Protein AF-0000000084083891 (afdb_homodimer)

Nearest PDB structures (foldseek):
  4mu9-assembly2_B  TM=6.896E-01  e=2.518E-02  Bacteroides thetaiotaomicron VPI-5482
  6xr1-assembly1_A  TM=4.605E-01  e=2.864E-01  synthetic construct
  7zgj-assembly1_B  TM=2.910E-01  e=2.913E-02  Homo sapiens
  7rdr-assembly1_A  TM=2.840E-01  e=1.761E-01  unidentified
  6jiu-assembly1_J  TM=2.461E-01  e=4.153E+00  Sus scrofa

Solvent-accessible surface area (backbone atoms only — not comparable to full-atom values): 67644 Å² total; per-residue (Å²): 129,84,56,70,60,63,71,56,43,56,89,77,42,42,85,34,78,92,65,37,35,44,31,33,72,38,94,89,39,78,39,40,39,43,56,61,34,47,53,34,27,50,51,24,50,72,66,58,42,74,69,26,36,54,50,21,52,46,28,51,56,42,53,58,66,41,40,35,78,45,86,84,43,84,55,34,23,26,22,29,56,31,74,82,48,94,57,71,46,60,80,59,35,27,42,54,46,34,52,51,50,40,60,45,46,65,76,44,45,86,78,51,57,68,73,56,46,68,52,48,54,58,49,49,52,35,24,51,50,28,54,61,69,47,52,62,36,62,66,43,37,57,57,42,40,28,40,25,29,29,24,33,45,36,13,60,66,65,72,34,68,66,43,25,50,50,15,51,51,51,41,50,53,33,51,50,54,23,58,70,11,55,29,50,54,58,36,65,16,76,61,45,47,54,52,33,42,50,21,27,47,48,31,37,75,59,43,87,46,67,68,58,18,38,51,27,47,54,53,36,45,52,53,50,49,51,52,27,60,33,23,29,56,67,52,23,35,65,41,30,27,24,26,63,52,41,34,48,57,58,61,60,70,48,80,52,44,52,56,54,54,48,48,33,29,74,72,65,71,38,67,68,71,49,62,65,50,14,47,26,71,60,38,52,39,34,33,8,28,30,64,91,79,60,30,29,37,35,27,19,29,38,87,40,32,29,31,12,27,16,36,35,50,67,65,70,38,53,27,66,75,58,32,29,34,37,34,34,35,27,34,39,32,29,21,72,85,69,40,65,43,31,35,35,56,39,25,35,52,60,75,56,47,73,46,73,44,61,81,42,85,83,41,55,32,60,40,44,60,69,28,44,38,47,48,39,32,46,67,55,66,56,33,37,39,42,36,38,37,68,71,62,57,15,42,77,36,72,39,36,28,34,29,44,30,41,33,32,53,49,38,90,38,51,74,51,41,25,44,89,54,35,71,62,91,65,75,66,36,78,34,61,48,69,52,34,36,24,37,31,37,51,51,33,32,38,34,42,32,49,48,83,46,31,78,75,38,67,80,49,56,20,37,36,37,74,58,95,59,17,31,33,43,35,46,49,42,42,78,55,77,68,39,43,36,43,49,45,10,79,61,28,48,45,25,37,39,56,71,66,42,49,34,38,38,37,58,38,57,46,85,72,68,68,62,64,49,48,47,41,56,56,59,62,70,30,50,74,44,81,48,61,56,74,79,47,42,66,90,76,52,84,36,46,32,39,41,33,42,36,48,91,81,46,34,38,32,37,30,31,30,36,68,77,73,38,78,76,46,53,35,33,66,88,38,62,75,78,72,45,32,28,43,40,80,45,36,37,33,44,45,76,27,60,48,78,49,71,76,25,38,39,37,41,56,80,33,43,30,38,41,37,36,40,62,94,71,41,31,38,38,35,39,36,48,69,50,96,57,65,42,57,36,35,42,37,43,88,67,31,34,39,39,36,34,65,19,37,27,33,32,40,39,40,43,76,44,39,30,39,36,35,53,40,41,91,80,44,45,78,46,63,42,70,44,45,79,76,47,77,72,129,84,54,69,62,65,71,54,43,55,89,78,42,42,84,33,76,93,65,35,36,43,30,33,72,37,93,90,38,79,38,38,38,45,56,60,36,49,54,34,28,51,52,24,50,72,67,59,40,71,67,25,36,55,50,21,53,45,28,52,56,42,53,58,66,41,40,36,78,45,86,84,43,88,53,34,22,26,20,29,56,32,73,82,46,93,57,73,47,60,82,60,35,28,42,56,46,37,52,52,49,39,60,45,46,64,75,44,47,85,79,52,57,68,72,55,47,68,52,48,53,58,50,49,52,34,25,51,50,28,53,59,68,47,52,60,39,60,66,44,37,57,57,40,39,28,39,25,31,29,25,33,44,37,12,60,65,67,71,33,68,67,42,26,49,50,15,50,52,51,42,52,52,31,50,49,54,21,56,69,11,54,30,50,53,60,36,63,15,76,61,45,45,54,52,32,44,49,21,27,47,48,30,39,74,59,45,88,47,67,67,58,18,37,51,27,47,54,53,35,48,52,54,51,50,52,51,27,61,33,23,29,57,66,52,22,35,66,42,30,26,24,25,64,51,44,36,48,58,58,62,59,69,48,79,51,44,51,56,55,53,49,49,33,29,74,72,64,71,38,68,69,72,49,63,65,50,14,46,25,71,59,38,49,39,34,34,7,29,32,62,92,78,61,30,31,37,35,28,19,29,38,88,40,34,28,29,12,26,16,35,36,50,60,68,71,36,46,32,72,75,54,37,24,27,40,34,35,36,28,35,38,32,29,21,72,84,67,39,64,42,31,36,35,55,37,26,35,52,60,75,55,48,73,47,73,43,61,84,43,84,83,41,56,33,59,39,45,59,66,29,45,37,47,46,40,30,46,67,55,65,58,34,38,39,42,34,36,38,66,71,63,57,13,42,73,36,71,39,36,28,34,27,44,31,41,33,32,56,50,39,90,37,50,75,50,42,26,45,90,53,35,71,62,90,64,76,67,36,80,34,62,49,69,52,33,37,24,39,32,36,52,51,34,30,39,35,40,30,49,48,82,48,30,75,71,39,67,81,48,54,21,35,36,38,76,56,96,60,16,31,33,43,37,45,48,41,41,79,56,76,70,40,43,37,43,50,44,13,76,60,31,49,44,25,36,39,58,70,66,42,49,35,39,37,39,58,40,58,48,85,73,67,67,61,65,49,46,45,40,57,56,59,63,70,29,49,75,45,80,50,64,56,74,79,48,43,65,91,77,53,84,36,45,32,40,41,34,40,37,48,93,80,45,34,38,32,39,32,30,29,37,69,77,75,37,77,77,45,54,35,36,66,86,38,63,75,78,71,44,30,28,42,40,79,47,34,38,33,45,46,75,26,60,48,77,49,73,75,23,38,39,38,41,56,81,32,44,31,37,42,36,34,40,62,96,71,43,30,37,39,36,38,35,49,69,49,96,57,65,43,56,36,34,42,38,44,88,69,32,36,40,38,37,34,66,20,38,27,33,32,41,38,39,44,78,43,39,30,38,38,34,56,39,43,91,80,44,46,76,48,61,41,68,46,44,78,76,46,76,71

Sequence (1362 aa):
MTDLCDRLLPDGAEWDSAFCLPCTMIDGHPFHTMWIAADYACALVEAATPECLTRAECVLRALAGFQDADPASPSIGNFRWEHEDPGVEDLNAVVFFAIRIVPLLHRHRARLSADLLDVLLPTVRRALGAIESINVGPEYTNIISQSVAALIVGGQLLDDPDIIALGSCRFREWVSLVDESGLAHEFNSPVYTQMTVSALRAIEDLSADSGLRAVAAQVRLRQILSVALHINSATGRMSAPHCRAYFPFLVAETPPDIDVLKDWVARGWAPDWMLELCRADKGIVRETSDRARGVHLTSFHGAGYSVGTASRELDTQNNRYIAAQTTAIAVQFMGKDKAPGTLFCKYVWNDEWLGDYATAPSRPSRQVFFDHGAFLGVQDGPRMIGAYRPRRLDAWNRTASAKTCLVVADARQVGAVWVKGQKLPHLPAEIDPTAAVTLDLGNVHVVLKPLSSKELQPELPNRLVERDGMLVFEIPDYLGPARTFWNQAKPGAFFQGHIRAGFYAEVFPSSAGIDPSTLATLVDSGLLTDESDPPIRPDQGVRNWTLAYARGEYSLGMKIDLHNWRRLADWTGVGPIGLPMLESSLAKQSCGGRIDLGGATLIFNAQPAWLVALPDSGLWAASVHPGDLAGPIRLQTPGGSVELRQTRGATILWQDGKVWVDHTAPGARISVEGGNLLGATMTDLCDRLLPDGAEWDSAFCLPCTMIDGHPFHTMWIAADYACALVEAATPECLTRAECVLRALAGFQDADPASPSIGNFRWEHEDPGVEDLNAVVFFAIRIVPLLHRHRARLSADLLDVLLPTVRRALGAIESINVGPEYTNIISQSVAALIVGGQLLDDPDIIALGSCRFREWVSLVDESGLAHEFNSPVYTQMTVSALRAIEDLSADSGLRAVAAQVRLRQILSVALHINSATGRMSAPHCRAYFPFLVAETPPDIDVLKDWVARGWAPDWMLELCRADKGIVRETSDRARGVHLTSFHGAGYSVGTASRELDTQNNRYIAAQTTAIAVQFMGKDKAPGTLFCKYVWNDEWLGDYATAPSRPSRQVFFDHGAFLGVQDGPRMIGAYRPRRLDAWNRTASAKTCLVVADARQVGAVWVKGQKLPHLPAEIDPTAAVTLDLGNVHVVLKPLSSKELQPELPNRLVERDGMLVFEIPDYLGPARTFWNQAKPGAFFQGHIRAGFYAEVFPSSAGIDPSTLATLVDSGLLTDESDPPIRPDQGVRNWTLAYARGEYSLGMKIDLHNWRRLADWTGVGPIGLPMLESSLAKQSCGGRIDLGGATLIFNAQPAWLVALPDSGLWAASVHPGDLAGPIRLQTPGGSVELRQTRGATILWQDGKVWVDHTAPGARISVEGGNLLGAT

Radius of gyration: 36.21 Å; Cα contacts (8 Å, |Δi|>4): 3374; chains: 2; bounding box: 82×117×94 Å

Structure (mmCIF, N/CA/C/O backbone):
data_AF-0000000084083891-model_v1
#
loop_
_entity.id
_entity.type
_entity.pdbx_description
1 polymer 'Heparinase II/III-like protein'
#
loop_
_atom_site.group_PDB
_atom_site.id
_atom_site.type_symbol
_atom_site.label_atom_id
_atom_site.label_alt_id
_atom_site.label_comp_id
_atom_site.label_asym_id
_atom_site.label_entity_id
_atom_site.label_seq_id
_atom_site.pdbx_PDB_ins_code
_atom_site.Cartn_x
_atom_site.Cartn_y
_atom_site.Cartn_z
_atom_site.occupancy
_atom_site.B_iso_or_equiv
_atom_site.auth_seq_id
_atom_site.auth_comp_id
_atom_site.auth_asym_id
_atom_site.auth_atom_id
_atom_site.pdbx_PDB_model_num
ATOM 1 N N . MET A 1 1 ? -2.531 -58.531 6.324 1 35.66 1 MET A N 1
ATOM 2 C CA . MET A 1 1 ? -2.902 -58.062 4.988 1 35.66 1 MET A CA 1
ATOM 3 C C . MET A 1 1 ? -3.439 -56.656 5.035 1 35.66 1 MET A C 1
ATOM 5 O O . MET A 1 1 ? -4.488 -56.406 5.633 1 35.66 1 MET A O 1
ATOM 9 N N . THR A 1 2 ? -2.619 -55.719 5.074 1 55.59 2 THR A N 1
ATOM 10 C CA . THR A 1 2 ? -2.963 -54.312 5.266 1 55.59 2 THR A CA 1
ATOM 11 C C . THR A 1 2 ? -4.055 -53.875 4.289 1 55.59 2 THR A C 1
ATOM 13 O O . THR A 1 2 ? -4 -54.219 3.104 1 55.59 2 THR A O 1
ATOM 16 N N . ASP A 1 3 ? -5.375 -53.531 4.785 1 80.5 3 ASP A N 1
ATOM 17 C CA . ASP A 1 3 ? -6.629 -53.125 4.168 1 80.5 3 ASP A CA 1
ATOM 18 C C . ASP A 1 3 ? -6.383 -52.094 3.043 1 80.5 3 ASP A C 1
ATOM 20 O O . ASP A 1 3 ? -5.543 -51.219 3.174 1 80.5 3 ASP A O 1
ATOM 24 N N . LEU A 1 4 ? -6.477 -52.625 1.722 1 92.06 4 LEU A N 1
ATOM 25 C CA . LEU A 1 4 ? -6.355 -51.812 0.524 1 92.06 4 LEU A CA 1
ATOM 26 C C . LEU A 1 4 ? -6.734 -50.344 0.822 1 92.06 4 LEU A C 1
ATOM 28 O O . LEU A 1 4 ? -6.082 -49.438 0.339 1 92.06 4 LEU A O 1
ATOM 32 N N . CYS A 1 5 ? -7.594 -50.156 1.612 1 94.25 5 CYS A N 1
ATOM 33 C CA . CYS A 1 5 ? -8.031 -48.812 1.959 1 94.25 5 CYS A CA 1
ATOM 34 C C . CYS A 1 5 ? -6.914 -48.031 2.639 1 94.25 5 CYS A C 1
ATOM 36 O O . CYS A 1 5 ? -6.719 -46.875 2.361 1 94.25 5 CYS A O 1
ATOM 38 N N . ASP A 1 6 ? -6.18 -48.719 3.459 1 94.44 6 ASP A N 1
ATOM 39 C CA . ASP A 1 6 ? -5.102 -48.062 4.188 1 94.44 6 ASP A CA 1
ATOM 40 C C . ASP A 1 6 ? -3.91 -47.781 3.273 1 94.44 6 ASP A C 1
ATOM 42 O O . ASP A 1 6 ? -3.205 -46.781 3.445 1 94.44 6 ASP A O 1
ATOM 46 N N . ARG A 1 7 ? -3.686 -48.562 2.316 1 94.44 7 ARG A N 1
ATOM 47 C CA . ARG A 1 7 ? -2.572 -48.406 1.389 1 94.44 7 ARG A CA 1
ATOM 48 C C . ARG A 1 7 ? -2.812 -47.219 0.463 1 94.44 7 ARG A C 1
ATOM 50 O O . ARG A 1 7 ? -1.866 -46.656 -0.103 1 94.44 7 ARG A O 1
ATOM 57 N N . LEU A 1 8 ? -4.051 -46.812 0.341 1 96.19 8 LEU A N 1
ATOM 58 C CA . LEU A 1 8 ? -4.406 -45.719 -0.557 1 96.19 8 LEU A CA 1
ATOM 59 C C . LEU A 1 8 ? -4.285 -44.375 0.15 1 96.19 8 LEU A C 1
ATOM 61 O O . LEU A 1 8 ? -4.426 -43.312 -0.478 1 96.19 8 LEU A O 1
ATOM 65 N N . LEU A 1 9 ? -3.979 -44.469 1.449 1 95.56 9 LEU A N 1
ATOM 66 C CA . LEU A 1 9 ? -3.785 -43.219 2.162 1 95.56 9 LEU A CA 1
ATOM 67 C C . LEU A 1 9 ? -2.564 -42.469 1.631 1 95.56 9 LEU A C 1
ATOM 69 O O . 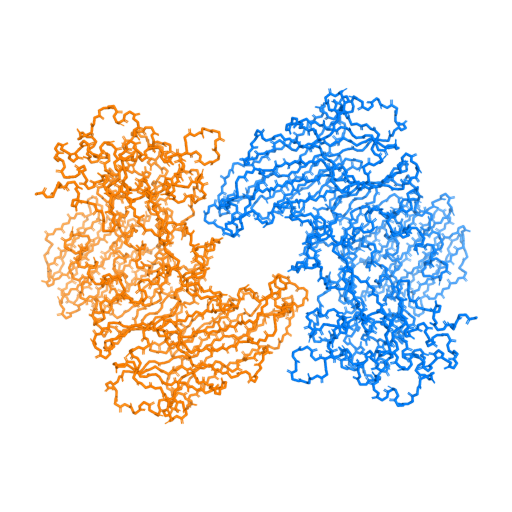LEU A 1 9 ? -1.543 -43.094 1.318 1 95.56 9 LEU A O 1
ATOM 73 N N . PRO A 1 10 ? -2.715 -41.125 1.432 1 89.94 10 PRO A N 1
ATOM 74 C CA . PRO A 1 10 ? -1.523 -40.344 1.049 1 89.94 10 PRO A CA 1
ATOM 75 C C . PRO A 1 10 ? -0.376 -40.531 2.043 1 89.94 10 PRO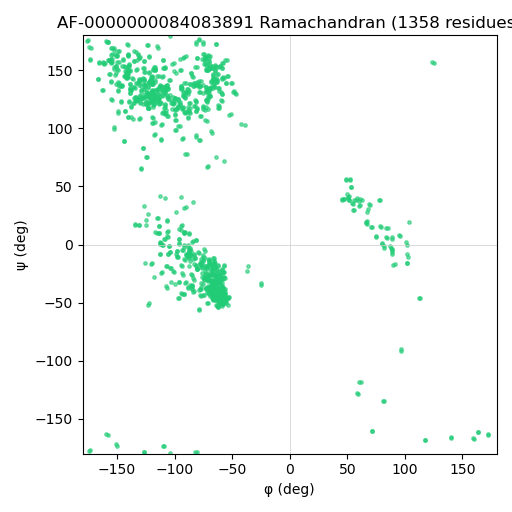 A C 1
ATOM 77 O O . PRO A 1 10 ? -0.608 -40.812 3.217 1 89.94 10 PRO A O 1
ATOM 80 N N . ASP A 1 11 ? 0.801 -40.25 1.578 1 83.75 11 ASP A N 1
ATOM 81 C CA . ASP A 1 11 ? 1.993 -40.375 2.41 1 83.75 11 ASP A CA 1
ATOM 82 C C . ASP A 1 11 ? 1.904 -39.5 3.65 1 83.75 11 ASP A C 1
ATOM 84 O O . ASP A 1 11 ? 1.587 -38.312 3.553 1 83.75 11 ASP A O 1
ATOM 88 N N . GLY A 1 12 ? 2.15 -40.094 4.727 1 85.5 12 GLY A N 1
ATOM 89 C CA . GLY A 1 12 ? 2.211 -39.344 5.977 1 85.5 12 GLY A CA 1
ATOM 90 C C . GLY A 1 12 ? 0.864 -39.219 6.66 1 85.5 12 GLY A C 1
ATOM 91 O O . GLY A 1 12 ? 0.772 -38.688 7.766 1 85.5 12 GLY A O 1
ATOM 92 N N . ALA A 1 13 ? -0.195 -39.719 5.977 1 94.19 13 ALA A N 1
ATOM 93 C CA . ALA A 1 13 ? -1.525 -39.625 6.57 1 94.19 13 ALA A CA 1
ATOM 94 C C . ALA A 1 13 ? -1.938 -40.938 7.238 1 94.19 13 ALA A C 1
ATOM 96 O O . ALA A 1 13 ? -1.518 -42 6.82 1 94.19 13 ALA A O 1
ATOM 97 N N . GLU A 1 14 ? -2.707 -40.812 8.289 1 95.31 14 GLU A N 1
ATOM 98 C CA . GLU A 1 14 ? -3.303 -41.969 8.984 1 95.31 14 GLU A CA 1
ATOM 99 C C . GLU A 1 14 ? -4.824 -41.844 9.008 1 95.31 14 GLU A C 1
ATOM 101 O O . GLU A 1 14 ? -5.379 -40.75 9.047 1 95.31 14 GLU A O 1
ATOM 106 N N . TRP A 1 15 ? -5.422 -43.031 8.984 1 96.94 15 TRP A N 1
ATOM 107 C CA . TRP A 1 15 ? -6.879 -43.062 9.008 1 96.94 15 TRP A CA 1
ATOM 108 C C . TRP A 1 15 ? -7.406 -42.688 10.398 1 96.94 15 TRP A C 1
ATOM 110 O O . TRP A 1 15 ? -6.977 -43.281 11.398 1 96.94 15 TRP A O 1
ATOM 120 N N . ASP A 1 16 ? -8.203 -41.75 10.453 1 97.31 16 ASP A N 1
ATOM 121 C CA . ASP A 1 16 ? -8.898 -41.406 11.688 1 97.31 16 ASP A CA 1
ATOM 122 C C . ASP A 1 16 ? -10.391 -41.719 11.594 1 97.31 16 ASP A C 1
ATOM 124 O O . ASP A 1 16 ? -11.164 -40.906 11.07 1 97.31 16 ASP A O 1
ATOM 128 N N . SER A 1 17 ? -10.805 -42.75 12.18 1 96.25 17 SER A N 1
ATOM 129 C CA . SER A 1 17 ? -12.164 -43.25 12.039 1 96.25 17 SER A CA 1
ATOM 130 C C . SER A 1 17 ? -13.164 -42.375 12.781 1 96.25 17 SER A C 1
ATOM 132 O O . SER A 1 17 ? -14.344 -42.312 12.43 1 96.25 17 SER A O 1
ATOM 134 N N . ALA A 1 18 ? -12.727 -41.688 13.758 1 96.94 18 ALA A N 1
ATOM 135 C CA . ALA A 1 18 ? -13.617 -40.844 14.523 1 96.94 18 ALA A CA 1
ATOM 136 C C . ALA A 1 18 ? -14.18 -39.719 13.664 1 96.94 18 ALA A C 1
ATOM 138 O O . ALA A 1 18 ? -15.312 -39.281 13.859 1 96.94 18 ALA A O 1
ATOM 139 N N . PHE A 1 19 ? -13.383 -39.312 12.641 1 97.5 19 PHE A N 1
ATOM 140 C CA . PHE A 1 19 ? -13.797 -38.188 11.805 1 97.5 19 PHE A CA 1
ATOM 141 C C . PHE A 1 19 ? -14.102 -38.656 10.383 1 97.5 19 PHE A C 1
ATOM 143 O O . PHE A 1 19 ? -14.578 -37.875 9.562 1 97.5 19 PHE A O 1
ATOM 150 N N . CYS A 1 20 ? -13.789 -39.938 10.109 1 97.62 20 CYS A N 1
ATOM 151 C CA . CYS A 1 20 ? -13.891 -40.469 8.758 1 97.62 20 CYS A CA 1
ATOM 152 C C . CYS A 1 20 ? -13 -39.719 7.797 1 97.62 20 CYS A C 1
ATOM 154 O O . CYS A 1 20 ? -13.43 -39.344 6.703 1 97.62 20 CYS A O 1
ATOM 156 N N . LEU A 1 21 ? -11.766 -39.312 8.266 1 98.19 21 LEU A N 1
ATOM 157 C CA . LEU A 1 21 ? -10.844 -38.5 7.477 1 98.19 21 LEU A CA 1
ATOM 158 C C . LEU A 1 21 ? -9.406 -38.969 7.691 1 98.19 21 LEU A C 1
ATOM 160 O O . LEU A 1 21 ? -9.07 -39.5 8.75 1 98.19 21 LEU A O 1
ATOM 164 N N . PRO A 1 22 ? -8.555 -38.781 6.566 1 97.56 22 PRO A N 1
ATOM 165 C CA . PRO A 1 22 ? -7.117 -38.906 6.844 1 97.56 22 PRO A CA 1
ATOM 166 C C . PRO A 1 22 ? -6.613 -37.781 7.766 1 97.56 22 PRO A C 1
ATOM 168 O O . PRO A 1 22 ? -7.098 -36.656 7.695 1 97.56 22 PRO A O 1
ATOM 171 N N . CYS A 1 23 ? -5.711 -38.125 8.609 1 96.88 23 CYS A N 1
ATOM 172 C CA . CYS A 1 23 ? -5.105 -37.188 9.547 1 96.88 23 CYS A CA 1
ATOM 173 C C . CYS A 1 23 ? -3.598 -37.125 9.344 1 96.88 23 CYS A C 1
ATOM 175 O O . CYS A 1 23 ? -2.934 -38.125 9.156 1 96.88 23 CYS A O 1
ATOM 177 N N . THR A 1 24 ? -3.086 -35.938 9.203 1 94.56 24 THR A N 1
ATOM 178 C CA . THR A 1 24 ? -1.646 -35.719 9.125 1 94.56 24 THR A CA 1
ATOM 179 C C . THR A 1 24 ? -1.158 -34.906 10.328 1 94.56 24 THR A C 1
ATOM 181 O O . THR A 1 24 ? -1.881 -34.062 10.852 1 94.56 24 THR A O 1
ATOM 184 N N . MET A 1 25 ? 0.038 -35.219 10.766 1 92.88 25 MET A N 1
ATOM 185 C CA . MET A 1 25 ? 0.663 -34.469 11.852 1 92.88 25 MET A CA 1
ATOM 186 C C . MET A 1 25 ? 1.539 -33.344 11.297 1 92.88 25 MET A C 1
ATOM 188 O O . MET A 1 25 ? 2.492 -33.594 10.555 1 92.88 25 MET A O 1
ATOM 192 N N . ILE A 1 26 ? 1.222 -32.125 11.586 1 88.94 26 ILE A N 1
ATOM 193 C CA . ILE A 1 26 ? 1.997 -30.969 11.148 1 88.94 26 ILE A CA 1
ATOM 194 C C . ILE A 1 26 ? 2.506 -30.188 12.367 1 88.94 26 ILE A C 1
ATOM 196 O O . ILE A 1 26 ? 1.714 -29.672 13.164 1 88.94 26 ILE A O 1
ATOM 200 N N . ASP A 1 27 ? 3.789 -30.016 12.477 1 86.5 27 ASP A N 1
ATOM 201 C CA . ASP A 1 27 ? 4.434 -29.344 13.594 1 86.5 27 ASP A CA 1
ATOM 202 C C . ASP A 1 27 ? 3.859 -29.812 14.93 1 86.5 27 ASP A C 1
ATOM 204 O O . ASP A 1 27 ? 3.527 -28.984 15.789 1 86.5 27 ASP A O 1
ATOM 208 N N . GLY A 1 28 ? 3.576 -31.078 15.055 1 88.06 28 GLY A N 1
ATOM 209 C CA . GLY A 1 28 ? 3.166 -31.719 16.297 1 88.06 28 GLY A CA 1
ATOM 210 C C . GLY A 1 28 ? 1.667 -31.688 16.516 1 88.06 28 GLY A C 1
ATOM 211 O O . GLY A 1 28 ? 1.177 -32.156 17.547 1 88.06 28 GLY A O 1
ATOM 212 N N . HIS A 1 29 ? 0.895 -31.188 15.547 1 92.81 29 HIS A N 1
ATOM 213 C CA . HIS A 1 29 ? -0.552 -31.078 15.703 1 92.81 29 HIS A CA 1
ATOM 214 C C . HIS A 1 29 ? -1.278 -31.844 14.602 1 92.81 29 HIS A C 1
ATOM 216 O O . HIS A 1 29 ? -0.837 -31.859 13.453 1 92.81 29 HIS A O 1
ATOM 222 N N . PRO A 1 30 ? -2.309 -32.531 14.898 1 94.94 30 PRO A N 1
ATOM 223 C CA . PRO A 1 30 ? -3.082 -33.25 13.898 1 94.94 30 PRO A CA 1
ATOM 224 C C . PRO A 1 30 ? -3.992 -32.344 13.07 1 94.94 30 PRO A C 1
ATOM 226 O O . PRO A 1 30 ? -4.629 -31.453 13.617 1 94.94 30 PRO A O 1
ATOM 229 N N . PHE A 1 31 ? -4.074 -32.625 11.82 1 95.75 31 PHE A N 1
ATOM 230 C CA . PHE A 1 31 ? -4.965 -31.875 10.945 1 95.75 31 PHE A CA 1
ATOM 231 C C . PHE A 1 31 ? -5.684 -32.812 9.977 1 95.75 31 PHE A C 1
ATOM 233 O O . PHE A 1 31 ? -5.094 -33.75 9.461 1 95.75 31 PHE A O 1
ATOM 240 N N . HIS A 1 32 ? -6.977 -32.656 9.828 1 97.06 32 HIS A N 1
ATOM 241 C CA . HIS A 1 32 ? -7.801 -33.312 8.805 1 97.06 32 HIS A CA 1
ATOM 242 C C . HIS A 1 32 ? -8.062 -32.344 7.641 1 97.06 32 HIS A C 1
ATOM 244 O O . HIS A 1 32 ? -8.992 -31.547 7.688 1 97.06 32 HIS A O 1
ATOM 250 N N . THR A 1 33 ? -7.285 -32.5 6.629 1 95.75 33 THR A N 1
ATOM 251 C CA . THR A 1 33 ? -7.23 -31.5 5.551 1 95.75 33 THR A CA 1
ATOM 252 C C . THR A 1 33 ? -8.18 -31.891 4.422 1 95.75 33 THR A C 1
ATOM 254 O O . THR A 1 33 ? -8.188 -33.031 3.979 1 95.75 33 THR A O 1
ATOM 257 N N . MET A 1 34 ? -8.883 -30.953 3.979 1 96.38 34 MET A N 1
ATOM 258 C CA . MET A 1 34 ? -9.945 -31.141 2.998 1 96.38 34 MET A CA 1
ATOM 259 C C . MET A 1 34 ? -9.398 -31.766 1.715 1 96.38 34 MET A C 1
ATOM 261 O O . MET A 1 34 ? -9.898 -32.781 1.243 1 96.38 34 MET A O 1
ATOM 265 N N . TRP A 1 35 ? -8.383 -31.266 1.071 1 95.12 35 TRP A N 1
ATOM 266 C CA . TRP A 1 35 ? -7.953 -31.734 -0.238 1 95.12 35 TRP A CA 1
ATOM 267 C C . TRP A 1 35 ? -7.289 -33.125 -0.127 1 95.12 35 TRP A C 1
ATOM 269 O O . TRP A 1 35 ? -7.363 -33.906 -1.055 1 95.12 35 TRP A O 1
ATOM 279 N N . ILE A 1 36 ? -6.688 -33.375 0.98 1 95.56 36 ILE A N 1
ATOM 280 C CA . ILE A 1 36 ? -6.117 -34.688 1.208 1 95.56 36 ILE A CA 1
ATOM 281 C C . ILE A 1 36 ? -7.234 -35.719 1.282 1 95.56 36 ILE A C 1
ATOM 283 O O . ILE A 1 36 ? -7.129 -36.812 0.69 1 95.56 36 ILE A O 1
ATOM 287 N N . ALA A 1 37 ? -8.234 -35.406 2.033 1 97.44 37 ALA A N 1
ATOM 288 C CA . ALA A 1 37 ? -9.398 -36.281 2.137 1 97.44 37 ALA A CA 1
ATOM 289 C C . ALA A 1 37 ? -10.047 -36.469 0.772 1 97.44 37 ALA A C 1
ATOM 291 O O . ALA A 1 37 ? -10.484 -37.594 0.445 1 97.44 37 ALA A O 1
ATOM 292 N N . ALA A 1 38 ? -10.164 -35.406 0.037 1 97.88 38 ALA A N 1
ATOM 293 C CA . ALA A 1 38 ? -10.758 -35.5 -1.295 1 97.88 38 ALA A CA 1
ATOM 294 C C . ALA A 1 38 ? -9.945 -36.438 -2.197 1 97.88 38 ALA A C 1
ATOM 296 O O . ALA A 1 38 ? -10.5 -37.281 -2.91 1 97.88 38 ALA A O 1
ATOM 297 N N . ASP A 1 39 ? -8.656 -36.281 -2.203 1 97.06 39 ASP A N 1
ATOM 298 C CA . ASP A 1 39 ? -7.785 -37.156 -2.98 1 97.06 39 ASP A CA 1
ATOM 299 C C . ASP A 1 39 ? -7.953 -38.625 -2.555 1 97.06 39 ASP A C 1
ATOM 301 O O . ASP A 1 39 ? -7.977 -39.5 -3.396 1 97.06 39 ASP A O 1
ATOM 305 N N . TYR A 1 40 ? -8.047 -38.781 -1.271 1 97.94 40 TYR A N 1
ATOM 306 C CA . TYR A 1 40 ? -8.234 -40.125 -0.731 1 97.94 40 TYR A CA 1
ATOM 307 C C . TYR A 1 40 ? -9.562 -40.719 -1.193 1 97.94 40 TYR A C 1
ATOM 309 O O . TYR A 1 40 ? -9.617 -41.875 -1.627 1 97.94 40 TYR A O 1
ATOM 317 N N . ALA A 1 41 ? -10.555 -39.969 -1.086 1 98.19 41 ALA A N 1
ATOM 318 C CA . ALA A 1 41 ? -11.867 -40.406 -1.539 1 98.19 41 ALA A CA 1
ATOM 319 C C . ALA A 1 41 ? -11.828 -40.812 -3.008 1 98.19 41 ALA A C 1
ATOM 321 O O . ALA A 1 41 ? -12.406 -41.844 -3.389 1 98.19 41 ALA A O 1
ATOM 322 N N . CYS A 1 42 ? -11.211 -40.031 -3.844 1 97.62 42 CYS A N 1
ATOM 323 C CA . CYS A 1 42 ? -11.078 -40.344 -5.262 1 97.62 42 CYS A CA 1
ATOM 324 C C . CYS A 1 42 ? -10.391 -41.688 -5.453 1 97.62 42 CYS A C 1
ATOM 326 O O . CYS A 1 42 ? -10.859 -42.531 -6.227 1 97.62 42 CYS A O 1
ATOM 328 N N . ALA A 1 43 ? -9.32 -41.875 -4.715 1 97.62 43 ALA A N 1
ATOM 329 C CA . ALA A 1 43 ? -8.578 -43.125 -4.824 1 97.62 43 ALA A CA 1
ATOM 330 C C . ALA A 1 43 ? -9.438 -44.312 -4.406 1 97.62 43 ALA A C 1
ATOM 332 O O . ALA A 1 43 ? -9.398 -45.375 -5.039 1 97.62 43 ALA A O 1
ATOM 333 N N . LEU A 1 44 ? -10.195 -44.188 -3.352 1 98.06 44 LEU A N 1
ATOM 334 C CA . LEU A 1 44 ? -11.062 -45.25 -2.844 1 98.06 44 LEU A CA 1
ATOM 335 C C . LEU A 1 44 ? -12.133 -45.625 -3.865 1 98.06 44 LEU A C 1
ATOM 337 O O . LEU A 1 44 ? -12.383 -46.812 -4.117 1 98.06 44 LEU A O 1
ATOM 341 N N . VAL A 1 45 ? -12.789 -44.625 -4.422 1 98.19 45 VAL A N 1
ATOM 342 C CA . VAL A 1 45 ? -13.859 -44.875 -5.387 1 98.19 45 VAL A CA 1
ATOM 343 C C . VAL A 1 45 ? -13.289 -45.531 -6.629 1 98.19 45 VAL A C 1
ATOM 345 O O . VAL A 1 45 ? -13.922 -46.438 -7.211 1 98.19 45 VAL A O 1
ATOM 348 N N . GLU A 1 46 ? -12.117 -45.125 -7.086 1 96.5 46 GLU A N 1
ATOM 349 C CA . GLU A 1 46 ? -11.477 -45.719 -8.258 1 96.5 46 GLU A CA 1
ATOM 350 C C . GLU A 1 46 ? -11.109 -47.188 -8.008 1 96.5 46 GLU A C 1
ATOM 352 O O . GLU A 1 46 ? -11.188 -48 -8.922 1 96.5 46 GLU A O 1
ATOM 357 N N . ALA A 1 47 ? -10.719 -47.469 -6.758 1 96.69 47 ALA A N 1
ATOM 358 C CA . ALA A 1 47 ? -10.414 -48.844 -6.418 1 96.69 47 ALA A CA 1
ATOM 359 C C . ALA A 1 47 ? -11.656 -49.719 -6.496 1 96.69 47 ALA A C 1
ATOM 361 O O . ALA A 1 47 ? -11.57 -50.906 -6.801 1 96.69 47 ALA A O 1
ATOM 362 N N . ALA A 1 48 ? -12.781 -49.281 -6.07 1 95.25 48 ALA A N 1
ATOM 363 C CA . ALA A 1 48 ? -14.133 -49.781 -6.309 1 95.25 48 ALA A CA 1
ATOM 364 C C . ALA A 1 48 ? -14.359 -51.094 -5.555 1 95.25 48 ALA A C 1
ATOM 366 O O . ALA A 1 48 ? -15.281 -51.844 -5.879 1 95.25 48 ALA A O 1
ATOM 367 N N . THR A 1 49 ? -13.539 -51.5 -4.57 1 96.19 49 THR A N 1
ATOM 368 C CA . THR A 1 49 ? -13.883 -52.625 -3.729 1 96.19 49 THR A CA 1
ATOM 369 C C . THR A 1 49 ? -15.008 -52.25 -2.762 1 96.19 49 THR A C 1
ATOM 371 O O . THR A 1 49 ? -15.188 -51.094 -2.436 1 96.19 49 THR A O 1
ATOM 374 N N . PRO A 1 50 ? -15.727 -53.219 -2.348 1 95.62 50 PRO A N 1
ATOM 375 C CA . PRO A 1 50 ? -16.812 -52.906 -1.423 1 95.62 50 PRO A CA 1
ATOM 376 C C . PRO A 1 50 ? -16.344 -52.188 -0.17 1 95.62 50 PRO A C 1
ATOM 378 O O . PRO A 1 50 ? -17 -51.25 0.29 1 95.62 50 PRO A O 1
ATOM 381 N N . GLU A 1 51 ? -15.273 -52.562 0.393 1 95.75 51 GLU A N 1
ATOM 382 C CA . GLU A 1 51 ? -14.727 -51.938 1.585 1 95.75 51 GLU A CA 1
ATOM 383 C C . GLU A 1 51 ? -14.305 -50.5 1.296 1 95.75 51 GLU A C 1
ATOM 385 O O . GLU A 1 51 ? -14.562 -49.594 2.096 1 95.75 51 GLU A O 1
ATOM 390 N N . CYS A 1 52 ? -13.648 -50.375 0.128 1 97.19 52 CYS A N 1
ATOM 391 C CA . CYS A 1 52 ? -13.195 -49.031 -0.26 1 97.19 52 CYS A CA 1
ATOM 392 C C . CYS A 1 52 ? -14.383 -48.125 -0.539 1 97.19 52 CYS A C 1
ATOM 394 O O . CYS A 1 52 ? -14.352 -46.938 -0.192 1 97.19 52 CYS A O 1
ATOM 396 N N . LEU A 1 53 ? -15.359 -48.656 -1.164 1 97.75 53 LEU A N 1
ATOM 397 C CA . LEU A 1 53 ? -16.531 -47.844 -1.451 1 97.75 53 LEU A CA 1
ATOM 398 C C . LEU A 1 53 ? -17.234 -47.438 -0.162 1 97.75 53 LEU A C 1
ATOM 400 O O . LEU A 1 53 ? -17.719 -46.281 -0.048 1 97.75 53 LEU A O 1
ATOM 404 N N . THR A 1 54 ? -17.328 -48.312 0.795 1 96.94 54 THR A N 1
ATOM 405 C CA . THR A 1 54 ? -17.922 -48 2.09 1 96.94 54 THR A CA 1
ATOM 406 C C . THR A 1 54 ? -17.141 -46.875 2.768 1 96.94 54 THR A C 1
ATOM 408 O O . THR A 1 54 ? -17.734 -45.906 3.273 1 96.94 54 THR A O 1
ATOM 411 N N . ARG A 1 55 ? -15.883 -46.969 2.773 1 97.44 55 ARG A N 1
ATOM 412 C CA . ARG A 1 55 ? -15.047 -45.938 3.363 1 97.44 55 ARG A CA 1
ATOM 413 C C . ARG A 1 55 ? -15.141 -44.625 2.57 1 97.44 55 ARG A C 1
ATOM 415 O O . ARG A 1 55 ? -15.164 -43.531 3.152 1 97.44 55 ARG A O 1
ATOM 422 N N . ALA A 1 56 ? -15.109 -44.75 1.23 1 98.12 56 ALA A N 1
ATOM 423 C CA . ALA A 1 56 ? -15.25 -43.562 0.382 1 98.12 56 ALA A CA 1
ATOM 424 C C . ALA A 1 56 ? -16.516 -42.781 0.739 1 98.12 56 ALA A C 1
ATOM 426 O O . ALA A 1 56 ? -16.484 -41.562 0.803 1 98.12 56 ALA A O 1
ATOM 427 N N . GLU A 1 57 ? -17.578 -43.469 0.898 1 98.06 57 GLU A N 1
ATOM 428 C CA . GLU A 1 57 ? -18.844 -42.812 1.226 1 98.06 57 GLU A CA 1
ATOM 429 C C . GLU A 1 57 ? -18.734 -42.062 2.566 1 98.06 57 GLU A C 1
ATOM 431 O O . GLU A 1 57 ? -19.266 -40.969 2.719 1 98.06 57 GLU A O 1
ATOM 436 N N . CYS A 1 58 ? -18.062 -42.719 3.531 1 97.94 58 CYS A N 1
ATOM 437 C CA . CYS A 1 58 ? -17.859 -42.094 4.824 1 97.94 58 CYS A CA 1
ATOM 438 C C . CYS A 1 58 ? -17.031 -40.812 4.676 1 97.94 58 CYS A C 1
ATOM 440 O O . CYS A 1 58 ? -17.375 -39.781 5.238 1 97.94 58 CYS A O 1
ATOM 442 N N . VAL A 1 59 ? -15.953 -40.844 3.902 1 98.56 59 VAL A N 1
ATOM 443 C CA . VAL A 1 59 ? -15.062 -39.719 3.688 1 98.56 59 VAL A CA 1
ATOM 444 C C . VAL A 1 59 ? -15.812 -38.594 2.963 1 98.56 59 VAL A C 1
ATOM 446 O O . VAL A 1 59 ? -15.727 -37.438 3.352 1 98.56 59 VAL A O 1
ATOM 449 N N . LEU A 1 60 ? -16.531 -38.938 1.913 1 98.69 60 LEU A N 1
ATOM 450 C CA . LEU A 1 60 ? -17.234 -37.938 1.092 1 98.69 60 LEU A CA 1
ATOM 451 C C . LEU A 1 60 ? -18.312 -37.219 1.9 1 98.69 60 LEU A C 1
ATOM 453 O O . LEU A 1 60 ? -18.531 -36.031 1.733 1 98.69 60 LEU A O 1
ATOM 457 N N . ARG A 1 61 ? -19.031 -37.938 2.76 1 98.12 61 ARG A N 1
ATOM 458 C CA . ARG A 1 61 ? -20 -37.312 3.646 1 98.12 61 ARG A CA 1
ATOM 459 C C . ARG A 1 61 ? -19.328 -36.344 4.594 1 98.12 61 ARG A C 1
ATOM 461 O O . ARG A 1 61 ? -19.859 -35.25 4.855 1 98.12 61 ARG A O 1
ATOM 468 N N . ALA A 1 62 ? -18.203 -36.812 5.129 1 98.25 62 ALA A N 1
ATOM 469 C CA . ALA A 1 62 ? -17.453 -35.906 6.008 1 98.25 62 ALA A CA 1
ATOM 470 C C . ALA A 1 62 ? -17 -34.656 5.266 1 98.25 62 ALA A C 1
ATOM 472 O O . ALA A 1 62 ? -17 -33.562 5.824 1 98.25 62 ALA A O 1
ATOM 473 N N . LEU A 1 63 ? -16.531 -34.781 3.996 1 98.12 63 LEU A N 1
ATOM 474 C CA . LEU A 1 63 ? -16.078 -33.656 3.174 1 98.12 63 LEU A CA 1
ATOM 475 C C . LEU A 1 63 ? -17.188 -32.656 2.977 1 98.12 63 LEU A C 1
ATOM 477 O O . LEU A 1 63 ? -16.922 -31.438 2.986 1 98.12 63 LEU A O 1
ATOM 481 N N . ALA A 1 64 ? -18.375 -33.125 2.799 1 97.94 64 ALA A N 1
ATOM 482 C CA . ALA A 1 64 ? -19.5 -32.219 2.645 1 97.94 64 ALA A CA 1
ATOM 483 C C . ALA A 1 64 ? -19.656 -31.328 3.877 1 97.94 64 ALA A C 1
ATOM 485 O O . ALA A 1 64 ? -20.109 -30.188 3.773 1 97.94 64 ALA A O 1
ATOM 486 N N . GLY A 1 65 ? -19.234 -31.828 4.988 1 96.88 65 GLY A N 1
ATOM 487 C CA . GLY A 1 65 ? -19.344 -31.094 6.242 1 96.88 65 GLY A CA 1
ATOM 488 C C . GLY A 1 65 ? -18.344 -29.953 6.344 1 96.88 65 GLY A C 1
ATOM 489 O O . GLY A 1 65 ? -18.484 -29.078 7.207 1 96.88 65 GLY A O 1
ATOM 490 N N . PHE A 1 66 ? -17.344 -29.875 5.449 1 97.69 66 PHE A N 1
ATOM 491 C CA . PHE A 1 66 ? -16.359 -28.797 5.438 1 97.69 66 PHE A CA 1
ATOM 492 C C . PHE A 1 66 ? -16.969 -27.531 4.844 1 97.69 66 PHE A C 1
ATOM 494 O O . PHE A 1 66 ? -16.391 -26.453 4.973 1 97.69 66 PHE A O 1
ATOM 501 N N . GLN A 1 67 ? -18.078 -27.625 4.148 1 98.25 67 GLN A N 1
ATOM 502 C CA . GLN A 1 67 ? -18.625 -26.5 3.385 1 98.25 67 GLN A CA 1
ATOM 503 C C . GLN A 1 67 ? -19.422 -25.562 4.285 1 98.25 67 GLN A C 1
ATOM 505 O O . GLN A 1 67 ? -20.156 -26 5.172 1 98.25 67 GLN A O 1
ATOM 510 N N . ASP A 1 68 ? -19.234 -24.312 4.098 1 96.62 68 ASP A N 1
ATOM 511 C CA . ASP A 1 68 ? -20.156 -23.312 4.625 1 96.62 68 ASP A CA 1
ATOM 512 C C . ASP A 1 68 ? -21.469 -23.328 3.854 1 96.62 68 ASP A C 1
ATOM 514 O O . ASP A 1 68 ? -21.562 -22.797 2.744 1 96.62 68 ASP A O 1
ATOM 518 N N . ALA A 1 69 ? -22.5 -23.844 4.461 1 96.12 69 ALA A N 1
ATOM 519 C CA . ALA A 1 69 ? -23.781 -24.016 3.766 1 96.12 69 ALA A CA 1
ATOM 520 C C . ALA A 1 69 ? -24.797 -22.984 4.238 1 96.12 69 ALA A C 1
ATOM 522 O O . ALA A 1 69 ? -25.984 -23.078 3.889 1 96.12 69 ALA A O 1
ATOM 523 N N . ASP A 1 70 ? -24.312 -22.094 5.027 1 91.75 70 ASP A N 1
ATOM 524 C CA . ASP A 1 70 ? -25.219 -21.062 5.52 1 91.75 70 ASP A CA 1
ATOM 525 C C . ASP A 1 70 ? -25.516 -20.031 4.426 1 91.75 70 ASP A C 1
ATOM 527 O O . ASP A 1 70 ? -24.625 -19.297 4 1 91.75 70 ASP A O 1
ATOM 531 N N . PRO A 1 71 ? -26.75 -19.922 4.07 1 89.69 71 PRO A N 1
ATOM 532 C CA . PRO A 1 71 ? -27.094 -19 2.988 1 89.69 71 PRO A CA 1
ATOM 533 C C . PRO A 1 71 ? -26.844 -17.531 3.354 1 89.69 71 PRO A C 1
ATOM 535 O O . PRO A 1 71 ? -26.734 -16.688 2.467 1 89.69 71 PRO A O 1
ATOM 538 N N . ALA A 1 72 ? -26.734 -17.281 4.59 1 82.81 72 ALA A N 1
ATOM 539 C CA . ALA A 1 72 ? -26.531 -15.898 5.027 1 82.81 72 ALA A CA 1
ATOM 540 C C . ALA A 1 72 ? -25.047 -15.562 5.113 1 82.81 72 ALA A C 1
ATOM 542 O O . ALA A 1 72 ? -24.672 -14.398 5.254 1 82.81 72 ALA A O 1
ATOM 543 N N . SER A 1 73 ? -24.281 -16.547 4.969 1 84.5 73 SER A N 1
ATOM 544 C CA . SER A 1 73 ? -22.844 -16.344 5.113 1 84.5 73 SER A CA 1
ATOM 545 C C . SER A 1 73 ? -22.234 -15.766 3.846 1 84.5 73 SER A C 1
ATOM 547 O O . SER A 1 73 ? -22.594 -16.156 2.734 1 84.5 73 SER A O 1
ATOM 549 N N . PRO A 1 74 ? -21.297 -14.828 4.02 1 80.56 74 PRO A N 1
ATOM 550 C CA . PRO A 1 74 ? -20.594 -14.312 2.844 1 80.56 74 PRO A CA 1
ATOM 551 C C . PRO A 1 74 ? -19.734 -15.367 2.16 1 80.56 74 PRO A C 1
ATOM 553 O O . PRO A 1 74 ? -19.297 -15.172 1.022 1 80.56 74 PRO A O 1
ATOM 556 N N . SER A 1 75 ? -19.469 -16.453 2.852 1 90.25 75 SER A N 1
ATOM 557 C CA . SER A 1 75 ? -18.625 -17.5 2.281 1 90.25 75 SER A CA 1
ATOM 558 C C . SER A 1 75 ? -19.438 -18.719 1.889 1 90.25 75 SER A C 1
ATOM 560 O O . SER A 1 75 ? -18.891 -19.828 1.76 1 90.25 75 SER A O 1
ATOM 562 N N . ILE A 1 76 ? -20.719 -18.562 1.697 1 93.81 76 ILE A N 1
ATOM 563 C CA . ILE A 1 76 ? -21.594 -19.672 1.345 1 93.81 76 ILE A CA 1
ATOM 564 C C . ILE A 1 76 ? -20.984 -20.469 0.189 1 93.81 76 ILE A C 1
ATOM 566 O O . ILE A 1 76 ? -20.516 -19.875 -0.79 1 93.81 76 ILE A O 1
ATOM 570 N N . GLY A 1 77 ? -20.969 -21.719 0.381 1 97.94 77 GLY A N 1
ATOM 571 C CA . GLY A 1 77 ? -20.516 -22.641 -0.658 1 97.94 77 GLY A CA 1
ATOM 572 C C . GLY A 1 77 ? -19.031 -22.922 -0.593 1 97.94 77 GLY A C 1
ATOM 573 O O . GLY A 1 77 ? -18.547 -23.875 -1.212 1 97.94 77 GLY A O 1
ATOM 574 N N . ASN A 1 78 ? -18.312 -22.078 0.098 1 97.31 78 ASN A N 1
ATOM 575 C CA . ASN A 1 78 ? -16.875 -22.297 0.234 1 97.31 78 ASN A CA 1
ATOM 576 C C . ASN A 1 78 ? -16.547 -23.312 1.323 1 97.31 78 ASN A C 1
ATOM 578 O O . ASN A 1 78 ? -17.469 -23.844 1.962 1 97.31 78 ASN A O 1
ATOM 582 N N . PHE A 1 79 ? -15.281 -23.656 1.433 1 97.31 79 PHE A N 1
ATOM 583 C CA . PHE A 1 79 ? -14.875 -24.75 2.309 1 97.31 79 PHE A CA 1
ATOM 584 C C . PHE A 1 79 ? -13.781 -24.297 3.27 1 97.31 79 PHE A C 1
ATOM 586 O O . PHE A 1 79 ? -12.992 -23.406 2.943 1 97.31 79 PHE A O 1
ATOM 593 N N . ARG A 1 80 ? -13.797 -24.891 4.414 1 93.69 80 ARG A N 1
ATOM 594 C CA . ARG A 1 80 ? -12.617 -24.828 5.273 1 93.69 80 ARG A CA 1
ATOM 595 C C . ARG A 1 80 ? -11.492 -25.703 4.73 1 93.69 80 ARG A C 1
ATOM 597 O O . ARG A 1 80 ? -11.758 -26.734 4.117 1 93.69 80 ARG A O 1
ATOM 604 N N . TRP A 1 81 ? -10.281 -25.375 4.961 1 94.38 81 TRP A N 1
ATOM 605 C CA . TRP A 1 81 ? -9.148 -26.188 4.535 1 94.38 81 TRP A CA 1
ATOM 606 C C . TRP A 1 81 ? -9.008 -27.438 5.422 1 94.38 81 TRP A C 1
ATOM 608 O O . TRP A 1 81 ? -8.695 -28.516 4.934 1 94.38 81 TRP A O 1
ATOM 618 N N . GLU A 1 82 ? -9.172 -27.141 6.711 1 95.31 82 GLU A N 1
ATOM 619 C CA . GLU A 1 82 ? -9.055 -28.219 7.691 1 95.31 82 GLU A CA 1
ATOM 620 C C . GLU A 1 82 ? -10.281 -28.266 8.594 1 95.31 82 GLU A C 1
ATOM 622 O O . GLU A 1 82 ? -10.922 -27.25 8.852 1 95.31 82 GLU A O 1
ATOM 627 N N . HIS A 1 83 ? -10.5 -29.469 9.047 1 95.25 83 HIS A N 1
ATOM 628 C CA . HIS A 1 83 ? -11.578 -29.641 10.016 1 95.25 83 HIS A CA 1
ATOM 629 C C . HIS A 1 83 ? -11.383 -28.75 11.234 1 95.25 83 HIS A C 1
ATOM 631 O O . HIS A 1 83 ? -12.359 -28.266 11.82 1 95.25 83 HIS A O 1
ATOM 637 N N . GLU A 1 84 ? -10.203 -28.438 11.555 1 93 84 GLU A N 1
ATOM 638 C CA . GLU A 1 84 ? -9.82 -27.703 12.758 1 93 84 GLU A CA 1
ATOM 639 C C . GLU A 1 84 ? -9.984 -26.203 12.562 1 93 84 GLU A C 1
ATOM 641 O O . GLU A 1 84 ? -9.93 -25.438 13.531 1 93 84 GLU A O 1
ATOM 646 N N . ASP A 1 85 ? -10.203 -25.75 11.281 1 90.88 85 ASP A N 1
ATOM 647 C CA . ASP A 1 85 ? -10.398 -24.328 11.031 1 90.88 85 ASP A CA 1
ATOM 648 C C . ASP A 1 85 ? -11.727 -23.844 11.609 1 90.88 85 ASP A C 1
ATOM 650 O O . ASP A 1 85 ? -12.758 -24.516 11.445 1 90.88 85 ASP A O 1
ATOM 654 N N . PRO A 1 86 ? -11.656 -22.703 12.273 1 86.25 86 PRO A N 1
ATOM 655 C CA . PRO A 1 86 ? -12.914 -22.203 12.828 1 86.25 86 PRO A CA 1
ATOM 656 C C . PRO A 1 86 ? -13.891 -21.734 11.75 1 86.25 86 PRO A C 1
ATOM 658 O O . PRO A 1 86 ? -15.094 -21.641 12 1 86.25 86 PRO A O 1
ATOM 661 N N . GLY A 1 87 ? -13.391 -21.406 10.594 1 88.25 87 GLY A N 1
ATOM 662 C CA . GLY A 1 87 ? -14.227 -20.938 9.492 1 88.25 87 GLY A CA 1
ATOM 663 C C . GLY A 1 87 ? -13.453 -20.766 8.195 1 88.25 87 GLY A C 1
ATOM 664 O O . GLY A 1 87 ? -12.273 -21.094 8.125 1 88.25 87 GLY A O 1
ATOM 665 N N . VAL A 1 88 ? -14.203 -20.266 7.184 1 90.5 88 VAL A N 1
ATOM 666 C CA . VAL A 1 88 ? -13.617 -20.047 5.863 1 90.5 88 VAL A CA 1
ATOM 667 C C . VAL A 1 88 ? -12.859 -18.719 5.836 1 90.5 88 VAL A C 1
ATOM 669 O O . VAL A 1 88 ? -13.43 -17.672 6.141 1 90.5 88 VAL A O 1
ATOM 672 N N . GLU A 1 89 ? -11.617 -18.75 5.5 1 82.94 89 GLU A N 1
ATOM 673 C CA . GLU A 1 89 ? -10.82 -17.547 5.293 1 82.94 89 GLU A CA 1
ATOM 674 C C . GLU A 1 89 ? -10.211 -17.516 3.893 1 82.94 89 GLU A C 1
ATOM 676 O O . GLU A 1 89 ? -10.406 -16.547 3.148 1 82.94 89 GLU A O 1
ATOM 681 N N . ASP A 1 90 ? -9.578 -18.547 3.568 1 87.19 90 ASP A N 1
ATOM 682 C CA . ASP A 1 90 ? -8.984 -18.719 2.248 1 87.19 90 ASP A CA 1
ATOM 683 C C . ASP A 1 90 ? -10.031 -19.156 1.228 1 87.19 90 ASP A C 1
ATOM 685 O O . ASP A 1 90 ? -10.555 -20.266 1.305 1 87.19 90 ASP A O 1
ATOM 689 N N . LEU A 1 91 ? -10.258 -18.344 0.245 1 90.31 91 LEU A N 1
ATOM 690 C CA . LEU A 1 91 ? -11.375 -18.547 -0.677 1 90.31 91 LEU A CA 1
ATOM 691 C C . LEU A 1 91 ? -10.984 -19.531 -1.779 1 90.31 91 LEU A C 1
ATOM 693 O O . LEU A 1 91 ? -11.812 -19.875 -2.627 1 90.31 91 LEU A O 1
ATOM 697 N N . ASN A 1 92 ? -9.805 -20.062 -1.717 1 91.62 92 ASN A N 1
ATOM 698 C CA . ASN A 1 92 ? -9.352 -21.016 -2.725 1 91.62 92 ASN A CA 1
ATOM 699 C C . ASN A 1 92 ? -9.898 -22.422 -2.459 1 91.62 92 ASN A C 1
ATOM 701 O O . ASN A 1 92 ? -9.93 -23.266 -3.359 1 91.62 92 ASN A O 1
ATOM 705 N N . ALA A 1 93 ? -10.273 -22.656 -1.24 1 94.88 93 ALA A N 1
ATOM 706 C CA . ALA A 1 93 ? -10.547 -24.031 -0.813 1 94.88 93 ALA A CA 1
ATOM 707 C C . ALA A 1 93 ? -11.625 -24.672 -1.681 1 94.88 93 ALA A C 1
ATOM 709 O O . ALA A 1 93 ? -11.539 -25.859 -2.018 1 94.88 93 ALA A O 1
ATOM 710 N N . VAL A 1 94 ? -12.555 -23.891 -2.043 1 97.81 94 VAL A N 1
ATOM 711 C CA . VAL A 1 94 ? -13.688 -24.422 -2.799 1 97.81 94 VAL A CA 1
ATOM 712 C C . VAL A 1 94 ? -13.195 -24.969 -4.141 1 97.81 94 VAL A C 1
ATOM 714 O O . VAL A 1 94 ? -13.703 -25.984 -4.629 1 97.81 94 VAL A O 1
ATOM 717 N N . VAL A 1 95 ? -12.211 -24.344 -4.691 1 97.81 95 VAL A N 1
ATOM 718 C CA . VAL A 1 95 ? -11.695 -24.75 -5.992 1 97.81 95 VAL A CA 1
ATOM 719 C C . VAL A 1 95 ? -10.961 -26.078 -5.863 1 97.81 95 VAL A C 1
ATOM 721 O O . VAL A 1 95 ? -11.094 -26.953 -6.723 1 97.81 95 VAL A O 1
ATOM 724 N N . PHE A 1 96 ? -10.297 -26.266 -4.777 1 97.19 96 PHE A N 1
ATOM 725 C CA . PHE A 1 96 ? -9.531 -27.484 -4.551 1 97.19 96 PHE A CA 1
ATOM 726 C C . PHE A 1 96 ? -10.461 -28.656 -4.227 1 97.19 96 PHE A C 1
ATOM 728 O O . PHE A 1 96 ? -10.133 -29.812 -4.484 1 97.19 96 PHE A O 1
ATOM 735 N N . PHE A 1 97 ? -11.602 -28.375 -3.666 1 97.94 97 PHE A N 1
ATOM 736 C CA . PHE A 1 97 ? -12.641 -29.391 -3.51 1 97.94 97 PHE A CA 1
ATOM 737 C C . PHE A 1 97 ? -13.25 -29.75 -4.859 1 97.94 97 PHE A C 1
ATOM 739 O O . PHE A 1 97 ? -13.312 -30.922 -5.223 1 97.94 97 PHE A O 1
ATOM 746 N N . ALA A 1 98 ? -13.641 -28.75 -5.586 1 98.69 98 ALA A N 1
ATOM 747 C CA . ALA A 1 98 ? -14.445 -28.938 -6.797 1 98.69 98 ALA A CA 1
ATOM 748 C C . ALA A 1 98 ? -13.641 -29.672 -7.871 1 98.69 98 ALA A C 1
ATOM 750 O O . ALA A 1 98 ? -14.172 -30.547 -8.547 1 98.69 98 ALA A O 1
ATOM 751 N N . ILE A 1 99 ? -12.367 -29.359 -8.047 1 98.38 99 ILE A N 1
ATOM 752 C CA . ILE A 1 99 ? -11.562 -29.906 -9.133 1 98.38 99 ILE A CA 1
ATOM 753 C C . ILE A 1 99 ? -11.328 -31.391 -8.898 1 98.38 99 ILE A C 1
ATOM 755 O O . ILE A 1 99 ? -10.977 -32.125 -9.836 1 98.38 99 ILE A O 1
ATOM 759 N N . ARG A 1 100 ? -11.555 -31.844 -7.656 1 98.12 100 ARG A N 1
ATOM 760 C CA . ARG A 1 100 ? -11.367 -33.25 -7.328 1 98.12 100 ARG A CA 1
ATOM 761 C C . ARG A 1 100 ? -12.695 -34 -7.395 1 98.12 100 ARG A C 1
ATOM 763 O O . ARG A 1 100 ? -12.797 -35.031 -8.07 1 98.12 100 ARG A O 1
ATOM 770 N N . ILE A 1 101 ? -13.695 -33.438 -6.824 1 98.62 101 ILE A N 1
ATOM 771 C CA . ILE A 1 101 ? -14.938 -34.188 -6.59 1 98.62 101 ILE A CA 1
ATOM 772 C C . ILE A 1 101 ? -15.812 -34.125 -7.844 1 98.62 101 ILE A C 1
ATOM 774 O O . ILE A 1 101 ? -16.5 -35.094 -8.164 1 98.62 101 ILE A O 1
ATOM 778 N N . VAL A 1 102 ? -15.82 -33.031 -8.57 1 98.69 102 VAL A N 1
ATOM 779 C CA . VAL A 1 102 ? -16.672 -32.875 -9.742 1 98.69 102 VAL A CA 1
ATOM 780 C C . VAL A 1 102 ? -16.312 -33.906 -10.797 1 98.69 102 VAL A C 1
ATOM 782 O O . VAL A 1 102 ? -17.156 -34.656 -11.25 1 98.69 102 VAL A O 1
ATOM 785 N N . PRO A 1 103 ? -15.008 -34 -11.227 1 98.31 103 PRO A N 1
ATOM 786 C CA . PRO A 1 103 ? -14.656 -35.062 -12.18 1 98.31 103 PRO A CA 1
ATOM 787 C C . PRO A 1 103 ? -14.953 -36.469 -11.641 1 98.31 103 PRO A C 1
ATOM 789 O O . PRO A 1 103 ? -15.367 -37.344 -12.398 1 98.31 103 PRO A O 1
ATOM 792 N N . LEU A 1 104 ? -14.773 -36.719 -10.32 1 98.25 104 LEU A N 1
ATOM 793 C CA . LEU A 1 104 ? -15.078 -38 -9.711 1 98.25 104 LEU A CA 1
ATOM 794 C C . LEU A 1 104 ? -16.547 -38.375 -9.93 1 98.25 104 LEU A C 1
ATOM 796 O O . LEU A 1 104 ? -16.844 -39.5 -10.367 1 98.25 104 LEU A O 1
ATOM 800 N N . LEU A 1 105 ? -17.422 -37.469 -9.625 1 98.38 105 LEU A N 1
ATOM 801 C CA . LEU A 1 105 ? -18.844 -37.719 -9.758 1 98.38 105 LEU A CA 1
ATOM 802 C C . LEU A 1 105 ? -19.25 -37.844 -11.227 1 98.38 105 LEU A C 1
ATOM 804 O O . LEU A 1 105 ? -20.109 -38.656 -11.562 1 98.38 105 LEU A O 1
ATOM 808 N N . HIS A 1 106 ? -18.641 -37.031 -12.047 1 98 106 HIS A N 1
ATOM 809 C CA . HIS A 1 106 ? -18.938 -37.125 -13.469 1 98 106 HIS A CA 1
ATOM 810 C C . HIS A 1 106 ? -18.609 -38.5 -14.016 1 98 106 HIS A C 1
ATOM 812 O O . HIS A 1 106 ? -19.375 -39.062 -14.805 1 98 106 HIS A O 1
ATOM 818 N N . ARG A 1 107 ? -17.547 -39.125 -13.555 1 97 107 ARG A N 1
ATOM 819 C CA . ARG A 1 107 ? -17.062 -40.406 -14.078 1 97 107 ARG A CA 1
ATOM 820 C C . ARG A 1 107 ? -17.719 -41.562 -13.359 1 97 107 ARG A C 1
ATOM 822 O O . ARG A 1 107 ? -18 -42.594 -13.977 1 97 107 ARG A O 1
ATOM 829 N N . HIS A 1 108 ? -17.984 -41.438 -11.969 1 97.56 108 HIS A N 1
ATOM 830 C CA . HIS A 1 108 ? -18.188 -42.656 -11.188 1 97.56 108 HIS A CA 1
ATOM 831 C C . HIS A 1 108 ? -19.391 -42.531 -10.266 1 97.56 108 HIS A C 1
ATOM 833 O O . HIS A 1 108 ? -19.5 -43.25 -9.273 1 97.56 108 HIS A O 1
ATOM 839 N N . ARG A 1 109 ? -20.25 -41.594 -10.508 1 95.88 109 ARG A N 1
ATOM 840 C CA . ARG A 1 109 ? -21.344 -41.406 -9.578 1 95.88 109 ARG A CA 1
ATOM 841 C C . ARG A 1 109 ? -22.172 -42.688 -9.445 1 95.88 109 ARG A C 1
ATOM 843 O O . ARG A 1 109 ? -22.797 -42.906 -8.414 1 95.88 109 ARG A O 1
ATOM 850 N N . ALA A 1 110 ? -22.156 -43.531 -10.398 1 96.75 110 ALA A N 1
ATOM 851 C CA . ALA A 1 110 ? -22.922 -44.781 -10.383 1 96.75 110 ALA A CA 1
ATOM 852 C C . ALA A 1 110 ? -22.406 -45.719 -9.305 1 96.75 110 ALA A C 1
ATOM 854 O O . ALA A 1 110 ? -23.094 -46.656 -8.906 1 96.75 110 ALA A O 1
ATOM 855 N N . ARG A 1 111 ? -21.172 -45.5 -8.844 1 97.44 111 ARG A N 1
ATOM 856 C CA . ARG A 1 111 ? -20.562 -46.344 -7.832 1 97.44 111 ARG A CA 1
ATOM 857 C C . ARG A 1 111 ? -20.984 -45.938 -6.43 1 97.44 111 ARG A C 1
ATOM 859 O O . ARG A 1 111 ? -20.719 -46.625 -5.453 1 97.44 111 ARG A O 1
ATOM 866 N N . LEU A 1 112 ? -21.672 -44.812 -6.285 1 97.88 112 LEU A N 1
ATOM 867 C CA . LEU A 1 112 ? -22.016 -44.25 -4.992 1 97.88 112 LEU A CA 1
ATOM 868 C C . LEU A 1 112 ? -23.516 -44.406 -4.699 1 97.88 112 LEU A C 1
ATOM 870 O O . LEU A 1 112 ? -24.328 -44.5 -5.621 1 97.88 112 LEU A O 1
ATOM 874 N N . SER A 1 113 ? -23.891 -44.469 -3.426 1 97.69 113 SER A N 1
ATOM 875 C CA . SER A 1 113 ? -25.281 -44.656 -3.027 1 97.69 113 SER A CA 1
ATOM 876 C C . SER A 1 113 ? -26.109 -43.438 -3.352 1 97.69 113 SER A C 1
ATOM 878 O O . SER A 1 113 ? -25.594 -42.312 -3.398 1 97.69 113 SER A O 1
ATOM 880 N N . ALA A 1 114 ? -27.359 -43.625 -3.525 1 97.75 114 ALA A N 1
ATOM 881 C CA . ALA A 1 114 ? -28.281 -42.531 -3.803 1 97.75 114 ALA A CA 1
ATOM 882 C C . ALA A 1 114 ? -28.344 -41.562 -2.637 1 97.75 114 ALA A C 1
ATOM 884 O O . ALA A 1 114 ? -28.453 -40.344 -2.84 1 97.75 114 ALA A O 1
ATOM 885 N N . ASP A 1 115 ? -28.297 -42.094 -1.482 1 97.75 115 ASP A N 1
ATOM 886 C CA . ASP A 1 115 ? -28.344 -41.25 -0.282 1 97.75 115 ASP A CA 1
ATOM 887 C C . ASP A 1 115 ? -27.156 -40.312 -0.236 1 97.75 115 ASP A C 1
ATOM 889 O O . ASP A 1 115 ? -27.297 -39.125 0.13 1 97.75 115 ASP A O 1
ATOM 893 N N . LEU A 1 116 ? -26.047 -40.812 -0.563 1 98.19 116 LEU A N 1
ATOM 894 C CA . LEU A 1 116 ? -24.859 -39.969 -0.59 1 98.19 116 LEU A CA 1
ATOM 895 C C . LEU A 1 116 ? -24.969 -38.906 -1.686 1 98.19 116 LEU A C 1
ATOM 897 O O . LEU A 1 116 ? -24.578 -37.75 -1.481 1 98.19 116 LEU A O 1
ATOM 901 N N . LEU A 1 117 ? -25.438 -39.281 -2.84 1 98.31 117 LEU A N 1
ATOM 902 C CA . LEU A 1 117 ? -25.562 -38.344 -3.953 1 98.31 117 LEU A CA 1
ATOM 903 C C . LEU A 1 117 ? -26.531 -37.219 -3.604 1 98.31 117 LEU A C 1
ATOM 905 O O . LEU A 1 117 ? -26.344 -36.062 -4.051 1 98.31 117 LEU A O 1
ATOM 909 N N . ASP A 1 118 ? -27.547 -37.469 -2.775 1 98 118 ASP A N 1
ATOM 910 C CA . ASP A 1 118 ? -28.484 -36.469 -2.311 1 98 118 ASP A CA 1
ATOM 911 C C . ASP A 1 118 ? -27.781 -35.406 -1.47 1 98 118 ASP A C 1
ATOM 913 O O . ASP A 1 118 ? -28.266 -34.281 -1.339 1 98 118 ASP A O 1
ATOM 917 N N . VAL A 1 119 ? -26.656 -35.781 -0.971 1 97.88 119 VAL A N 1
ATOM 918 C CA . VAL A 1 119 ? -25.875 -34.844 -0.171 1 97.88 119 VAL A CA 1
ATOM 919 C C . VAL A 1 119 ? -24.844 -34.156 -1.057 1 97.88 119 VAL A C 1
ATOM 921 O O . VAL A 1 119 ? -24.672 -32.938 -0.984 1 97.88 119 VAL A O 1
ATOM 924 N N . LEU A 1 120 ? -24.203 -34.875 -1.937 1 98.31 120 LEU A N 1
ATOM 925 C CA . LEU A 1 120 ? -23.031 -34.406 -2.664 1 98.31 120 LEU A CA 1
ATOM 926 C C . LEU A 1 120 ? -23.453 -33.469 -3.787 1 98.31 120 LEU A C 1
ATOM 928 O O . LEU A 1 120 ? -22.766 -32.469 -4.059 1 98.31 120 LEU A O 1
ATOM 932 N N . LEU A 1 121 ? -24.516 -33.719 -4.461 1 98.44 121 LEU A N 1
ATOM 933 C CA . LEU A 1 121 ? -24.891 -32.938 -5.617 1 98.44 121 LEU A CA 1
ATOM 934 C C . LEU A 1 121 ? -25.266 -31.5 -5.195 1 98.44 121 LEU A C 1
ATOM 936 O O . LEU A 1 121 ? -24.797 -30.531 -5.793 1 98.44 121 LEU A O 1
ATOM 940 N N . PRO A 1 122 ? -26.062 -31.359 -4.105 1 98.19 122 PRO A N 1
ATOM 941 C CA . PRO A 1 122 ? -26.266 -29.984 -3.619 1 98.19 122 PRO A CA 1
ATOM 942 C C . PRO A 1 122 ? -24.984 -29.328 -3.145 1 98.19 122 PRO A C 1
ATOM 944 O O . PRO A 1 122 ? -24.812 -28.109 -3.305 1 98.19 122 PRO A O 1
ATOM 947 N N . THR A 1 123 ? -24.109 -30.078 -2.518 1 98.56 123 THR A N 1
ATOM 948 C CA . THR A 1 123 ? -22.812 -29.562 -2.086 1 98.56 123 THR A CA 1
ATOM 949 C C . THR A 1 123 ? -22.016 -29.031 -3.273 1 98.56 123 THR A C 1
ATOM 951 O O . THR A 1 123 ? -21.453 -27.922 -3.213 1 98.56 123 THR A O 1
ATOM 954 N N . VAL A 1 124 ? -22 -29.75 -4.352 1 98.75 124 VAL A N 1
ATOM 955 C CA . VAL A 1 124 ? -21.297 -29.375 -5.57 1 98.75 124 VAL A CA 1
ATOM 956 C C . VAL A 1 124 ? -21.938 -28.125 -6.164 1 98.75 124 VAL A C 1
ATOM 958 O O . VAL A 1 124 ? -21.234 -27.203 -6.602 1 98.75 124 VAL A O 1
ATOM 961 N N . ARG A 1 125 ? -23.25 -28.109 -6.195 1 98.62 125 ARG A N 1
ATOM 962 C CA . ARG A 1 125 ? -23.938 -26.938 -6.734 1 98.62 125 ARG A CA 1
ATOM 963 C C . ARG A 1 125 ? -23.547 -25.672 -5.973 1 98.62 125 ARG A C 1
ATOM 965 O O . ARG A 1 125 ? -23.266 -24.641 -6.578 1 98.62 125 ARG A O 1
ATOM 972 N N . ARG A 1 126 ? -23.531 -25.766 -4.645 1 98.56 126 ARG A N 1
ATOM 973 C CA . ARG A 1 126 ? -23.125 -24.625 -3.838 1 98.56 126 ARG A CA 1
ATOM 974 C C . ARG A 1 126 ? -21.656 -24.25 -4.109 1 98.56 126 ARG A C 1
ATOM 976 O O . ARG A 1 126 ? -21.312 -23.078 -4.125 1 98.56 126 ARG A O 1
ATOM 983 N N . ALA A 1 127 ? -20.828 -25.234 -4.254 1 98.75 127 ALA A N 1
ATOM 984 C CA . ALA A 1 127 ? -19.406 -25 -4.535 1 98.75 127 ALA A CA 1
ATOM 985 C C . ALA A 1 127 ? -19.234 -24.25 -5.844 1 98.75 127 ALA A C 1
ATOM 987 O O . ALA A 1 127 ? -18.453 -23.281 -5.91 1 98.75 127 ALA A O 1
ATOM 988 N N . LEU A 1 128 ? -19.969 -24.672 -6.891 1 98.81 128 LEU A N 1
ATOM 989 C CA . LEU A 1 128 ? -19.875 -24 -8.18 1 98.81 128 LEU A CA 1
ATOM 990 C C . LEU A 1 128 ? -20.406 -22.578 -8.086 1 98.81 128 LEU A C 1
ATOM 992 O O . LEU A 1 128 ? -19.891 -21.672 -8.742 1 98.81 128 LEU A O 1
ATOM 996 N N . GLY A 1 129 ? -21.469 -22.453 -7.289 1 98.12 129 GLY A N 1
ATOM 997 C CA . GLY A 1 129 ? -21.938 -21.109 -7.012 1 98.12 129 GLY A CA 1
ATOM 998 C C . GLY A 1 129 ? -20.906 -20.234 -6.328 1 98.12 129 GLY A C 1
ATOM 999 O O . GLY A 1 129 ? -20.781 -19.047 -6.645 1 98.12 129 GLY A O 1
ATOM 1000 N N . ALA A 1 130 ? -20.188 -20.766 -5.375 1 97.62 130 ALA A N 1
ATOM 1001 C CA . ALA A 1 130 ? -19.125 -20.047 -4.691 1 97.62 130 ALA A CA 1
ATOM 1002 C C . ALA A 1 130 ? -18.016 -19.641 -5.668 1 97.62 130 ALA A C 1
ATOM 1004 O O . ALA A 1 130 ? -17.484 -18.531 -5.594 1 97.62 130 ALA A O 1
ATOM 1005 N N . ILE A 1 131 ? -17.641 -20.516 -6.566 1 97.94 131 ILE A N 1
ATOM 1006 C CA . ILE A 1 131 ? -16.625 -20.234 -7.578 1 97.94 131 ILE A CA 1
ATOM 1007 C C . ILE A 1 131 ? -17.062 -19.078 -8.453 1 97.94 131 ILE A C 1
ATOM 1009 O O . ILE A 1 131 ? -16.266 -18.188 -8.781 1 97.94 131 ILE A O 1
ATOM 1013 N N . GLU A 1 132 ? -18.328 -19.141 -8.844 1 96.81 132 GLU A N 1
ATOM 1014 C CA . GLU A 1 132 ? -18.875 -18.031 -9.609 1 96.81 132 GLU A CA 1
ATOM 1015 C C . GLU A 1 132 ? -18.781 -16.719 -8.828 1 96.81 132 GLU A C 1
ATOM 1017 O O . GLU A 1 132 ? -18.375 -15.695 -9.375 1 96.81 132 GLU A O 1
ATOM 1022 N N . SER A 1 133 ? -19.094 -16.812 -7.574 1 93.19 133 SER A N 1
ATOM 1023 C CA . SER A 1 133 ? -19.141 -15.633 -6.73 1 93.19 133 SER A CA 1
ATOM 1024 C C . SER A 1 133 ? -17.734 -15.062 -6.5 1 93.19 133 SER A C 1
ATOM 1026 O O . SER A 1 133 ? -17.562 -13.836 -6.469 1 93.19 133 SER A O 1
ATOM 1028 N N . ILE A 1 134 ? -16.812 -15.883 -6.305 1 91.44 134 ILE A N 1
ATOM 1029 C CA . ILE A 1 134 ? -15.445 -15.422 -6.035 1 91.44 134 ILE A CA 1
ATOM 1030 C C . ILE A 1 134 ? -14.867 -14.766 -7.289 1 91.44 134 ILE A C 1
ATOM 1032 O O . ILE A 1 134 ? -14.047 -13.852 -7.195 1 91.44 134 ILE A O 1
ATOM 1036 N N . ASN A 1 135 ? -15.188 -15.258 -8.469 1 92.69 135 ASN A N 1
ATOM 1037 C CA . ASN A 1 135 ? -14.883 -14.609 -9.734 1 92.69 135 ASN A CA 1
ATOM 1038 C C . ASN A 1 135 ? -13.422 -14.172 -9.805 1 92.69 135 ASN A C 1
ATOM 1040 O O . ASN A 1 135 ? -13.133 -13.008 -10.07 1 92.69 135 ASN A O 1
ATOM 1044 N N . VAL A 1 136 ? -12.508 -15.102 -9.617 1 92.5 136 VAL A N 1
ATOM 1045 C CA . VAL A 1 136 ? -11.078 -14.805 -9.578 1 92.5 136 VAL A CA 1
ATOM 1046 C C . VAL A 1 136 ? -10.617 -14.289 -10.938 1 92.5 136 VAL A C 1
ATOM 1048 O O . VAL A 1 136 ? -11.18 -14.672 -11.969 1 92.5 136 VAL A O 1
ATOM 1051 N N . GLY A 1 137 ? -9.617 -13.422 -10.977 1 89.56 137 GLY A N 1
ATOM 1052 C CA . GLY A 1 137 ? -9.07 -12.891 -12.211 1 89.56 137 GLY A CA 1
ATOM 1053 C C . GLY A 1 137 ? -8.242 -13.898 -12.984 1 89.56 137 GLY A C 1
ATOM 1054 O O . GLY A 1 137 ? -7.73 -14.859 -12.406 1 89.56 137 GLY A O 1
ATOM 1055 N N . PRO A 1 138 ? -8.07 -13.641 -14.25 1 91.38 138 PRO A N 1
ATOM 1056 C CA . PRO A 1 138 ? -7.363 -14.602 -15.102 1 91.38 138 PRO A CA 1
ATOM 1057 C C . PRO A 1 138 ? -5.867 -14.672 -14.797 1 91.38 138 PRO A C 1
ATOM 1059 O O . PRO A 1 138 ? -5.18 -15.586 -15.266 1 91.38 138 PRO A O 1
ATOM 1062 N N . GLU A 1 139 ? -5.34 -13.758 -14.047 1 89.5 139 GLU A N 1
ATOM 1063 C CA . GLU A 1 139 ? -3.916 -13.75 -13.719 1 89.5 139 GLU A CA 1
ATOM 1064 C C . GLU A 1 139 ? -3.588 -14.781 -12.648 1 89.5 139 GLU A C 1
ATOM 1066 O O . GLU A 1 139 ? -2.42 -15.109 -12.43 1 89.5 139 GLU A O 1
ATOM 1071 N N . TYR A 1 140 ? -4.621 -15.266 -11.992 1 90.81 140 TYR A N 1
ATOM 1072 C CA . TYR A 1 140 ? -4.426 -16.297 -10.969 1 90.81 140 TYR A CA 1
ATOM 1073 C C . TYR A 1 140 ? -4.52 -17.688 -11.57 1 90.81 140 TYR A C 1
ATOM 1075 O O . TYR A 1 140 ? -5.434 -18.453 -11.25 1 90.81 140 TYR A O 1
ATOM 1083 N N . THR A 1 141 ? -3.504 -18.141 -12.227 1 94.06 141 THR A N 1
ATOM 1084 C CA . THR A 1 141 ? -3.473 -19.266 -13.148 1 94.06 141 THR A CA 1
ATOM 1085 C C . THR A 1 141 ? -3.951 -20.547 -12.461 1 94.06 141 THR A C 1
ATOM 1087 O O . THR A 1 141 ? -4.832 -21.234 -12.969 1 94.06 141 THR A O 1
ATOM 1090 N N . ASN A 1 142 ? -3.393 -20.844 -11.312 1 93.31 142 ASN A N 1
ATOM 1091 C CA . ASN A 1 142 ? -3.727 -22.094 -10.633 1 93.31 142 ASN A CA 1
ATOM 1092 C C . ASN A 1 142 ? -5.211 -22.156 -10.281 1 93.31 142 ASN A C 1
ATOM 1094 O O . ASN A 1 142 ? -5.863 -23.172 -10.531 1 93.31 142 ASN A O 1
ATOM 1098 N N . ILE A 1 143 ? -5.766 -21.078 -9.891 1 95.06 143 ILE A N 1
ATOM 1099 C CA . ILE A 1 143 ? -7.145 -21.078 -9.414 1 95.06 143 ILE A CA 1
ATOM 1100 C C . ILE A 1 143 ? -8.102 -20.953 -10.594 1 95.06 143 ILE A C 1
ATOM 1102 O O . ILE A 1 143 ? -9.109 -21.656 -10.664 1 95.06 143 ILE A O 1
ATOM 1106 N N . ILE A 1 144 ? -7.805 -20.172 -11.594 1 96.56 144 ILE A N 1
ATOM 1107 C CA . ILE A 1 144 ? -8.727 -19.969 -12.703 1 96.56 144 ILE A CA 1
ATOM 1108 C C . ILE A 1 144 ? -8.766 -21.234 -13.562 1 96.56 144 ILE A C 1
ATOM 1110 O O . ILE A 1 144 ? -9.828 -21.625 -14.062 1 96.56 144 ILE A O 1
ATOM 1114 N N . SER A 1 145 ? -7.648 -21.922 -13.766 1 98 145 SER A N 1
ATOM 1115 C CA . SER A 1 145 ? -7.652 -23.141 -14.562 1 98 145 SER A CA 1
ATOM 1116 C C . SER A 1 145 ? -8.523 -24.219 -13.922 1 98 145 SER A C 1
ATOM 1118 O O . SER A 1 145 ? -9.336 -24.844 -14.594 1 98 145 SER A O 1
ATOM 1120 N N . GLN A 1 146 ? -8.422 -24.328 -12.656 1 98.31 146 GLN A N 1
ATOM 1121 C CA . GLN A 1 146 ? -9.211 -25.312 -11.93 1 98.31 146 GLN A CA 1
ATOM 1122 C C . GLN A 1 146 ? -10.68 -24.906 -11.859 1 98.31 146 GLN A C 1
ATOM 1124 O O . GLN A 1 146 ? -11.57 -25.75 -11.945 1 98.31 146 GLN A O 1
ATOM 1129 N N . SER A 1 147 ? -10.883 -23.625 -11.703 1 98.44 147 SER A N 1
ATOM 1130 C CA . SER A 1 147 ? -12.25 -23.094 -11.641 1 98.44 147 SER A CA 1
ATOM 1131 C C . SER A 1 147 ? -13.008 -23.391 -12.938 1 98.44 147 SER A C 1
ATOM 1133 O O . SER A 1 147 ? -14.141 -23.875 -12.898 1 98.44 147 SER A O 1
ATOM 1135 N N . VAL A 1 148 ? -12.406 -23.125 -14.055 1 98.62 148 VAL A N 1
ATOM 1136 C CA . VAL A 1 148 ? -13.109 -23.281 -15.32 1 98.62 148 VAL A CA 1
ATOM 1137 C C . VAL A 1 148 ? -13.344 -24.766 -15.602 1 98.62 148 VAL A C 1
ATOM 1139 O O . VAL A 1 148 ? -14.391 -25.141 -16.141 1 98.62 148 VAL A O 1
ATOM 1142 N N . ALA A 1 149 ? -12.367 -25.625 -15.234 1 98.81 149 ALA A N 1
ATOM 1143 C CA . ALA A 1 149 ? -12.586 -27.062 -15.375 1 98.81 149 ALA A CA 1
ATOM 1144 C C . ALA A 1 149 ? -13.781 -27.516 -14.539 1 98.81 149 ALA A C 1
ATOM 1146 O O . ALA A 1 149 ? -14.641 -28.25 -15.023 1 98.81 149 ALA A O 1
ATOM 1147 N N . ALA A 1 150 ? -13.844 -27.016 -13.32 1 98.81 150 ALA A N 1
ATOM 1148 C CA . ALA A 1 150 ? -14.922 -27.391 -12.414 1 98.81 150 ALA A CA 1
ATOM 1149 C C . ALA A 1 150 ? -16.266 -26.875 -12.93 1 98.81 150 ALA A C 1
ATOM 1151 O O . ALA A 1 150 ? -17.281 -27.578 -12.852 1 98.81 150 ALA A O 1
ATOM 1152 N N . LEU A 1 151 ? -16.312 -25.688 -13.438 1 98.88 151 LEU A N 1
ATOM 1153 C CA . LEU A 1 151 ? -17.547 -25.094 -13.93 1 98.88 151 LEU A CA 1
ATOM 1154 C C . LEU A 1 151 ? -18.047 -25.828 -15.172 1 98.88 151 LEU A C 1
ATOM 1156 O O . LEU A 1 151 ? -19.234 -26.172 -15.258 1 98.88 151 LEU A O 1
ATOM 1160 N N . ILE A 1 152 ? -17.172 -26.109 -16.141 1 98.88 152 ILE A N 1
ATOM 1161 C CA . ILE A 1 152 ? -17.562 -26.766 -17.391 1 98.88 152 ILE A CA 1
ATOM 1162 C C . ILE A 1 152 ? -18.062 -28.172 -17.094 1 98.88 152 ILE A C 1
ATOM 1164 O O . ILE A 1 152 ? -19.172 -28.547 -17.453 1 98.88 152 ILE A O 1
ATOM 1168 N N . VAL A 1 153 ? -17.25 -28.984 -16.344 1 98.81 153 VAL A N 1
ATOM 1169 C CA . VAL A 1 153 ? -17.578 -30.375 -16.047 1 98.81 153 VAL A CA 1
ATOM 1170 C C . VAL A 1 153 ? -18.734 -30.422 -15.062 1 98.81 153 VAL A C 1
ATOM 1172 O O . VAL A 1 153 ? -19.641 -31.266 -15.195 1 98.81 153 VAL A O 1
ATOM 1175 N N . GLY A 1 154 ? -18.688 -29.547 -14.062 1 98.88 154 GLY A N 1
ATOM 1176 C CA . GLY A 1 154 ? -19.766 -29.5 -13.078 1 98.88 154 GLY A CA 1
ATOM 1177 C C . GLY A 1 154 ? -21.094 -29.078 -13.664 1 98.88 154 GLY A C 1
ATOM 1178 O O . GLY A 1 154 ? -22.141 -29.594 -13.266 1 98.88 154 GLY A O 1
ATOM 1179 N N . GLY A 1 155 ? -21.031 -28.078 -14.57 1 98.75 155 GLY A N 1
ATOM 1180 C CA . GLY A 1 155 ? -22.25 -27.734 -15.273 1 98.75 155 GLY A CA 1
ATOM 1181 C C . GLY A 1 155 ? -22.859 -28.891 -16.031 1 98.75 155 GLY A C 1
ATOM 1182 O O . GLY A 1 155 ? -24.078 -29.062 -16.047 1 98.75 155 GLY A O 1
ATOM 1183 N N . GLN A 1 156 ? -22.062 -29.703 -16.703 1 98.56 156 GLN A N 1
ATOM 1184 C CA . GLN A 1 156 ? -22.531 -30.891 -17.391 1 98.56 156 GLN A CA 1
ATOM 1185 C C . GLN A 1 156 ? -23.125 -31.906 -16.422 1 98.56 156 GLN A C 1
ATOM 1187 O O . GLN A 1 156 ? -24.188 -32.469 -16.672 1 98.56 156 GLN A O 1
ATOM 1192 N N . LEU A 1 157 ? -22.391 -32.062 -15.297 1 98.44 157 LEU A N 1
ATOM 1193 C CA . LEU A 1 157 ? -22.844 -33 -14.258 1 98.44 157 LEU A CA 1
ATOM 1194 C C . LEU A 1 157 ? -24.234 -32.625 -13.758 1 98.44 157 LEU A C 1
ATOM 1196 O O . LEU A 1 157 ? -25.078 -33.5 -13.57 1 98.44 157 LEU A O 1
ATOM 1200 N N . LEU A 1 158 ? -24.469 -31.375 -13.625 1 98.38 158 LEU A N 1
ATOM 1201 C CA . LEU A 1 158 ? -25.719 -30.875 -13.039 1 98.38 158 LEU A CA 1
ATOM 1202 C C . LEU A 1 158 ? -26.719 -30.531 -14.125 1 98.38 158 LEU A C 1
ATOM 1204 O O . LEU A 1 158 ? -27.812 -30.047 -13.836 1 98.38 158 LEU A O 1
ATOM 1208 N N . ASP A 1 159 ? -26.422 -30.703 -15.352 1 97.94 159 ASP A N 1
ATOM 1209 C CA . ASP A 1 159 ? -27.25 -30.359 -16.484 1 97.94 159 ASP A CA 1
ATOM 1210 C C . ASP A 1 159 ? -27.703 -28.891 -16.422 1 97.94 159 ASP A C 1
ATOM 1212 O O . ASP A 1 159 ? -28.891 -28.594 -16.484 1 97.94 159 ASP A O 1
ATOM 1216 N N . ASP A 1 160 ? -26.75 -28.031 -16.203 1 98.38 160 ASP A N 1
ATOM 1217 C CA . ASP A 1 160 ? -26.984 -26.594 -16.094 1 98.38 160 ASP A CA 1
ATOM 1218 C C . ASP A 1 160 ? -26.234 -25.828 -17.172 1 98.38 160 ASP A C 1
ATOM 1220 O O . ASP A 1 160 ? -25.047 -25.531 -17 1 98.38 160 ASP A O 1
ATOM 1224 N N . PRO A 1 161 ? -26.859 -25.344 -18.188 1 98.06 161 PRO A N 1
ATOM 1225 C CA . PRO A 1 161 ? -26.172 -24.703 -19.312 1 98.06 161 PRO A CA 1
ATOM 1226 C C . PRO A 1 161 ? -25.562 -23.344 -18.938 1 98.06 161 PRO A C 1
ATOM 1228 O O . PRO A 1 161 ? -24.578 -22.922 -19.547 1 98.06 161 PRO A O 1
ATOM 1231 N N . ASP A 1 162 ? -26.156 -22.719 -17.938 1 98.31 162 ASP A N 1
ATOM 1232 C CA . ASP A 1 162 ? -25.609 -21.422 -17.531 1 98.31 162 ASP A CA 1
ATOM 1233 C C . ASP A 1 162 ? -24.234 -21.562 -16.891 1 98.31 162 ASP A C 1
ATOM 1235 O O . ASP A 1 162 ? -23.344 -20.75 -17.125 1 98.31 162 ASP A O 1
ATOM 1239 N N . ILE A 1 163 ? -24.062 -22.562 -16.109 1 98.56 163 ILE A N 1
ATOM 1240 C CA . ILE A 1 163 ? -22.781 -22.812 -15.469 1 98.56 163 ILE A CA 1
ATOM 1241 C C . ILE A 1 163 ? -21.75 -23.203 -16.516 1 98.56 163 ILE A C 1
ATOM 1243 O O . ILE A 1 163 ? -20.594 -22.766 -16.453 1 98.56 163 ILE A O 1
ATOM 1247 N N . ILE A 1 164 ? -22.141 -24.031 -17.484 1 98.62 164 ILE A N 1
ATOM 1248 C CA . ILE A 1 164 ? -21.25 -24.422 -18.578 1 98.62 164 ILE A CA 1
ATOM 1249 C C . ILE A 1 164 ? -20.812 -23.172 -19.344 1 98.62 164 ILE A C 1
ATOM 1251 O O . ILE A 1 164 ? -19.625 -23 -19.625 1 98.62 164 ILE A O 1
ATOM 1255 N N . ALA A 1 165 ? -21.781 -22.297 -19.594 1 98.5 165 ALA A N 1
ATOM 1256 C CA . ALA A 1 165 ? -21.5 -21.062 -20.344 1 98.5 165 ALA A CA 1
ATOM 1257 C C . ALA A 1 165 ? -20.531 -20.172 -19.578 1 98.5 165 ALA A C 1
ATOM 1259 O O . ALA A 1 165 ? -19.625 -19.578 -20.156 1 98.5 165 ALA A O 1
ATOM 1260 N N . LEU A 1 166 ? -20.75 -20.062 -18.266 1 98.19 166 LEU A N 1
ATOM 1261 C CA . LEU A 1 166 ? -19.859 -19.281 -17.422 1 98.19 166 LEU A CA 1
ATOM 1262 C C . LEU A 1 166 ? -18.438 -19.828 -17.5 1 98.19 166 LEU A C 1
ATOM 1264 O O . LEU A 1 166 ? -17.484 -19.078 -17.688 1 98.19 166 LEU A O 1
ATOM 1268 N N . GLY A 1 167 ? -18.312 -21.109 -17.297 1 98.56 167 GLY A N 1
ATOM 1269 C CA . GLY A 1 167 ? -17 -21.734 -17.359 1 98.56 167 GLY A CA 1
ATOM 1270 C C . GLY A 1 167 ? -16.312 -21.547 -18.703 1 98.56 167 GLY A C 1
ATOM 1271 O O . GLY A 1 167 ? -15.125 -21.25 -18.766 1 98.56 167 GLY A O 1
ATOM 1272 N N . SER A 1 168 ? -17.078 -21.719 -19.781 1 98.44 168 SER A N 1
ATOM 1273 C CA . SER A 1 168 ? -16.547 -21.578 -21.125 1 98.44 168 SER A CA 1
ATOM 1274 C C . SER A 1 168 ? -16.062 -20.156 -21.375 1 98.44 168 SER A C 1
ATOM 1276 O O . SER A 1 168 ? -14.984 -19.953 -21.953 1 98.44 168 SER A O 1
ATOM 1278 N N . CYS A 1 169 ? -16.828 -19.234 -20.922 1 97.5 169 CYS A N 1
ATOM 1279 C CA . CYS A 1 169 ? -16.469 -17.844 -21.094 1 97.5 169 CYS A CA 1
ATOM 1280 C C . CYS A 1 169 ? -15.188 -17.516 -20.344 1 97.5 169 CYS A C 1
ATOM 1282 O O . CYS A 1 169 ? -14.273 -16.906 -20.906 1 97.5 169 CYS A O 1
ATOM 1284 N N . ARG A 1 170 ? -15.094 -17.906 -19.141 1 97.44 170 ARG A N 1
ATOM 1285 C CA . ARG A 1 170 ? -13.922 -17.625 -18.328 1 97.44 170 ARG A CA 1
ATOM 1286 C C . ARG A 1 170 ? -12.695 -18.359 -18.859 1 97.44 170 ARG A C 1
ATOM 1288 O O . ARG A 1 170 ? -11.57 -17.859 -18.766 1 97.44 170 ARG A O 1
ATOM 1295 N N . PHE A 1 171 ? -12.938 -19.547 -19.375 1 98 171 PHE A N 1
ATOM 1296 C CA . PHE A 1 171 ? -11.852 -20.297 -19.984 1 98 171 PHE A CA 1
ATOM 1297 C C . PHE A 1 171 ? -11.258 -19.531 -21.156 1 98 171 PHE A C 1
ATOM 1299 O O . PHE A 1 171 ? -10.039 -19.391 -21.266 1 98 171 PHE A O 1
ATOM 1306 N N . ARG A 1 172 ? -12.086 -19 -21.953 1 96.38 172 ARG A N 1
ATOM 1307 C CA . ARG A 1 172 ? -11.625 -18.234 -23.109 1 96.38 172 ARG A CA 1
ATOM 1308 C C . ARG A 1 172 ? -10.875 -16.984 -22.672 1 96.38 172 ARG A C 1
ATOM 1310 O O . ARG A 1 172 ? -9.875 -16.609 -23.281 1 96.38 172 ARG A O 1
ATOM 1317 N N . GLU A 1 173 ? -11.367 -16.375 -21.625 1 95.38 173 GLU A N 1
ATOM 1318 C CA . GLU A 1 173 ? -10.688 -15.203 -21.078 1 95.38 173 GLU A CA 1
ATOM 1319 C C . GLU A 1 173 ? -9.273 -15.547 -20.609 1 95.38 173 GLU A C 1
ATOM 1321 O O . GLU A 1 173 ? -8.32 -14.82 -20.906 1 95.38 173 GLU A O 1
ATOM 1326 N N . TRP A 1 174 ? -9.18 -16.562 -19.859 1 96.75 174 TRP A N 1
ATOM 1327 C CA . TRP A 1 174 ? -7.879 -16.984 -19.344 1 96.75 174 TRP A CA 1
ATOM 1328 C C . TRP A 1 174 ? -6.93 -17.344 -20.484 1 96.75 174 TRP A C 1
ATOM 1330 O O . TRP A 1 174 ? -5.773 -16.922 -20.484 1 96.75 174 TRP A O 1
ATOM 1340 N N . VAL A 1 175 ? -7.398 -18.125 -21.453 1 96.88 175 VAL A N 1
ATOM 1341 C CA . VAL A 1 175 ? -6.586 -18.562 -22.594 1 96.88 175 VAL A CA 1
ATOM 1342 C C . VAL A 1 175 ? -6.109 -17.344 -23.375 1 96.88 175 VAL A C 1
ATOM 1344 O O . VAL A 1 175 ? -4.965 -17.297 -23.844 1 96.88 175 VAL A O 1
ATOM 1347 N N . SER A 1 176 ? -7 -16.422 -23.5 1 95.38 176 SER A N 1
ATOM 1348 C CA . SER A 1 176 ? -6.621 -15.195 -24.203 1 95.38 176 SER A CA 1
ATOM 1349 C C . SER A 1 176 ? -5.43 -14.516 -23.531 1 95.38 176 SER A C 1
ATOM 1351 O O . SER A 1 176 ? -4.527 -14.023 -24.219 1 95.38 176 SER A O 1
ATOM 1353 N N . LEU A 1 177 ? -5.461 -14.469 -22.266 1 94 177 LEU A N 1
ATOM 1354 C CA . LEU A 1 177 ? -4.352 -13.875 -21.547 1 94 177 LEU A CA 1
ATOM 1355 C C . LEU A 1 177 ? -3.066 -14.664 -21.766 1 94 177 LEU A C 1
ATOM 1357 O O . LEU A 1 177 ? -1.999 -14.086 -21.953 1 94 177 LEU A O 1
ATOM 1361 N N . VAL A 1 178 ? -3.141 -15.945 -21.688 1 95.94 178 VAL A N 1
ATOM 1362 C CA . VAL A 1 178 ? -1.987 -16.812 -21.906 1 95.94 178 VAL A CA 1
ATOM 1363 C C . VAL A 1 178 ? -1.441 -16.594 -23.312 1 95.94 178 VAL A C 1
ATOM 1365 O O . VAL A 1 178 ? -0.233 -16.438 -23.5 1 95.94 178 VAL A O 1
ATOM 1368 N N . ASP A 1 179 ? -2.326 -16.516 -24.25 1 94.94 179 ASP A N 1
ATOM 1369 C CA . ASP A 1 179 ? -1.953 -16.422 -25.656 1 94.94 179 ASP A CA 1
ATOM 1370 C C . ASP A 1 179 ? -1.344 -15.055 -25.969 1 94.94 179 ASP A C 1
ATOM 1372 O O . ASP A 1 179 ? -0.566 -14.922 -26.922 1 94.94 179 ASP A O 1
ATOM 1376 N N . GLU A 1 180 ? -1.714 -14.141 -25.203 1 93.62 180 GLU A N 1
ATOM 1377 C CA . GLU A 1 180 ? -1.137 -12.812 -25.391 1 93.62 180 GLU A CA 1
ATOM 1378 C C . GLU A 1 180 ? 0.34 -12.797 -25 1 93.62 180 GLU A C 1
ATOM 1380 O O . GLU A 1 180 ? 1.138 -12.078 -25.609 1 93.62 180 GLU A O 1
ATOM 1385 N N . SER A 1 181 ? 0.763 -13.562 -24.094 1 94.19 181 SER A N 1
ATOM 1386 C CA . SER A 1 181 ? 2.121 -13.523 -23.547 1 94.19 181 SER A CA 1
ATOM 1387 C C . SER A 1 181 ? 2.939 -14.719 -24.031 1 94.19 181 SER A C 1
ATOM 1389 O O . SER A 1 181 ? 4.141 -14.594 -24.281 1 94.19 181 SER A O 1
ATOM 1391 N N . GLY A 1 182 ? 2.252 -15.82 -24.125 1 91.44 182 GLY A N 1
ATOM 1392 C CA . GLY A 1 182 ? 2.916 -17.078 -24.422 1 91.44 182 GLY A CA 1
ATOM 1393 C C . GLY A 1 182 ? 2.869 -18.062 -23.281 1 91.44 182 GLY A C 1
ATOM 1394 O O . GLY A 1 182 ? 2.512 -19.234 -23.469 1 91.44 182 GLY A O 1
ATOM 1395 N N . LEU A 1 183 ? 3.16 -17.578 -22.141 1 94.5 183 LEU A N 1
ATOM 1396 C CA . LEU A 1 183 ? 3.154 -18.406 -20.938 1 94.5 183 LEU A CA 1
ATOM 1397 C C . LEU A 1 183 ? 2.105 -17.906 -19.953 1 94.5 183 LEU A C 1
ATOM 1399 O O . LEU A 1 183 ? 1.739 -16.734 -19.969 1 94.5 183 LEU A O 1
ATOM 1403 N N . ALA A 1 184 ? 1.584 -18.875 -19.156 1 94.44 184 ALA A N 1
ATOM 1404 C CA . ALA A 1 184 ? 0.672 -18.469 -18.094 1 94.44 184 ALA A CA 1
ATOM 1405 C C . ALA A 1 184 ? 1.361 -17.531 -17.109 1 94.44 184 ALA A C 1
ATOM 1407 O O . ALA A 1 184 ? 2.58 -17.594 -16.922 1 94.44 184 ALA A O 1
ATOM 1408 N N . HIS A 1 185 ? 0.57 -16.719 -16.469 1 92.69 185 HIS A N 1
ATOM 1409 C CA . HIS A 1 185 ? 1.056 -15.68 -15.57 1 92.69 185 HIS A CA 1
ATOM 1410 C C . HIS A 1 185 ? 1.895 -16.266 -14.445 1 92.69 185 HIS A C 1
ATOM 1412 O O . HIS A 1 185 ? 2.953 -15.727 -14.102 1 92.69 185 HIS A O 1
ATOM 1418 N N . GLU A 1 186 ? 1.422 -17.312 -13.82 1 91.88 186 GLU A N 1
ATOM 1419 C CA . GLU A 1 186 ? 2.217 -18.031 -12.828 1 91.88 186 GLU A CA 1
ATOM 1420 C C . GLU A 1 186 ? 3.248 -18.938 -13.492 1 91.88 186 GLU A C 1
ATOM 1422 O O . GLU A 1 186 ? 3 -20.125 -13.695 1 91.88 186 GLU A O 1
ATOM 1427 N N . PHE A 1 187 ? 4.367 -18.344 -13.688 1 92.88 187 PHE A N 1
ATOM 1428 C CA . PHE A 1 187 ? 5.359 -18.969 -14.555 1 92.88 187 PHE A CA 1
ATOM 1429 C C . PHE A 1 187 ? 6.188 -19.984 -13.773 1 92.88 187 PHE A C 1
ATOM 1431 O O . PHE A 1 187 ? 6.473 -19.797 -12.594 1 92.88 187 PHE A O 1
ATOM 1438 N N . ASN A 1 188 ? 6.547 -21.047 -14.391 1 94 188 ASN A N 1
ATOM 1439 C CA . ASN A 1 188 ? 7.52 -22.047 -13.961 1 94 188 ASN A CA 1
ATOM 1440 C C . ASN A 1 188 ? 7.289 -22.469 -12.508 1 94 188 ASN A C 1
ATOM 1442 O O . ASN A 1 188 ? 8.234 -22.562 -11.727 1 94 188 ASN A O 1
ATOM 1446 N N . SER A 1 189 ? 6.074 -22.594 -12.172 1 92.19 189 SER A N 1
ATOM 1447 C CA . SER A 1 189 ? 5.77 -23.047 -10.82 1 92.19 189 SER A CA 1
ATOM 1448 C C . SER A 1 189 ? 5.863 -24.562 -10.703 1 92.19 189 SER A C 1
ATOM 1450 O O . SER A 1 189 ? 5.094 -25.281 -11.336 1 92.19 189 SER A O 1
ATOM 1452 N N . PRO A 1 190 ? 6.73 -25.062 -9.875 1 91 190 PRO A N 1
ATOM 1453 C CA . PRO A 1 190 ? 6.883 -26.516 -9.797 1 91 190 PRO A CA 1
ATOM 1454 C C . PRO A 1 190 ? 5.605 -27.219 -9.352 1 91 190 PRO A C 1
ATOM 1456 O O . PRO A 1 190 ? 5.293 -28.312 -9.836 1 91 190 PRO A O 1
ATOM 1459 N N . VAL A 1 191 ? 4.855 -26.578 -8.523 1 89.94 191 VAL A N 1
ATOM 1460 C CA . VAL A 1 191 ? 3.658 -27.203 -7.973 1 89.94 191 VAL A CA 1
ATOM 1461 C C . VAL A 1 191 ? 2.455 -26.875 -8.852 1 89.94 191 VAL A C 1
ATOM 1463 O O . VAL A 1 191 ? 1.72 -27.766 -9.266 1 89.94 191 VAL A O 1
ATOM 1466 N N . TYR A 1 192 ? 2.338 -25.734 -9.273 1 93.12 192 TYR A N 1
ATOM 1467 C CA . TYR A 1 192 ? 1.053 -25.297 -9.805 1 93.12 192 TYR A CA 1
ATOM 1468 C C . TYR A 1 192 ? 0.995 -25.484 -11.312 1 93.12 192 TYR A C 1
ATOM 1470 O O . TYR A 1 192 ? -0.089 -25.484 -11.906 1 93.12 192 TYR A O 1
ATOM 1478 N N . THR A 1 193 ? 2.121 -25.625 -11.922 1 94.94 193 THR A N 1
ATOM 1479 C CA . THR A 1 193 ? 2.064 -26 -13.336 1 94.94 193 THR A CA 1
ATOM 1480 C C . THR A 1 193 ? 1.406 -27.359 -13.5 1 94.94 193 THR A C 1
ATOM 1482 O O . THR A 1 193 ? 0.628 -27.578 -14.43 1 94.94 193 THR A O 1
ATOM 1485 N N . GLN A 1 194 ? 1.727 -28.203 -12.586 1 95.38 194 GLN A N 1
ATOM 1486 C CA . GLN A 1 194 ? 1.13 -29.547 -12.641 1 95.38 194 GLN A CA 1
ATOM 1487 C C . GLN A 1 194 ? -0.383 -29.469 -12.453 1 95.38 194 GLN A C 1
ATOM 1489 O O . GLN A 1 194 ? -1.131 -30.172 -13.133 1 95.38 194 GLN A O 1
ATOM 1494 N N . MET A 1 195 ? -0.743 -28.641 -11.594 1 95.75 195 MET A N 1
ATOM 1495 C CA . MET A 1 195 ? -2.174 -28.484 -11.344 1 95.75 195 MET A CA 1
ATOM 1496 C C . MET A 1 195 ? -2.877 -27.906 -12.57 1 95.75 195 MET A C 1
ATOM 1498 O O . MET A 1 195 ? -3.979 -28.328 -12.914 1 95.75 195 MET A O 1
ATOM 1502 N N . THR A 1 196 ? -2.246 -27 -13.164 1 97.31 196 THR A N 1
ATOM 1503 C CA . THR A 1 196 ? -2.801 -26.375 -14.359 1 97.31 196 THR A CA 1
ATOM 1504 C C . THR A 1 196 ? -2.93 -27.391 -15.484 1 97.31 196 THR A C 1
ATOM 1506 O O . THR A 1 196 ? -3.965 -27.469 -16.156 1 97.31 196 THR A O 1
ATOM 1509 N N . VAL A 1 197 ? -1.924 -28.188 -15.664 1 97.69 197 VAL A N 1
ATOM 1510 C CA . VAL A 1 197 ? -1.932 -29.234 -16.688 1 97.69 197 VAL A CA 1
ATOM 1511 C C . VAL A 1 197 ? -3.051 -30.219 -16.406 1 97.69 197 VAL A C 1
ATOM 1513 O O . VAL A 1 197 ? -3.787 -30.609 -17.312 1 97.69 197 VAL A O 1
ATOM 1516 N N . SER A 1 198 ? -3.203 -30.547 -15.164 1 97.31 198 SER A N 1
ATOM 1517 C CA . SER A 1 198 ? -4.254 -31.469 -14.773 1 97.31 198 SER A CA 1
ATOM 1518 C C . SER A 1 198 ? -5.641 -30.891 -15.047 1 97.31 198 SER A C 1
ATOM 1520 O O . SER A 1 198 ? -6.543 -31.609 -15.484 1 97.31 198 SER A O 1
ATOM 1522 N N . ALA A 1 199 ? -5.805 -29.688 -14.734 1 98.31 199 ALA A N 1
ATOM 1523 C CA . ALA A 1 199 ? -7.082 -29.016 -14.984 1 98.31 199 ALA A CA 1
ATOM 1524 C C . ALA A 1 199 ? -7.406 -29 -16.469 1 98.31 199 ALA A C 1
ATOM 1526 O O . ALA A 1 199 ? -8.539 -29.266 -16.875 1 98.31 199 ALA A O 1
ATOM 1527 N N . LEU A 1 200 ? -6.426 -28.703 -17.281 1 98.38 200 LEU A N 1
ATOM 1528 C CA . LEU A 1 200 ? -6.609 -28.688 -18.719 1 98.38 200 LEU A CA 1
ATOM 1529 C C . LEU A 1 200 ? -6.953 -30.078 -19.234 1 98.38 200 LEU A C 1
ATOM 1531 O O . LEU A 1 200 ? -7.797 -30.234 -20.125 1 98.38 200 LEU A O 1
ATOM 1535 N N . ARG A 1 201 ? -6.332 -31.062 -18.672 1 97.69 201 ARG A N 1
ATOM 1536 C CA . ARG A 1 201 ? -6.633 -32.438 -19.062 1 97.69 201 ARG A CA 1
ATOM 1537 C C . ARG A 1 201 ? -8.07 -32.781 -18.703 1 97.69 201 ARG A C 1
ATOM 1539 O O . ARG A 1 201 ? -8.734 -33.531 -19.453 1 97.69 201 ARG A O 1
ATOM 1546 N N . ALA A 1 202 ? -8.523 -32.312 -17.594 1 98 202 ALA A N 1
ATOM 1547 C CA . ALA A 1 202 ? -9.906 -32.562 -17.188 1 98 202 ALA A CA 1
ATOM 1548 C C . ALA A 1 202 ? -10.891 -32 -18.203 1 98 202 ALA A C 1
ATOM 1550 O O . ALA A 1 202 ? -11.883 -32.625 -18.562 1 98 202 ALA A O 1
ATOM 1551 N N . ILE A 1 203 ? -10.633 -30.844 -18.688 1 98.5 203 ILE A N 1
ATOM 1552 C CA . ILE A 1 203 ? -11.484 -30.25 -19.719 1 98.5 203 ILE A CA 1
ATOM 1553 C C . ILE A 1 203 ? -11.414 -31.078 -21 1 98.5 203 ILE A C 1
ATOM 1555 O O . ILE A 1 203 ? -12.445 -31.391 -21.594 1 98.5 203 ILE A O 1
ATOM 1559 N N . GLU A 1 204 ? -10.219 -31.438 -21.359 1 97.56 204 GLU A N 1
ATOM 1560 C CA . GLU A 1 204 ? -9.992 -32.219 -22.578 1 97.56 204 GLU A CA 1
ATOM 1561 C C . GLU A 1 204 ? -10.75 -33.562 -22.516 1 97.56 204 GLU A C 1
ATOM 1563 O O . GLU A 1 204 ? -11.352 -33.969 -23.516 1 97.56 204 GLU A O 1
ATOM 1568 N N . ASP A 1 205 ? -10.758 -34.188 -21.406 1 97.38 205 ASP A N 1
ATOM 1569 C CA . ASP A 1 205 ? -11.297 -35.531 -21.266 1 97.38 205 ASP A CA 1
ATOM 1570 C C . ASP A 1 205 ? -12.812 -35.5 -21.062 1 97.38 205 ASP A C 1
ATOM 1572 O O . ASP A 1 205 ? -13.516 -36.438 -21.469 1 97.38 205 ASP A O 1
ATOM 1576 N N . LEU A 1 206 ? -13.281 -34.406 -20.469 1 98.31 206 LEU A N 1
ATOM 1577 C CA . LEU A 1 206 ? -14.625 -34.562 -19.922 1 98.31 206 LEU A CA 1
ATOM 1578 C C . LEU A 1 206 ? -15.578 -33.562 -20.547 1 98.31 206 LEU A C 1
ATOM 1580 O O . LEU A 1 206 ? -16.797 -33.688 -20.422 1 98.31 206 LEU A O 1
ATOM 1584 N N . SER A 1 207 ? -15.062 -32.531 -21.172 1 98 207 SER A N 1
ATOM 1585 C CA . SER A 1 207 ? -15.961 -31.578 -21.797 1 98 207 SER A CA 1
ATOM 1586 C C . SER A 1 207 ? -16.75 -32.219 -22.938 1 98 207 SER A C 1
ATOM 1588 O O . SER A 1 207 ? -16.188 -32.969 -23.734 1 98 207 SER A O 1
ATOM 1590 N N . ALA A 1 208 ? -18.016 -31.812 -23.062 1 97.44 208 ALA A N 1
ATOM 1591 C CA . ALA A 1 208 ? -18.844 -32.281 -24.188 1 97.44 208 ALA A CA 1
ATOM 1592 C C . ALA A 1 208 ? -18.578 -31.438 -25.438 1 97.44 208 ALA A C 1
ATOM 1594 O O . ALA A 1 208 ? -18.922 -31.844 -26.547 1 97.44 208 ALA A O 1
ATOM 1595 N N . ASP A 1 209 ? -18 -30.328 -25.266 1 95.75 209 ASP A N 1
ATOM 1596 C CA . ASP A 1 209 ? -17.719 -29.406 -26.359 1 95.75 209 ASP A CA 1
ATOM 1597 C C . ASP A 1 209 ? -16.375 -29.703 -27 1 95.75 209 ASP A C 1
ATOM 1599 O O . ASP A 1 209 ? -15.32 -29.484 -26.391 1 95.75 209 ASP A O 1
ATOM 1603 N N . SER A 1 210 ? -16.375 -30.094 -28.25 1 93.25 210 SER A N 1
ATOM 1604 C CA . SER A 1 210 ? -15.156 -30.5 -28.938 1 93.25 210 SER A CA 1
ATOM 1605 C C . SER A 1 210 ? -14.211 -29.312 -29.141 1 93.25 210 SER A C 1
ATOM 1607 O O . SER A 1 210 ? -12.992 -29.484 -29.141 1 93.25 210 SER A O 1
ATOM 1609 N N . GLY A 1 211 ? -14.758 -28.141 -29.281 1 92.19 211 GLY A N 1
ATOM 1610 C CA . GLY A 1 211 ? -13.93 -26.953 -29.406 1 92.19 211 GLY A CA 1
ATOM 1611 C C . GLY A 1 211 ? -13.141 -26.656 -28.141 1 92.19 211 GLY A C 1
ATOM 1612 O O . GLY A 1 211 ? -11.945 -26.359 -28.219 1 92.19 211 GLY A O 1
ATOM 1613 N N . LEU A 1 212 ? -13.805 -26.766 -27 1 95.62 212 LEU A N 1
ATOM 1614 C CA . LEU A 1 212 ? -13.133 -26.547 -25.734 1 95.62 212 LEU A CA 1
ATOM 1615 C C . LEU A 1 212 ? -12.055 -27.594 -25.5 1 95.62 212 LEU A C 1
ATOM 1617 O O . LEU A 1 212 ? -10.984 -27.281 -24.969 1 95.62 212 LEU A O 1
ATOM 1621 N N . ARG A 1 213 ? -12.344 -28.812 -25.875 1 96.44 213 ARG A N 1
ATOM 1622 C CA . ARG A 1 213 ? -11.383 -29.906 -25.703 1 96.44 213 ARG A CA 1
ATOM 1623 C C . ARG A 1 213 ? -10.109 -29.641 -26.5 1 96.44 213 ARG A C 1
ATOM 1625 O O . ARG A 1 213 ? -9 -29.828 -26 1 96.44 213 ARG A O 1
ATOM 1632 N N . ALA A 1 214 ? -10.297 -29.172 -27.703 1 94.88 214 ALA A N 1
ATOM 1633 C CA . ALA A 1 214 ? -9.148 -28.922 -28.578 1 94.88 214 ALA A CA 1
ATOM 1634 C C . ALA A 1 214 ? -8.281 -27.797 -28.031 1 94.88 214 ALA A C 1
ATOM 1636 O O . ALA A 1 214 ? -7.059 -27.906 -28 1 94.88 214 ALA A O 1
ATOM 1637 N N . VAL A 1 215 ? -8.945 -26.734 -27.609 1 96.19 215 VAL A N 1
ATOM 1638 C CA . VAL A 1 215 ? -8.219 -25.594 -27.062 1 96.19 215 VAL A CA 1
ATOM 1639 C C . VAL A 1 215 ? -7.461 -26.016 -25.812 1 96.19 215 VAL A C 1
ATOM 1641 O O . VAL A 1 215 ? -6.289 -25.672 -25.641 1 96.19 215 VAL A O 1
ATOM 1644 N N . ALA A 1 216 ? -8.125 -26.719 -24.922 1 97.94 216 ALA A N 1
ATOM 1645 C CA . ALA A 1 216 ? -7.488 -27.203 -23.703 1 97.94 216 ALA A CA 1
ATOM 1646 C C . ALA A 1 216 ? -6.254 -28.047 -24.016 1 97.94 216 ALA A C 1
ATOM 1648 O O . ALA A 1 216 ? -5.219 -27.906 -23.359 1 97.94 216 ALA A O 1
ATOM 1649 N N . ALA A 1 217 ? -6.375 -28.875 -24.984 1 97.31 217 ALA A N 1
ATOM 1650 C CA . ALA A 1 217 ? -5.27 -29.75 -25.375 1 97.31 217 ALA A CA 1
ATOM 1651 C C . ALA A 1 217 ? -4.082 -28.922 -25.875 1 97.31 217 ALA A C 1
ATOM 1653 O O . ALA A 1 217 ? -2.934 -29.203 -25.516 1 97.31 217 ALA A O 1
ATOM 1654 N N . GLN A 1 218 ? -4.336 -27.969 -26.719 1 97.12 218 GLN A N 1
ATOM 1655 C CA . GLN A 1 218 ? -3.266 -27.156 -27.281 1 97.12 218 GLN A CA 1
ATOM 1656 C C . GLN A 1 218 ? -2.582 -26.328 -26.188 1 97.12 218 GLN A C 1
ATOM 1658 O O . GLN A 1 218 ? -1.354 -26.203 -26.172 1 97.12 218 GLN A O 1
ATOM 1663 N N . VAL A 1 219 ? -3.398 -25.734 -25.344 1 97.25 219 VAL A N 1
ATOM 1664 C CA . VAL A 1 219 ? -2.834 -24.938 -24.25 1 97.25 219 VAL A CA 1
ATOM 1665 C C . VAL A 1 219 ? -2.023 -25.828 -23.328 1 97.25 219 VAL A C 1
ATOM 1667 O O . VAL A 1 219 ? -0.951 -25.438 -22.859 1 97.25 219 VAL A O 1
ATOM 1670 N N . ARG A 1 220 ? -2.545 -26.984 -23 1 97.44 220 ARG A N 1
ATOM 1671 C CA . ARG A 1 220 ? -1.809 -27.953 -22.188 1 97.44 220 ARG A CA 1
ATOM 1672 C C . ARG A 1 220 ? -0.443 -28.25 -22.797 1 97.44 220 ARG A C 1
ATOM 1674 O O . ARG A 1 220 ? 0.578 -28.188 -22.109 1 97.44 220 ARG A O 1
ATOM 1681 N N . LEU A 1 221 ? -0.441 -28.594 -24.047 1 97.75 221 LEU A N 1
ATOM 1682 C CA . LEU A 1 221 ? 0.809 -28.906 -24.734 1 97.75 221 LEU A CA 1
ATOM 1683 C C . LEU A 1 221 ? 1.793 -27.75 -24.641 1 97.75 221 LEU A C 1
ATOM 1685 O O . LEU A 1 221 ? 2.988 -27.953 -24.422 1 97.75 221 LEU A O 1
ATOM 1689 N N . ARG A 1 222 ? 1.293 -26.578 -24.812 1 97.75 222 ARG A N 1
ATOM 1690 C CA . ARG A 1 222 ? 2.16 -25.406 -24.75 1 97.75 222 ARG A CA 1
ATOM 1691 C C . ARG A 1 222 ? 2.764 -25.234 -23.359 1 97.75 222 ARG A C 1
ATOM 1693 O O . ARG A 1 222 ? 3.93 -24.859 -23.234 1 97.75 222 ARG A O 1
ATOM 1700 N N . GLN A 1 223 ? 1.982 -25.453 -22.344 1 97.06 223 GLN A N 1
ATOM 1701 C CA . GLN A 1 223 ? 2.5 -25.359 -20.984 1 97.06 223 GLN A CA 1
ATOM 1702 C C . GLN A 1 223 ? 3.561 -26.438 -20.719 1 97.06 223 GLN A C 1
ATOM 1704 O O . GLN A 1 223 ? 4.594 -26.156 -20.109 1 97.06 223 GLN A O 1
ATOM 1709 N N . ILE A 1 224 ? 3.281 -27.625 -21.203 1 98 224 ILE A N 1
ATOM 1710 C CA . ILE A 1 224 ? 4.223 -28.719 -21 1 98 224 ILE A CA 1
ATOM 1711 C C . ILE A 1 224 ? 5.508 -28.453 -21.781 1 98 224 ILE A C 1
ATOM 1713 O O . ILE A 1 224 ? 6.605 -28.781 -21.328 1 98 224 ILE A O 1
ATOM 1717 N N . LEU A 1 225 ? 5.367 -27.844 -22.969 1 98.25 225 LEU A N 1
ATOM 1718 C CA . LEU A 1 225 ? 6.531 -27.422 -23.75 1 98.25 225 LEU A CA 1
ATOM 1719 C C . LEU A 1 225 ? 7.461 -26.547 -22.922 1 98.25 225 LEU A C 1
ATOM 1721 O O . LEU A 1 225 ? 8.68 -26.75 -22.938 1 98.25 225 LEU A O 1
ATOM 1725 N N . SER A 1 226 ? 6.902 -25.641 -22.25 1 97.81 226 SER A N 1
ATOM 1726 C CA . SER A 1 226 ? 7.699 -24.781 -21.391 1 97.81 226 SER A CA 1
ATOM 1727 C C . SER A 1 226 ? 8.406 -25.578 -20.297 1 97.81 226 SER A C 1
ATOM 1729 O O . SER A 1 226 ? 9.586 -25.344 -20.016 1 97.81 226 SER A O 1
ATOM 1731 N N . VAL A 1 227 ? 7.68 -26.469 -19.672 1 97.62 227 VAL A N 1
ATOM 1732 C CA . VAL A 1 227 ? 8.273 -27.297 -18.625 1 97.62 227 VAL A CA 1
ATOM 1733 C C . VAL A 1 227 ? 9.484 -28.047 -19.188 1 97.62 227 VAL A C 1
ATOM 1735 O O . VAL A 1 227 ? 10.562 -28.016 -18.594 1 97.62 227 VAL A O 1
ATOM 1738 N N . ALA A 1 228 ? 9.305 -28.625 -20.297 1 98.38 228 ALA A N 1
ATOM 1739 C CA . ALA A 1 228 ? 10.375 -29.391 -20.922 1 98.38 228 ALA A CA 1
ATOM 1740 C C . ALA A 1 228 ? 11.586 -28.5 -21.203 1 98.38 228 ALA A C 1
ATOM 1742 O O . ALA A 1 228 ? 12.727 -28.875 -20.922 1 98.38 228 ALA A O 1
ATOM 1743 N N . LEU A 1 229 ? 11.336 -27.359 -21.734 1 98.12 229 LEU A N 1
ATOM 1744 C CA . LEU A 1 229 ? 12.398 -26.438 -22.125 1 98.12 229 LEU A CA 1
ATOM 1745 C C . LEU A 1 229 ? 13.148 -25.922 -20.906 1 98.12 229 LEU A C 1
ATOM 1747 O O . LEU A 1 229 ? 14.297 -25.484 -21.016 1 98.12 229 LEU A O 1
ATOM 1751 N N . HIS A 1 230 ? 12.539 -26.016 -19.766 1 97.69 230 HIS A N 1
ATOM 1752 C CA . HIS A 1 230 ? 13.172 -25.453 -18.578 1 97.69 230 HIS A CA 1
ATOM 1753 C C . HIS A 1 230 ? 13.75 -26.562 -17.703 1 97.69 230 HIS A C 1
ATOM 1755 O O . HIS A 1 230 ? 14.336 -26.281 -16.656 1 97.69 230 HIS A O 1
ATOM 1761 N N . ILE A 1 231 ? 13.594 -27.734 -18.078 1 97.31 231 ILE A N 1
ATOM 1762 C CA . ILE A 1 231 ? 14.242 -28.828 -17.344 1 97.31 231 ILE A CA 1
ATOM 1763 C C . ILE A 1 231 ? 15.641 -29.062 -17.906 1 97.31 231 ILE A C 1
ATOM 1765 O O . ILE A 1 231 ? 15.828 -29.078 -19.125 1 97.31 231 ILE A O 1
ATOM 1769 N N . ASN A 1 232 ? 16.594 -29.141 -17.062 1 96.69 232 ASN A N 1
ATOM 1770 C CA . ASN A 1 232 ? 17.938 -29.594 -17.406 1 96.69 232 ASN A CA 1
ATOM 1771 C C . ASN A 1 232 ? 18.141 -31.062 -17.078 1 96.69 232 ASN A C 1
ATOM 1773 O O . ASN A 1 232 ? 18.094 -31.469 -15.914 1 96.69 232 ASN A O 1
ATOM 1777 N N . SER A 1 233 ? 18.422 -31.828 -18.016 1 95.38 233 SER A N 1
ATOM 1778 C CA . SER A 1 233 ? 18.422 -33.281 -17.844 1 95.38 233 SER A CA 1
ATOM 1779 C C . SER A 1 233 ? 19.547 -33.719 -16.906 1 95.38 233 SER A C 1
ATOM 1781 O O . SER A 1 233 ? 19.453 -34.781 -16.281 1 95.38 233 SER A O 1
ATOM 1783 N N . ALA A 1 234 ? 20.578 -32.969 -16.781 1 93.25 234 ALA A N 1
ATOM 1784 C CA . ALA A 1 234 ? 21.672 -33.312 -15.891 1 93.25 234 ALA A CA 1
ATOM 1785 C C . ALA A 1 234 ? 21.25 -33.188 -14.43 1 93.25 234 ALA A C 1
ATOM 1787 O O . ALA A 1 234 ? 21.594 -34.062 -13.609 1 93.25 234 ALA A O 1
ATOM 1788 N N . THR A 1 235 ? 20.5 -32.219 -14.148 1 93 235 THR A N 1
ATOM 1789 C CA . THR A 1 235 ? 20.047 -32.031 -12.781 1 93 235 THR A CA 1
ATOM 1790 C C . THR A 1 235 ? 18.703 -32.688 -12.555 1 93 235 THR A C 1
ATOM 1792 O O . THR A 1 235 ? 18.328 -32.969 -11.422 1 93 235 THR A O 1
ATOM 1795 N N . GLY A 1 236 ? 17.953 -32.844 -13.633 1 94.94 236 GLY A N 1
ATOM 1796 C CA . GLY A 1 236 ? 16.594 -33.344 -13.57 1 94.94 236 GLY A CA 1
ATOM 1797 C C . GLY A 1 236 ? 15.609 -32.312 -13.047 1 94.94 236 GLY A C 1
ATOM 1798 O O . GLY A 1 236 ? 14.445 -32.625 -12.797 1 94.94 236 GLY A O 1
ATOM 1799 N N . ARG A 1 237 ? 16.078 -31.141 -12.859 1 94.88 237 ARG A N 1
ATOM 1800 C CA . ARG A 1 237 ? 15.266 -30.125 -12.203 1 94.88 237 ARG A CA 1
ATOM 1801 C C . ARG A 1 237 ? 14.828 -29.047 -13.203 1 94.88 237 ARG A C 1
ATOM 1803 O O . ARG A 1 237 ? 15.523 -28.812 -14.195 1 94.88 237 ARG A O 1
ATOM 1810 N N . MET A 1 238 ? 13.672 -28.453 -12.875 1 95.38 238 MET A N 1
ATOM 1811 C CA . MET A 1 238 ? 13.234 -27.266 -13.602 1 95.38 238 MET A CA 1
ATOM 1812 C C . MET A 1 238 ? 14.094 -26.062 -13.242 1 95.38 238 MET A C 1
ATOM 1814 O O . MET A 1 238 ? 14.258 -25.734 -12.062 1 95.38 238 MET A O 1
ATOM 1818 N N . SER A 1 239 ? 14.648 -25.453 -14.219 1 95.06 239 SER A N 1
ATOM 1819 C CA . SER A 1 239 ? 15.508 -24.281 -14 1 95.06 239 SER A CA 1
ATOM 1820 C C . SER A 1 239 ? 14.695 -23.062 -13.594 1 95.06 239 SER A C 1
ATOM 1822 O O . SER A 1 239 ? 13.531 -22.922 -13.977 1 95.06 239 SER A O 1
ATOM 1824 N N . ALA A 1 240 ? 15.312 -22.203 -12.812 1 94.25 240 ALA A N 1
ATOM 1825 C CA . ALA A 1 240 ? 14.703 -20.922 -12.469 1 94.25 240 ALA A CA 1
ATOM 1826 C C . ALA A 1 240 ? 14.516 -20.047 -13.711 1 94.25 240 ALA A C 1
ATOM 1828 O O . ALA A 1 240 ? 15.062 -20.344 -14.773 1 94.25 240 ALA A O 1
ATOM 1829 N N . PRO A 1 241 ? 13.82 -18.922 -13.477 1 96.06 241 PRO A N 1
ATOM 1830 C CA . PRO A 1 241 ? 13.125 -18.453 -12.273 1 96.06 241 PRO A CA 1
ATOM 1831 C C . PRO A 1 241 ? 11.82 -19.219 -12.016 1 96.06 241 PRO A C 1
ATOM 1833 O O . PRO A 1 241 ? 11.312 -19.891 -12.914 1 96.06 241 PRO A O 1
ATOM 1836 N N . HIS A 1 242 ? 11.328 -19.156 -10.742 1 93.44 242 HIS A N 1
ATOM 1837 C CA . HIS A 1 242 ? 10.094 -19.828 -10.375 1 93.44 242 HIS A CA 1
ATOM 1838 C C . HIS A 1 242 ? 9.148 -18.891 -9.625 1 93.44 242 HIS A C 1
ATOM 1840 O O . HIS A 1 242 ? 9.586 -18.078 -8.812 1 93.44 242 HIS A O 1
ATOM 1846 N N . CYS A 1 243 ? 7.941 -19 -10.016 1 89.31 243 CYS A N 1
ATOM 1847 C CA . CYS A 1 243 ? 6.957 -18.453 -9.086 1 89.31 243 CYS A CA 1
ATOM 1848 C C . CYS A 1 243 ? 6.422 -19.547 -8.164 1 89.31 243 CYS A C 1
ATOM 1850 O O . CYS A 1 243 ? 6.484 -20.719 -8.492 1 89.31 243 CYS A O 1
ATOM 1852 N N . ARG A 1 244 ? 6.059 -19.172 -7.023 1 87.75 244 ARG A N 1
ATOM 1853 C CA . ARG A 1 244 ? 5.426 -20.047 -6.051 1 87.75 244 ARG A CA 1
ATOM 1854 C C . ARG A 1 244 ? 6.23 -21.328 -5.867 1 87.75 244 ARG A C 1
ATOM 1856 O O . ARG A 1 244 ? 5.684 -22.438 -5.934 1 87.75 244 ARG A O 1
ATOM 1863 N N . ALA A 1 245 ? 7.488 -21.266 -5.824 1 88.94 245 ALA A N 1
ATOM 1864 C CA . ALA A 1 245 ? 8.367 -22.391 -5.508 1 88.94 245 ALA A CA 1
ATOM 1865 C C . ALA A 1 245 ? 8.57 -22.516 -4 1 88.94 245 ALA A C 1
ATOM 1867 O O . ALA A 1 245 ? 9.234 -21.688 -3.381 1 88.94 245 ALA A O 1
ATOM 1868 N N . TYR A 1 246 ? 8.078 -23.562 -3.439 1 89 246 TYR A N 1
ATOM 1869 C CA . TYR A 1 246 ? 8.172 -23.781 -2 1 89 246 TYR A CA 1
ATOM 1870 C C . TYR A 1 246 ? 9.539 -24.328 -1.621 1 89 246 TYR A C 1
ATOM 1872 O O . TYR A 1 246 ? 10.227 -24.938 -2.453 1 89 246 TYR A O 1
ATOM 1880 N N . PHE A 1 247 ? 9.891 -24.203 -0.394 1 90.25 247 PHE A N 1
ATOM 1881 C CA . PHE A 1 247 ? 11.25 -24.469 0.084 1 90.25 247 PHE A CA 1
ATOM 1882 C C . PHE A 1 247 ? 11.641 -25.922 -0.166 1 90.25 247 PHE A C 1
ATOM 1884 O O . PHE A 1 247 ? 12.766 -26.203 -0.578 1 90.25 247 PHE A O 1
ATOM 1891 N N . PRO A 1 248 ? 10.781 -26.938 0.013 1 90.5 248 PRO A N 1
ATOM 1892 C CA . PRO A 1 248 ? 11.18 -28.312 -0.26 1 90.5 248 PRO A CA 1
ATOM 1893 C C . PRO A 1 248 ? 11.625 -28.531 -1.704 1 90.5 248 PRO A C 1
ATOM 1895 O O . PRO A 1 248 ? 12.5 -29.359 -1.968 1 90.5 248 PRO A O 1
ATOM 1898 N N . PHE A 1 249 ? 11.078 -27.781 -2.57 1 92.25 249 PHE A N 1
ATOM 1899 C CA . PHE A 1 249 ? 11.531 -27.828 -3.955 1 92.25 249 PHE A CA 1
ATOM 1900 C C . PHE A 1 249 ? 12.93 -27.25 -4.09 1 92.25 249 PHE A C 1
ATOM 1902 O O . PHE A 1 249 ? 13.789 -27.812 -4.766 1 92.25 249 PHE A O 1
ATOM 1909 N N . LEU A 1 250 ? 13.156 -26.172 -3.459 1 89.94 250 LEU A N 1
ATOM 1910 C CA . LEU A 1 250 ? 14.422 -25.453 -3.588 1 89.94 250 LEU A CA 1
ATOM 1911 C C . LEU A 1 250 ? 15.578 -26.297 -3.051 1 89.94 250 LEU A C 1
ATOM 1913 O O . LEU A 1 250 ? 16.703 -26.172 -3.52 1 89.94 250 LEU A O 1
ATOM 1917 N N . VAL A 1 251 ? 15.273 -27.172 -2.139 1 90.31 251 VAL A N 1
ATOM 1918 C CA . VAL A 1 251 ? 16.359 -27.938 -1.528 1 90.31 251 VAL A CA 1
ATOM 1919 C C . VAL A 1 251 ? 16.328 -29.375 -2.049 1 90.31 251 VAL A C 1
ATOM 1921 O O . VAL A 1 251 ? 16.875 -30.281 -1.421 1 90.31 251 VAL A O 1
ATOM 1924 N N . ALA A 1 252 ? 15.562 -29.656 -3.041 1 90 252 ALA A N 1
ATOM 1925 C CA . ALA A 1 252 ? 15.523 -30.922 -3.762 1 90 252 ALA A CA 1
ATOM 1926 C C . ALA A 1 252 ? 14.938 -32.031 -2.889 1 90 252 ALA A C 1
ATOM 1928 O O . ALA A 1 252 ? 15.391 -33.188 -2.932 1 90 252 ALA A O 1
ATOM 1929 N N . GLU A 1 253 ? 14.008 -31.594 -2.082 1 90.62 253 GLU A N 1
ATOM 1930 C CA . GLU A 1 253 ? 13.297 -32.594 -1.283 1 90.62 253 GLU A CA 1
ATOM 1931 C C . GLU A 1 253 ? 12.109 -33.156 -2.051 1 90.62 253 GLU A C 1
ATOM 1933 O O . GLU A 1 253 ? 11.57 -34.219 -1.671 1 90.62 253 GLU A O 1
ATOM 1938 N N . THR A 1 254 ? 11.734 -32.594 -3.109 1 92.06 254 THR A N 1
ATOM 1939 C CA . THR A 1 254 ? 10.688 -33.094 -3.984 1 92.06 254 THR A CA 1
ATOM 1940 C C . THR A 1 254 ? 11.289 -34 -5.078 1 92.06 254 THR A C 1
ATOM 1942 O O . THR A 1 254 ? 12.484 -33.906 -5.367 1 92.06 254 THR A O 1
ATOM 1945 N N . PRO A 1 255 ? 10.453 -34.812 -5.688 1 91.69 255 PRO A N 1
ATOM 1946 C CA . PRO A 1 255 ? 10.961 -35.562 -6.824 1 91.69 255 PRO A CA 1
ATOM 1947 C C . PRO A 1 255 ? 11.5 -34.688 -7.945 1 91.69 255 PRO A C 1
ATOM 1949 O O . PRO A 1 255 ? 11.039 -33.562 -8.117 1 91.69 255 PRO A O 1
ATOM 1952 N N . PRO A 1 256 ? 12.477 -35.281 -8.703 1 94.56 256 PRO A N 1
ATOM 1953 C CA . PRO A 1 256 ? 12.969 -34.5 -9.844 1 94.56 256 PRO A CA 1
ATOM 1954 C C . PRO A 1 256 ? 11.859 -34.125 -10.82 1 94.56 256 PRO A C 1
ATOM 1956 O O . PRO A 1 256 ? 10.977 -34.938 -11.094 1 94.56 256 PRO A O 1
ATOM 1959 N N . ASP A 1 257 ? 11.953 -33.031 -11.344 1 96.12 257 ASP A N 1
ATOM 1960 C CA . ASP A 1 257 ? 10.914 -32.5 -12.234 1 96.12 257 ASP A CA 1
ATOM 1961 C C . ASP A 1 257 ? 10.844 -33.312 -13.531 1 96.12 257 ASP A C 1
ATOM 1963 O O . ASP A 1 257 ? 9.773 -33.438 -14.125 1 96.12 257 ASP A O 1
ATOM 1967 N N . ILE A 1 258 ? 11.914 -33.844 -13.984 1 97.06 258 ILE A N 1
ATOM 1968 C CA . ILE A 1 258 ? 11.93 -34.625 -15.211 1 97.06 258 ILE A CA 1
ATOM 1969 C C . ILE A 1 258 ? 11.039 -35.875 -15.039 1 97.06 258 ILE A C 1
ATOM 1971 O O . ILE A 1 258 ? 10.492 -36.375 -16.016 1 97.06 258 ILE A O 1
ATOM 1975 N N . ASP A 1 259 ? 10.938 -36.344 -13.797 1 97.31 259 ASP A N 1
ATOM 1976 C CA . ASP A 1 259 ? 10.086 -37.5 -13.539 1 97.31 259 ASP A CA 1
ATOM 1977 C C . ASP A 1 259 ? 8.609 -37.125 -13.742 1 97.31 259 ASP A C 1
ATOM 1979 O O . ASP A 1 259 ? 7.809 -37.969 -14.125 1 97.31 259 ASP A O 1
ATOM 1983 N N . VAL A 1 260 ? 8.266 -35.938 -13.438 1 96.81 260 VAL A N 1
ATOM 1984 C CA . VAL A 1 260 ? 6.91 -35.469 -13.688 1 96.81 260 VAL A CA 1
ATOM 1985 C C . VAL A 1 260 ? 6.637 -35.469 -15.195 1 96.81 260 VAL A C 1
ATOM 1987 O O . VAL A 1 260 ? 5.578 -35.906 -15.633 1 96.81 260 VAL A O 1
ATOM 1990 N N . LEU A 1 261 ? 7.559 -34.969 -15.953 1 98 261 LEU A N 1
ATOM 1991 C CA . LEU A 1 261 ? 7.418 -35 -17.406 1 98 261 LEU A CA 1
ATOM 1992 C C . LEU A 1 261 ? 7.328 -36.406 -17.938 1 98 261 LEU A C 1
ATOM 1994 O O . LEU A 1 261 ? 6.508 -36.719 -18.812 1 98 261 LEU A O 1
ATOM 1998 N N . LYS A 1 262 ? 8.133 -37.281 -17.391 1 98.31 262 LYS A N 1
ATOM 1999 C CA . LYS A 1 262 ? 8.078 -38.688 -17.797 1 98.31 262 LYS A CA 1
ATOM 2000 C C . LYS A 1 262 ? 6.707 -39.281 -17.484 1 98.31 262 LYS A C 1
ATOM 2002 O O . LYS A 1 262 ? 6.18 -40.062 -18.281 1 98.31 262 LYS A O 1
ATOM 2007 N N . ASP A 1 263 ? 6.273 -38.938 -16.359 1 97.69 263 ASP A N 1
ATOM 2008 C CA . ASP A 1 263 ? 4.941 -39.406 -15.992 1 97.69 263 ASP A CA 1
ATOM 2009 C C . ASP A 1 263 ? 3.889 -38.906 -16.984 1 97.69 263 ASP A C 1
ATOM 2011 O O . ASP A 1 263 ? 2.998 -39.656 -17.375 1 97.69 263 ASP A O 1
ATOM 2015 N N . TRP A 1 264 ? 3.934 -37.625 -17.375 1 98.12 264 TRP A N 1
ATOM 2016 C CA . TRP A 1 264 ? 3.004 -37.094 -18.344 1 98.12 264 TRP A CA 1
ATOM 2017 C C . TRP A 1 264 ? 3.109 -37.844 -19.672 1 98.12 264 TRP A C 1
ATOM 2019 O O . TRP A 1 264 ? 2.098 -38.094 -20.328 1 98.12 264 TRP A O 1
ATOM 2029 N N . VAL A 1 265 ? 4.316 -38.156 -20.031 1 98.19 265 VAL A N 1
ATOM 2030 C CA . VAL A 1 265 ? 4.531 -38.875 -21.266 1 98.19 265 VAL A CA 1
ATOM 2031 C C . VAL A 1 265 ? 3.928 -40.281 -21.141 1 98.19 265 VAL A C 1
ATOM 2033 O O . VAL A 1 265 ? 3.193 -40.75 -22.016 1 98.19 265 VAL A O 1
ATOM 2036 N N . ALA A 1 266 ? 4.207 -40.906 -20.062 1 98 266 ALA A N 1
ATOM 2037 C CA . ALA A 1 266 ? 3.709 -42.25 -19.828 1 98 266 ALA A CA 1
ATOM 2038 C C . ALA A 1 266 ? 2.184 -42.281 -19.859 1 98 266 ALA A C 1
ATOM 2040 O O . ALA A 1 266 ? 1.587 -43.281 -20.312 1 98 266 ALA A O 1
ATOM 2041 N N . ARG A 1 267 ? 1.551 -41.281 -19.453 1 96.31 267 ARG A N 1
ATOM 2042 C CA . ARG A 1 267 ? 0.095 -41.219 -19.375 1 96.31 267 ARG A CA 1
ATOM 2043 C C . ARG A 1 267 ? -0.502 -40.75 -20.688 1 96.31 267 ARG A C 1
ATOM 2045 O O . ARG A 1 267 ? -1.725 -40.688 -20.844 1 96.31 267 ARG A O 1
ATOM 2052 N N . GLY A 1 268 ? 0.331 -40.312 -21.594 1 96 268 GLY A N 1
ATOM 2053 C CA . GLY A 1 268 ? -0.14 -39.812 -22.875 1 96 268 GLY A CA 1
ATOM 2054 C C . GLY A 1 268 ? -0.544 -38.344 -22.844 1 96 268 GLY A C 1
ATOM 2055 O O . GLY A 1 268 ? -1.272 -37.875 -23.719 1 96 268 GLY A O 1
ATOM 2056 N N . TRP A 1 269 ? -0.143 -37.656 -21.781 1 97.12 269 TRP A N 1
ATOM 2057 C CA . TRP A 1 269 ? -0.472 -36.219 -21.656 1 97.12 269 TRP A CA 1
ATOM 2058 C C . TRP A 1 269 ? 0.489 -35.375 -22.469 1 97.12 269 TRP A C 1
ATOM 2060 O O . TRP A 1 269 ? 0.184 -34.219 -22.797 1 97.12 269 TRP A O 1
ATOM 2070 N N . ALA A 1 270 ? 1.628 -35.906 -22.797 1 97.31 270 ALA A N 1
ATOM 2071 C CA . ALA A 1 270 ? 2.654 -35.25 -23.594 1 97.31 270 ALA A CA 1
ATOM 2072 C C . ALA A 1 270 ? 3.322 -36.25 -24.547 1 97.31 270 ALA A C 1
ATOM 2074 O O . ALA A 1 270 ? 3.443 -37.438 -24.234 1 97.31 270 ALA A O 1
ATOM 2075 N N . PRO A 1 271 ? 3.709 -35.75 -25.688 1 97 271 PRO A N 1
ATOM 2076 C CA . PRO A 1 271 ? 4.449 -36.656 -26.578 1 97 271 PRO A CA 1
ATOM 2077 C C . PRO A 1 271 ? 5.848 -36.969 -26.062 1 97 271 PRO A C 1
ATOM 2079 O O . PRO A 1 271 ? 6.457 -36.156 -25.359 1 97 271 PRO A O 1
ATOM 2082 N N . ASP A 1 272 ? 6.383 -38.062 -26.359 1 96.56 272 ASP A N 1
ATOM 2083 C CA . ASP A 1 272 ? 7.656 -38.531 -25.844 1 96.56 272 ASP A CA 1
ATOM 2084 C C . ASP A 1 272 ? 8.812 -37.656 -26.312 1 96.56 272 ASP A C 1
ATOM 2086 O O . ASP A 1 272 ? 9.82 -37.531 -25.609 1 96.56 272 ASP A O 1
ATOM 2090 N N . TRP A 1 273 ? 8.672 -37.062 -27.547 1 97.06 273 TRP A N 1
ATOM 2091 C CA . TRP A 1 273 ? 9.766 -36.25 -28.078 1 97.06 273 TRP A CA 1
ATOM 2092 C C . TRP A 1 273 ? 10.047 -35.062 -27.203 1 97.06 273 TRP A C 1
ATOM 2094 O O . TRP A 1 273 ? 11.102 -34.438 -27.312 1 97.06 273 TRP A O 1
ATOM 2104 N N . MET A 1 274 ? 9.156 -34.656 -26.344 1 97.75 274 MET A N 1
ATOM 2105 C CA . MET A 1 274 ? 9.367 -33.531 -25.469 1 97.75 274 MET A CA 1
ATOM 2106 C C . MET A 1 274 ? 10.484 -33.781 -24.469 1 97.75 274 MET A C 1
ATOM 2108 O O . MET A 1 274 ? 11.086 -32.844 -23.938 1 97.75 274 MET A O 1
ATOM 2112 N N . LEU A 1 275 ? 10.742 -35.031 -24.141 1 97.75 275 LEU A N 1
ATOM 2113 C CA . LEU A 1 275 ? 11.852 -35.375 -23.266 1 97.75 275 LEU A CA 1
ATOM 2114 C C . LEU A 1 275 ? 13.18 -34.969 -23.875 1 97.75 275 LEU A C 1
ATOM 2116 O O . LEU A 1 275 ? 14.133 -34.656 -23.156 1 97.75 275 LEU A O 1
ATOM 2120 N N . GLU A 1 276 ? 13.266 -34.906 -25.219 1 97.06 276 GLU A N 1
ATOM 2121 C CA . GLU A 1 276 ? 14.492 -34.5 -25.906 1 97.06 276 GLU A CA 1
ATOM 2122 C C . GLU A 1 276 ? 14.797 -33.031 -25.672 1 97.06 276 GLU A C 1
ATOM 2124 O O . GLU A 1 276 ? 15.945 -32.594 -25.797 1 97.06 276 GLU A O 1
ATOM 2129 N N . LEU A 1 277 ? 13.773 -32.312 -25.406 1 98 277 LEU A N 1
ATOM 2130 C CA . LEU A 1 277 ? 13.938 -30.875 -25.188 1 98 277 LEU A CA 1
ATOM 2131 C C . LEU A 1 277 ? 14.648 -30.594 -23.875 1 98 277 LEU A C 1
ATOM 2133 O O . LEU A 1 277 ? 15.117 -29.484 -23.625 1 98 277 LEU A O 1
ATOM 2137 N N . CYS A 1 278 ? 14.758 -31.609 -23 1 97.69 278 CYS A N 1
ATOM 2138 C CA . CYS A 1 278 ? 15.359 -31.438 -21.688 1 97.69 278 CYS A CA 1
ATOM 2139 C C . CYS A 1 278 ? 16.875 -31.5 -21.766 1 97.69 278 CYS A C 1
ATOM 2141 O O . CYS A 1 278 ? 17.562 -31.406 -20.75 1 97.69 278 CYS A O 1
ATOM 2143 N N . ARG A 1 279 ? 17.391 -31.609 -22.859 1 94.94 279 ARG A N 1
ATOM 2144 C CA . ARG A 1 279 ? 18.828 -31.766 -23.016 1 94.94 279 ARG A CA 1
ATOM 2145 C C . ARG A 1 279 ? 19.594 -30.656 -22.297 1 94.94 279 ARG A C 1
ATOM 2147 O O . ARG A 1 279 ? 19.141 -29.516 -22.266 1 94.94 279 ARG A O 1
ATOM 2154 N N . ALA A 1 280 ? 20.75 -30.922 -21.734 1 90.62 280 ALA A N 1
ATOM 2155 C CA . ALA A 1 280 ? 21.469 -30.062 -20.797 1 90.62 280 ALA A CA 1
ATOM 2156 C C . ALA A 1 280 ? 22.156 -28.906 -21.516 1 90.62 280 ALA A C 1
ATOM 2158 O O . ALA A 1 280 ? 22.391 -27.859 -20.922 1 90.62 280 ALA A O 1
ATOM 2159 N N . ASP A 1 281 ? 22.484 -28.969 -22.719 1 88.06 281 ASP A N 1
ATOM 2160 C CA . ASP A 1 281 ? 23.297 -27.938 -23.359 1 88.06 281 ASP A CA 1
ATOM 2161 C C . ASP A 1 281 ? 22.5 -27.172 -24.406 1 88.06 281 ASP A C 1
ATOM 2163 O O . ASP A 1 281 ? 23 -26.859 -25.469 1 88.06 281 ASP A O 1
ATOM 2167 N N . LYS A 1 282 ? 21.234 -26.859 -24.062 1 93.75 282 LYS A N 1
ATOM 2168 C CA . LYS A 1 282 ? 20.359 -26.234 -25.047 1 93.75 282 LYS A CA 1
ATOM 2169 C C . LYS A 1 282 ? 20.5 -24.719 -25.031 1 93.75 282 LYS A C 1
ATOM 2171 O O . LYS A 1 282 ? 19.922 -24.031 -25.875 1 93.75 282 LYS A O 1
ATOM 2176 N N . GLY A 1 283 ? 21.25 -24.188 -24.109 1 95.62 283 GLY A N 1
ATOM 2177 C CA . GLY A 1 283 ? 21.516 -22.766 -24.125 1 95.62 283 GLY A CA 1
ATOM 2178 C C . GLY A 1 283 ? 20.391 -21.953 -23.5 1 95.62 283 GLY A C 1
ATOM 2179 O O . GLY A 1 283 ? 19.938 -22.266 -22.391 1 95.62 283 GLY A O 1
ATOM 2180 N N . ILE A 1 284 ? 20.031 -20.906 -24.172 1 96.81 284 ILE A N 1
ATOM 2181 C CA . ILE A 1 284 ? 19.141 -19.906 -23.578 1 96.81 284 ILE A CA 1
ATOM 2182 C C . ILE A 1 284 ? 17.703 -20.203 -23.969 1 96.81 284 ILE A C 1
ATOM 2184 O O . ILE A 1 284 ? 17.406 -20.547 -25.109 1 96.81 284 ILE A O 1
ATOM 2188 N N . VAL A 1 285 ? 16.797 -20.109 -23.031 1 97.81 285 VAL A N 1
ATOM 2189 C CA . VAL A 1 285 ? 15.344 -20.109 -23.219 1 97.81 285 VAL A CA 1
ATOM 2190 C C . VAL A 1 285 ? 14.742 -18.828 -22.641 1 97.81 285 VAL A C 1
ATOM 2192 O O . VAL A 1 285 ? 14.953 -18.531 -21.453 1 97.81 285 VAL A O 1
ATOM 2195 N N . ARG A 1 286 ? 14.031 -18.031 -23.453 1 97.38 286 ARG A N 1
ATOM 2196 C CA . ARG A 1 286 ? 13.352 -16.828 -23 1 97.38 286 ARG A CA 1
ATOM 2197 C C . ARG A 1 286 ? 11.852 -16.906 -23.25 1 97.38 286 ARG A C 1
ATOM 2199 O O . ARG A 1 286 ? 11.422 -17.375 -24.312 1 97.38 286 ARG A O 1
ATOM 2206 N N . GLU A 1 287 ? 11.094 -16.594 -22.281 1 97.44 287 GLU A N 1
ATOM 2207 C CA . GLU A 1 287 ? 9.641 -16.594 -22.406 1 97.44 287 GLU A CA 1
ATOM 2208 C C . GLU A 1 287 ? 9.023 -15.398 -21.688 1 97.44 287 GLU A C 1
ATOM 2210 O O . GLU A 1 287 ? 9.633 -14.836 -20.766 1 97.44 287 GLU A O 1
ATOM 2215 N N . THR A 1 288 ? 7.848 -14.992 -22.156 1 97.44 288 THR A N 1
ATOM 2216 C CA . THR A 1 288 ? 7.078 -13.93 -21.516 1 97.44 288 THR A CA 1
ATOM 2217 C C . THR A 1 288 ? 5.836 -14.492 -20.828 1 97.44 288 THR A C 1
ATOM 2219 O O . THR A 1 288 ? 5.074 -15.25 -21.438 1 97.44 288 THR A O 1
ATOM 2222 N N . SER A 1 289 ? 5.648 -14.102 -19.562 1 95.75 289 SER A N 1
ATOM 2223 C CA . SER A 1 289 ? 4.496 -14.609 -18.828 1 95.75 289 SER A CA 1
ATOM 2224 C C . SER A 1 289 ? 3.434 -13.523 -18.656 1 95.75 289 SER A C 1
ATOM 2226 O O . SER A 1 289 ? 2.283 -13.82 -18.328 1 95.75 289 SER A O 1
ATOM 2228 N N . ASP A 1 290 ? 3.812 -12.273 -18.812 1 94.31 290 ASP A N 1
ATOM 2229 C CA . ASP A 1 290 ? 2.887 -11.148 -18.719 1 94.31 290 ASP A CA 1
ATOM 2230 C C . ASP A 1 290 ? 3.359 -9.961 -19.562 1 94.31 290 ASP A C 1
ATOM 2232 O O . ASP A 1 290 ? 4.148 -9.141 -19.094 1 94.31 290 ASP A O 1
ATOM 2236 N N . ARG A 1 291 ? 2.797 -9.828 -20.656 1 94.69 291 ARG A N 1
ATOM 2237 C CA . ARG A 1 291 ? 3.225 -8.805 -21.594 1 94.69 291 ARG A CA 1
ATOM 2238 C C . ARG A 1 291 ? 2.855 -7.41 -21.094 1 94.69 291 ARG A C 1
ATOM 2240 O O . ARG A 1 291 ? 3.639 -6.469 -21.234 1 94.69 291 ARG A O 1
ATOM 2247 N N . ALA A 1 292 ? 1.747 -7.262 -20.484 1 90.06 292 ALA A N 1
ATOM 2248 C CA . ALA A 1 292 ? 1.251 -5.965 -20.031 1 90.06 292 ALA A CA 1
ATOM 2249 C C . ALA A 1 292 ? 2.129 -5.406 -18.922 1 90.06 292 ALA A C 1
ATOM 2251 O O . ALA A 1 292 ? 2.34 -4.191 -18.844 1 90.06 292 ALA A O 1
ATOM 2252 N N . ARG A 1 293 ? 2.709 -6.223 -18.125 1 87.81 293 ARG A N 1
ATOM 2253 C CA . ARG A 1 293 ? 3.508 -5.793 -16.984 1 87.81 293 ARG A CA 1
ATOM 2254 C C . ARG A 1 293 ? 5 -5.934 -17.266 1 87.81 293 ARG A C 1
ATOM 2256 O O . ARG A 1 293 ? 5.836 -5.586 -16.438 1 87.81 293 ARG A O 1
ATOM 2263 N N . GLY A 1 294 ? 5.27 -6.523 -18.375 1 91.81 294 GLY A N 1
ATOM 2264 C CA . GLY A 1 294 ? 6.656 -6.641 -18.781 1 91.81 294 GLY A CA 1
ATOM 2265 C C . GLY A 1 294 ? 7.41 -7.734 -18.047 1 91.81 294 GLY A C 1
ATOM 2266 O O . GLY A 1 294 ? 8.586 -7.57 -17.719 1 91.81 294 GLY A O 1
ATOM 2267 N N . VAL A 1 295 ? 6.773 -8.891 -17.766 1 94.06 295 VAL A N 1
ATOM 2268 C CA . VAL A 1 295 ? 7.426 -9.977 -17.047 1 94.06 295 VAL A CA 1
ATOM 2269 C C . VAL A 1 295 ? 7.941 -11.023 -18.031 1 94.06 295 VAL A C 1
ATOM 2271 O O . VAL A 1 295 ? 7.16 -11.625 -18.781 1 94.06 295 VAL A O 1
ATOM 2274 N N . HIS A 1 296 ? 9.156 -11.211 -18.078 1 95.81 296 HIS A N 1
ATOM 2275 C CA . HIS A 1 296 ? 9.773 -12.266 -18.875 1 95.81 296 HIS A CA 1
ATOM 2276 C C . HIS A 1 296 ? 10.781 -13.062 -18.047 1 95.81 296 HIS A C 1
ATOM 2278 O O . HIS A 1 296 ? 11.219 -12.602 -16.984 1 95.81 296 HIS A O 1
ATOM 2284 N N . LEU A 1 297 ? 11.086 -14.258 -18.516 1 96.38 297 LEU A N 1
ATOM 2285 C CA . LEU A 1 297 ? 12.039 -15.172 -17.875 1 96.38 297 LEU A CA 1
ATOM 2286 C C . LEU A 1 297 ? 13.18 -15.508 -18.828 1 96.38 297 LEU A C 1
ATOM 2288 O O . LEU A 1 297 ? 12.969 -15.648 -20.031 1 96.38 297 LEU A O 1
ATOM 2292 N N . THR A 1 298 ? 14.289 -15.641 -18.266 1 97.69 298 THR A N 1
ATOM 2293 C CA . THR A 1 298 ? 15.453 -16.156 -18.969 1 97.69 298 THR A CA 1
ATOM 2294 C C . THR A 1 298 ? 16.062 -17.328 -18.203 1 97.69 298 THR A C 1
ATOM 2296 O O . THR A 1 298 ? 16.344 -17.219 -17 1 97.69 298 THR A O 1
ATOM 2299 N N . SER A 1 299 ? 16.219 -18.406 -18.906 1 97.69 299 SER A N 1
ATOM 2300 C CA . SER A 1 299 ? 17.016 -19.531 -18.391 1 97.69 299 SER A CA 1
ATOM 2301 C C . SER A 1 299 ? 18.172 -19.859 -19.312 1 97.69 299 SER A C 1
ATOM 2303 O O . SER A 1 299 ? 18.047 -19.766 -20.531 1 97.69 299 SER A O 1
ATOM 2305 N N . PHE A 1 300 ? 19.266 -20.188 -18.719 1 98.06 300 PHE A N 1
ATOM 2306 C CA . PHE A 1 300 ? 20.438 -20.672 -19.438 1 98.06 300 PHE A CA 1
ATOM 2307 C C . PHE A 1 300 ? 20.828 -22.062 -18.953 1 98.06 300 PHE A C 1
ATOM 2309 O O . PHE A 1 300 ? 21.047 -22.266 -17.766 1 98.06 300 PHE A O 1
ATOM 2316 N N . HIS A 1 301 ? 20.953 -22.953 -19.906 1 97.5 301 HIS A N 1
ATOM 2317 C CA . HIS A 1 301 ? 21.312 -24.344 -19.594 1 97.5 301 HIS A CA 1
ATOM 2318 C C . HIS A 1 301 ? 22.719 -24.672 -20.094 1 97.5 301 HIS A C 1
ATOM 2320 O O . HIS A 1 301 ? 22.969 -24.641 -21.297 1 97.5 301 HIS A O 1
ATOM 2326 N N . GLY A 1 302 ? 23.594 -24.906 -19.125 1 94 302 GLY A N 1
ATOM 2327 C CA . GLY A 1 302 ? 24.906 -25.469 -19.406 1 94 302 GLY A CA 1
ATOM 2328 C C . GLY A 1 302 ? 25.016 -26.938 -19.047 1 94 302 GLY A C 1
ATOM 2329 O O . GLY A 1 302 ? 24.031 -27.562 -18.625 1 94 302 GLY A O 1
ATOM 2330 N N . ALA A 1 303 ? 26.25 -27.484 -19.312 1 89.19 303 ALA A N 1
ATOM 2331 C CA . ALA A 1 303 ? 26.453 -28.891 -19.016 1 89.19 303 ALA A CA 1
ATOM 2332 C C . ALA A 1 303 ? 26.422 -29.141 -17.5 1 89.19 303 ALA A C 1
ATOM 2334 O O . ALA A 1 303 ? 27.406 -28.891 -16.812 1 89.19 303 ALA A O 1
ATOM 2335 N N . GLY A 1 304 ? 25.297 -29.531 -17.016 1 89.19 304 GLY A N 1
ATOM 2336 C CA . GLY A 1 304 ? 25.172 -29.938 -15.625 1 89.19 304 GLY A CA 1
ATOM 2337 C C . GLY A 1 304 ? 24.688 -28.812 -14.727 1 89.19 304 GLY A C 1
ATOM 2338 O O . GLY A 1 304 ? 24.781 -28.922 -13.5 1 89.19 304 GLY A O 1
ATOM 2339 N N . TYR A 1 305 ? 24.312 -27.734 -15.242 1 95.5 305 TYR A N 1
ATOM 2340 C CA . TYR A 1 305 ? 23.797 -26.625 -14.43 1 95.5 305 TYR A CA 1
ATOM 2341 C C . TYR A 1 305 ? 22.859 -25.75 -15.242 1 95.5 305 TYR A C 1
ATOM 2343 O O . TYR A 1 305 ? 22.828 -25.828 -16.469 1 95.5 305 TYR A O 1
ATOM 2351 N N . SER A 1 306 ? 22.078 -25.031 -14.594 1 96.94 306 SER A N 1
ATOM 2352 C CA . SER A 1 306 ? 21.219 -24 -15.203 1 96.94 306 SER A CA 1
ATOM 2353 C C . SER A 1 306 ? 21.109 -22.781 -14.312 1 96.94 306 SER A C 1
ATOM 2355 O O . SER A 1 306 ? 21.312 -22.859 -13.102 1 96.94 306 SER A O 1
ATOM 2357 N N . VAL A 1 307 ? 20.938 -21.656 -14.906 1 97 307 VAL A N 1
ATOM 2358 C CA . VAL A 1 307 ? 20.703 -20.406 -14.195 1 97 307 VAL A CA 1
ATOM 2359 C C . VAL A 1 307 ? 19.469 -19.703 -14.773 1 97 307 VAL A C 1
ATOM 2361 O O . VAL A 1 307 ? 19.203 -19.797 -15.969 1 97 307 VAL A O 1
ATOM 2364 N N . GLY A 1 308 ? 18.703 -19.094 -13.945 1 97.81 308 GLY A N 1
ATOM 2365 C CA . GLY A 1 308 ? 17.5 -18.406 -14.422 1 97.81 308 GLY A CA 1
ATOM 2366 C C . GLY A 1 308 ? 17.203 -17.125 -13.656 1 97.81 308 GLY A C 1
ATOM 2367 O O . GLY A 1 308 ? 17.469 -17.047 -12.453 1 97.81 308 GLY A O 1
ATOM 2368 N N . THR A 1 309 ? 16.672 -16.109 -14.359 1 97.88 309 THR A N 1
ATOM 2369 C CA . THR A 1 309 ? 16.297 -14.812 -13.789 1 97.88 309 THR A CA 1
ATOM 2370 C C . THR A 1 309 ? 14.969 -14.336 -14.375 1 97.88 309 THR A C 1
ATOM 2372 O O . THR A 1 309 ? 14.766 -14.398 -15.594 1 97.88 309 THR A O 1
ATOM 2375 N N . ALA A 1 310 ? 14.078 -13.953 -13.492 1 96.69 310 ALA A N 1
ATOM 2376 C CA . ALA A 1 310 ? 12.891 -13.234 -13.953 1 96.69 310 ALA A CA 1
ATOM 2377 C C . ALA A 1 310 ? 13.164 -11.742 -14.062 1 96.69 310 ALA A C 1
ATOM 2379 O O . ALA A 1 310 ? 13.945 -11.188 -13.297 1 96.69 310 ALA A O 1
ATOM 2380 N N . SER A 1 311 ? 12.5 -11.117 -15.016 1 96.62 311 SER A N 1
ATOM 2381 C CA . SER A 1 311 ? 12.609 -9.664 -15.109 1 96.62 311 SER A CA 1
ATOM 2382 C C . SER A 1 311 ? 12.039 -8.984 -13.867 1 96.62 311 SER A C 1
ATOM 2384 O O . SER A 1 311 ? 12.477 -7.898 -13.484 1 96.62 311 SER A O 1
ATOM 2386 N N . ARG A 1 312 ? 11.062 -9.617 -13.352 1 94.06 312 ARG A N 1
ATOM 2387 C CA . ARG A 1 312 ? 10.461 -9.18 -12.094 1 94.06 312 ARG A CA 1
ATOM 2388 C C . ARG A 1 312 ? 9.75 -10.328 -11.398 1 94.06 312 ARG A C 1
ATOM 2390 O O . ARG A 1 312 ? 9.352 -11.305 -12.039 1 94.06 312 ARG A O 1
ATOM 2397 N N . GLU A 1 313 ? 9.547 -10.172 -10.07 1 90.44 313 GLU A N 1
ATOM 2398 C CA . GLU A 1 313 ? 8.812 -11.188 -9.32 1 90.44 313 GLU A CA 1
ATOM 2399 C C . GLU A 1 313 ? 7.336 -11.195 -9.695 1 90.44 313 GLU A C 1
ATOM 2401 O O . GLU A 1 313 ? 6.84 -10.242 -10.297 1 90.44 313 GLU A O 1
ATOM 2406 N N . LEU A 1 314 ? 6.734 -12.312 -9.375 1 86.19 314 LEU A N 1
ATOM 2407 C CA . LEU A 1 314 ? 5.277 -12.352 -9.445 1 86.19 314 LEU A CA 1
ATOM 2408 C C . LEU A 1 314 ? 4.656 -11.602 -8.273 1 86.19 314 LEU A C 1
ATOM 2410 O O . LEU A 1 314 ? 4.922 -11.922 -7.113 1 86.19 314 LEU A O 1
ATOM 2414 N N . ASP A 1 315 ? 3.857 -10.43 -8.508 1 72.75 315 ASP A N 1
ATOM 2415 C CA . ASP A 1 315 ? 3.297 -9.641 -7.414 1 72.75 315 ASP A CA 1
ATOM 2416 C C . ASP A 1 315 ? 1.784 -9.5 -7.562 1 72.75 315 ASP A C 1
ATOM 2418 O O . ASP A 1 315 ? 1.189 -8.57 -7.016 1 72.75 315 ASP A O 1
ATOM 2422 N N . THR A 1 316 ? 1.184 -10.273 -8.32 1 67.5 316 THR A N 1
ATOM 2423 C CA . THR A 1 316 ? -0.222 -10.055 -8.641 1 67.5 316 THR A CA 1
ATOM 2424 C C . THR A 1 316 ? -1.114 -10.461 -7.473 1 67.5 316 THR A C 1
ATOM 2426 O O . THR A 1 316 ? -2.318 -10.195 -7.48 1 67.5 316 THR A O 1
ATOM 2429 N N . GLN A 1 317 ? -0.486 -11.109 -6.477 1 65.5 317 GLN A N 1
ATOM 2430 C CA . GLN A 1 317 ? -1.299 -11.414 -5.305 1 65.5 317 GLN A CA 1
ATOM 2431 C C . GLN A 1 317 ? -0.771 -10.695 -4.066 1 65.5 317 GLN A C 1
ATOM 2433 O O . GLN A 1 317 ? 0.422 -10.766 -3.764 1 65.5 317 GLN A O 1
ATOM 2438 N N . ASN A 1 318 ? -1.503 -9.656 -3.695 1 58.91 318 ASN A N 1
ATOM 2439 C CA . ASN A 1 318 ? -1.024 -8.906 -2.539 1 58.91 318 ASN A CA 1
ATOM 2440 C C . ASN A 1 318 ? -1.472 -9.555 -1.229 1 58.91 318 ASN A C 1
ATOM 2442 O O . ASN A 1 318 ? -2.068 -8.891 -0.379 1 58.91 318 ASN A O 1
ATOM 2446 N N . ASN A 1 319 ? -1.465 -10.836 -1.281 1 63.62 319 ASN A N 1
ATOM 2447 C CA . ASN A 1 319 ? -1.742 -11.57 -0.053 1 63.62 319 ASN A CA 1
ATOM 2448 C C . ASN A 1 319 ? -0.482 -12.234 0.501 1 63.62 319 ASN A C 1
ATOM 2450 O O . ASN A 1 319 ? 0.236 -12.914 -0.227 1 63.62 319 ASN A O 1
ATOM 2454 N N . ARG A 1 320 ? -0.134 -11.727 1.694 1 63 320 ARG A N 1
ATOM 2455 C CA . ARG A 1 320 ? 1.072 -12.195 2.371 1 63 320 ARG A CA 1
ATOM 2456 C C . ARG A 1 320 ? 1.271 -13.695 2.164 1 63 320 ARG A C 1
ATOM 2458 O O . ARG A 1 320 ? 2.402 -14.18 2.189 1 63 320 ARG A O 1
ATOM 2465 N N . TYR A 1 321 ? 0.186 -14.383 1.862 1 64.31 321 TYR A N 1
ATOM 2466 C CA . TYR A 1 321 ? 0.268 -15.836 1.753 1 64.31 321 TYR A CA 1
ATOM 2467 C C . TYR A 1 321 ? 0.807 -16.25 0.389 1 64.31 321 TYR A C 1
ATOM 2469 O O . TYR A 1 321 ? 1.409 -17.312 0.25 1 64.31 321 TYR A O 1
ATOM 2477 N N . ILE A 1 322 ? 0.671 -15.219 -0.46 1 66.94 322 ILE A N 1
ATOM 2478 C CA . ILE A 1 322 ? 0.984 -15.617 -1.828 1 66.94 322 ILE A CA 1
ATOM 2479 C C . ILE A 1 322 ? 2.047 -14.688 -2.408 1 66.94 322 ILE A C 1
ATOM 2481 O O . ILE A 1 322 ? 2.871 -15.109 -3.223 1 66.94 322 ILE A O 1
ATOM 2485 N N . ALA A 1 323 ? 2.031 -13.547 -1.499 1 61.53 323 ALA A N 1
ATOM 2486 C CA . ALA A 1 323 ? 2.959 -12.531 -1.99 1 61.53 323 ALA A CA 1
ATOM 2487 C C . ALA A 1 323 ? 4.395 -12.852 -1.577 1 61.53 323 ALA A C 1
ATOM 2489 O O . ALA A 1 323 ? 4.617 -13.57 -0.603 1 61.53 323 ALA A O 1
ATOM 2490 N N . ALA A 1 324 ? 5.301 -12.961 -2.365 1 68.12 324 ALA A N 1
ATOM 2491 C CA . ALA A 1 324 ? 6.734 -12.953 -2.084 1 68.12 324 ALA A CA 1
ATOM 2492 C C . ALA A 1 324 ? 7.316 -14.359 -2.139 1 68.12 324 ALA A C 1
ATOM 2494 O O . ALA A 1 324 ? 8.281 -14.672 -1.433 1 68.12 324 ALA A O 1
ATOM 2495 N N . GLN A 1 325 ? 6.586 -15.234 -2.797 1 77.81 325 GLN A N 1
ATOM 2496 C CA . GLN A 1 325 ? 7.09 -16.594 -2.92 1 77.81 325 GLN A CA 1
ATOM 2497 C C . GLN A 1 325 ? 7.762 -16.812 -4.273 1 77.81 325 GLN A C 1
ATOM 2499 O O . GLN A 1 325 ? 7.855 -17.953 -4.75 1 77.81 325 GLN A O 1
ATOM 2504 N N . THR A 1 326 ? 8.234 -15.805 -4.75 1 86.38 326 THR A N 1
ATOM 2505 C CA . THR A 1 326 ? 8.938 -15.93 -6.023 1 86.38 326 THR A CA 1
ATOM 2506 C C . THR A 1 326 ? 10.43 -16.156 -5.797 1 86.38 326 THR A C 1
ATOM 2508 O O . THR A 1 326 ? 11.039 -15.539 -4.922 1 86.38 326 THR A O 1
ATOM 2511 N N . THR A 1 327 ? 10.953 -17.125 -6.391 1 92.75 327 THR A N 1
ATOM 2512 C CA . THR A 1 327 ? 12.391 -17.219 -6.594 1 92.75 327 THR A CA 1
ATOM 2513 C C . THR A 1 327 ? 12.789 -16.625 -7.941 1 92.75 327 THR A C 1
ATOM 2515 O O . THR A 1 327 ? 12.797 -17.312 -8.961 1 92.75 327 THR A O 1
ATOM 2518 N N . ALA A 1 328 ? 13.086 -15.375 -7.859 1 93.75 328 ALA A N 1
ATOM 2519 C CA . ALA A 1 328 ? 13.219 -14.594 -9.086 1 93.75 328 ALA A CA 1
ATOM 2520 C C . ALA A 1 328 ? 14.547 -14.875 -9.773 1 93.75 328 ALA A C 1
ATOM 2522 O O . ALA A 1 328 ? 14.711 -14.578 -10.961 1 93.75 328 ALA A O 1
ATOM 2523 N N . ILE A 1 329 ? 15.477 -15.398 -9.031 1 95.56 329 ILE A N 1
ATOM 2524 C CA . ILE A 1 329 ? 16.781 -15.773 -9.57 1 95.56 329 ILE A CA 1
ATOM 2525 C C . ILE A 1 329 ? 17.312 -17 -8.828 1 95.56 329 ILE A C 1
ATOM 2527 O O . ILE A 1 329 ? 17.156 -17.109 -7.613 1 95.56 329 ILE A O 1
ATOM 2531 N N . ALA A 1 330 ? 17.875 -17.984 -9.609 1 96.88 330 ALA A N 1
ATOM 2532 C CA . ALA A 1 330 ? 18.5 -19.125 -8.961 1 96.88 330 ALA A CA 1
ATOM 2533 C C . ALA A 1 330 ? 19.453 -19.844 -9.906 1 96.88 330 ALA A C 1
ATOM 2535 O O . ALA A 1 330 ? 19.359 -19.688 -11.133 1 96.88 330 ALA A O 1
ATOM 2536 N N . VAL A 1 331 ? 20.375 -20.516 -9.32 1 97.38 331 VAL A N 1
ATOM 2537 C CA . VAL A 1 331 ? 21.297 -21.438 -9.992 1 97.38 331 VAL A CA 1
ATOM 2538 C C . VAL A 1 331 ? 21.047 -22.859 -9.516 1 97.38 331 VAL A C 1
ATOM 2540 O O . VAL A 1 331 ? 21 -23.125 -8.312 1 97.38 331 VAL A O 1
ATOM 2543 N N . GLN A 1 332 ? 20.812 -23.688 -10.461 1 95.88 332 GLN A N 1
ATOM 2544 C CA . GLN A 1 332 ? 20.75 -25.109 -10.172 1 95.88 332 GLN A CA 1
ATOM 2545 C C . GLN A 1 332 ? 21.984 -25.844 -10.703 1 95.88 332 GLN A C 1
ATOM 2547 O O . GLN A 1 332 ? 22.438 -25.562 -11.812 1 95.88 332 GLN A O 1
ATOM 2552 N N . PHE A 1 333 ? 22.516 -26.719 -9.867 1 95.62 333 PHE A N 1
ATOM 2553 C CA . PHE A 1 333 ? 23.766 -27.344 -10.25 1 95.62 333 PHE A CA 1
ATOM 2554 C C . PHE A 1 333 ? 23.859 -28.766 -9.68 1 95.62 333 PHE A C 1
ATOM 2556 O O . PHE A 1 333 ? 23 -29.172 -8.898 1 95.62 333 PHE A O 1
ATOM 2563 N N . MET A 1 334 ? 24.828 -29.438 -10.242 1 91.94 334 MET A N 1
ATOM 2564 C CA . MET A 1 334 ? 25.188 -30.734 -9.672 1 91.94 334 MET A CA 1
ATOM 2565 C C . MET A 1 334 ? 26.344 -30.594 -8.695 1 91.94 334 MET A C 1
ATOM 2567 O O . MET A 1 334 ? 27.453 -30.219 -9.086 1 91.94 334 MET A O 1
ATOM 2571 N N . GLY A 1 335 ? 26.062 -30.984 -7.508 1 86.38 335 GLY A N 1
ATOM 2572 C CA . GLY A 1 335 ? 27.047 -30.812 -6.461 1 86.38 335 GLY A CA 1
ATOM 2573 C C . GLY A 1 335 ? 28.094 -31.922 -6.453 1 86.38 335 GLY A C 1
ATOM 2574 O O . GLY A 1 335 ? 28.156 -32.719 -7.375 1 86.38 335 GLY A O 1
ATOM 2575 N N . LYS A 1 336 ? 29.016 -31.875 -5.512 1 78.62 336 LYS A N 1
ATOM 2576 C CA . LYS A 1 336 ? 30.156 -32.781 -5.387 1 78.62 336 LYS A CA 1
ATOM 2577 C C . LYS A 1 336 ? 29.703 -34.219 -5.305 1 78.62 336 LYS A C 1
ATOM 2579 O O . LYS A 1 336 ? 30.344 -35.125 -5.859 1 78.62 336 LYS A O 1
ATOM 2584 N N . ASP A 1 337 ? 28.688 -34.531 -4.68 1 78.44 337 ASP A N 1
ATOM 2585 C CA . ASP A 1 337 ? 28.203 -35.906 -4.539 1 78.44 337 ASP A CA 1
ATOM 2586 C C . ASP A 1 337 ? 27.172 -36.219 -5.617 1 78.44 337 ASP A C 1
ATOM 2588 O O . ASP A 1 337 ? 26.344 -37.125 -5.43 1 78.44 337 ASP A O 1
ATOM 2592 N N . LYS A 1 338 ? 27.188 -35.344 -6.633 1 80.69 338 LYS A N 1
ATOM 2593 C CA . LYS A 1 338 ? 26.266 -35.531 -7.754 1 80.69 338 LYS A CA 1
ATOM 2594 C C . LYS A 1 338 ? 24.828 -35.344 -7.32 1 80.69 338 LYS A C 1
ATOM 2596 O O . LYS A 1 338 ? 23.922 -36 -7.844 1 80.69 338 LYS A O 1
ATOM 2601 N N . ALA A 1 339 ? 24.688 -34.719 -6.242 1 86.44 339 ALA A N 1
ATOM 2602 C CA . ALA A 1 339 ? 23.359 -34.344 -5.805 1 86.44 339 ALA A CA 1
ATOM 2603 C C . ALA A 1 339 ? 22.984 -32.938 -6.316 1 86.44 339 ALA A C 1
ATOM 2605 O O . ALA A 1 339 ? 23.844 -32.062 -6.363 1 86.44 339 ALA A O 1
ATOM 2606 N N . PRO A 1 340 ? 21.766 -32.812 -6.738 1 91.19 340 PRO A N 1
ATOM 2607 C CA . PRO A 1 340 ? 21.375 -31.469 -7.199 1 91.19 340 PRO A CA 1
ATOM 2608 C C . PRO A 1 340 ? 21.438 -30.438 -6.086 1 91.19 340 PRO A C 1
ATOM 2610 O O . PRO A 1 340 ? 21.125 -30.734 -4.934 1 91.19 340 PRO A O 1
ATOM 2613 N N . GLY A 1 341 ? 21.875 -29.266 -6.391 1 93.75 341 GLY A N 1
ATOM 2614 C CA . GLY A 1 341 ? 21.938 -28.125 -5.484 1 93.75 341 GLY A CA 1
ATOM 2615 C C . GLY A 1 341 ? 21.359 -26.859 -6.086 1 93.75 341 GLY A C 1
ATOM 2616 O O . GLY A 1 341 ? 21.062 -26.812 -7.285 1 93.75 341 GLY A O 1
ATOM 2617 N N . THR A 1 342 ? 21.078 -25.922 -5.184 1 96.31 342 THR A N 1
ATOM 2618 C CA . THR A 1 342 ? 20.5 -24.672 -5.645 1 96.31 342 THR A CA 1
ATOM 2619 C C . THR A 1 342 ? 21.125 -23.484 -4.91 1 96.31 342 THR A C 1
ATOM 2621 O O . THR A 1 342 ? 21.438 -23.578 -3.723 1 96.31 342 THR A O 1
ATOM 2624 N N . LEU A 1 343 ? 21.406 -22.453 -5.586 1 97.56 343 LEU A N 1
ATOM 2625 C CA . LEU A 1 343 ? 21.719 -21.109 -5.07 1 97.56 343 LEU A CA 1
ATOM 2626 C C . LEU A 1 343 ? 20.641 -20.109 -5.469 1 97.56 343 LEU A C 1
ATOM 2628 O O . LEU A 1 343 ? 20.25 -20.047 -6.637 1 97.56 343 LEU A O 1
ATOM 2632 N N . PHE A 1 344 ? 20.062 -19.406 -4.535 1 96.88 344 PHE A N 1
ATOM 2633 C CA . PHE A 1 344 ? 19 -18.453 -4.836 1 96.88 344 PHE A CA 1
ATOM 2634 C C . PHE A 1 344 ? 19.156 -17.203 -3.969 1 96.88 344 PHE A C 1
ATOM 2636 O O . PHE A 1 344 ? 20 -17.156 -3.084 1 96.88 344 PHE A O 1
ATOM 2643 N N . CYS A 1 345 ? 18.344 -16.188 -4.262 1 95.88 345 CYS A N 1
ATOM 2644 C CA . CYS A 1 345 ? 18.453 -14.969 -3.471 1 95.88 345 CYS A CA 1
ATOM 2645 C C . CYS A 1 345 ? 17.141 -14.672 -2.754 1 95.88 345 CYS A C 1
ATOM 2647 O O . CYS A 1 345 ? 16.078 -15.125 -3.18 1 95.88 345 CYS A O 1
ATOM 2649 N N . LYS A 1 346 ? 17.188 -14.055 -1.651 1 95 346 LYS A N 1
ATOM 2650 C CA . LYS A 1 346 ? 16.094 -13.508 -0.858 1 95 346 LYS A CA 1
ATOM 2651 C C . LYS A 1 346 ? 16.469 -12.164 -0.241 1 95 346 LYS A C 1
ATOM 2653 O O . LYS A 1 346 ? 17.641 -11.938 0.079 1 95 346 LYS A O 1
ATOM 2658 N N . TYR A 1 347 ? 15.531 -11.328 -0.165 1 95.31 347 TYR A N 1
ATOM 2659 C CA . TYR A 1 347 ? 15.711 -10.172 0.703 1 95.31 347 TYR A CA 1
ATOM 2660 C C . TYR A 1 347 ? 15.172 -10.445 2.102 1 95.31 347 TYR A C 1
ATOM 2662 O O . TYR A 1 347 ? 14.016 -10.836 2.262 1 95.31 347 TYR A O 1
ATOM 2670 N N . VAL A 1 348 ? 15.953 -10.219 3.08 1 95.69 348 VAL A N 1
ATOM 2671 C CA . VAL A 1 348 ? 15.609 -10.562 4.453 1 95.69 348 VAL A CA 1
ATOM 2672 C C . VAL A 1 348 ? 15.461 -9.289 5.285 1 95.69 348 VAL A C 1
ATOM 2674 O O . VAL A 1 348 ? 16.328 -8.422 5.258 1 95.69 348 VAL A O 1
ATOM 2677 N N . TRP A 1 349 ? 14.367 -9.172 5.988 1 95.12 349 TRP A N 1
ATOM 2678 C CA . TRP A 1 349 ? 14.039 -8.023 6.828 1 95.12 349 TRP A CA 1
ATOM 2679 C C . TRP A 1 349 ? 13.914 -8.43 8.289 1 95.12 349 TRP A C 1
ATOM 2681 O O . TRP A 1 349 ? 13.211 -9.398 8.609 1 95.12 349 TRP A O 1
ATOM 2691 N N . ASN A 1 350 ? 14.641 -7.805 9.188 1 96.44 350 ASN A N 1
ATOM 2692 C CA . ASN A 1 350 ? 14.648 -8.023 10.625 1 96.44 350 ASN A CA 1
ATOM 2693 C C . ASN A 1 350 ? 14.93 -9.477 10.977 1 96.44 350 ASN A C 1
ATOM 2695 O O . ASN A 1 350 ? 14.289 -10.047 11.859 1 96.44 350 ASN A O 1
ATOM 2699 N N . ASP A 1 351 ? 15.672 -10.133 10.133 1 95.19 351 ASP A N 1
ATOM 2700 C CA . ASP A 1 351 ? 16.188 -11.484 10.328 1 95.19 351 ASP A CA 1
ATOM 2701 C C . ASP A 1 351 ? 15.055 -12.508 10.344 1 95.19 351 ASP A C 1
ATOM 2703 O O . ASP A 1 351 ? 15.188 -13.578 10.945 1 95.19 351 ASP A O 1
ATOM 2707 N N . GLU A 1 352 ? 13.953 -12.109 9.805 1 92.25 352 GLU A N 1
ATOM 2708 C CA . GLU A 1 352 ? 12.922 -13.117 9.586 1 92.25 352 GLU A CA 1
ATOM 2709 C C . GLU A 1 352 ? 13.406 -14.203 8.633 1 92.25 352 GLU A C 1
ATOM 2711 O O . GLU A 1 352 ? 13.742 -13.922 7.48 1 92.25 352 GLU A O 1
ATOM 2716 N N . TRP A 1 353 ? 13.438 -15.336 9.07 1 92.62 353 TRP A N 1
ATOM 2717 C CA . TRP A 1 353 ? 14.086 -16.453 8.383 1 92.62 353 TRP A CA 1
ATOM 2718 C C . TRP A 1 353 ? 13.102 -17.594 8.133 1 92.62 353 TRP A C 1
ATOM 2720 O O . TRP A 1 353 ? 11.914 -17.469 8.453 1 92.62 353 TRP A O 1
ATOM 2730 N N . LEU A 1 354 ? 13.578 -18.516 7.395 1 87.69 354 LEU A N 1
ATOM 2731 C CA . LEU A 1 354 ? 12.789 -19.734 7.18 1 87.69 354 LEU A CA 1
ATOM 2732 C C . LEU A 1 354 ? 12.234 -20.266 8.492 1 87.69 354 LEU A C 1
ATOM 2734 O O . LEU A 1 354 ? 12.961 -20.344 9.492 1 87.69 354 LEU A O 1
ATOM 2738 N N . GLY A 1 355 ? 10.891 -20.531 8.469 1 84.38 355 GLY A N 1
ATOM 2739 C CA . GLY A 1 355 ? 10.25 -21.062 9.664 1 84.38 355 GLY A CA 1
ATOM 2740 C C . GLY A 1 355 ? 9.484 -20 10.438 1 84.38 355 GLY A C 1
ATOM 2741 O O . GLY A 1 355 ? 8.648 -20.328 11.281 1 84.38 355 GLY A O 1
ATOM 2742 N N . ASP A 1 356 ? 9.75 -18.75 10.141 1 81.69 356 ASP A N 1
ATOM 2743 C CA . ASP A 1 356 ? 9.125 -17.672 10.906 1 81.69 356 ASP A CA 1
ATOM 2744 C C . ASP A 1 356 ? 7.777 -17.281 10.305 1 81.69 356 ASP A C 1
ATOM 2746 O O . ASP A 1 356 ? 7.082 -16.406 10.836 1 81.69 356 ASP A O 1
ATOM 2750 N N . TYR A 1 357 ? 7.438 -17.938 9.258 1 76 357 TYR A N 1
ATOM 2751 C CA . TYR A 1 357 ? 6.168 -17.641 8.609 1 76 357 TYR A CA 1
ATOM 2752 C C . TYR A 1 357 ? 5.457 -18.922 8.18 1 76 357 TYR A C 1
ATOM 2754 O O . TYR A 1 357 ? 6.09 -19.844 7.691 1 76 357 TYR A O 1
ATOM 2762 N N . ALA A 1 358 ? 4.137 -18.922 8.531 1 73.56 358 ALA A N 1
ATOM 2763 C CA . ALA A 1 358 ? 3.299 -20.016 8.055 1 73.56 358 ALA A CA 1
ATOM 2764 C C . ALA A 1 358 ? 2.072 -19.484 7.316 1 73.56 358 ALA A C 1
ATOM 2766 O O . ALA A 1 358 ? 1.444 -18.516 7.758 1 73.56 358 ALA A O 1
ATOM 2767 N N . THR A 1 359 ? 1.764 -20.078 6.234 1 71.06 359 THR A N 1
ATOM 2768 C CA . THR A 1 359 ? 0.619 -19.641 5.438 1 71.06 359 THR A CA 1
ATOM 2769 C C . THR A 1 359 ? -0.687 -20.125 6.066 1 71.06 359 THR A C 1
ATOM 2771 O O . THR A 1 359 ? -1.717 -19.453 5.953 1 71.06 359 THR A O 1
ATOM 2774 N N . ALA A 1 360 ? -0.668 -21.297 6.613 1 73.62 360 ALA A N 1
ATOM 2775 C CA . ALA A 1 360 ? -1.821 -21.906 7.281 1 73.62 360 ALA A CA 1
ATOM 2776 C C . ALA A 1 360 ? -1.382 -22.875 8.367 1 73.62 360 ALA A C 1
ATOM 2778 O O . ALA A 1 360 ? -0.246 -23.359 8.359 1 73.62 360 ALA A O 1
ATOM 2779 N N . PRO A 1 361 ? -2.32 -23.188 9.211 1 73.06 361 PRO A N 1
ATOM 2780 C CA . PRO A 1 361 ? -1.943 -24.094 10.297 1 73.06 361 PRO A CA 1
ATOM 2781 C C . PRO A 1 361 ? -1.519 -25.469 9.797 1 73.06 361 PRO A C 1
ATOM 2783 O O . PRO A 1 361 ? -0.679 -26.125 10.422 1 73.06 361 PRO A O 1
ATOM 2786 N N . SER A 1 362 ? -2.072 -25.875 8.68 1 79.44 362 SER A N 1
ATOM 2787 C CA . SER A 1 362 ? -1.797 -27.219 8.195 1 79.44 362 SER A CA 1
ATOM 2788 C C . SER A 1 362 ? -0.606 -27.234 7.242 1 79.44 362 SER A C 1
ATOM 2790 O O . SER A 1 362 ? -0.384 -28.219 6.527 1 79.44 362 SER A O 1
ATOM 2792 N N . ARG A 1 363 ? 0.111 -26.125 7.145 1 81.19 363 ARG A N 1
ATOM 2793 C CA . ARG A 1 363 ? 1.336 -26.062 6.352 1 81.19 363 ARG A CA 1
ATOM 2794 C C . ARG A 1 363 ? 2.559 -25.891 7.246 1 81.19 363 ARG A C 1
ATOM 2796 O O . ARG A 1 363 ? 2.521 -25.109 8.203 1 81.19 363 ARG A O 1
ATOM 2803 N N . PRO A 1 364 ? 3.488 -26.641 6.867 1 81.69 364 PRO A N 1
ATOM 2804 C CA . PRO A 1 364 ? 4.688 -26.547 7.703 1 81.69 364 PRO A CA 1
ATOM 2805 C C . PRO A 1 364 ? 5.32 -25.156 7.66 1 81.69 364 PRO A C 1
ATOM 2807 O O . PRO A 1 364 ? 5.293 -24.484 6.625 1 81.69 364 PRO A O 1
ATOM 2810 N N . SER A 1 365 ? 5.934 -24.688 8.758 1 82.31 365 SER A N 1
ATOM 2811 C CA . SER A 1 365 ? 6.555 -23.375 8.867 1 82.31 365 SER A CA 1
ATOM 2812 C C . SER A 1 365 ? 7.754 -23.25 7.93 1 82.31 365 SER A C 1
ATOM 2814 O O . SER A 1 365 ? 8.164 -22.141 7.582 1 82.31 365 SER A O 1
ATOM 2816 N N . ARG A 1 366 ? 8.273 -24.391 7.488 1 84.75 366 ARG A N 1
ATOM 2817 C CA . ARG A 1 366 ? 9.453 -24.328 6.625 1 84.75 366 ARG A CA 1
ATOM 2818 C C . ARG A 1 366 ? 9.055 -24.406 5.156 1 84.75 366 ARG A C 1
ATOM 2820 O O . ARG A 1 366 ? 9.914 -24.562 4.285 1 84.75 366 ARG A O 1
ATOM 2827 N N . GLN A 1 367 ? 7.863 -24.25 4.926 1 85.81 367 GLN A N 1
ATOM 2828 C CA . GLN A 1 367 ? 7.375 -24.406 3.561 1 85.81 367 GLN A CA 1
ATOM 2829 C C . GLN A 1 367 ? 7.738 -23.203 2.701 1 85.81 367 GLN A C 1
ATOM 2831 O O . GLN A 1 367 ? 8.008 -23.344 1.505 1 85.81 367 GLN A O 1
ATOM 2836 N N . VAL A 1 368 ? 7.742 -22.047 3.344 1 85.62 368 VAL A N 1
ATOM 2837 C CA . VAL A 1 368 ? 7.941 -20.828 2.562 1 85.62 368 VAL A CA 1
ATOM 2838 C C . VAL A 1 368 ? 9.125 -20.047 3.123 1 85.62 368 VAL A C 1
ATOM 2840 O O . VAL A 1 368 ? 9.18 -19.75 4.32 1 85.62 368 VAL A O 1
ATOM 2843 N N . PHE A 1 369 ? 10.031 -19.812 2.279 1 88.81 369 PHE A N 1
ATOM 2844 C CA . PHE A 1 369 ? 11.078 -18.844 2.592 1 88.81 369 PHE A CA 1
ATOM 2845 C C . PHE A 1 369 ? 10.734 -17.469 2.031 1 88.81 369 PHE A C 1
ATOM 2847 O O . PHE A 1 369 ? 10.969 -17.203 0.851 1 88.81 369 PHE A O 1
ATOM 2854 N N . PHE A 1 370 ? 10.289 -16.625 2.855 1 86.19 370 PHE A N 1
ATOM 2855 C CA . PHE A 1 370 ? 9.672 -15.367 2.461 1 86.19 370 PHE A CA 1
ATOM 2856 C C . PHE A 1 370 ? 10.711 -14.398 1.92 1 86.19 370 PHE A C 1
ATOM 2858 O O . PHE A 1 370 ? 11.805 -14.273 2.48 1 86.19 370 PHE A O 1
ATOM 2865 N N . ASP A 1 371 ? 10.375 -13.75 0.739 1 90.75 371 ASP A N 1
ATOM 2866 C CA . ASP A 1 371 ? 11.188 -12.672 0.17 1 90.75 371 ASP A CA 1
ATOM 2867 C C . ASP A 1 371 ? 10.602 -11.305 0.506 1 90.75 371 ASP A C 1
ATOM 2869 O O . ASP A 1 371 ? 9.523 -10.953 0.019 1 90.75 371 ASP A O 1
ATOM 2873 N N . HIS A 1 372 ? 11.32 -10.508 1.244 1 90.94 372 HIS A N 1
ATOM 2874 C CA . HIS A 1 372 ? 10.828 -9.211 1.709 1 90.94 372 HIS A CA 1
ATOM 2875 C C . HIS A 1 372 ? 11.203 -8.102 0.737 1 90.94 372 HIS A C 1
ATOM 2877 O O . HIS A 1 372 ? 11.031 -6.918 1.042 1 90.94 372 HIS A O 1
ATOM 2883 N N . GLY A 1 373 ? 11.688 -8.445 -0.412 1 91.94 373 GLY A N 1
ATOM 2884 C CA . GLY A 1 373 ? 12.055 -7.445 -1.401 1 91.94 373 GLY A CA 1
ATOM 2885 C C . GLY A 1 373 ? 11.242 -7.543 -2.676 1 91.94 373 GLY A C 1
ATOM 2886 O O . GLY A 1 373 ? 10.711 -8.609 -3.004 1 91.94 373 GLY A O 1
ATOM 2887 N N . ALA A 1 374 ? 11.062 -6.414 -3.326 1 92.62 374 ALA A N 1
ATOM 2888 C CA . ALA A 1 374 ? 10.664 -6.402 -4.73 1 92.62 374 ALA A CA 1
ATOM 2889 C C . ALA A 1 374 ? 11.883 -6.566 -5.641 1 92.62 374 ALA A C 1
ATOM 2891 O O . ALA A 1 374 ? 12.945 -6 -5.379 1 92.62 374 ALA A O 1
ATOM 2892 N N . PHE A 1 375 ? 11.711 -7.332 -6.645 1 94.88 375 PHE A N 1
ATOM 2893 C CA . PHE A 1 375 ? 12.875 -7.766 -7.402 1 94.88 375 PHE A CA 1
ATOM 2894 C C . PHE A 1 375 ? 12.766 -7.328 -8.859 1 94.88 375 PHE A C 1
ATOM 2896 O O . PHE A 1 375 ? 11.68 -7.355 -9.438 1 94.88 375 PHE A O 1
ATOM 2903 N N . LEU A 1 376 ? 13.922 -6.914 -9.453 1 96.88 376 LEU A N 1
ATOM 2904 C CA . LEU A 1 376 ? 14.133 -6.77 -10.891 1 96.88 376 LEU A CA 1
ATOM 2905 C C . LEU A 1 376 ? 15.422 -7.457 -11.32 1 96.88 376 LEU A C 1
ATOM 2907 O O . LEU A 1 376 ? 16.422 -7.414 -10.609 1 96.88 376 LEU A O 1
ATOM 2911 N N . GLY A 1 377 ? 15.375 -8.094 -12.43 1 97.5 377 GLY A N 1
ATOM 2912 C CA . GLY A 1 377 ? 16.562 -8.828 -12.852 1 97.5 377 GLY A CA 1
ATOM 2913 C C . GLY A 1 377 ? 16.766 -8.812 -14.352 1 97.5 377 GLY A C 1
ATOM 2914 O O . GLY A 1 377 ? 15.859 -8.469 -15.109 1 97.5 377 GLY A O 1
ATOM 2915 N N . VAL A 1 378 ? 17.984 -9.062 -14.75 1 98 378 VAL A N 1
ATOM 2916 C CA . VAL A 1 378 ? 18.375 -9.227 -16.156 1 98 378 VAL A CA 1
ATOM 2917 C C . VAL A 1 378 ? 19.438 -10.32 -16.266 1 98 378 VAL A C 1
ATOM 2919 O O . VAL A 1 378 ? 20.234 -10.508 -15.344 1 98 378 VAL A O 1
ATOM 2922 N N . GLN A 1 379 ? 19.391 -11.047 -17.328 1 98.06 379 GLN A N 1
ATOM 2923 C CA . GLN A 1 379 ? 20.312 -12.156 -17.531 1 98.06 379 GLN A CA 1
ATOM 2924 C C . GLN A 1 379 ? 20.766 -12.25 -18.984 1 98.06 379 GLN A C 1
ATOM 2926 O O . GLN A 1 379 ? 20 -11.945 -19.891 1 98.06 379 GLN A O 1
ATOM 2931 N N . ASP A 1 380 ? 22.016 -12.648 -19.156 1 96.75 380 ASP A N 1
ATOM 2932 C CA . ASP A 1 380 ? 22.578 -13.062 -20.438 1 96.75 380 ASP A CA 1
ATOM 2933 C C . ASP A 1 380 ? 23.5 -14.266 -20.266 1 96.75 380 ASP A C 1
ATOM 2935 O O . ASP A 1 380 ? 24.641 -14.117 -19.797 1 96.75 380 ASP A O 1
ATOM 2939 N N . GLY A 1 381 ? 23.031 -15.383 -20.75 1 95.94 381 GLY A N 1
ATOM 2940 C CA . GLY A 1 381 ? 23.781 -16.594 -20.484 1 95.94 381 GLY A CA 1
ATOM 2941 C C . GLY A 1 381 ? 23.953 -16.891 -19 1 95.94 381 GLY A C 1
ATOM 2942 O O . GLY A 1 381 ? 22.969 -16.906 -18.25 1 95.94 381 GLY A O 1
ATOM 2943 N N . PRO A 1 382 ? 25.219 -17.125 -18.578 1 96.56 382 PRO A N 1
ATOM 2944 C CA . PRO A 1 382 ? 25.453 -17.453 -17.172 1 96.56 382 PRO A CA 1
ATOM 2945 C C . PRO A 1 382 ? 25.641 -16.203 -16.297 1 96.56 382 PRO A C 1
ATOM 2947 O O . PRO A 1 382 ? 26.078 -16.312 -15.148 1 96.56 382 PRO A O 1
ATOM 2950 N N . ARG A 1 383 ? 25.391 -14.992 -16.859 1 97.75 383 ARG A N 1
ATOM 2951 C CA . ARG A 1 383 ? 25.578 -13.727 -16.156 1 97.75 383 ARG A CA 1
ATOM 2952 C C . ARG A 1 383 ? 24.234 -13.109 -15.766 1 97.75 383 ARG A C 1
ATOM 2954 O O . ARG A 1 383 ? 23.297 -13.102 -16.562 1 97.75 383 ARG A O 1
ATOM 2961 N N . MET A 1 384 ? 24.172 -12.656 -14.539 1 97.75 384 MET A N 1
ATOM 2962 C CA . MET A 1 384 ? 22.906 -12.125 -14.055 1 97.75 384 MET A CA 1
ATOM 2963 C C . MET A 1 384 ? 23.125 -10.906 -13.164 1 97.75 384 MET A C 1
ATOM 2965 O O . MET A 1 384 ? 24.156 -10.805 -12.492 1 97.75 384 MET A O 1
ATOM 2969 N N . ILE A 1 385 ? 22.219 -9.992 -13.219 1 98.12 385 ILE A N 1
ATOM 2970 C CA . ILE A 1 385 ? 22.125 -8.891 -12.273 1 98.12 385 ILE A CA 1
ATOM 2971 C C . ILE A 1 385 ? 20.766 -8.93 -11.57 1 98.12 385 ILE A C 1
ATOM 2973 O O . ILE A 1 385 ? 19.734 -9.078 -12.219 1 98.12 385 ILE A O 1
ATOM 2977 N N . GLY A 1 386 ? 20.766 -8.93 -10.242 1 97.56 386 GLY A N 1
ATOM 2978 C CA . GLY A 1 386 ? 19.562 -8.805 -9.445 1 97.56 386 GLY A CA 1
ATOM 2979 C C . GLY A 1 386 ? 19.516 -7.531 -8.617 1 97.56 386 GLY A C 1
ATOM 2980 O O . GLY A 1 386 ? 20.531 -7.141 -8.023 1 97.56 386 GLY A O 1
ATOM 2981 N N . ALA A 1 387 ? 18.359 -6.859 -8.68 1 97.19 387 ALA A N 1
ATOM 2982 C CA . ALA A 1 387 ? 18.141 -5.652 -7.887 1 97.19 387 ALA A CA 1
ATOM 2983 C C . ALA A 1 387 ? 16.969 -5.832 -6.934 1 97.19 387 ALA A C 1
ATOM 2985 O O . ALA A 1 387 ? 15.969 -6.477 -7.281 1 97.19 387 ALA A O 1
ATOM 2986 N N . TYR A 1 388 ? 17.094 -5.223 -5.738 1 95.56 388 TYR A N 1
ATOM 2987 C CA . TYR A 1 388 ? 16.031 -5.305 -4.746 1 95.56 388 TYR A CA 1
ATOM 2988 C C . TYR A 1 388 ? 15.609 -3.916 -4.273 1 95.56 388 TYR A C 1
ATOM 2990 O O . TYR A 1 388 ? 16.453 -3.035 -4.105 1 95.56 388 TYR A O 1
ATOM 2998 N N . ARG A 1 389 ? 14.367 -3.797 -4.082 1 94 389 ARG A N 1
ATOM 2999 C CA . ARG A 1 389 ? 13.789 -2.764 -3.229 1 94 389 ARG A CA 1
ATOM 3000 C C . ARG A 1 389 ? 13.156 -3.377 -1.986 1 94 389 ARG A C 1
ATOM 3002 O O . ARG A 1 389 ? 12.281 -4.238 -2.092 1 94 389 ARG A O 1
ATOM 3009 N N . PRO A 1 390 ? 13.578 -2.982 -0.792 1 92.5 390 PRO A N 1
ATOM 3010 C CA . PRO A 1 390 ? 12.914 -3.512 0.401 1 92.5 390 PRO A CA 1
ATOM 3011 C C . PRO A 1 390 ? 11.445 -3.092 0.497 1 92.5 390 PRO A C 1
ATOM 3013 O O . PRO A 1 390 ? 11.125 -1.921 0.284 1 92.5 390 PRO A O 1
ATOM 3016 N N . ARG A 1 391 ? 10.555 -3.982 0.92 1 88.31 391 ARG A N 1
ATOM 3017 C CA . ARG A 1 391 ? 9.125 -3.691 1.007 1 88.31 391 ARG A CA 1
ATOM 3018 C C . ARG A 1 391 ? 8.781 -3.023 2.334 1 88.31 391 ARG A C 1
ATOM 3020 O O . ARG A 1 391 ? 7.828 -2.248 2.416 1 88.31 391 ARG A O 1
ATOM 3027 N N . ARG A 1 392 ? 9.586 -3.27 3.34 1 88.75 392 ARG A N 1
ATOM 3028 C CA . ARG A 1 392 ? 9.172 -2.863 4.68 1 88.75 392 ARG A CA 1
ATOM 3029 C C . ARG A 1 392 ? 10.125 -1.813 5.246 1 88.75 392 ARG A C 1
ATOM 3031 O O . ARG A 1 392 ? 10.094 -1.525 6.445 1 88.75 392 ARG A O 1
ATOM 3038 N N . LEU A 1 393 ? 10.992 -1.281 4.457 1 91.31 393 LEU A N 1
ATOM 3039 C CA . LEU A 1 393 ? 11.805 -0.135 4.855 1 91.31 393 LEU A CA 1
ATOM 3040 C C . LEU A 1 393 ? 11.023 1.165 4.688 1 91.31 393 LEU A C 1
ATOM 3042 O O . LEU A 1 393 ? 11.055 1.781 3.621 1 91.31 393 LEU A O 1
ATOM 3046 N N . ASP A 1 394 ? 10.344 1.588 5.797 1 87.75 394 ASP A N 1
ATOM 3047 C CA . ASP A 1 394 ? 9.422 2.717 5.699 1 87.75 394 ASP A CA 1
ATOM 3048 C C . ASP A 1 394 ? 9.203 3.361 7.066 1 87.75 394 ASP A C 1
ATOM 3050 O O . ASP A 1 394 ? 10.023 3.211 7.973 1 87.75 394 ASP A O 1
ATOM 3054 N N . ALA A 1 395 ? 8.156 4.172 7.184 1 83.94 395 ALA A N 1
ATOM 3055 C CA . ALA A 1 395 ? 7.914 4.93 8.406 1 83.94 395 ALA A CA 1
ATOM 3056 C C . ALA A 1 395 ? 7.004 4.156 9.359 1 83.94 395 ALA A C 1
ATOM 3058 O O . ALA A 1 395 ? 6.777 4.582 10.492 1 83.94 395 ALA A O 1
ATOM 3059 N N . TRP A 1 396 ? 6.562 2.975 8.992 1 79.06 396 TRP A N 1
ATOM 3060 C CA . TRP A 1 396 ? 5.594 2.23 9.789 1 79.06 396 TRP A CA 1
ATOM 3061 C C . TRP A 1 396 ? 6.273 1.106 10.562 1 79.06 396 TRP A C 1
ATOM 3063 O O . TRP A 1 396 ? 5.82 0.73 11.648 1 79.06 396 TRP A O 1
ATOM 3073 N N . ASN A 1 397 ? 7.293 0.599 9.945 1 85.38 397 ASN A N 1
ATOM 3074 C CA . ASN A 1 397 ? 7.938 -0.589 10.5 1 85.38 397 ASN A CA 1
ATOM 3075 C C . ASN A 1 397 ? 9.344 -0.278 11.008 1 85.38 397 ASN A C 1
ATOM 3077 O O . ASN A 1 397 ? 10.172 0.265 10.273 1 85.38 397 ASN A O 1
ATOM 3081 N N . ARG A 1 398 ? 9.578 -0.646 12.227 1 89.25 398 ARG A N 1
ATOM 3082 C CA . ARG A 1 398 ? 10.945 -0.522 12.734 1 89.25 398 ARG A CA 1
ATOM 3083 C C . ARG A 1 398 ? 11.852 -1.576 12.117 1 89.25 398 ARG A C 1
ATOM 3085 O O . ARG A 1 398 ? 11.469 -2.738 11.984 1 89.25 398 ARG A O 1
ATOM 3092 N N . THR A 1 399 ? 13.008 -1.156 11.727 1 94.12 399 THR A N 1
ATOM 3093 C CA . THR A 1 399 ? 13.953 -2.027 11.047 1 94.12 399 THR A CA 1
ATOM 3094 C C . THR A 1 399 ? 15.281 -2.076 11.797 1 94.12 399 THR A C 1
ATOM 3096 O O . THR A 1 399 ? 15.883 -1.035 12.078 1 94.12 399 THR A O 1
ATOM 3099 N N . ALA A 1 400 ? 15.664 -3.295 12.18 1 95.81 400 ALA A N 1
ATOM 3100 C CA . ALA A 1 400 ? 16.953 -3.488 12.828 1 95.81 400 ALA A CA 1
ATOM 3101 C C . ALA A 1 400 ? 17.969 -4.094 11.859 1 95.81 400 ALA A C 1
ATOM 3103 O O . ALA A 1 400 ? 19.188 -4.023 12.094 1 95.81 400 ALA A O 1
ATOM 3104 N N . SER A 1 401 ? 17.391 -4.699 10.836 1 96.25 401 SER A N 1
ATOM 3105 C CA . SER A 1 401 ? 18.25 -5.297 9.828 1 96.25 401 SER A CA 1
ATOM 3106 C C . SER A 1 401 ? 17.531 -5.41 8.484 1 96.25 401 SER A C 1
ATOM 3108 O O . SER A 1 401 ? 16.328 -5.695 8.438 1 96.25 401 SER A O 1
ATOM 3110 N N . ALA A 1 402 ? 18.188 -5.156 7.391 1 96.12 402 ALA A N 1
ATOM 3111 C CA . ALA A 1 402 ? 17.734 -5.289 6.008 1 96.12 402 ALA A CA 1
ATOM 3112 C C . ALA A 1 402 ? 18.875 -5.691 5.09 1 96.12 402 ALA A C 1
ATOM 3114 O O . ALA A 1 402 ? 19.922 -5.02 5.047 1 96.12 402 ALA A O 1
ATOM 3115 N N . LYS A 1 403 ? 18.719 -6.789 4.387 1 96.31 403 LYS A N 1
ATOM 3116 C CA . LYS A 1 403 ? 19.875 -7.262 3.631 1 96.31 403 LYS A CA 1
ATOM 3117 C C . LYS A 1 403 ? 19.453 -8.148 2.467 1 96.31 403 LYS A C 1
ATOM 3119 O O . LYS A 1 403 ? 18.453 -8.867 2.562 1 96.31 403 LYS A O 1
ATOM 3124 N N . THR A 1 404 ? 20.188 -8.078 1.401 1 96.44 404 THR A N 1
ATOM 3125 C CA . THR A 1 404 ? 20.156 -9.07 0.334 1 96.44 404 THR A CA 1
ATOM 3126 C C . THR A 1 404 ? 20.938 -10.32 0.725 1 96.44 404 THR A C 1
ATOM 3128 O O . THR A 1 404 ? 22.078 -10.227 1.181 1 96.44 404 THR A O 1
ATOM 3131 N N . CYS A 1 405 ? 20.328 -11.438 0.538 1 97 405 CYS A N 1
ATOM 3132 C CA . CYS A 1 405 ? 21 -12.695 0.864 1 97 405 CYS A CA 1
ATOM 3133 C C . CYS A 1 405 ? 21.078 -13.609 -0.357 1 97 405 CYS A C 1
ATOM 3135 O O . CYS A 1 405 ? 20.062 -13.828 -1.032 1 97 405 CYS A O 1
ATOM 3137 N N . LEU A 1 406 ? 22.219 -14.039 -0.653 1 98 406 LEU A N 1
ATOM 3138 C CA . LEU A 1 406 ? 22.422 -15.148 -1.576 1 98 406 LEU A CA 1
ATOM 3139 C C . LEU A 1 406 ? 22.672 -16.453 -0.816 1 98 406 LEU A C 1
ATOM 3141 O O . LEU A 1 406 ? 23.594 -16.531 -0.008 1 98 406 LEU A O 1
ATOM 3145 N N . VAL A 1 407 ? 21.906 -17.422 -1.11 1 97.69 407 VAL A N 1
ATOM 3146 C CA . VAL A 1 407 ? 21.812 -18.594 -0.242 1 97.69 407 VAL A CA 1
ATOM 3147 C C . VAL A 1 407 ? 22.125 -19.859 -1.042 1 97.69 407 VAL A C 1
ATOM 3149 O O . VAL A 1 407 ? 21.484 -20.141 -2.049 1 97.69 407 VAL A O 1
ATOM 3152 N N . VAL A 1 408 ? 23.109 -20.547 -0.639 1 97.44 408 VAL A N 1
ATOM 3153 C CA . VAL A 1 408 ? 23.266 -21.922 -1.09 1 97.44 408 VAL A CA 1
ATOM 3154 C C . VAL A 1 408 ? 22.484 -22.875 -0.182 1 97.44 408 VAL A C 1
ATOM 3156 O O . VAL A 1 408 ? 22.766 -22.969 1.017 1 97.44 408 VAL A O 1
ATOM 3159 N N . ALA A 1 409 ? 21.625 -23.578 -0.742 1 95.44 409 ALA A N 1
ATOM 3160 C CA . ALA A 1 409 ? 20.609 -24.312 0.008 1 95.44 409 ALA A CA 1
ATOM 3161 C C . ALA A 1 409 ? 21.25 -25.375 0.897 1 95.44 409 ALA A C 1
ATOM 3163 O O . ALA A 1 409 ? 20.719 -25.703 1.959 1 95.44 409 ALA A O 1
ATOM 3164 N N . ASP A 1 410 ? 22.359 -25.938 0.528 1 95 410 ASP A N 1
ATOM 3165 C CA . ASP A 1 410 ? 23.078 -26.953 1.285 1 95 410 ASP A CA 1
ATOM 3166 C C . ASP A 1 410 ? 24.562 -26.594 1.411 1 95 410 ASP A C 1
ATOM 3168 O O . ASP A 1 410 ? 25.328 -26.781 0.469 1 95 410 ASP A O 1
ATOM 3172 N N . ALA A 1 411 ? 24.906 -26.219 2.592 1 95.12 411 ALA A N 1
ATOM 3173 C CA . ALA A 1 411 ? 26.266 -25.734 2.836 1 95.12 411 ALA A CA 1
ATOM 3174 C C . ALA A 1 411 ? 27.281 -26.844 2.572 1 95.12 411 ALA A C 1
ATOM 3176 O O . ALA A 1 411 ? 28.422 -26.562 2.203 1 95.12 411 ALA A O 1
ATOM 3177 N N . ARG A 1 412 ? 27.062 -28.172 2.701 1 93.38 412 ARG A N 1
ATOM 3178 C CA . ARG A 1 412 ? 27.984 -29.297 2.523 1 93.38 412 ARG A CA 1
ATOM 3179 C C . ARG A 1 412 ? 28.438 -29.406 1.074 1 93.38 412 ARG A C 1
ATOM 3181 O O . ARG A 1 412 ? 29.438 -30.078 0.779 1 93.38 412 ARG A O 1
ATOM 3188 N N . GLN A 1 413 ? 27.594 -28.594 0.169 1 92 413 GLN A N 1
ATOM 3189 C CA . GLN A 1 413 ? 27.938 -28.641 -1.25 1 92 413 GLN A CA 1
ATOM 3190 C C . GLN A 1 413 ? 29.016 -27.625 -1.598 1 92 413 GLN A C 1
ATOM 3192 O O . GLN A 1 413 ? 29.531 -27.609 -2.717 1 92 413 GLN A O 1
ATOM 3197 N N . VAL A 1 414 ? 29.312 -26.812 -0.72 1 95.44 414 VAL A N 1
ATOM 3198 C CA . VAL A 1 414 ? 30.328 -25.781 -0.958 1 95.44 414 VAL A CA 1
ATOM 3199 C C . VAL A 1 414 ? 31.703 -26.328 -0.631 1 95.44 414 VAL A C 1
ATOM 3201 O O . VAL A 1 414 ? 32 -26.672 0.521 1 95.44 414 VAL A O 1
ATOM 3204 N N . GLY A 1 415 ? 32.531 -26.391 -1.591 1 93.5 415 GLY A N 1
ATOM 3205 C CA . GLY A 1 415 ? 33.906 -26.891 -1.398 1 93.5 415 GLY A CA 1
ATOM 3206 C C . GLY A 1 415 ? 34.844 -25.875 -0.774 1 93.5 415 GLY A C 1
ATOM 3207 O O . GLY A 1 415 ? 35.5 -26.172 0.211 1 93.5 415 GLY A O 1
ATOM 3208 N N . ALA A 1 416 ? 34.938 -24.75 -1.377 1 95.38 416 ALA A N 1
ATOM 3209 C CA . ALA A 1 416 ? 35.812 -23.672 -0.91 1 95.38 416 ALA A CA 1
ATOM 3210 C C . ALA A 1 416 ? 35.219 -22.312 -1.284 1 95.38 416 ALA A C 1
ATOM 3212 O O . ALA A 1 416 ? 34.344 -22.219 -2.162 1 95.38 416 ALA A O 1
ATOM 3213 N N . VAL A 1 417 ? 35.656 -21.406 -0.529 1 97.75 417 VAL A N 1
ATOM 3214 C CA . VAL A 1 417 ? 35.281 -20.016 -0.79 1 97.75 417 VAL A CA 1
ATOM 3215 C C . VAL A 1 417 ? 36.531 -19.156 -0.894 1 97.75 417 VAL A C 1
ATOM 3217 O O . VAL A 1 417 ? 37.469 -19.312 -0.106 1 97.75 417 VAL A O 1
ATOM 3220 N N . TRP A 1 418 ? 36.594 -18.312 -1.901 1 97.75 418 TRP A N 1
ATOM 3221 C CA . TRP A 1 418 ? 37.719 -17.391 -2.066 1 97.75 418 TRP A CA 1
ATOM 3222 C C . TRP A 1 418 ? 37.25 -15.945 -2.039 1 97.75 418 TRP A C 1
ATOM 3224 O O . TRP A 1 418 ? 36.188 -15.617 -2.578 1 97.75 418 TRP A O 1
ATOM 3234 N N . VAL A 1 419 ? 37.969 -15.133 -1.452 1 95.69 419 VAL A N 1
ATOM 3235 C CA . VAL A 1 419 ? 37.844 -13.68 -1.469 1 95.69 419 VAL A CA 1
ATOM 3236 C C . VAL A 1 419 ? 39.188 -13.039 -1.783 1 95.69 419 VAL A C 1
ATOM 3238 O O . VAL A 1 419 ? 40.188 -13.305 -1.1 1 95.69 419 VAL A O 1
ATOM 3241 N N . LYS A 1 420 ? 39.219 -12.25 -2.727 1 92.38 420 LYS A N 1
ATOM 3242 C CA . LYS A 1 420 ? 40.469 -11.609 -3.164 1 92.38 420 LYS A CA 1
ATOM 3243 C C . LYS A 1 420 ? 41.562 -12.641 -3.391 1 92.38 420 LYS A C 1
ATOM 3245 O O . LYS A 1 420 ? 42.688 -12.469 -2.918 1 92.38 420 LYS A O 1
ATOM 3250 N N . GLY A 1 421 ? 41.125 -13.727 -3.924 1 92.94 421 GLY A N 1
ATOM 3251 C CA . GLY A 1 421 ? 42.062 -14.766 -4.32 1 92.94 421 GLY A CA 1
ATOM 3252 C C . GLY A 1 421 ? 42.531 -15.641 -3.164 1 92.94 421 GLY A C 1
ATOM 3253 O O . GLY A 1 421 ? 43.281 -16.594 -3.355 1 92.94 421 GLY A O 1
ATOM 3254 N N . GLN A 1 422 ? 42.031 -15.383 -2.018 1 95.25 422 GLN A N 1
ATOM 3255 C CA . GLN A 1 422 ? 42.406 -16.156 -0.842 1 95.25 422 GLN A CA 1
ATOM 3256 C C . GLN A 1 422 ? 41.281 -17.031 -0.365 1 95.25 422 GLN A C 1
ATOM 3258 O O . GLN A 1 422 ? 40.125 -16.578 -0.278 1 95.25 422 GLN A O 1
ATOM 3263 N N . LYS A 1 423 ? 41.625 -18.172 -0.074 1 96.19 423 LYS A N 1
ATOM 3264 C CA . LYS A 1 423 ? 40.625 -19.094 0.472 1 96.19 423 LYS A CA 1
ATOM 3265 C C . LYS A 1 423 ? 40.219 -18.688 1.886 1 96.19 423 LYS A C 1
ATOM 3267 O O . LYS A 1 423 ? 41.094 -18.391 2.725 1 96.19 423 LYS A O 1
ATOM 3272 N N . LEU A 1 424 ? 38.969 -18.625 2.088 1 94.81 424 LEU A N 1
ATOM 3273 C CA . LEU A 1 424 ? 38.5 -18.297 3.43 1 94.81 424 LEU A CA 1
ATOM 3274 C C . LEU A 1 424 ? 38.719 -19.469 4.379 1 94.81 424 LEU A C 1
ATOM 3276 O O . LEU A 1 424 ? 38.281 -20.594 4.082 1 94.81 424 LEU A O 1
ATOM 3280 N N . PRO A 1 425 ? 39.281 -19.281 5.527 1 87.94 425 PRO A N 1
ATOM 3281 C CA . PRO A 1 425 ? 39.625 -20.391 6.422 1 87.94 425 PRO A CA 1
ATOM 3282 C C . PRO A 1 425 ? 38.438 -20.828 7.297 1 87.94 425 PRO A C 1
ATOM 3284 O O . PRO A 1 425 ? 38.344 -22 7.684 1 87.94 425 PRO A O 1
ATOM 3287 N N . HIS A 1 426 ? 37.562 -19.859 7.734 1 90.88 426 HIS A N 1
ATOM 3288 C CA . HIS A 1 426 ? 36.469 -20.203 8.633 1 90.88 426 HIS A CA 1
ATOM 3289 C C . HIS A 1 426 ? 35.25 -19.281 8.422 1 90.88 426 HIS A C 1
ATOM 3291 O O . HIS A 1 426 ? 35.406 -18.203 7.836 1 90.88 426 HIS A O 1
ATOM 3297 N N . LEU A 1 427 ? 34.156 -19.734 8.898 1 92.31 427 LEU A N 1
ATOM 3298 C CA . LEU A 1 427 ? 32.906 -18.953 8.961 1 92.31 427 LEU A CA 1
ATOM 3299 C C . LEU A 1 427 ? 32.469 -18.766 10.406 1 92.31 427 LEU A C 1
ATOM 3301 O O . LEU A 1 427 ? 32.781 -19.578 11.273 1 92.31 427 LEU A O 1
ATOM 3305 N N . PRO A 1 428 ? 31.781 -17.781 10.75 1 96.06 428 PRO A N 1
ATOM 3306 C CA . PRO A 1 428 ? 31.406 -16.688 9.859 1 96.06 428 PRO A CA 1
ATOM 3307 C C . PRO A 1 428 ? 32.594 -15.797 9.484 1 96.06 428 PRO A C 1
ATOM 3309 O O . PRO A 1 428 ? 33.625 -15.797 10.18 1 96.06 428 PRO A O 1
ATOM 3312 N N . ALA A 1 429 ? 32.531 -15.109 8.406 1 96.75 429 ALA A N 1
ATOM 3313 C CA . ALA A 1 429 ? 33.562 -14.203 7.938 1 96.75 429 ALA A CA 1
ATOM 3314 C C . ALA A 1 429 ? 32.969 -12.859 7.516 1 96.75 429 ALA A C 1
ATOM 3316 O O . ALA A 1 429 ? 31.891 -12.812 6.898 1 96.75 429 ALA A O 1
ATOM 3317 N N . GLU A 1 430 ? 33.594 -11.789 7.832 1 95.81 430 GLU A N 1
ATOM 3318 C CA . GLU A 1 430 ? 33.281 -10.469 7.297 1 95.81 430 GLU A CA 1
ATOM 3319 C C . GLU A 1 430 ? 34.062 -10.203 6.004 1 95.81 430 GLU A C 1
ATOM 3321 O O . GLU A 1 430 ? 35.219 -10.57 5.887 1 95.81 430 GLU A O 1
ATOM 3326 N N . ILE A 1 431 ? 33.344 -9.734 5.129 1 94.62 431 ILE A N 1
ATOM 3327 C CA . ILE A 1 431 ? 33.906 -9.516 3.799 1 94.62 431 ILE A CA 1
ATOM 3328 C C . ILE A 1 431 ? 33.812 -8.031 3.443 1 94.62 431 ILE A C 1
ATOM 3330 O O . ILE A 1 431 ? 32.781 -7.387 3.699 1 94.62 431 ILE A O 1
ATOM 3334 N N . ASP A 1 432 ? 34.875 -7.52 2.836 1 92.5 432 ASP A N 1
ATOM 3335 C CA . ASP A 1 432 ? 34.875 -6.141 2.354 1 92.5 432 ASP A CA 1
ATOM 3336 C C . ASP A 1 432 ? 33.625 -5.852 1.505 1 92.5 432 ASP A C 1
ATOM 3338 O O . ASP A 1 432 ? 33.219 -6.68 0.681 1 92.5 432 ASP A O 1
ATOM 3342 N N . PRO A 1 433 ? 33.031 -4.695 1.672 1 90.81 433 PRO A N 1
ATOM 3343 C CA . PRO A 1 433 ? 31.766 -4.371 1.032 1 90.81 433 PRO A CA 1
ATOM 3344 C C . PRO A 1 433 ? 31.828 -4.48 -0.49 1 90.81 433 PRO A C 1
ATOM 3346 O O . PRO A 1 433 ? 30.797 -4.699 -1.137 1 90.81 433 PRO A O 1
ATOM 3349 N N . THR A 1 434 ? 33 -4.371 -1.126 1 88.62 434 THR A N 1
ATOM 3350 C CA . THR A 1 434 ? 33.062 -4.348 -2.584 1 88.62 434 THR A CA 1
ATOM 3351 C C . THR A 1 434 ? 33.688 -5.621 -3.125 1 88.62 434 THR A C 1
ATOM 3353 O O . THR A 1 434 ? 33.812 -5.793 -4.34 1 88.62 434 THR A O 1
ATOM 3356 N N . ALA A 1 435 ? 34.062 -6.473 -2.225 1 93 435 ALA A N 1
ATOM 3357 C CA . ALA A 1 435 ? 34.812 -7.66 -2.66 1 93 435 ALA A CA 1
ATOM 3358 C C . ALA A 1 435 ? 33.844 -8.711 -3.225 1 93 435 ALA A C 1
ATOM 3360 O O . ALA A 1 435 ? 32.781 -8.953 -2.666 1 93 435 ALA A O 1
ATOM 3361 N N . ALA A 1 436 ? 34.312 -9.273 -4.332 1 95.94 436 ALA A N 1
ATOM 3362 C CA . ALA A 1 436 ? 33.562 -10.414 -4.879 1 95.94 436 ALA A CA 1
ATOM 3363 C C . ALA A 1 436 ? 33.938 -11.703 -4.148 1 95.94 436 ALA A C 1
ATOM 3365 O O . ALA A 1 436 ? 35.031 -11.805 -3.582 1 95.94 436 ALA A O 1
ATOM 3366 N N . VAL A 1 437 ? 33 -12.602 -4.148 1 97.12 437 VAL A N 1
ATOM 3367 C CA . VAL A 1 437 ? 33.188 -13.898 -3.512 1 97.12 437 VAL A CA 1
ATOM 3368 C C . VAL A 1 437 ? 33.031 -15.008 -4.547 1 97.12 437 VAL A C 1
ATOM 3370 O O . VAL A 1 437 ? 32.125 -14.977 -5.383 1 97.12 437 VAL A O 1
ATOM 3373 N N . THR A 1 438 ? 34 -15.93 -4.531 1 98.38 438 THR A N 1
ATOM 3374 C CA . THR A 1 438 ? 33.906 -17.109 -5.398 1 98.38 438 THR A CA 1
ATOM 3375 C C . THR A 1 438 ? 33.5 -18.344 -4.59 1 98.38 438 THR A C 1
ATOM 3377 O O . THR A 1 438 ? 34.156 -18.656 -3.592 1 98.38 438 THR A O 1
ATOM 3380 N N . LEU A 1 439 ? 32.531 -19.016 -5.008 1 97.88 439 LEU A N 1
ATOM 3381 C CA . LEU A 1 439 ? 32.062 -20.25 -4.387 1 97.88 439 LEU A CA 1
ATOM 3382 C C . LEU A 1 439 ? 32.375 -21.453 -5.281 1 97.88 439 LEU A C 1
ATOM 3384 O O . LEU A 1 439 ? 32.094 -21.438 -6.477 1 97.88 439 LEU A O 1
ATOM 3388 N N . ASP A 1 440 ? 32.969 -22.406 -4.715 1 96.56 440 ASP A N 1
ATOM 3389 C CA . ASP A 1 440 ? 33.094 -23.703 -5.375 1 96.56 440 ASP A CA 1
ATOM 3390 C C . ASP A 1 440 ? 31.906 -24.594 -5.062 1 96.56 440 ASP A C 1
ATOM 3392 O O . ASP A 1 440 ? 31.781 -25.094 -3.941 1 96.56 440 ASP A O 1
ATOM 3396 N N . LEU A 1 441 ? 31.141 -24.891 -6.055 1 95.44 441 LEU A N 1
ATOM 3397 C CA . LEU A 1 441 ? 29.922 -25.672 -5.832 1 95.44 441 LEU A CA 1
ATOM 3398 C C . LEU A 1 441 ? 30.016 -27.031 -6.531 1 95.44 441 LEU A C 1
ATOM 3400 O O . LEU A 1 441 ? 28.984 -27.609 -6.875 1 95.44 441 LEU A O 1
ATOM 3404 N N . GLY A 1 442 ? 31.203 -27.469 -6.781 1 91.62 442 GLY A N 1
ATOM 3405 C CA . GLY A 1 442 ? 31.406 -28.75 -7.422 1 91.62 442 GLY A CA 1
ATOM 3406 C C . GLY A 1 442 ? 31.609 -28.656 -8.922 1 91.62 442 GLY A C 1
ATOM 3407 O O . GLY A 1 442 ? 32.719 -28.375 -9.391 1 91.62 442 GLY A O 1
ATOM 3408 N N . ASN A 1 443 ? 30.547 -28.719 -9.633 1 92.62 443 ASN A N 1
ATOM 3409 C CA . ASN A 1 443 ? 30.703 -28.719 -11.086 1 92.62 443 ASN A CA 1
ATOM 3410 C C . ASN A 1 443 ? 30.719 -27.297 -11.641 1 92.62 443 ASN A C 1
ATOM 3412 O O . ASN A 1 443 ? 31 -27.094 -12.82 1 92.62 443 ASN A O 1
ATOM 3416 N N . VAL A 1 444 ? 30.375 -26.391 -10.758 1 96.5 444 VAL A N 1
ATOM 3417 C CA . VAL A 1 444 ? 30.453 -25 -11.188 1 96.5 444 VAL A CA 1
ATOM 3418 C C . VAL A 1 444 ? 31.109 -24.141 -10.102 1 96.5 444 VAL A C 1
ATOM 3420 O O . VAL A 1 444 ? 31.141 -24.547 -8.938 1 96.5 444 VAL A O 1
ATOM 3423 N N . HIS A 1 445 ? 31.625 -23.031 -10.516 1 97.56 445 HIS A N 1
ATOM 3424 C CA . HIS A 1 445 ? 32.031 -21.938 -9.641 1 97.56 445 HIS A CA 1
ATOM 3425 C C . HIS A 1 445 ? 31.141 -20.719 -9.867 1 97.56 445 HIS A C 1
ATOM 3427 O O . HIS A 1 445 ? 30.781 -20.391 -11 1 97.56 445 HIS A O 1
ATOM 3433 N N . VAL A 1 446 ? 30.734 -20.125 -8.766 1 98.19 446 VAL A N 1
ATOM 3434 C CA . VAL A 1 446 ? 29.891 -18.922 -8.859 1 98.19 446 VAL A CA 1
ATOM 3435 C C . VAL A 1 446 ? 30.625 -17.734 -8.234 1 98.19 446 VAL A C 1
ATOM 3437 O O . VAL A 1 446 ? 31.141 -17.844 -7.121 1 98.19 446 VAL A O 1
ATOM 3440 N N . VAL A 1 447 ? 30.703 -16.688 -8.953 1 98.56 447 VAL A N 1
ATOM 3441 C CA . VAL A 1 447 ? 31.234 -15.445 -8.422 1 98.56 447 VAL A CA 1
ATOM 3442 C C . VAL A 1 447 ? 30.078 -14.5 -8.086 1 98.56 447 VAL A C 1
ATOM 3444 O O . VAL A 1 447 ? 29.219 -14.242 -8.93 1 98.56 447 VAL A O 1
ATOM 3447 N N . LEU A 1 448 ? 30.016 -14.078 -6.875 1 98.06 448 LEU A N 1
ATOM 3448 C CA . LEU A 1 448 ? 29.031 -13.117 -6.395 1 98.06 448 LEU A CA 1
ATOM 3449 C C . LEU A 1 448 ? 29.688 -11.766 -6.121 1 98.06 448 LEU A C 1
ATOM 3451 O O . LEU A 1 448 ? 30.609 -11.664 -5.32 1 98.06 448 LEU A O 1
ATOM 3455 N N . LYS A 1 449 ? 29.25 -10.781 -6.777 1 97.12 449 LYS A N 1
ATOM 3456 C CA . LYS A 1 449 ? 29.781 -9.43 -6.605 1 97.12 449 LYS A CA 1
ATOM 3457 C C . LYS A 1 449 ? 28.688 -8.477 -6.113 1 97.12 449 LYS A C 1
ATOM 3459 O O . LYS A 1 449 ? 27.75 -8.164 -6.844 1 97.12 449 LYS A O 1
ATOM 3464 N N . PRO A 1 450 ? 28.766 -8.016 -4.809 1 94.19 450 PRO A N 1
ATOM 3465 C CA . PRO A 1 450 ? 27.797 -7.039 -4.305 1 94.19 450 PRO A CA 1
ATOM 3466 C C . PRO A 1 450 ? 27.859 -5.707 -5.051 1 94.19 450 PRO A C 1
ATOM 3468 O O . PRO A 1 450 ? 28.875 -5.375 -5.648 1 94.19 450 PRO A O 1
ATOM 3471 N N . LEU A 1 451 ? 26.688 -5.02 -5.055 1 89.12 451 LEU A N 1
ATOM 3472 C CA . LEU A 1 451 ? 26.703 -3.668 -5.602 1 89.12 451 LEU A CA 1
ATOM 3473 C C . LEU A 1 451 ? 27.438 -2.711 -4.672 1 89.12 451 LEU A C 1
ATOM 3475 O O . LEU A 1 451 ? 27.672 -3.027 -3.504 1 89.12 451 LEU A O 1
ATOM 3479 N N . SER A 1 452 ? 27.812 -1.633 -5.117 1 68.06 452 SER A N 1
ATOM 3480 C CA . SER A 1 452 ? 28.578 -0.636 -4.387 1 68.06 452 SER A CA 1
ATOM 3481 C C . SER A 1 452 ? 27.672 0.287 -3.576 1 68.06 452 SER A C 1
ATOM 3483 O O . SER A 1 452 ? 28.156 1.072 -2.756 1 68.06 452 SER A O 1
ATOM 3485 N N . SER A 1 453 ? 26.328 0.206 -3.67 1 64.62 453 SER A N 1
ATOM 3486 C CA . SER A 1 453 ? 25.453 1.312 -3.293 1 64.62 453 SER A CA 1
ATOM 3487 C C . SER A 1 453 ? 24.969 1.173 -1.854 1 64.62 453 SER A C 1
ATOM 3489 O O . SER A 1 453 ? 24.094 1.911 -1.414 1 64.62 453 SER A O 1
ATOM 3491 N N . LYS A 1 454 ? 25.719 0.782 -0.877 1 75.75 454 LYS A N 1
ATOM 3492 C CA . LYS A 1 454 ? 25.266 0.759 0.514 1 75.75 454 LYS A CA 1
ATOM 3493 C C . LYS A 1 454 ? 24.953 2.164 1.013 1 75.75 454 LYS A C 1
ATOM 3495 O O . LYS A 1 454 ? 25.641 2.693 1.884 1 75.75 454 LYS A O 1
ATOM 3500 N N . GLU A 1 455 ? 23.797 2.695 0.567 1 80.38 455 GLU A N 1
ATOM 3501 C CA . GLU A 1 455 ? 23.422 4.098 0.731 1 80.38 455 GLU A CA 1
ATOM 3502 C C . GLU A 1 455 ? 23.109 4.422 2.189 1 80.38 455 GLU A C 1
ATOM 3504 O O . GLU A 1 455 ? 23.422 5.516 2.668 1 80.38 455 GLU A O 1
ATOM 3509 N N . LEU A 1 456 ? 22.625 3.447 2.881 1 86.31 456 LEU A N 1
ATOM 3510 C CA . LEU A 1 456 ? 22.234 3.717 4.258 1 86.31 456 LEU A CA 1
ATOM 3511 C C . LEU A 1 456 ? 23.438 3.645 5.195 1 86.31 456 LEU A C 1
ATOM 3513 O O . LEU A 1 456 ? 23.547 4.438 6.133 1 86.31 456 LEU A O 1
ATOM 3517 N N . GLN A 1 457 ? 24.281 2.658 4.93 1 87.69 457 GLN A N 1
ATOM 3518 C CA . GLN A 1 457 ? 25.5 2.465 5.707 1 87.69 457 GLN A CA 1
ATOM 3519 C C . GLN A 1 457 ? 26.641 1.976 4.824 1 87.69 457 GLN A C 1
ATOM 3521 O O . GLN A 1 457 ? 26.922 0.774 4.758 1 87.69 457 GLN A O 1
ATOM 3526 N N . PRO A 1 458 ? 27.375 2.83 4.262 1 79.75 458 PRO A N 1
ATOM 3527 C CA . PRO A 1 458 ? 28.391 2.461 3.26 1 79.75 458 PRO A CA 1
ATOM 3528 C C . PRO A 1 458 ? 29.5 1.592 3.834 1 79.75 458 PRO A C 1
ATOM 3530 O O . PRO A 1 458 ? 30.109 0.807 3.107 1 79.75 458 PRO A O 1
ATOM 3533 N N . GLU A 1 459 ? 29.781 1.635 5.133 1 83.81 459 GLU A N 1
ATOM 3534 C CA . GLU A 1 459 ? 30.953 0.955 5.672 1 83.81 459 GLU A CA 1
ATOM 3535 C C . GLU A 1 459 ? 30.594 -0.418 6.227 1 83.81 459 GLU A C 1
ATOM 3537 O O . GLU A 1 459 ? 31.469 -1.169 6.664 1 83.81 459 GLU A O 1
ATOM 3542 N N . LEU A 1 460 ? 29.422 -0.785 6.062 1 89.56 460 LEU A N 1
ATOM 3543 C CA . LEU A 1 460 ? 29 -2.066 6.621 1 89.56 460 LEU A CA 1
ATOM 3544 C C . LEU A 1 460 ? 29.609 -3.225 5.84 1 89.56 460 LEU A C 1
ATOM 3546 O O . LEU A 1 460 ? 29.438 -3.311 4.621 1 89.56 460 LEU A O 1
ATOM 3550 N N . PRO A 1 461 ? 30.297 -4.066 6.457 1 93.81 461 PRO A N 1
ATOM 3551 C CA . PRO A 1 461 ? 30.859 -5.219 5.75 1 93.81 461 PRO A CA 1
ATOM 3552 C C . PRO A 1 461 ? 29.797 -6.227 5.328 1 93.81 461 PRO A C 1
ATOM 3554 O O . PRO A 1 461 ? 28.734 -6.301 5.945 1 93.81 461 PRO A O 1
ATOM 3557 N N . ASN A 1 462 ? 30.109 -6.93 4.254 1 95.88 462 ASN A N 1
ATOM 3558 C CA . ASN A 1 462 ? 29.328 -8.125 3.949 1 95.88 462 ASN A CA 1
ATOM 3559 C C . ASN A 1 462 ? 29.688 -9.281 4.875 1 95.88 462 ASN A C 1
ATOM 3561 O O . ASN A 1 462 ? 30.672 -9.203 5.613 1 95.88 462 ASN A O 1
ATOM 3565 N N . ARG A 1 463 ? 28.844 -10.266 4.906 1 95.81 463 ARG A N 1
ATOM 3566 C CA . ARG A 1 463 ? 29.109 -11.406 5.781 1 95.81 463 ARG A CA 1
ATOM 3567 C C . ARG A 1 463 ? 28.828 -12.719 5.066 1 95.81 463 ARG A C 1
ATOM 3569 O O . ARG A 1 463 ? 27.906 -12.805 4.254 1 95.81 463 ARG A O 1
ATOM 3576 N N . LEU A 1 464 ? 29.578 -13.641 5.309 1 97.62 464 LEU A N 1
ATOM 3577 C CA . LEU A 1 464 ? 29.328 -15.031 4.941 1 97.62 464 LEU A CA 1
ATOM 3578 C C . LEU A 1 464 ? 29.125 -15.891 6.18 1 97.62 464 LEU A C 1
ATOM 3580 O O . LEU A 1 464 ? 29.984 -15.945 7.059 1 97.62 464 LEU A O 1
ATOM 3584 N N . VAL A 1 465 ? 27.938 -16.531 6.234 1 97.75 465 VAL A N 1
ATOM 3585 C CA . VAL A 1 465 ? 27.594 -17.25 7.445 1 97.75 465 VAL A CA 1
ATOM 3586 C C . VAL A 1 465 ? 26.906 -18.578 7.07 1 97.75 465 VAL A C 1
ATOM 3588 O O . VAL A 1 465 ? 26.422 -18.734 5.949 1 97.75 465 VAL A O 1
ATOM 3591 N N . GLU A 1 466 ? 27 -19.531 7.926 1 97.06 466 GLU A N 1
ATOM 3592 C CA . GLU A 1 466 ? 26.156 -20.719 7.84 1 97.06 466 GLU A CA 1
ATOM 3593 C C . GLU A 1 466 ? 24.969 -20.641 8.797 1 97.06 466 GLU A C 1
ATOM 3595 O O . GLU A 1 466 ? 25.141 -20.297 9.969 1 97.06 466 GLU A O 1
ATOM 3600 N N . ARG A 1 467 ? 23.812 -20.812 8.273 1 95.25 467 ARG A N 1
ATOM 3601 C CA . ARG A 1 467 ? 22.594 -20.75 9.055 1 95.25 467 ARG A CA 1
ATOM 3602 C C . ARG A 1 467 ? 21.625 -21.859 8.641 1 95.25 467 ARG A C 1
ATOM 3604 O O . ARG A 1 467 ? 21.203 -21.938 7.48 1 95.25 467 ARG A O 1
ATOM 3611 N N . ASP A 1 468 ? 21.266 -22.781 9.531 1 93.19 468 ASP A N 1
ATOM 3612 C CA . ASP A 1 468 ? 20.312 -23.859 9.328 1 93.19 468 ASP A CA 1
ATOM 3613 C C . ASP A 1 468 ? 20.719 -24.734 8.156 1 93.19 468 ASP A C 1
ATOM 3615 O O . ASP A 1 468 ? 19.891 -25.078 7.309 1 93.19 468 ASP A O 1
ATOM 3619 N N . GLY A 1 469 ? 22.016 -24.922 8.07 1 94.19 469 GLY A N 1
ATOM 3620 C CA . GLY A 1 469 ? 22.531 -25.828 7.059 1 94.19 469 GLY A CA 1
ATOM 3621 C C . GLY A 1 469 ? 22.703 -25.172 5.703 1 94.19 469 GLY A C 1
ATOM 3622 O O . GLY A 1 469 ? 23.047 -25.828 4.727 1 94.19 469 GLY A O 1
ATOM 3623 N N . MET A 1 470 ? 22.484 -23.891 5.676 1 96.81 470 MET A N 1
ATOM 3624 C CA . MET A 1 470 ? 22.656 -23.125 4.441 1 96.81 470 MET A CA 1
ATOM 3625 C C . MET A 1 470 ? 23.859 -22.203 4.527 1 96.81 470 MET A C 1
ATOM 3627 O O . MET A 1 470 ? 24.234 -21.766 5.613 1 96.81 470 MET A O 1
ATOM 3631 N N . LEU A 1 471 ? 24.516 -22.031 3.449 1 97.69 471 LEU A N 1
ATOM 3632 C CA . LEU A 1 471 ? 25.516 -20.969 3.371 1 97.69 471 LEU A CA 1
ATOM 3633 C C . LEU A 1 471 ? 24.891 -19.672 2.857 1 97.69 471 LEU A C 1
ATOM 3635 O O . LEU A 1 471 ? 24.25 -19.672 1.809 1 97.69 471 LEU A O 1
ATOM 3639 N N . VAL A 1 472 ? 25.062 -18.641 3.592 1 98.25 472 VAL A N 1
ATOM 3640 C CA . VAL A 1 472 ? 24.406 -17.391 3.26 1 98.25 472 VAL A CA 1
ATOM 3641 C C . VAL A 1 472 ? 25.438 -16.281 3.078 1 98.25 472 VAL A C 1
ATOM 3643 O O . VAL A 1 472 ? 26.219 -16 3.986 1 98.25 472 VAL A O 1
ATOM 3646 N N . PHE A 1 473 ? 25.531 -15.703 1.892 1 97.94 473 PHE A N 1
ATOM 3647 C CA . PHE A 1 473 ? 26.234 -14.453 1.669 1 97.94 473 PHE A CA 1
ATOM 3648 C C . PHE A 1 473 ? 25.312 -13.258 1.879 1 97.94 473 PHE A C 1
ATOM 3650 O O . PHE A 1 473 ? 24.391 -13.031 1.088 1 97.94 473 PHE A O 1
ATOM 3657 N N . GLU A 1 474 ? 25.516 -12.516 2.955 1 97 474 GLU A N 1
ATOM 3658 C CA . GLU A 1 474 ? 24.672 -11.391 3.346 1 97 474 GLU A CA 1
ATOM 3659 C C . GLU A 1 474 ? 25.266 -10.062 2.877 1 97 474 GLU A C 1
ATOM 3661 O O . GLU A 1 474 ? 26.406 -9.734 3.209 1 97 474 GLU A O 1
ATOM 3666 N N . ILE A 1 475 ? 24.484 -9.336 2.166 1 96.38 475 ILE A N 1
ATOM 3667 C CA . ILE A 1 475 ? 24.812 -7.977 1.756 1 96.38 475 ILE A CA 1
ATOM 3668 C C . ILE A 1 475 ? 23.891 -6.988 2.467 1 96.38 475 ILE A C 1
ATOM 3670 O O . ILE A 1 475 ? 22.828 -6.637 1.946 1 96.38 475 ILE A O 1
ATOM 3674 N N . PRO A 1 476 ? 24.297 -6.516 3.619 1 95.5 476 PRO A N 1
ATOM 3675 C CA . PRO A 1 476 ? 23.391 -5.703 4.43 1 95.5 476 PRO A CA 1
ATOM 3676 C C . PRO A 1 476 ? 23.266 -4.266 3.92 1 95.5 476 PRO A C 1
ATOM 3678 O O . PRO A 1 476 ? 24.266 -3.654 3.543 1 95.5 476 PRO A O 1
ATOM 3681 N N . ASP A 1 477 ? 22.078 -3.736 3.873 1 93.94 477 ASP A N 1
ATOM 3682 C CA . ASP A 1 477 ? 21.797 -2.32 3.652 1 93.94 477 ASP A CA 1
ATOM 3683 C C . ASP A 1 477 ? 21.719 -1.563 4.977 1 93.94 477 ASP A C 1
ATOM 3685 O O . ASP A 1 477 ? 22.016 -0.369 5.035 1 93.94 477 ASP A O 1
ATOM 3689 N N . TYR A 1 478 ? 21.25 -2.26 5.961 1 94.12 478 TYR A N 1
ATOM 3690 C CA . TYR A 1 478 ? 21.172 -1.671 7.293 1 94.12 478 TYR A CA 1
ATOM 3691 C C . TYR A 1 478 ? 21.344 -2.732 8.375 1 94.12 478 TYR A C 1
ATOM 3693 O O . TYR A 1 478 ? 20.812 -3.838 8.258 1 94.12 478 TYR A O 1
ATOM 3701 N N . LEU A 1 479 ? 22.156 -2.467 9.328 1 94.06 479 LEU A N 1
ATOM 3702 C CA . LEU A 1 479 ? 22.312 -3.24 10.555 1 94.06 479 LEU A CA 1
ATOM 3703 C C . LEU A 1 479 ? 22.578 -2.324 11.742 1 94.06 479 LEU A C 1
ATOM 3705 O O . LEU A 1 479 ? 23.578 -1.598 11.758 1 94.06 479 LEU A O 1
ATOM 3709 N N . GLY A 1 480 ? 21.656 -2.291 12.664 1 91.44 480 GLY A N 1
ATOM 3710 C CA . GLY A 1 480 ? 21.812 -1.416 13.812 1 91.44 480 GLY A CA 1
ATOM 3711 C C . GLY A 1 480 ? 20.578 -1.356 14.695 1 91.44 480 GLY A C 1
ATOM 3712 O O . GLY A 1 480 ? 19.75 -2.27 14.672 1 91.44 480 GLY A O 1
ATOM 3713 N N . PRO A 1 481 ? 20.5 -0.389 15.531 1 89.75 481 PRO A N 1
ATOM 3714 C CA . PRO A 1 481 ? 19.297 -0.234 16.359 1 89.75 481 PRO A CA 1
ATOM 3715 C C . PRO A 1 481 ? 18.031 -0.074 15.516 1 89.75 481 PRO A C 1
ATOM 3717 O O . PRO A 1 481 ? 18.062 0.564 14.461 1 89.75 481 PRO A O 1
ATOM 3720 N N . ALA A 1 482 ? 16.984 -0.699 16.109 1 92.25 482 ALA A N 1
ATOM 3721 C CA . ALA A 1 482 ? 15.711 -0.639 15.383 1 92.25 482 ALA A CA 1
ATOM 3722 C C . ALA A 1 482 ? 15.25 0.804 15.211 1 92.25 482 ALA A C 1
ATOM 3724 O O . ALA A 1 482 ? 15.234 1.576 16.172 1 92.25 482 ALA A O 1
ATOM 3725 N N . ARG A 1 483 ? 14.867 1.161 14.008 1 89.12 483 ARG A N 1
ATOM 3726 C CA . ARG A 1 483 ? 14.375 2.5 13.695 1 89.12 483 ARG A CA 1
ATOM 3727 C C . ARG A 1 483 ? 13.477 2.484 12.469 1 89.12 483 ARG A C 1
ATOM 3729 O O . ARG A 1 483 ? 13.336 1.454 11.812 1 89.12 483 ARG A O 1
ATOM 3736 N N . THR A 1 484 ? 12.812 3.59 12.234 1 86.75 484 THR A N 1
ATOM 3737 C CA . THR A 1 484 ? 12.023 3.762 11.023 1 86.75 484 THR A CA 1
ATOM 3738 C C . THR A 1 484 ? 12.781 4.598 10 1 86.75 484 THR A C 1
ATOM 3740 O O . THR A 1 484 ? 13.711 5.328 10.352 1 86.75 484 THR A O 1
ATOM 3743 N N . PHE A 1 485 ? 12.453 4.441 8.742 1 88.94 485 PHE A N 1
ATOM 3744 C CA . PHE A 1 485 ? 13.102 5.172 7.66 1 88.94 485 PHE A CA 1
ATOM 3745 C C . PHE A 1 485 ? 12.094 6.047 6.926 1 88.94 485 PHE A C 1
ATOM 3747 O O . PHE A 1 485 ? 11.508 5.629 5.926 1 88.94 485 PHE A O 1
ATOM 3754 N N . TRP A 1 486 ? 11.984 7.277 7.301 1 85.62 486 TRP A N 1
ATOM 3755 C CA . TRP A 1 486 ? 10.969 8.195 6.793 1 85.62 486 TRP A CA 1
ATOM 3756 C C . TRP A 1 486 ? 11.258 8.578 5.344 1 85.62 486 TRP A C 1
ATOM 3758 O O . TRP A 1 486 ? 10.336 8.812 4.562 1 85.62 486 TRP A O 1
ATOM 3768 N N . ASN A 1 487 ? 12.492 8.625 4.953 1 85.94 487 ASN A N 1
ATOM 3769 C CA . ASN A 1 487 ? 12.891 8.977 3.592 1 85.94 487 ASN A CA 1
ATOM 3770 C C . ASN A 1 487 ? 12.594 7.844 2.613 1 85.94 487 ASN A C 1
ATOM 3772 O O . ASN A 1 487 ? 12.703 8.023 1.398 1 85.94 487 ASN A O 1
ATOM 3776 N N . GLN A 1 488 ? 12.133 6.688 3.166 1 88.75 488 GLN A N 1
ATOM 3777 C CA . GLN A 1 488 ? 11.812 5.547 2.311 1 88.75 488 GLN A CA 1
ATOM 3778 C C . GLN A 1 488 ? 10.312 5.266 2.312 1 88.75 488 GLN A C 1
ATOM 3780 O O . GLN A 1 488 ? 9.859 4.293 1.706 1 88.75 488 GLN A O 1
ATOM 3785 N N . ALA A 1 489 ? 9.594 6.062 3.035 1 85.69 489 ALA A N 1
ATOM 3786 C CA . ALA A 1 489 ? 8.148 5.887 3.092 1 85.69 489 ALA A CA 1
ATOM 3787 C C . ALA A 1 489 ? 7.48 6.434 1.836 1 85.69 489 ALA A C 1
ATOM 3789 O O . ALA A 1 489 ? 7.465 7.648 1.611 1 85.69 489 ALA A O 1
ATOM 3790 N N . LYS A 1 490 ? 6.918 5.57 0.941 1 79.75 490 LYS A N 1
ATOM 3791 C CA . LYS A 1 490 ? 6.184 5.965 -0.257 1 79.75 490 LYS A CA 1
ATOM 3792 C C . LYS A 1 490 ? 4.684 5.746 -0.079 1 79.75 490 LYS A C 1
ATOM 3794 O O . LYS A 1 490 ? 4.258 4.699 0.412 1 79.75 490 LYS A O 1
ATOM 3799 N N . PRO A 1 491 ? 3.715 6.664 -0.412 1 74.56 491 PRO A N 1
ATOM 3800 C CA . PRO A 1 491 ? 4 8.055 -0.775 1 74.56 491 PRO A CA 1
ATOM 3801 C C . PRO A 1 491 ? 4.348 8.922 0.434 1 74.56 491 PRO A C 1
ATOM 3803 O O . PRO A 1 491 ? 3.918 8.625 1.552 1 74.56 491 PRO A O 1
ATOM 3806 N N . GLY A 1 492 ? 5.434 9.672 0.366 1 74.5 492 GLY A N 1
ATOM 3807 C CA . GLY A 1 492 ? 5.805 10.547 1.469 1 74.5 492 GLY A CA 1
ATOM 3808 C C . GLY A 1 492 ? 6.461 11.836 1.016 1 74.5 492 GLY A C 1
ATOM 3809 O O . GLY A 1 492 ? 7.082 11.883 -0.048 1 74.5 492 GLY A O 1
ATOM 3810 N N . ALA A 1 493 ? 6.215 12.664 1.934 1 79.94 493 ALA A N 1
ATOM 3811 C CA . ALA A 1 493 ? 6.691 14.008 1.605 1 79.94 493 ALA A CA 1
ATOM 3812 C C . ALA A 1 493 ? 8.219 14.039 1.532 1 79.94 493 ALA A C 1
ATOM 3814 O O . ALA A 1 493 ? 8.789 14.922 0.889 1 79.94 493 ALA A O 1
ATOM 3815 N N . PHE A 1 494 ? 8.883 13.016 2.17 1 87.88 494 PHE A N 1
ATOM 3816 C CA . PHE A 1 494 ? 10.336 13.008 2.209 1 87.88 494 PHE A CA 1
ATOM 3817 C C . PHE A 1 494 ? 10.898 12.086 1.135 1 87.88 494 PHE A C 1
ATOM 3819 O O . PHE A 1 494 ? 12.109 12.078 0.888 1 87.88 494 PHE A O 1
ATOM 3826 N N . PHE A 1 495 ? 10.031 11.344 0.493 1 91.25 495 PHE A N 1
ATOM 3827 C CA . PHE A 1 495 ? 10.461 10.273 -0.398 1 91.25 495 PHE A CA 1
ATOM 3828 C C . PHE A 1 495 ? 11.117 10.844 -1.648 1 91.25 495 PHE A C 1
ATOM 3830 O O . PHE A 1 495 ? 10.539 11.688 -2.336 1 91.25 495 PHE A O 1
ATOM 3837 N N . GLN A 1 496 ? 12.305 10.359 -1.935 1 92.31 496 GLN A N 1
ATOM 3838 C CA . GLN A 1 496 ? 13.023 10.82 -3.115 1 92.31 496 GLN A CA 1
ATOM 3839 C C . GLN A 1 496 ? 13.547 9.648 -3.938 1 92.31 496 GLN A C 1
ATOM 3841 O O . GLN A 1 496 ? 14.5 9.789 -4.707 1 92.31 496 GLN A O 1
ATOM 3846 N N . GLY A 1 497 ? 12.984 8.461 -3.656 1 92.69 497 GLY A N 1
ATOM 3847 C CA . GLY A 1 497 ? 13.375 7.254 -4.363 1 92.69 497 GLY A CA 1
ATOM 3848 C C . GLY A 1 497 ? 13.82 6.137 -3.439 1 92.69 497 GLY A C 1
ATOM 3849 O O . GLY A 1 497 ? 14.328 6.391 -2.346 1 92.69 497 GLY A O 1
ATOM 3850 N N . HIS A 1 498 ? 13.734 4.922 -3.865 1 94.5 498 HIS A N 1
ATOM 3851 C CA . HIS A 1 498 ? 14.148 3.746 -3.109 1 94.5 498 HIS A CA 1
ATOM 3852 C C . HIS A 1 498 ? 15.672 3.629 -3.07 1 94.5 498 HIS A C 1
ATOM 3854 O O . HIS A 1 498 ? 16.359 4.184 -3.926 1 94.5 498 HIS A O 1
ATOM 3860 N N . ILE A 1 499 ? 16.125 2.887 -2.086 1 93.38 499 ILE A N 1
ATOM 3861 C CA . ILE A 1 499 ? 17.547 2.607 -2.02 1 93.38 499 ILE A CA 1
ATOM 3862 C C . ILE A 1 499 ? 17.938 1.617 -3.115 1 93.38 499 ILE A C 1
ATOM 3864 O O . ILE A 1 499 ? 17.078 0.913 -3.654 1 93.38 499 ILE A O 1
ATOM 3868 N N . ARG A 1 500 ? 19.234 1.585 -3.406 1 92.56 500 ARG A N 1
ATOM 3869 C CA . ARG A 1 500 ? 19.797 0.673 -4.398 1 92.56 500 ARG A CA 1
ATOM 3870 C C . ARG A 1 500 ? 20.422 -0.547 -3.73 1 92.56 500 ARG A C 1
ATOM 3872 O O . ARG A 1 500 ? 21.375 -0.421 -2.967 1 92.56 500 ARG A O 1
ATOM 3879 N N . ALA A 1 501 ? 19.812 -1.701 -3.912 1 93.94 501 ALA A N 1
ATOM 3880 C CA . ALA A 1 501 ? 20.312 -2.975 -3.404 1 93.94 501 ALA A CA 1
ATOM 3881 C C . ALA A 1 501 ? 20.344 -4.031 -4.504 1 93.94 501 ALA A C 1
ATOM 3883 O O . ALA A 1 501 ? 19.469 -4.062 -5.367 1 93.94 501 ALA A O 1
ATOM 3884 N N . GLY A 1 502 ? 21.406 -4.84 -4.441 1 94.38 502 GLY A N 1
ATOM 3885 C CA . GLY A 1 502 ? 21.469 -5.891 -5.445 1 94.38 502 GLY A CA 1
ATOM 3886 C C . GLY A 1 502 ? 22.844 -6.52 -5.578 1 94.38 502 GLY A C 1
ATOM 3887 O O . GLY A 1 502 ? 23.641 -6.492 -4.633 1 94.38 502 GLY A O 1
ATOM 3888 N N . PHE A 1 503 ? 23.062 -7.199 -6.723 1 97.06 503 PHE A N 1
ATOM 3889 C CA . PHE A 1 503 ? 24.312 -7.938 -6.934 1 97.06 503 PHE A CA 1
ATOM 3890 C C . PHE A 1 503 ? 24.469 -8.312 -8.398 1 97.06 503 PHE A C 1
ATOM 3892 O O . PHE A 1 503 ? 23.516 -8.242 -9.18 1 97.06 503 PHE A O 1
ATOM 3899 N N . TYR A 1 504 ? 25.641 -8.516 -8.766 1 97.81 504 TYR A N 1
ATOM 3900 C CA . TYR A 1 504 ? 26.016 -9.219 -9.992 1 97.81 504 TYR A CA 1
ATOM 3901 C C . TYR A 1 504 ? 26.516 -10.625 -9.688 1 97.81 504 TYR A C 1
ATOM 3903 O O . TYR A 1 504 ? 27.172 -10.859 -8.672 1 97.81 504 TYR A O 1
ATOM 3911 N N . ALA A 1 505 ? 26.172 -11.602 -10.523 1 98.38 505 ALA A N 1
ATOM 3912 C CA . ALA A 1 505 ? 26.641 -12.977 -10.367 1 98.38 505 ALA A CA 1
ATOM 3913 C C . ALA A 1 505 ? 26.969 -13.602 -11.727 1 98.38 505 ALA A C 1
ATOM 3915 O O . ALA A 1 505 ? 26.344 -13.281 -12.734 1 98.38 505 ALA A O 1
ATOM 3916 N N . GLU A 1 506 ? 27.891 -14.492 -11.68 1 98.19 506 GLU A N 1
ATOM 3917 C CA . GLU A 1 506 ? 28.328 -15.203 -12.883 1 98.19 506 GLU A CA 1
ATOM 3918 C C . GLU A 1 506 ? 28.719 -16.641 -12.562 1 98.19 506 GLU A C 1
ATOM 3920 O O . GLU A 1 506 ? 29.359 -16.891 -11.547 1 98.19 506 GLU A O 1
ATOM 3925 N N . VAL A 1 507 ? 28.312 -17.516 -13.391 1 98.06 507 VAL A N 1
ATOM 3926 C CA . VAL A 1 507 ? 28.562 -18.938 -13.18 1 98.06 507 VAL A CA 1
ATOM 3927 C C . VAL A 1 507 ? 29.609 -19.438 -14.188 1 98.06 507 VAL A C 1
ATOM 3929 O O . VAL A 1 507 ? 29.516 -19.141 -15.383 1 98.06 507 VAL A O 1
ATOM 3932 N N . PHE A 1 508 ? 30.609 -20.172 -13.688 1 97.19 508 PHE A N 1
ATOM 3933 C CA . PHE A 1 508 ? 31.656 -20.781 -14.492 1 97.19 508 PHE A CA 1
ATOM 3934 C C . PHE A 1 508 ? 31.641 -22.297 -14.336 1 97.19 508 PHE A C 1
ATOM 3936 O O . PHE A 1 508 ? 31.75 -22.812 -13.219 1 97.19 508 PHE A O 1
ATOM 3943 N N . PRO A 1 509 ? 31.531 -22.984 -15.469 1 95.31 509 PRO A N 1
ATOM 3944 C CA . PRO A 1 509 ? 31.688 -24.438 -15.32 1 95.31 509 PRO A CA 1
ATOM 3945 C C . PRO A 1 509 ? 33.094 -24.844 -14.883 1 95.31 509 PRO A C 1
ATOM 3947 O O . PRO A 1 509 ? 34.094 -24.266 -15.359 1 95.31 509 PRO A O 1
ATOM 3950 N N . SER A 1 510 ? 33.188 -25.766 -14.008 1 93.88 510 SER A N 1
ATOM 3951 C CA . SER A 1 510 ? 34.5 -26.234 -13.555 1 93.88 510 SER A CA 1
ATOM 3952 C C . SER A 1 510 ? 35.312 -26.812 -14.719 1 93.88 510 SER A C 1
ATOM 3954 O O . SER A 1 510 ? 36.531 -26.766 -14.695 1 93.88 510 SER A O 1
ATOM 3956 N N . SER A 1 511 ? 34.688 -27.25 -15.633 1 91.56 511 SER A N 1
ATOM 3957 C CA . SER A 1 511 ? 35.312 -27.859 -16.797 1 91.56 511 SER A CA 1
ATOM 3958 C C . SER A 1 511 ? 36.094 -26.828 -17.625 1 91.56 511 SER A C 1
ATOM 3960 O O . SER A 1 511 ? 36.906 -27.188 -18.484 1 91.56 511 SER A O 1
ATOM 3962 N N . ALA A 1 512 ? 35.781 -25.594 -17.344 1 91.25 512 ALA A N 1
ATOM 3963 C CA . ALA A 1 512 ? 36.5 -24.547 -18.062 1 91.25 512 ALA A CA 1
ATOM 3964 C C . ALA A 1 512 ? 37.969 -24.516 -17.656 1 91.25 512 ALA A C 1
ATOM 3966 O O . ALA A 1 512 ? 38.812 -23.922 -18.344 1 91.25 512 ALA A O 1
ATOM 3967 N N . GLY A 1 513 ? 38.312 -25.031 -16.562 1 92.44 513 GLY A N 1
ATOM 3968 C CA . GLY A 1 513 ? 39.719 -25.172 -16.141 1 92.44 513 GLY A CA 1
ATOM 3969 C C . GLY A 1 513 ? 40.312 -23.891 -15.594 1 92.44 513 GLY A C 1
ATOM 3970 O O . GLY A 1 513 ? 41.531 -23.75 -15.539 1 92.44 513 GLY A O 1
ATOM 3971 N N . ILE A 1 514 ? 39.531 -22.984 -15.289 1 94.69 514 ILE A N 1
ATOM 3972 C CA . ILE A 1 514 ? 40.031 -21.734 -14.711 1 94.69 514 ILE A CA 1
ATOM 3973 C C . ILE A 1 514 ? 40.219 -21.922 -13.203 1 94.69 514 ILE A C 1
ATOM 3975 O O . ILE A 1 514 ? 39.375 -22.469 -12.516 1 94.69 514 ILE A O 1
ATOM 3979 N N . ASP A 1 515 ? 41.312 -21.438 -12.711 1 96.12 515 ASP A N 1
ATOM 3980 C CA . ASP A 1 515 ? 41.594 -21.453 -11.273 1 96.12 515 ASP A CA 1
ATOM 3981 C C . ASP A 1 515 ? 40.531 -20.625 -10.523 1 96.12 515 ASP A C 1
ATOM 3983 O O . ASP A 1 515 ? 40.438 -19.406 -10.742 1 96.12 515 ASP A O 1
ATOM 3987 N N . PRO A 1 516 ? 39.812 -21.266 -9.688 1 96.06 516 PRO A N 1
ATOM 3988 C CA . PRO A 1 516 ? 38.75 -20.531 -9.008 1 96.06 516 PRO A CA 1
ATOM 3989 C C . PRO A 1 516 ? 39.281 -19.328 -8.219 1 96.06 516 PRO A C 1
ATOM 3991 O O . PRO A 1 516 ? 38.562 -18.344 -8.055 1 96.06 516 PRO A O 1
ATOM 3994 N N . SER A 1 517 ? 40.469 -19.359 -7.723 1 96.38 517 SER A N 1
ATOM 3995 C CA . SER A 1 517 ? 41.031 -18.266 -6.941 1 96.38 517 SER A CA 1
ATOM 3996 C C . SER A 1 517 ? 41.219 -17.016 -7.797 1 96.38 517 SER A C 1
ATOM 3998 O O . SER A 1 517 ? 41.375 -15.914 -7.266 1 96.38 517 SER A O 1
ATOM 4000 N N . THR A 1 518 ? 41.094 -17.172 -9.117 1 97.44 518 THR A N 1
ATOM 4001 C CA . THR A 1 518 ? 41.312 -16.031 -10.008 1 97.44 518 THR A CA 1
ATOM 4002 C C . THR A 1 518 ? 40 -15.508 -10.57 1 97.44 518 THR A C 1
ATOM 4004 O O . THR A 1 518 ? 39.969 -14.477 -11.242 1 97.44 518 THR A O 1
ATOM 4007 N N . LEU A 1 519 ? 38.969 -16.172 -10.344 1 97.62 519 LEU A N 1
ATOM 4008 C CA . LEU A 1 519 ? 37.688 -15.852 -10.977 1 97.62 519 LEU A CA 1
ATOM 4009 C C . LEU A 1 519 ? 37.156 -14.5 -10.5 1 97.62 519 LEU A C 1
ATOM 4011 O O . LEU A 1 519 ? 36.625 -13.727 -11.289 1 97.62 519 LEU A O 1
ATOM 4015 N N . ALA A 1 520 ? 37.312 -14.25 -9.227 1 96.88 520 ALA A N 1
ATOM 4016 C CA . ALA A 1 520 ? 36.875 -12.953 -8.719 1 96.88 520 ALA A CA 1
ATOM 4017 C C . ALA A 1 520 ? 37.656 -11.82 -9.406 1 96.88 520 ALA A C 1
ATOM 4019 O O . ALA A 1 520 ? 37.062 -10.781 -9.742 1 96.88 520 ALA A O 1
ATOM 4020 N N . THR A 1 521 ? 38.875 -12.023 -9.578 1 96 521 THR A N 1
ATOM 4021 C CA . THR A 1 521 ? 39.719 -11.047 -10.273 1 96 521 THR A CA 1
ATOM 4022 C C . THR A 1 521 ? 39.25 -10.875 -11.719 1 96 521 THR A C 1
ATOM 4024 O O . THR A 1 521 ? 39.219 -9.758 -12.242 1 96 521 THR A O 1
ATOM 4027 N N . LEU A 1 522 ? 39 -11.969 -12.297 1 96.38 522 LEU A N 1
ATOM 4028 C CA . LEU A 1 522 ? 38.469 -11.922 -13.664 1 96.38 522 LEU A CA 1
ATOM 4029 C C . LEU A 1 522 ? 37.188 -11.094 -13.734 1 96.38 522 LEU A C 1
ATOM 4031 O O . LEU A 1 522 ? 37.062 -10.219 -14.602 1 96.38 522 LEU A O 1
ATOM 4035 N N . VAL A 1 523 ? 36.281 -11.32 -12.898 1 96.88 523 VAL A N 1
ATOM 4036 C CA . VAL A 1 523 ? 35.031 -10.578 -12.867 1 96.88 523 VAL A CA 1
ATOM 4037 C C . VAL A 1 523 ? 35.312 -9.109 -12.555 1 96.88 523 VAL A C 1
ATOM 4039 O O . VAL A 1 523 ? 34.688 -8.219 -13.156 1 96.88 523 VAL A O 1
ATOM 4042 N N . ASP A 1 524 ? 36.25 -8.852 -11.703 1 95.38 524 ASP A N 1
ATOM 4043 C CA . ASP A 1 524 ? 36.594 -7.488 -11.312 1 95.38 524 ASP A CA 1
ATOM 4044 C C . ASP A 1 524 ? 37.281 -6.734 -12.461 1 95.38 524 ASP A C 1
ATOM 4046 O O . ASP A 1 524 ? 37.344 -5.504 -12.438 1 95.38 524 ASP A O 1
ATOM 4050 N N . SER A 1 525 ? 37.75 -7.48 -13.344 1 95.62 525 SER A N 1
ATOM 4051 C CA . SER A 1 525 ? 38.406 -6.832 -14.484 1 95.62 525 SER A CA 1
ATOM 4052 C C . SER A 1 525 ? 37.344 -6.203 -15.406 1 95.62 525 SER A C 1
ATOM 4054 O O . SER A 1 525 ? 37.688 -5.359 -16.234 1 95.62 525 SER A O 1
ATOM 4056 N N . GLY A 1 526 ? 36.094 -6.629 -15.289 1 96.81 526 GLY A N 1
ATOM 4057 C CA . GLY A 1 526 ? 35 -5.965 -16 1 96.81 526 GLY A CA 1
ATOM 4058 C C . GLY A 1 526 ? 34.531 -4.684 -15.336 1 96.81 526 GLY A C 1
ATOM 4059 O O . GLY A 1 526 ? 35.125 -4.266 -14.328 1 96.81 526 GLY A O 1
ATOM 4060 N N . LEU A 1 527 ? 33.625 -4.023 -15.984 1 96.5 527 LEU A N 1
ATOM 4061 C CA . LEU A 1 527 ? 33.062 -2.779 -15.461 1 96.5 527 LEU A CA 1
ATOM 4062 C C . LEU A 1 527 ? 31.641 -2.988 -14.938 1 96.5 527 LEU A C 1
ATOM 4064 O O . LEU A 1 527 ? 30.734 -3.268 -15.711 1 96.5 527 LEU A O 1
ATOM 4068 N N . LEU A 1 528 ? 31.516 -2.906 -13.633 1 95.88 528 LEU A N 1
ATOM 4069 C CA . LEU A 1 528 ? 30.188 -2.885 -13.016 1 95.88 528 LEU A CA 1
ATOM 4070 C C . LEU A 1 528 ? 29.688 -1.453 -12.852 1 95.88 528 LEU A C 1
ATOM 4072 O O . LEU A 1 528 ? 30.297 -0.66 -12.125 1 95.88 528 LEU A O 1
ATOM 4076 N N . THR A 1 529 ? 28.641 -1.107 -13.562 1 96.19 529 THR A N 1
ATOM 4077 C CA . THR A 1 529 ? 28.031 0.209 -13.477 1 96.19 529 THR A CA 1
ATOM 4078 C C . THR A 1 529 ? 26.875 0.199 -12.469 1 96.19 529 THR A C 1
ATOM 4080 O O . THR A 1 529 ? 25.938 -0.581 -12.602 1 96.19 529 THR A O 1
ATOM 4083 N N . ASP A 1 530 ? 26.953 0.919 -11.438 1 95.69 530 ASP A N 1
ATOM 4084 C CA . ASP A 1 530 ? 25.938 1.214 -10.43 1 95.69 530 ASP A CA 1
ATOM 4085 C C . ASP A 1 530 ? 25.781 2.719 -10.227 1 95.69 530 ASP A C 1
ATOM 4087 O O . ASP A 1 530 ? 26.328 3.279 -9.281 1 95.69 530 ASP A O 1
ATOM 4091 N N . GLU A 1 531 ? 24.953 3.367 -11.133 1 95.62 531 GLU A N 1
ATOM 4092 C CA . GLU A 1 531 ? 24.859 4.824 -11.156 1 95.62 531 GLU A CA 1
ATOM 4093 C C . GLU A 1 531 ? 23.406 5.285 -11.125 1 95.62 531 GLU A C 1
ATOM 4095 O O . GLU A 1 531 ? 22.562 4.738 -11.836 1 95.62 531 GLU A O 1
ATOM 4100 N N . SER A 1 532 ? 23.141 6.191 -10.305 1 95.44 532 SER A N 1
ATOM 4101 C CA . SER A 1 532 ? 21.781 6.746 -10.258 1 95.44 532 SER A CA 1
ATOM 4102 C C . SER A 1 532 ? 21.812 8.266 -10.383 1 95.44 532 SER A C 1
ATOM 4104 O O . SER A 1 532 ? 22.828 8.898 -10.109 1 95.44 532 SER A O 1
ATOM 4106 N N . ASP A 1 533 ? 20.688 8.844 -10.797 1 96.19 533 ASP A N 1
ATOM 4107 C CA . ASP A 1 533 ? 20.469 10.289 -10.719 1 96.19 533 ASP A CA 1
ATOM 4108 C C . ASP A 1 533 ? 20.422 10.75 -9.258 1 96.19 533 ASP A C 1
ATOM 4110 O O . ASP A 1 533 ? 20.156 9.953 -8.359 1 96.19 533 ASP A O 1
ATOM 4114 N N . PRO A 1 534 ? 20.781 12.047 -9.039 1 92.94 534 PRO A N 1
ATOM 4115 C CA . PRO A 1 534 ? 20.594 12.57 -7.68 1 92.94 534 PRO A CA 1
ATOM 4116 C C . PRO A 1 534 ? 19.156 12.484 -7.203 1 92.94 534 PRO A C 1
ATOM 4118 O O . PRO A 1 534 ? 18.234 12.391 -8.016 1 92.94 534 PRO A O 1
ATOM 4121 N N . PRO A 1 535 ? 19 12.469 -5.883 1 92.25 535 PRO A N 1
ATOM 4122 C CA . PRO A 1 535 ? 17.641 12.398 -5.352 1 92.25 535 PRO A CA 1
ATOM 4123 C C . PRO A 1 535 ? 16.781 13.602 -5.742 1 92.25 535 PRO A C 1
ATOM 4125 O O . PRO A 1 535 ? 17.266 14.734 -5.695 1 92.25 535 PRO A O 1
ATOM 4128 N N . ILE A 1 536 ? 15.578 13.352 -6.152 1 92.94 536 ILE A N 1
ATOM 4129 C CA . ILE A 1 536 ? 14.562 14.352 -6.43 1 92.94 536 ILE A CA 1
ATOM 4130 C C . ILE A 1 536 ? 13.195 13.859 -5.945 1 92.94 536 ILE A C 1
ATOM 4132 O O . ILE A 1 536 ? 13.008 12.664 -5.727 1 92.94 536 ILE A O 1
ATOM 4136 N N . ARG A 1 537 ? 12.289 14.719 -5.82 1 91.19 537 ARG A N 1
ATOM 4137 C CA . ARG A 1 537 ? 10.922 14.312 -5.492 1 91.19 537 ARG A CA 1
ATOM 4138 C C . ARG A 1 537 ? 10.242 13.672 -6.695 1 91.19 537 ARG A C 1
ATOM 4140 O O . ARG A 1 537 ? 10.578 13.977 -7.84 1 91.19 537 ARG A O 1
ATOM 4147 N N . PRO A 1 538 ? 9.211 12.82 -6.426 1 89.75 538 PRO A N 1
ATOM 4148 C CA . PRO A 1 538 ? 8.539 12.125 -7.527 1 89.75 538 PRO A CA 1
ATOM 4149 C C . PRO A 1 538 ? 7.895 13.086 -8.523 1 89.75 538 PRO A C 1
ATOM 4151 O O . PRO A 1 538 ? 7.789 12.773 -9.711 1 89.75 538 PRO A O 1
ATOM 4154 N N . ASP A 1 539 ? 7.48 14.219 -8.109 1 86.19 539 ASP A N 1
ATOM 4155 C CA . ASP A 1 539 ? 6.801 15.156 -8.984 1 86.19 539 ASP A CA 1
ATOM 4156 C C . ASP A 1 539 ? 7.801 15.914 -9.859 1 86.19 539 ASP A C 1
ATOM 4158 O O . ASP A 1 539 ? 7.406 16.609 -10.797 1 86.19 539 ASP A O 1
ATOM 4162 N N . GLN A 1 540 ? 9.047 15.766 -9.648 1 90 540 GLN A N 1
ATOM 4163 C CA . GLN A 1 540 ? 10.078 16.516 -10.359 1 90 540 GLN A CA 1
ATOM 4164 C C . GLN A 1 540 ? 10.648 15.703 -11.516 1 90 540 GLN A C 1
ATOM 4166 O O . GLN A 1 540 ? 11.5 16.188 -12.266 1 90 540 GLN A O 1
ATOM 4171 N N . GLY A 1 541 ? 10.242 14.438 -11.664 1 91.88 541 GLY A N 1
ATOM 4172 C CA . GLY A 1 541 ? 10.711 13.625 -12.781 1 91.88 541 GLY A CA 1
ATOM 4173 C C . GLY A 1 541 ? 11 12.188 -12.391 1 91.88 541 GLY A C 1
ATOM 4174 O O . GLY A 1 541 ? 10.477 11.695 -11.391 1 91.88 541 GLY A O 1
ATOM 4175 N N . VAL A 1 542 ? 11.711 11.539 -13.336 1 95.56 542 VAL A N 1
ATOM 4176 C CA . VAL A 1 542 ? 12.109 10.156 -13.117 1 95.56 542 VAL A CA 1
ATOM 4177 C C . VAL A 1 542 ? 13.516 10.109 -12.523 1 95.56 542 VAL A C 1
ATOM 4179 O O . VAL A 1 542 ? 14.398 10.867 -12.93 1 95.56 542 VAL A O 1
ATOM 4182 N N . ARG A 1 543 ? 13.695 9.344 -11.547 1 96.94 543 ARG A N 1
ATOM 4183 C CA . ARG A 1 543 ? 15.031 9.109 -11.008 1 96.94 543 ARG A CA 1
ATOM 4184 C C . ARG A 1 543 ? 15.617 7.809 -11.539 1 96.94 543 ARG A C 1
ATOM 4186 O O . ARG A 1 543 ? 15.297 6.727 -11.039 1 96.94 543 ARG A O 1
ATOM 4193 N N . ASN A 1 544 ? 16.578 7.875 -12.414 1 97.81 544 ASN A N 1
ATOM 4194 C CA . ASN A 1 544 ? 17.125 6.719 -13.117 1 97.81 544 ASN A CA 1
ATOM 4195 C C . ASN A 1 544 ? 18.234 6.047 -12.312 1 97.81 544 ASN A C 1
ATOM 4197 O O . ASN A 1 544 ? 19.047 6.723 -11.68 1 97.81 544 ASN A O 1
ATOM 4201 N N . TRP A 1 545 ? 18.219 4.789 -12.305 1 97.56 545 TRP A N 1
ATOM 4202 C CA . TRP A 1 545 ? 19.297 3.936 -11.82 1 97.56 545 TRP A CA 1
ATOM 4203 C C . TRP A 1 545 ? 19.766 2.973 -12.898 1 97.56 545 TRP A C 1
ATOM 4205 O O . TRP A 1 545 ? 18.984 2.156 -13.398 1 97.56 545 TRP A O 1
ATOM 4215 N N . THR A 1 546 ? 21 3.076 -13.312 1 97.88 546 THR A N 1
ATOM 4216 C CA . THR A 1 546 ? 21.578 2.189 -14.312 1 97.88 546 THR A CA 1
ATOM 4217 C C . THR A 1 546 ? 22.438 1.121 -13.648 1 97.88 546 THR A C 1
ATOM 4219 O O . THR A 1 546 ? 23.391 1.439 -12.93 1 97.88 546 THR A O 1
ATOM 4222 N N . LEU A 1 547 ? 22.125 -0.114 -13.867 1 97.25 547 LEU A N 1
ATOM 4223 C CA . LEU A 1 547 ? 22.891 -1.284 -13.445 1 97.25 547 LEU A CA 1
ATOM 4224 C C . LEU A 1 547 ? 23.359 -2.086 -14.656 1 97.25 547 LEU A C 1
ATOM 4226 O O . LEU A 1 547 ? 22.547 -2.557 -15.453 1 97.25 547 LEU A O 1
ATOM 4230 N N . ALA A 1 548 ? 24.656 -2.223 -14.742 1 97.69 548 ALA A N 1
ATOM 4231 C CA . ALA A 1 548 ? 25.172 -2.926 -15.914 1 97.69 548 ALA A CA 1
ATOM 4232 C C . ALA A 1 548 ? 26.531 -3.559 -15.625 1 97.69 548 ALA A C 1
ATOM 4234 O O . ALA A 1 548 ? 27.219 -3.17 -14.672 1 97.69 548 ALA A O 1
ATOM 4235 N N . TYR A 1 549 ? 26.875 -4.547 -16.359 1 98.06 549 TYR A N 1
ATOM 4236 C CA . TYR A 1 549 ? 28.188 -5.184 -16.328 1 98.06 549 TYR A CA 1
ATOM 4237 C C . TYR A 1 549 ? 28.688 -5.43 -17.75 1 98.06 549 TYR A C 1
ATOM 4239 O O . TYR A 1 549 ? 27.922 -5.824 -18.625 1 98.06 549 TYR A O 1
ATOM 4247 N N . ALA A 1 550 ? 29.969 -5.098 -17.938 1 98.06 550 ALA A N 1
ATOM 4248 C CA . ALA A 1 550 ? 30.594 -5.336 -19.234 1 98.06 550 ALA A CA 1
ATOM 4249 C C . ALA A 1 550 ? 32 -5.871 -19.062 1 98.06 550 ALA A C 1
ATOM 4251 O O . ALA A 1 550 ? 32.75 -5.418 -18.188 1 98.06 550 ALA A O 1
ATOM 4252 N N . ARG A 1 551 ? 32.344 -6.855 -19.766 1 97.31 551 ARG A N 1
ATOM 4253 C CA . ARG A 1 551 ? 33.688 -7.441 -19.828 1 97.31 551 ARG A CA 1
ATOM 4254 C C . ARG A 1 551 ? 33.938 -8.031 -21.203 1 97.31 551 ARG A C 1
ATOM 4256 O O . ARG A 1 551 ? 33.344 -9.023 -21.594 1 97.31 551 ARG A O 1
ATOM 4263 N N . GLY A 1 552 ? 34.906 -7.438 -21.938 1 94.69 552 GLY A N 1
ATOM 4264 C CA . GLY A 1 552 ? 35.125 -7.887 -23.312 1 94.69 552 GLY A CA 1
ATOM 4265 C C . GLY A 1 552 ? 33.906 -7.711 -24.203 1 94.69 552 GLY A C 1
ATOM 4266 O O . GLY A 1 552 ? 33.375 -6.602 -24.328 1 94.69 552 GLY A O 1
ATOM 4267 N N . GLU A 1 553 ? 33.469 -8.875 -24.672 1 91.62 553 GLU A N 1
ATOM 4268 C CA . GLU A 1 553 ? 32.344 -8.836 -25.594 1 91.62 553 GLU A CA 1
ATOM 4269 C C . GLU A 1 553 ? 31.031 -9.008 -24.844 1 91.62 553 GLU A C 1
ATOM 4271 O O . GLU A 1 553 ? 29.953 -8.898 -25.453 1 91.62 553 GLU A O 1
ATOM 4276 N N . TYR A 1 554 ? 31.094 -9.242 -23.609 1 94.06 554 TYR A N 1
ATOM 4277 C CA . TYR A 1 554 ? 29.891 -9.477 -22.828 1 94.06 554 TYR A CA 1
ATOM 4278 C C . TYR A 1 554 ? 29.375 -8.18 -22.219 1 94.06 554 TYR A C 1
ATOM 4280 O O . TYR A 1 554 ? 30.156 -7.352 -21.75 1 94.06 554 TYR A O 1
ATOM 4288 N N . SER A 1 555 ? 28.109 -8 -22.406 1 96.69 555 SER A N 1
ATOM 4289 C CA . SER A 1 555 ? 27.469 -6.855 -21.766 1 96.69 555 SER A CA 1
ATOM 4290 C C . SER A 1 555 ? 26.016 -7.156 -21.438 1 96.69 555 SER A C 1
ATOM 4292 O O . SER A 1 555 ? 25.328 -7.828 -22.203 1 96.69 555 SER A O 1
ATOM 4294 N N . LEU A 1 556 ? 25.562 -6.734 -20.312 1 98.06 556 LEU A N 1
ATOM 4295 C CA . LEU A 1 556 ? 24.156 -6.766 -19.938 1 98.06 556 LEU A CA 1
ATOM 4296 C C . LEU A 1 556 ? 23.844 -5.664 -18.938 1 98.06 556 LEU A C 1
ATOM 4298 O O . LEU A 1 556 ? 24.734 -5.188 -18.219 1 98.06 556 LEU A O 1
ATOM 4302 N N . GLY A 1 557 ? 22.594 -5.242 -18.969 1 98.31 557 GLY A N 1
ATOM 4303 C CA . GLY A 1 557 ? 22.219 -4.215 -18.016 1 98.31 557 GLY A CA 1
ATOM 4304 C C . GLY A 1 557 ? 20.75 -3.852 -18.062 1 98.31 557 GLY A C 1
ATOM 4305 O O . GLY A 1 557 ? 19.984 -4.414 -18.875 1 98.31 557 GLY A O 1
ATOM 4306 N N . MET A 1 558 ? 20.328 -2.992 -17.156 1 98.31 558 MET A N 1
ATOM 4307 C CA . MET A 1 558 ? 18.969 -2.461 -17.094 1 98.31 558 MET A CA 1
ATOM 4308 C C . MET A 1 558 ? 18.953 -1.061 -16.484 1 98.31 558 MET A C 1
ATOM 4310 O O . MET A 1 558 ? 19.906 -0.663 -15.812 1 98.31 558 MET A O 1
ATOM 4314 N N . LYS A 1 559 ? 17.984 -0.333 -16.844 1 98.25 559 LYS A N 1
ATOM 4315 C CA . LYS A 1 559 ? 17.672 0.972 -16.281 1 98.25 559 LYS A CA 1
ATOM 4316 C C . LYS A 1 559 ? 16.375 0.92 -15.469 1 98.25 559 LYS A C 1
ATOM 4318 O O . LYS A 1 559 ? 15.375 0.362 -15.93 1 98.25 559 LYS A O 1
ATOM 4323 N N . ILE A 1 560 ? 16.406 1.47 -14.281 1 98 560 ILE A N 1
ATOM 4324 C CA . ILE A 1 560 ? 15.297 1.336 -13.344 1 98 560 ILE A CA 1
ATOM 4325 C C . ILE A 1 560 ? 14.836 2.719 -12.891 1 98 560 ILE A C 1
ATOM 4327 O O . ILE A 1 560 ? 15.664 3.604 -12.641 1 98 560 ILE A O 1
ATOM 4331 N N . ASP A 1 561 ? 13.555 2.951 -12.805 1 97.81 561 ASP A N 1
ATOM 4332 C CA . ASP A 1 561 ? 12.961 4.105 -12.133 1 97.81 561 ASP A CA 1
ATOM 4333 C C . ASP A 1 561 ? 12.875 3.885 -10.625 1 97.81 561 ASP A C 1
ATOM 4335 O O . ASP A 1 561 ? 12.055 3.098 -10.156 1 97.81 561 ASP A O 1
ATOM 4339 N N . LEU A 1 562 ? 13.586 4.664 -9.867 1 96.75 562 LEU A N 1
ATOM 4340 C CA . LEU A 1 562 ? 13.695 4.434 -8.43 1 96.75 562 LEU A CA 1
ATOM 4341 C C . LEU A 1 562 ? 12.438 4.926 -7.711 1 96.75 562 LEU A C 1
ATOM 4343 O O . LEU A 1 562 ? 12.211 4.582 -6.547 1 96.75 562 LEU A O 1
ATOM 4347 N N . HIS A 1 563 ? 11.617 5.766 -8.359 1 95.81 563 HIS A N 1
ATOM 4348 C CA . HIS A 1 563 ? 10.383 6.227 -7.73 1 95.81 563 HIS A CA 1
ATOM 4349 C C . HIS A 1 563 ? 9.305 5.148 -7.781 1 95.81 563 HIS A C 1
ATOM 4351 O O . HIS A 1 563 ? 8.672 4.848 -6.766 1 95.81 563 HIS A O 1
ATOM 4357 N N . ASN A 1 564 ? 9.172 4.504 -8.945 1 94.38 564 ASN A N 1
ATOM 4358 C CA . ASN A 1 564 ? 8.062 3.58 -9.141 1 94.38 564 ASN A CA 1
ATOM 4359 C C . ASN A 1 564 ? 8.547 2.135 -9.234 1 94.38 564 ASN A C 1
ATOM 4361 O O . ASN A 1 564 ? 7.746 1.22 -9.438 1 94.38 564 ASN A O 1
ATOM 4365 N N . TRP A 1 565 ? 9.797 1.845 -9.109 1 95.06 565 TRP A N 1
ATOM 4366 C CA . TRP A 1 565 ? 10.422 0.528 -9.188 1 95.06 565 TRP A CA 1
ATOM 4367 C C . TRP A 1 565 ? 10.016 -0.198 -10.461 1 95.06 565 TRP A C 1
ATOM 4369 O O . TRP A 1 565 ? 9.516 -1.325 -10.414 1 95.06 565 TRP A O 1
ATOM 4379 N N . ARG A 1 566 ? 10.273 0.458 -11.539 1 94.62 566 ARG A N 1
ATOM 4380 C CA . ARG A 1 566 ? 9.938 -0.064 -12.859 1 94.62 566 ARG A CA 1
ATOM 4381 C C . ARG A 1 566 ? 11.172 -0.135 -13.75 1 94.62 566 ARG A C 1
ATOM 4383 O O . ARG A 1 566 ? 12.008 0.774 -13.742 1 94.62 566 ARG A O 1
ATOM 4390 N N . ARG A 1 567 ? 11.258 -1.203 -14.383 1 96.19 567 ARG A N 1
ATOM 4391 C CA . ARG A 1 567 ? 12.312 -1.293 -15.398 1 96.19 567 ARG A CA 1
ATOM 4392 C C . ARG A 1 567 ? 11.992 -0.412 -16.594 1 96.19 567 ARG A C 1
ATOM 4394 O O . ARG A 1 567 ? 10.922 -0.538 -17.203 1 96.19 567 ARG A O 1
ATOM 4401 N N . LEU A 1 568 ? 12.875 0.406 -16.969 1 96.69 568 LEU A N 1
ATOM 4402 C CA . LEU A 1 568 ? 12.703 1.315 -18.094 1 96.69 568 LEU A CA 1
ATOM 4403 C C . LEU A 1 568 ? 13.305 0.729 -19.359 1 96.69 568 LEU A C 1
ATOM 4405 O O . LEU A 1 568 ? 12.844 1.015 -20.469 1 96.69 568 LEU A O 1
ATOM 4409 N N . ALA A 1 569 ? 14.367 -0.027 -19.156 1 97.25 569 ALA A N 1
ATOM 4410 C CA . ALA A 1 569 ? 15.062 -0.663 -20.281 1 97.25 569 ALA A CA 1
ATOM 4411 C C . ALA A 1 569 ? 15.945 -1.807 -19.781 1 97.25 569 ALA A C 1
ATOM 4413 O O . ALA A 1 569 ? 16.297 -1.869 -18.609 1 97.25 569 ALA A O 1
ATOM 4414 N N . ASP A 1 570 ? 16.219 -2.697 -20.656 1 97.62 570 ASP A N 1
ATOM 4415 C CA . ASP A 1 570 ? 17.234 -3.725 -20.438 1 97.62 570 ASP A CA 1
ATOM 4416 C C . ASP A 1 570 ? 18.031 -3.984 -21.719 1 97.62 570 ASP A C 1
ATOM 4418 O O . ASP A 1 570 ? 17.656 -3.516 -22.797 1 97.62 570 ASP A O 1
ATOM 4422 N N . TRP A 1 571 ? 19.219 -4.629 -21.578 1 97.38 571 TRP A N 1
ATOM 4423 C CA . TRP A 1 571 ? 20.016 -4.973 -22.766 1 97.38 571 TRP A CA 1
ATOM 4424 C C . TRP A 1 571 ? 20.953 -6.129 -22.453 1 97.38 571 TRP A C 1
ATOM 4426 O O . TRP A 1 571 ? 21.25 -6.414 -21.297 1 97.38 571 TRP A O 1
ATOM 4436 N N . THR A 1 572 ? 21.344 -6.758 -23.469 1 96.19 572 THR A N 1
ATOM 4437 C CA . THR A 1 572 ? 22.453 -7.707 -23.516 1 96.19 572 THR A CA 1
ATOM 4438 C C . THR A 1 572 ? 23.438 -7.32 -24.609 1 96.19 572 THR A C 1
ATOM 4440 O O . THR A 1 572 ? 23.312 -6.262 -25.234 1 96.19 572 THR A O 1
ATOM 4443 N N . GLY A 1 573 ? 24.469 -8.156 -24.75 1 91.81 573 GLY A N 1
ATOM 4444 C CA . GLY A 1 573 ? 25.438 -7.898 -25.797 1 91.81 573 GLY A CA 1
ATOM 4445 C C . GLY A 1 573 ? 24.828 -7.828 -27.172 1 91.81 573 GLY A C 1
ATOM 4446 O O . GLY A 1 573 ? 25.406 -7.234 -28.094 1 91.81 573 GLY A O 1
ATOM 4447 N N . VAL A 1 574 ? 23.656 -8.359 -27.297 1 91.31 574 VAL A N 1
ATOM 4448 C CA . VAL A 1 574 ? 23.062 -8.422 -28.625 1 91.31 574 VAL A CA 1
ATOM 4449 C C . VAL A 1 574 ? 21.828 -7.516 -28.703 1 91.31 574 VAL A C 1
ATOM 4451 O O . VAL A 1 574 ? 21.047 -7.598 -29.641 1 91.31 574 VAL A O 1
ATOM 4454 N N . GLY A 1 575 ? 21.625 -6.711 -27.703 1 93.44 575 GLY A N 1
ATOM 4455 C CA . GLY A 1 575 ? 20.5 -5.785 -27.703 1 93.44 575 GLY A CA 1
ATOM 4456 C C . GLY A 1 575 ? 19.516 -6.039 -26.594 1 93.44 575 GLY A C 1
ATOM 4457 O O . GLY A 1 575 ? 19.797 -6.793 -25.656 1 93.44 575 GLY A O 1
ATOM 4458 N N . PRO A 1 576 ? 18.312 -5.348 -26.719 1 95.69 576 PRO A N 1
ATOM 4459 C CA . PRO A 1 576 ? 17.281 -5.551 -25.703 1 95.69 576 PRO A CA 1
ATOM 4460 C C . PRO A 1 576 ? 16.703 -6.965 -25.719 1 95.69 576 PRO A C 1
ATOM 4462 O O . PRO A 1 576 ? 16.609 -7.586 -26.781 1 95.69 576 PRO A O 1
ATOM 4465 N N . ILE A 1 577 ? 16.359 -7.426 -24.578 1 94.44 577 ILE A N 1
ATOM 4466 C CA . ILE A 1 577 ? 15.805 -8.773 -24.469 1 94.44 577 ILE A CA 1
ATOM 4467 C C . ILE A 1 577 ? 14.398 -8.789 -25.062 1 94.44 577 ILE A C 1
ATOM 4469 O O . ILE A 1 577 ? 13.992 -9.781 -25.688 1 94.44 577 ILE A O 1
ATOM 4473 N N . GLY A 1 578 ? 13.625 -7.664 -24.797 1 92.69 578 GLY A N 1
ATOM 4474 C CA . GLY A 1 578 ? 12.258 -7.617 -25.266 1 92.69 578 GLY A CA 1
ATOM 4475 C C . GLY A 1 578 ? 11.328 -8.547 -24.516 1 92.69 578 GLY A C 1
ATOM 4476 O O . GLY A 1 578 ? 11.555 -8.828 -23.328 1 92.69 578 GLY A O 1
ATOM 4477 N N . LEU A 1 579 ? 10.203 -8.836 -25.156 1 95.75 579 LEU A N 1
ATOM 4478 C CA . LEU A 1 579 ? 9.195 -9.711 -24.562 1 95.75 579 LEU A CA 1
ATOM 4479 C C . LEU A 1 579 ? 8.797 -10.82 -25.531 1 95.75 579 LEU A C 1
ATOM 4481 O O . LEU A 1 579 ? 7.637 -10.922 -25.922 1 95.75 579 LEU A O 1
ATOM 4485 N N . PRO A 1 580 ? 9.766 -11.656 -25.812 1 95.94 580 PRO A N 1
ATOM 4486 C CA . PRO A 1 580 ? 9.398 -12.758 -26.703 1 95.94 580 PRO A CA 1
ATOM 4487 C C . PRO A 1 580 ? 8.398 -13.727 -26.062 1 95.94 580 PRO A C 1
ATOM 4489 O O . PRO A 1 580 ? 8.508 -14.039 -24.875 1 95.94 580 PRO A O 1
ATOM 4492 N N . MET A 1 581 ? 7.449 -14.211 -26.922 1 97.5 581 MET A N 1
ATOM 4493 C CA . MET A 1 581 ? 6.559 -15.242 -26.391 1 97.5 581 MET A CA 1
ATOM 4494 C C . MET A 1 581 ? 7.34 -16.484 -25.984 1 97.5 581 MET A C 1
ATOM 4496 O O . MET A 1 581 ? 7.211 -16.953 -24.859 1 97.5 581 MET A O 1
ATOM 4500 N N . LEU A 1 582 ? 8.109 -16.984 -26.828 1 98.31 582 LEU A N 1
ATOM 4501 C CA . LEU A 1 582 ? 9.078 -18.062 -26.625 1 98.31 582 LEU A CA 1
ATOM 4502 C C . LEU A 1 582 ? 10.211 -17.969 -27.625 1 98.31 582 LEU A C 1
ATOM 4504 O O . LEU A 1 582 ? 9.977 -17.906 -28.844 1 98.31 582 LEU A O 1
ATOM 4508 N N . GLU A 1 583 ? 11.406 -17.906 -27.125 1 97.56 583 GLU A N 1
ATOM 4509 C CA . GLU A 1 583 ? 12.602 -17.891 -27.984 1 97.56 583 GLU A CA 1
ATOM 4510 C C . GLU A 1 583 ? 13.672 -18.844 -27.438 1 97.56 583 GLU A C 1
ATOM 4512 O O . GLU A 1 583 ? 14.117 -18.703 -26.297 1 97.56 583 GLU A O 1
ATOM 4517 N N . SER A 1 584 ? 14.062 -19.766 -28.188 1 97.5 584 SER A N 1
ATOM 4518 C CA . SER A 1 584 ? 15.156 -20.688 -27.891 1 97.5 584 SER A CA 1
ATOM 4519 C C . SER A 1 584 ? 15.719 -21.297 -29.172 1 97.5 584 SER A C 1
ATOM 4521 O O . SER A 1 584 ? 15.195 -21.062 -30.266 1 97.5 584 SER A O 1
ATOM 4523 N N . SER A 1 585 ? 16.766 -22.047 -29.031 1 96.5 585 SER A N 1
ATOM 4524 C CA . SER A 1 585 ? 17.344 -22.719 -30.188 1 96.5 585 SER A CA 1
ATOM 4525 C C . SER A 1 585 ? 16.5 -23.922 -30.625 1 96.5 585 SER A C 1
ATOM 4527 O O . SER A 1 585 ? 16.625 -24.406 -31.75 1 96.5 585 SER A O 1
ATOM 4529 N N . LEU A 1 586 ? 15.57 -24.344 -29.75 1 98.12 586 LEU A N 1
ATOM 4530 C CA . LEU A 1 586 ? 14.82 -25.562 -30 1 98.12 586 LEU A CA 1
ATOM 4531 C C . LEU A 1 586 ? 13.359 -25.25 -30.297 1 98.12 586 LEU A C 1
ATOM 4533 O O . LEU A 1 586 ? 12.656 -26.062 -30.906 1 98.12 586 LEU A O 1
ATOM 4537 N N . ALA A 1 587 ? 12.914 -24.172 -29.859 1 98.62 587 ALA A N 1
ATOM 4538 C CA . ALA A 1 587 ? 11.5 -23.828 -29.969 1 98.62 587 ALA A CA 1
ATOM 4539 C C . ALA A 1 587 ? 11.305 -22.312 -30.031 1 98.62 587 ALA A C 1
ATOM 4541 O O . ALA A 1 587 ? 12.031 -21.562 -29.375 1 98.62 587 ALA A O 1
ATOM 4542 N N . LYS A 1 588 ? 10.352 -21.875 -30.75 1 98.44 588 LYS A N 1
ATOM 4543 C CA . LYS A 1 588 ? 9.969 -20.469 -30.891 1 98.44 588 LYS A CA 1
ATOM 4544 C C . LYS A 1 588 ? 8.453 -20.312 -30.953 1 98.44 588 LYS A C 1
ATOM 4546 O O . LYS A 1 588 ? 7.754 -21.203 -31.453 1 98.44 588 LYS A O 1
ATOM 4551 N N . GLN A 1 589 ? 7.926 -19.312 -30.391 1 98.44 589 GLN A N 1
ATOM 4552 C CA . GLN A 1 589 ? 6.516 -18.953 -30.5 1 98.44 589 GLN A CA 1
ATOM 4553 C C . GLN A 1 589 ? 6.363 -17.5 -30.938 1 98.44 589 GLN A C 1
ATOM 4555 O O . GLN A 1 589 ? 7.141 -16.625 -30.531 1 98.44 589 GLN A O 1
ATOM 4560 N N . SER A 1 590 ? 5.383 -17.219 -31.75 1 96.38 590 SER A N 1
ATOM 4561 C CA . SER A 1 590 ? 5.082 -15.883 -32.25 1 96.38 590 SER A CA 1
ATOM 4562 C C . SER A 1 590 ? 3.617 -15.758 -32.656 1 96.38 590 SER A C 1
ATOM 4564 O O . SER A 1 590 ? 2.914 -16.766 -32.781 1 96.38 590 SER A O 1
ATOM 4566 N N . CYS A 1 591 ? 3.195 -14.539 -32.781 1 94.75 591 CYS A N 1
ATOM 4567 C CA . CYS A 1 591 ? 1.882 -14.25 -33.344 1 94.75 591 CYS A CA 1
ATOM 4568 C C . CYS A 1 591 ? 2.012 -13.516 -34.688 1 94.75 591 CYS A C 1
ATOM 4570 O O . CYS A 1 591 ? 1.03 -12.977 -35.188 1 94.75 591 CYS A O 1
ATOM 4572 N N . GLY A 1 592 ? 3.197 -13.562 -35.25 1 93.12 592 GLY A N 1
ATOM 4573 C CA . GLY A 1 592 ? 3.502 -12.719 -36.406 1 93.12 592 GLY A CA 1
ATOM 4574 C C . GLY A 1 592 ? 3.176 -13.367 -37.719 1 93.12 592 GLY A C 1
ATOM 4575 O O . GLY A 1 592 ? 3.318 -12.75 -38.781 1 93.12 592 GLY A O 1
ATOM 4576 N N . GLY A 1 593 ? 2.824 -14.594 -37.781 1 95.06 593 GLY A N 1
ATOM 4577 C CA . GLY A 1 593 ? 2.395 -15.25 -39 1 95.06 593 GLY A CA 1
ATOM 4578 C C . GLY A 1 593 ? 3.465 -16.125 -39.625 1 95.06 593 GLY A C 1
ATOM 4579 O O . GLY A 1 593 ? 3.207 -16.844 -40.594 1 95.06 593 GLY A O 1
ATOM 4580 N N . ARG A 1 594 ? 4.664 -15.977 -39 1 97.5 594 ARG A N 1
ATOM 4581 C CA . ARG A 1 594 ? 5.766 -16.781 -39.531 1 97.5 594 ARG A CA 1
ATOM 4582 C C . ARG A 1 594 ? 6.773 -17.109 -38.438 1 97.5 594 ARG A C 1
ATOM 4584 O O . ARG A 1 594 ? 7.09 -16.266 -37.594 1 97.5 594 ARG A O 1
ATOM 4591 N N . ILE A 1 595 ? 7.234 -18.344 -38.438 1 98.38 595 ILE A N 1
ATOM 4592 C CA . ILE A 1 595 ? 8.32 -18.766 -37.562 1 98.38 595 ILE A CA 1
ATOM 4593 C C . ILE A 1 595 ? 9.336 -19.594 -38.344 1 98.38 595 ILE A C 1
ATOM 4595 O O . ILE A 1 595 ? 8.961 -20.547 -39.062 1 98.38 595 ILE A O 1
ATOM 4599 N N . ASP A 1 596 ? 10.562 -19.188 -38.312 1 98.56 596 ASP A N 1
ATOM 4600 C CA . ASP A 1 596 ? 11.672 -19.953 -38.875 1 98.56 596 ASP A CA 1
ATOM 4601 C C . ASP A 1 596 ? 12.531 -20.578 -37.781 1 98.56 596 ASP A C 1
ATOM 4603 O O . ASP A 1 596 ? 13.023 -19.875 -36.906 1 98.56 596 ASP A O 1
ATOM 4607 N N . LEU A 1 597 ? 12.758 -21.875 -37.906 1 98.38 597 LEU A N 1
ATOM 4608 C CA . LEU A 1 597 ? 13.547 -22.547 -36.875 1 98.38 597 LEU A CA 1
ATOM 4609 C C . LEU A 1 597 ? 14.062 -23.891 -37.375 1 98.38 597 LEU A C 1
ATOM 4611 O O . LEU A 1 597 ? 13.289 -24.703 -37.906 1 98.38 597 LEU A O 1
ATOM 4615 N N . GLY A 1 598 ? 15.32 -24.203 -37.188 1 97.5 598 GLY A N 1
ATOM 4616 C CA . GLY A 1 598 ? 15.914 -25.5 -37.469 1 97.5 598 GLY A CA 1
ATOM 4617 C C . GLY A 1 598 ? 15.672 -25.969 -38.875 1 97.5 598 GLY A C 1
ATOM 4618 O O . GLY A 1 598 ? 15.328 -27.125 -39.125 1 97.5 598 GLY A O 1
ATOM 4619 N N . GLY A 1 599 ? 15.664 -25.109 -39.781 1 97.19 599 GLY A N 1
ATOM 4620 C CA . GLY A 1 599 ? 15.5 -25.453 -41.188 1 97.19 599 GLY A CA 1
ATOM 4621 C C . GLY A 1 599 ? 14.047 -25.516 -41.625 1 97.19 599 GLY A C 1
ATOM 4622 O O . GLY A 1 599 ? 13.75 -25.797 -42.781 1 97.19 599 GLY A O 1
ATOM 4623 N N . ALA A 1 600 ? 13.188 -25.312 -40.688 1 98.56 600 ALA A N 1
ATOM 4624 C CA . ALA A 1 600 ? 11.758 -25.375 -41 1 98.56 600 ALA A CA 1
ATOM 4625 C C . ALA A 1 600 ? 11.125 -23.984 -40.938 1 98.56 600 ALA A C 1
ATOM 4627 O O . ALA A 1 600 ? 11.688 -23.062 -40.344 1 98.56 600 ALA A O 1
ATOM 4628 N N . THR A 1 601 ? 10.008 -23.859 -41.594 1 98.69 601 THR A N 1
ATOM 4629 C CA . THR A 1 601 ? 9.219 -22.641 -41.594 1 98.69 601 THR A CA 1
ATOM 4630 C C . THR A 1 601 ? 7.746 -22.938 -41.344 1 98.69 601 THR A C 1
ATOM 4632 O O . THR A 1 601 ? 7.16 -23.781 -42.031 1 98.69 601 THR A O 1
ATOM 4635 N N . LEU A 1 602 ? 7.18 -22.312 -40.375 1 98.62 602 LEU A N 1
ATOM 4636 C CA . LEU A 1 602 ? 5.742 -22.359 -40.156 1 98.62 602 LEU A CA 1
ATOM 4637 C C . LEU A 1 602 ? 5.066 -21.062 -40.562 1 98.62 602 LEU A C 1
ATOM 4639 O O . LEU A 1 602 ? 5.461 -19.984 -40.156 1 98.62 602 LEU A O 1
ATOM 4643 N N . ILE A 1 603 ? 4.086 -21.141 -41.406 1 98 603 ILE A N 1
ATOM 4644 C CA . ILE A 1 603 ? 3.305 -20 -41.875 1 98 603 ILE A CA 1
ATOM 4645 C C . ILE A 1 603 ? 1.861 -20.141 -41.406 1 98 603 ILE A C 1
ATOM 4647 O O . ILE A 1 603 ? 1.251 -21.203 -41.531 1 98 603 ILE A O 1
ATOM 4651 N N . PHE A 1 604 ? 1.271 -19.172 -40.875 1 95.69 604 PHE A N 1
ATOM 4652 C CA . PHE A 1 604 ? -0.06 -19.156 -40.281 1 95.69 604 PHE A CA 1
ATOM 4653 C C . PHE A 1 604 ? -0.619 -17.734 -40.25 1 95.69 604 PHE A C 1
ATOM 4655 O O . PHE A 1 604 ? 0.062 -16.781 -40.625 1 95.69 604 PHE A O 1
ATOM 4662 N N . ASN A 1 605 ? -1.894 -17.531 -39.844 1 91.88 605 ASN A N 1
ATOM 4663 C CA . ASN A 1 605 ? -2.469 -16.203 -39.656 1 91.88 605 ASN A CA 1
ATOM 4664 C C . ASN A 1 605 ? -1.948 -15.555 -38.375 1 91.88 605 ASN A C 1
ATOM 4666 O O . ASN A 1 605 ? -1.237 -16.188 -37.594 1 91.88 605 ASN A O 1
ATOM 4670 N N . ALA A 1 606 ? -2.311 -14.266 -38.156 1 88.06 606 ALA A N 1
ATOM 4671 C CA . ALA A 1 606 ? -1.821 -13.508 -37 1 88.06 606 ALA A CA 1
ATOM 4672 C C . ALA A 1 606 ? -2.465 -13.992 -35.719 1 88.06 606 ALA A C 1
ATOM 4674 O O . ALA A 1 606 ? -3.289 -13.289 -35.125 1 88.06 606 ALA A O 1
ATOM 4675 N N . GLN A 1 607 ? -2.188 -15.172 -35.312 1 94.12 607 GLN A N 1
ATOM 4676 C CA . GLN A 1 607 ? -2.592 -15.852 -34.094 1 94.12 607 GLN A CA 1
ATOM 4677 C C . GLN A 1 607 ? -1.407 -16.547 -33.438 1 94.12 607 GLN A C 1
ATOM 4679 O O . GLN A 1 607 ? -0.349 -16.703 -34.031 1 94.12 607 GLN A O 1
ATOM 4684 N N . PRO A 1 608 ? -1.53 -16.953 -32.219 1 95.94 608 PRO A N 1
ATOM 4685 C CA . PRO A 1 608 ? -0.382 -17.562 -31.547 1 95.94 608 PRO A CA 1
ATOM 4686 C C . PRO A 1 608 ? -0.022 -18.938 -32.125 1 95.94 608 PRO A C 1
ATOM 4688 O O . PRO A 1 608 ? -0.903 -19.766 -32.312 1 95.94 608 PRO A O 1
ATOM 4691 N N . ALA A 1 609 ? 1.246 -19.141 -32.344 1 97.81 609 ALA A N 1
ATOM 4692 C CA . ALA A 1 609 ? 1.743 -20.422 -32.844 1 97.81 609 ALA A CA 1
ATOM 4693 C C . ALA A 1 609 ? 3.156 -20.703 -32.344 1 97.81 609 ALA A C 1
ATOM 4695 O O . ALA A 1 609 ? 3.902 -19.766 -32.031 1 97.81 609 ALA A O 1
ATOM 4696 N N . TRP A 1 610 ? 3.451 -21.953 -32.219 1 98.56 610 TRP A N 1
ATOM 4697 C CA . TRP A 1 610 ? 4.82 -22.297 -31.828 1 98.56 610 TRP A CA 1
ATOM 4698 C C . TRP A 1 610 ? 5.367 -23.406 -32.719 1 98.56 610 TRP A C 1
ATOM 4700 O O . TRP A 1 610 ? 4.598 -24.156 -33.344 1 98.56 610 TRP A O 1
ATOM 4710 N N . LEU A 1 611 ? 6.641 -23.391 -32.906 1 98.81 611 LEU A N 1
ATOM 4711 C CA . LEU A 1 611 ? 7.387 -24.359 -33.688 1 98.81 611 LEU A CA 1
ATOM 4712 C C . LEU A 1 611 ? 8.555 -24.938 -32.906 1 98.81 611 LEU A C 1
ATOM 4714 O O . LEU A 1 611 ? 9.305 -24.188 -32.25 1 98.81 611 LEU A O 1
ATOM 4718 N N . VAL A 1 612 ? 8.617 -26.266 -32.812 1 98.81 612 VAL A N 1
ATOM 4719 C CA . VAL A 1 612 ? 9.742 -27 -32.219 1 98.81 612 VAL A CA 1
ATOM 4720 C C . VAL A 1 612 ? 10.547 -27.672 -33.344 1 98.81 612 VAL A C 1
ATOM 4722 O O . VAL A 1 612 ? 9.977 -28.203 -34.281 1 98.81 612 VAL A O 1
ATOM 4725 N N . ALA A 1 613 ? 11.852 -27.609 -33.25 1 98.38 613 ALA A N 1
ATOM 4726 C CA . ALA A 1 613 ? 12.727 -28.25 -34.25 1 98.38 613 ALA A CA 1
ATOM 4727 C C . ALA A 1 613 ? 13.789 -29.109 -33.562 1 98.38 613 ALA A C 1
ATOM 4729 O O . ALA A 1 613 ? 14.562 -28.609 -32.75 1 98.38 613 ALA A O 1
ATOM 4730 N N . LEU A 1 614 ? 13.82 -30.328 -33.875 1 97.56 614 LEU A N 1
ATOM 4731 C CA . LEU A 1 614 ? 14.844 -31.297 -33.5 1 97.56 614 LEU A CA 1
ATOM 4732 C C . LEU A 1 614 ? 15.422 -31.984 -34.75 1 97.56 614 LEU A C 1
ATOM 4734 O O . LEU A 1 614 ? 15.203 -33.188 -34.969 1 97.56 614 LEU A O 1
ATOM 4738 N N . PRO A 1 615 ? 16.234 -31.281 -35.438 1 95.69 615 PRO A N 1
ATOM 4739 C CA . PRO A 1 615 ? 16.688 -31.781 -36.719 1 95.69 615 PRO A CA 1
ATOM 4740 C C . PRO A 1 615 ? 17.453 -33.094 -36.594 1 95.69 615 PRO A C 1
ATOM 4742 O O . PRO A 1 615 ? 17.359 -33.938 -37.5 1 95.69 615 PRO A O 1
ATOM 4745 N N . ASP A 1 616 ? 18.25 -33.25 -35.531 1 93 616 ASP A N 1
ATOM 4746 C CA . ASP A 1 616 ? 19.031 -34.469 -35.344 1 93 616 ASP A CA 1
ATOM 4747 C C . ASP A 1 616 ? 18.125 -35.719 -35.281 1 93 616 ASP A C 1
ATOM 4749 O O . ASP A 1 616 ? 18.547 -36.812 -35.625 1 93 616 ASP A O 1
ATOM 4753 N N . SER A 1 617 ? 16.891 -35.531 -34.969 1 94.5 617 SER A N 1
ATOM 4754 C CA . SER A 1 617 ? 15.938 -36.625 -34.844 1 94.5 617 SER A CA 1
ATOM 4755 C C . SER A 1 617 ? 14.93 -36.594 -36 1 94.5 617 SER A C 1
ATOM 4757 O O . SER A 1 617 ? 13.93 -37.312 -35.969 1 94.5 617 SER A O 1
ATOM 4759 N N . GLY A 1 618 ? 15.133 -35.688 -36.938 1 95.62 618 GLY A N 1
ATOM 4760 C CA . GLY A 1 618 ? 14.203 -35.531 -38.062 1 95.62 618 GLY A CA 1
ATOM 4761 C C . GLY A 1 618 ? 12.805 -35.156 -37.625 1 95.62 618 GLY A C 1
ATOM 4762 O O . GLY A 1 618 ? 11.82 -35.594 -38.188 1 95.62 618 GLY A O 1
ATOM 4763 N N . LEU A 1 619 ? 12.734 -34.406 -36.594 1 98.06 619 LEU A N 1
ATOM 4764 C CA . LEU A 1 619 ? 11.438 -34.125 -35.969 1 98.06 619 LEU A CA 1
ATOM 4765 C C . LEU A 1 619 ? 11.148 -32.625 -35.938 1 98.06 619 LEU A C 1
ATOM 4767 O O . LEU A 1 619 ? 12 -31.859 -35.5 1 98.06 619 LEU A O 1
ATOM 4771 N N . TRP A 1 620 ? 10.008 -32.188 -36.406 1 98.62 620 TRP A N 1
ATOM 4772 C CA . TRP A 1 620 ? 9.438 -30.859 -36.281 1 98.62 620 TRP A CA 1
ATOM 4773 C C . TRP A 1 620 ? 7.996 -30.938 -35.781 1 98.62 620 TRP A C 1
ATOM 4775 O O . TRP A 1 620 ? 7.199 -31.719 -36.312 1 98.62 620 TRP A O 1
ATOM 4785 N N . ALA A 1 621 ? 7.676 -30.25 -34.781 1 98.69 621 ALA A N 1
ATOM 4786 C CA . ALA A 1 621 ? 6.312 -30.156 -34.25 1 98.69 621 ALA A CA 1
ATOM 4787 C C . ALA A 1 621 ? 5.84 -28.703 -34.219 1 98.69 621 ALA A C 1
ATOM 4789 O O . ALA A 1 621 ? 6.609 -27.797 -33.875 1 98.69 621 ALA A O 1
ATOM 4790 N N . ALA A 1 622 ? 4.609 -28.453 -34.562 1 98.56 622 ALA A N 1
ATOM 4791 C CA . ALA A 1 622 ? 4.047 -27.094 -34.562 1 98.56 622 ALA A CA 1
ATOM 4792 C C . ALA A 1 622 ? 2.607 -27.109 -34.062 1 98.56 622 ALA A C 1
ATOM 4794 O O . ALA A 1 622 ? 1.887 -28.094 -34.219 1 98.56 622 ALA A O 1
ATOM 4795 N N . SER A 1 623 ? 2.229 -26.094 -33.438 1 98.19 623 SER A N 1
ATOM 4796 C CA . SER A 1 623 ? 0.838 -25.891 -33.031 1 98.19 623 SER A CA 1
ATOM 4797 C C . SER A 1 623 ? 0.386 -24.469 -33.344 1 98.19 623 SER A C 1
ATOM 4799 O O . SER A 1 623 ? 1.08 -23.5 -32.969 1 98.19 623 SER A O 1
ATOM 4801 N N . VAL A 1 624 ? -0.695 -24.312 -34.031 1 97.25 624 VAL A N 1
ATOM 4802 C CA . VAL A 1 624 ? -1.363 -23.031 -34.281 1 97.25 624 VAL A CA 1
ATOM 4803 C C . VAL A 1 624 ? -2.672 -22.984 -33.5 1 97.25 624 VAL A C 1
ATOM 4805 O O . VAL A 1 624 ? -3.6 -23.75 -33.781 1 97.25 624 VAL A O 1
ATOM 4808 N N . HIS A 1 625 ? -2.74 -22.078 -32.5 1 95.81 625 HIS A N 1
ATOM 4809 C CA . HIS A 1 625 ? -3.943 -21.938 -31.703 1 95.81 625 HIS A CA 1
ATOM 4810 C C . HIS A 1 625 ? -5.086 -21.328 -32.5 1 95.81 625 HIS A C 1
ATOM 4812 O O . HIS A 1 625 ? -4.852 -20.547 -33.438 1 95.81 625 HIS A O 1
ATOM 4818 N N . PRO A 1 626 ? -6.273 -21.688 -32.125 1 91.56 626 PRO A N 1
ATOM 4819 C CA . PRO A 1 626 ? -7.395 -21.219 -32.969 1 91.56 626 PRO A CA 1
ATOM 4820 C C . PRO A 1 626 ? -7.59 -19.703 -32.875 1 91.56 626 PRO A C 1
ATOM 4822 O O . PRO A 1 626 ? -7.523 -19.125 -31.797 1 91.56 626 PRO A O 1
ATOM 4825 N N . GLY A 1 627 ? -7.789 -19.047 -34 1 84.69 627 GLY A N 1
ATOM 4826 C CA . GLY A 1 627 ? -8.141 -17.641 -34.094 1 84.69 627 GLY A CA 1
ATOM 4827 C C . GLY A 1 627 ? -9.562 -17.406 -34.562 1 84.69 627 GLY A C 1
ATOM 4828 O O . GLY A 1 627 ? -10.375 -18.344 -34.594 1 84.69 627 GLY A O 1
ATOM 4829 N N . ASP A 1 628 ? -9.852 -16.203 -34.781 1 79.69 628 ASP A N 1
ATOM 4830 C CA . ASP A 1 628 ? -11.195 -15.82 -35.219 1 79.69 628 ASP A CA 1
ATOM 4831 C C . ASP A 1 628 ? -11.477 -16.234 -36.656 1 79.69 628 ASP A C 1
ATOM 4833 O O . ASP A 1 628 ? -12.617 -16.531 -37 1 79.69 628 ASP A O 1
ATOM 4837 N N . LEU A 1 629 ? -10.359 -16.297 -37.469 1 79.88 629 LEU A N 1
ATOM 4838 C CA . LEU A 1 629 ? -10.555 -16.578 -38.875 1 79.88 629 LEU A CA 1
ATOM 4839 C C . LEU A 1 629 ? -9.852 -17.859 -39.281 1 79.88 629 LEU A C 1
ATOM 4841 O O . LEU A 1 629 ? -8.75 -18.156 -38.781 1 79.88 629 LEU A O 1
ATOM 4845 N N . ALA A 1 630 ? -10.602 -18.594 -40.094 1 83.75 630 ALA A N 1
ATOM 4846 C CA . ALA A 1 630 ? -9.945 -19.75 -40.719 1 83.75 630 ALA A CA 1
ATOM 4847 C C . ALA A 1 630 ? -8.938 -19.297 -41.781 1 83.75 630 ALA A C 1
ATOM 4849 O O . ALA A 1 630 ? -9.172 -18.328 -42.5 1 83.75 630 ALA A O 1
ATOM 4850 N N . GLY A 1 631 ? -7.738 -19.828 -41.812 1 83.31 631 GLY A N 1
ATOM 4851 C CA . GLY A 1 631 ? -6.715 -19.531 -42.781 1 83.31 631 GLY A CA 1
ATOM 4852 C C . GLY A 1 631 ? -5.742 -20.672 -43 1 83.31 631 GLY A C 1
ATOM 4853 O O . GLY A 1 631 ? -5.828 -21.703 -42.344 1 83.31 631 GLY A O 1
ATOM 4854 N N . PRO A 1 632 ? -4.988 -20.516 -44.031 1 92.62 632 PRO A N 1
ATOM 4855 C CA . PRO A 1 632 ? -4.023 -21.578 -44.312 1 92.62 632 PRO A CA 1
ATOM 4856 C C . PRO A 1 632 ? -2.922 -21.672 -43.281 1 92.62 632 PRO A C 1
ATOM 4858 O O . PRO A 1 632 ? -2.463 -20.656 -42.75 1 92.62 632 PRO A O 1
ATOM 4861 N N . ILE A 1 633 ? -2.568 -22.906 -42.938 1 97.06 633 ILE A N 1
ATOM 4862 C CA . ILE A 1 633 ? -1.428 -23.25 -42.094 1 97.06 633 ILE A CA 1
ATOM 4863 C C . ILE A 1 633 ? -0.451 -24.125 -42.875 1 97.06 633 ILE A C 1
ATOM 4865 O O . ILE A 1 633 ? -0.848 -25.125 -43.469 1 97.06 633 ILE A O 1
ATOM 4869 N N . ARG A 1 634 ? 0.809 -23.703 -42.906 1 98.25 634 ARG A N 1
ATOM 4870 C CA . ARG A 1 634 ? 1.794 -24.469 -43.656 1 98.25 634 ARG A CA 1
ATOM 4871 C C . ARG A 1 634 ? 3.059 -24.688 -42.844 1 98.25 634 ARG A C 1
ATOM 4873 O O . ARG A 1 634 ? 3.66 -23.734 -42.344 1 98.25 634 ARG A O 1
ATOM 4880 N N . LEU A 1 635 ? 3.422 -25.938 -42.688 1 98.62 635 LEU A N 1
ATOM 4881 C CA . LEU A 1 635 ? 4.707 -26.312 -42.094 1 98.62 635 LEU A CA 1
ATOM 4882 C C . LEU A 1 635 ? 5.641 -26.875 -43.156 1 98.62 635 LEU A C 1
ATOM 4884 O O . LEU A 1 635 ? 5.355 -27.922 -43.75 1 98.62 635 LEU A O 1
ATOM 4888 N N . GLN A 1 636 ? 6.688 -26.109 -43.406 1 98.5 636 GLN A N 1
ATOM 4889 C CA . GLN A 1 636 ? 7.719 -26.578 -44.344 1 98.5 636 GLN A CA 1
ATOM 4890 C C . GLN A 1 636 ? 8.945 -27.078 -43.594 1 98.5 636 GLN A C 1
ATOM 4892 O O . GLN A 1 636 ? 9.516 -26.359 -42.75 1 98.5 636 GLN A O 1
ATOM 4897 N N . THR A 1 637 ? 9.305 -28.344 -43.812 1 98 637 THR A N 1
ATOM 4898 C CA . THR A 1 637 ? 10.508 -28.938 -43.219 1 98 637 THR A CA 1
ATOM 4899 C C . THR A 1 637 ? 11.516 -29.281 -44.312 1 98 637 THR A C 1
ATOM 4901 O O . THR A 1 637 ? 11.188 -29.234 -45.5 1 98 637 THR A O 1
ATOM 4904 N N . PRO A 1 638 ? 12.75 -29.625 -43.969 1 97 638 PRO A N 1
ATOM 4905 C CA . PRO A 1 638 ? 13.719 -30.062 -44.969 1 97 638 PRO A CA 1
ATOM 4906 C C . PRO A 1 638 ? 13.258 -31.312 -45.719 1 97 638 PRO A C 1
ATOM 4908 O O . PRO A 1 638 ? 13.656 -31.531 -46.875 1 97 638 PRO A O 1
ATOM 4911 N N . GLY A 1 639 ? 12.383 -32.094 -45.125 1 96.12 639 GLY A N 1
ATOM 4912 C CA . GLY A 1 639 ? 11.953 -33.375 -45.719 1 96.12 639 GLY A CA 1
ATOM 4913 C C . GLY A 1 639 ? 10.641 -33.25 -46.469 1 96.12 639 GLY A C 1
ATOM 4914 O O . GLY A 1 639 ? 10.227 -34.188 -47.156 1 96.12 639 GLY A O 1
ATOM 4915 N N . GLY A 1 640 ? 9.961 -32.156 -46.344 1 97.5 640 GLY A N 1
ATOM 4916 C CA . GLY A 1 640 ? 8.656 -32 -46.969 1 97.5 640 GLY A CA 1
ATOM 4917 C C . GLY A 1 640 ? 7.809 -30.922 -46.344 1 97.5 640 GLY A C 1
ATOM 4918 O O . GLY A 1 640 ? 8.336 -30.031 -45.656 1 97.5 640 GLY A O 1
ATOM 4919 N N . SER A 1 641 ? 6.551 -30.969 -46.719 1 97.75 641 SER A N 1
ATOM 4920 C CA . SER A 1 641 ? 5.676 -29.922 -46.219 1 97.75 641 SER A CA 1
ATOM 4921 C C . SER A 1 641 ? 4.273 -30.453 -45.938 1 97.75 641 SER A C 1
ATOM 4923 O O . SER A 1 641 ? 3.875 -31.484 -46.5 1 97.75 641 SER A O 1
ATOM 4925 N N . VAL A 1 642 ? 3.623 -29.812 -45.062 1 98.06 642 VAL A N 1
ATOM 4926 C CA . VAL A 1 642 ? 2.223 -30.062 -44.719 1 98.06 642 VAL A CA 1
ATOM 4927 C C . VAL A 1 642 ? 1.429 -28.766 -44.875 1 98.06 642 VAL A C 1
ATOM 4929 O O . VAL A 1 642 ? 1.848 -27.719 -44.375 1 98.06 642 VAL A O 1
ATOM 4932 N N . GLU A 1 643 ? 0.325 -28.766 -45.531 1 97.56 643 GLU A N 1
ATOM 4933 C CA . GLU A 1 643 ? -0.551 -27.594 -45.688 1 97.56 643 GLU A CA 1
ATOM 4934 C C . GLU A 1 643 ? -1.975 -27.922 -45.25 1 97.56 643 GLU A C 1
ATOM 4936 O O . GLU A 1 643 ? -2.527 -28.953 -45.625 1 97.56 643 GLU A O 1
ATOM 4941 N N . LEU A 1 644 ? -2.49 -27.109 -44.438 1 96.81 644 LEU A N 1
ATOM 4942 C CA . LEU A 1 644 ? -3.867 -27.25 -43.969 1 96.81 644 LEU A CA 1
ATOM 4943 C C . LEU A 1 644 ? -4.707 -26.047 -44.406 1 96.81 644 LEU A C 1
ATOM 4945 O O . LEU A 1 644 ? -4.242 -24.906 -44.375 1 96.81 644 LEU A O 1
ATOM 4949 N N . ARG A 1 645 ? -5.961 -26.328 -44.781 1 94.62 645 ARG A N 1
ATOM 4950 C CA . ARG A 1 645 ? -6.961 -25.312 -45.125 1 94.62 645 ARG A CA 1
ATOM 4951 C C . ARG A 1 645 ? -8.281 -25.609 -44.406 1 94.62 645 ARG A C 1
ATOM 4953 O O . ARG A 1 645 ? -8.484 -26.703 -43.875 1 94.62 645 ARG A O 1
ATOM 4960 N N . GLN A 1 646 ? -9.102 -24.547 -44.281 1 91.31 646 GLN A N 1
ATOM 4961 C CA . GLN A 1 646 ? -10.43 -24.656 -43.688 1 91.31 646 GLN A CA 1
ATOM 4962 C C . GLN A 1 646 ? -10.352 -25.094 -42.219 1 91.31 646 GLN A C 1
ATOM 4964 O O . GLN A 1 646 ? -11.062 -26 -41.812 1 91.31 646 GLN A O 1
ATOM 4969 N N . THR A 1 647 ? -9.391 -24.609 -41.531 1 91.94 647 THR A N 1
ATOM 4970 C CA . THR A 1 647 ? -9.25 -24.828 -40.094 1 91.94 647 THR A CA 1
ATOM 4971 C C . THR A 1 647 ? -8.812 -23.531 -39.406 1 91.94 647 THR A C 1
ATOM 4973 O O . THR A 1 647 ? -8.172 -22.672 -40.031 1 91.94 647 THR A O 1
ATOM 4976 N N . ARG A 1 648 ? -9.227 -23.391 -38.219 1 91.81 648 ARG A N 1
ATOM 4977 C CA . ARG A 1 648 ? -8.859 -22.203 -37.438 1 91.81 648 ARG A CA 1
ATOM 4978 C C . ARG A 1 648 ? -7.574 -22.453 -36.656 1 91.81 648 ARG A C 1
ATOM 4980 O O . ARG A 1 648 ? -6.969 -21.5 -36.125 1 91.81 648 ARG A O 1
ATOM 4987 N N . GLY A 1 649 ? -7.117 -23.688 -36.531 1 93.75 649 GLY A N 1
ATOM 4988 C CA . GLY A 1 649 ? -5.93 -24.109 -35.781 1 93.75 649 GLY A CA 1
ATOM 4989 C C . GLY A 1 649 ? -5.598 -25.578 -36 1 93.75 649 GLY A C 1
ATOM 4990 O O . GLY A 1 649 ? -6.367 -26.312 -36.625 1 93.75 649 GLY A O 1
ATOM 4991 N N . ALA A 1 650 ? -4.43 -25.953 -35.531 1 96.25 650 ALA A N 1
ATOM 4992 C CA . ALA A 1 650 ? -4.008 -27.344 -35.656 1 96.25 650 ALA A CA 1
ATOM 4993 C C . ALA A 1 650 ? -2.705 -27.594 -34.906 1 96.25 650 ALA A C 1
ATOM 4995 O O . ALA A 1 650 ? -1.999 -26.641 -34.531 1 96.25 650 ALA A O 1
ATOM 4996 N N . THR A 1 651 ? -2.492 -28.844 -34.594 1 97.75 651 THR A N 1
ATOM 4997 C CA . THR A 1 651 ? -1.19 -29.328 -34.156 1 97.75 651 THR A CA 1
ATOM 4998 C C . THR A 1 651 ? -0.613 -30.328 -35.156 1 97.75 651 THR A C 1
ATOM 5000 O O . THR A 1 651 ? -1.283 -31.281 -35.531 1 97.75 651 THR A O 1
ATOM 5003 N N . ILE A 1 652 ? 0.599 -30.031 -35.562 1 98.19 652 ILE A N 1
ATOM 5004 C CA . ILE A 1 652 ? 1.235 -30.844 -36.625 1 98.19 652 ILE A CA 1
ATOM 5005 C C . ILE A 1 652 ? 2.504 -31.484 -36.062 1 98.19 652 ILE A C 1
ATOM 5007 O O . ILE A 1 652 ? 3.305 -30.828 -35.406 1 98.19 652 ILE A O 1
ATOM 5011 N N . LEU A 1 653 ? 2.684 -32.75 -36.281 1 98.12 653 LEU A N 1
ATOM 5012 C CA . LEU A 1 653 ? 3.938 -33.469 -36 1 98.12 653 LEU A CA 1
ATOM 5013 C C . LEU A 1 653 ? 4.508 -34.062 -37.281 1 98.12 653 LEU A C 1
ATOM 5015 O O . LEU A 1 653 ? 3.812 -34.781 -38 1 98.12 653 LEU A O 1
ATOM 5019 N N . TRP A 1 654 ? 5.66 -33.656 -37.656 1 98.25 654 TRP A N 1
ATOM 5020 C CA . TRP A 1 654 ? 6.445 -34.25 -38.75 1 98.25 654 TRP A CA 1
ATOM 5021 C C . TRP A 1 654 ? 7.648 -35 -38.188 1 98.25 654 TRP A C 1
ATOM 5023 O O . TRP A 1 654 ? 8.531 -34.406 -37.562 1 98.25 654 TRP A O 1
ATOM 5033 N N . GLN A 1 655 ? 7.746 -36.25 -38.375 1 97.19 655 GLN A N 1
ATOM 5034 C CA . GLN A 1 655 ? 8.883 -37.062 -37.938 1 97.19 655 GLN A CA 1
ATOM 5035 C C . GLN A 1 655 ? 9.32 -38.031 -39 1 97.19 655 GLN A C 1
ATOM 5037 O O . GLN A 1 655 ? 8.648 -39.062 -39.25 1 97.19 655 GLN A O 1
ATOM 5042 N N . ASP A 1 656 ? 10.414 -37.875 -39.656 1 94.88 656 ASP A N 1
ATOM 5043 C CA . ASP A 1 656 ? 11.008 -38.75 -40.656 1 94.88 656 ASP A CA 1
ATOM 5044 C C . ASP A 1 656 ? 9.992 -39.125 -41.75 1 94.88 656 ASP A C 1
ATOM 5046 O O . ASP A 1 656 ? 9.812 -40.312 -42.031 1 94.88 656 ASP A O 1
ATOM 5050 N N . GLY A 1 657 ? 9.281 -38.156 -42.125 1 94.56 657 GLY A N 1
ATOM 5051 C CA . GLY A 1 657 ? 8.336 -38.312 -43.219 1 94.56 657 GLY A CA 1
ATOM 5052 C C . GLY A 1 657 ? 6.969 -38.781 -42.75 1 94.56 657 GLY A C 1
ATOM 5053 O O . GLY A 1 657 ? 6.039 -38.875 -43.562 1 94.56 657 GLY A O 1
ATOM 5054 N N . LYS A 1 658 ? 6.809 -39.094 -41.562 1 97.5 658 LYS A N 1
ATOM 5055 C CA . LYS A 1 658 ? 5.512 -39.406 -40.969 1 97.5 658 LYS A CA 1
ATOM 5056 C C . LYS A 1 658 ? 4.84 -38.188 -40.406 1 97.5 658 LYS A C 1
ATOM 5058 O O . LYS A 1 658 ? 5.469 -37.406 -39.688 1 97.5 658 LYS A O 1
ATOM 5063 N N . VAL A 1 659 ? 3.582 -37.969 -40.75 1 97.69 659 VAL A N 1
ATOM 5064 C CA . VAL A 1 659 ? 2.904 -36.75 -40.406 1 97.69 659 VAL A CA 1
ATOM 5065 C C . VAL A 1 659 ? 1.639 -37.062 -39.594 1 97.69 659 VAL A C 1
ATOM 5067 O O . VAL A 1 659 ? 0.874 -37.938 -39.969 1 97.69 659 VAL A O 1
ATOM 5070 N N . TRP A 1 660 ? 1.419 -36.469 -38.5 1 97.38 660 TRP A N 1
ATOM 5071 C CA . TRP A 1 660 ? 0.179 -36.469 -37.75 1 97.38 660 TRP A CA 1
ATOM 5072 C C . TRP A 1 660 ? -0.389 -35.062 -37.594 1 97.38 660 TRP A C 1
ATOM 5074 O O . TRP A 1 660 ? 0.36 -34.094 -37.406 1 97.38 660 TRP A O 1
ATOM 5084 N N . VAL A 1 661 ? -1.639 -34.875 -37.719 1 96.75 661 VAL A N 1
ATOM 5085 C CA . VAL A 1 661 ? -2.314 -33.594 -37.562 1 96.75 661 VAL A CA 1
ATOM 5086 C C . VAL A 1 661 ? -3.463 -33.75 -36.562 1 96.75 661 VAL A C 1
ATOM 5088 O O . VAL A 1 661 ? -4.336 -34.594 -36.75 1 96.75 661 VAL A O 1
ATOM 5091 N N . ASP A 1 662 ? -3.377 -32.969 -35.5 1 95 662 ASP A N 1
ATOM 5092 C CA . ASP A 1 662 ? -4.41 -33 -34.469 1 95 662 ASP A CA 1
ATOM 5093 C C . ASP A 1 662 ? -5.023 -31.609 -34.281 1 95 662 ASP A C 1
ATOM 5095 O O . ASP A 1 662 ? -4.465 -30.609 -34.719 1 95 662 ASP A O 1
ATOM 5099 N N . HIS A 1 663 ? -6.301 -31.578 -33.625 1 94.69 663 HIS A N 1
ATOM 5100 C CA . HIS A 1 663 ? -6.969 -30.375 -33.156 1 94.69 663 HIS A CA 1
ATOM 5101 C C . HIS A 1 663 ? -7.41 -29.5 -34.344 1 94.69 663 HIS A C 1
ATOM 5103 O O . HIS A 1 663 ? -7.281 -28.281 -34.281 1 94.69 663 HIS A O 1
ATOM 5109 N N . THR A 1 664 ? -7.699 -30.062 -35.406 1 91.25 664 THR A N 1
ATOM 5110 C CA . THR A 1 664 ? -8.219 -29.359 -36.562 1 91.25 664 THR A CA 1
ATOM 5111 C C . THR A 1 664 ? -9.742 -29.359 -36.562 1 91.25 664 THR A C 1
ATOM 5113 O O . THR A 1 664 ? -10.367 -30.094 -35.812 1 91.25 664 THR A O 1
ATOM 5116 N N . ALA A 1 665 ? -10.289 -28.438 -37.312 1 85.88 665 ALA A N 1
ATOM 5117 C CA . ALA A 1 665 ? -11.742 -28.422 -37.469 1 85.88 665 ALA A CA 1
ATOM 5118 C C . ALA A 1 665 ? -12.219 -29.625 -38.281 1 85.88 665 ALA A C 1
ATOM 5120 O O . ALA A 1 665 ? -11.477 -30.156 -39.125 1 85.88 665 ALA A O 1
ATOM 5121 N N . PRO A 1 666 ? -13.523 -29.969 -37.938 1 83.12 666 PRO A N 1
ATOM 5122 C CA . PRO A 1 666 ? -14.102 -30.969 -38.844 1 83.12 666 PRO A CA 1
ATOM 5123 C C . PRO A 1 666 ? -14.133 -30.5 -40.312 1 83.12 666 PRO A C 1
ATOM 5125 O O . PRO A 1 666 ? -14.516 -29.359 -40.594 1 83.12 666 PRO A O 1
ATOM 5128 N N . GLY A 1 667 ? -13.555 -31.219 -41.25 1 84.44 667 GLY A N 1
ATOM 5129 C CA . GLY A 1 667 ? -13.586 -30.875 -42.688 1 84.44 667 GLY A CA 1
ATOM 5130 C C . GLY A 1 667 ? -12.312 -30.219 -43.156 1 84.44 667 GLY A C 1
ATOM 5131 O O . GLY A 1 667 ? -12.203 -29.828 -44.312 1 84.44 667 GLY A O 1
ATOM 5132 N N . ALA A 1 668 ? -11.375 -30.094 -42.281 1 91.62 668 ALA A N 1
ATOM 5133 C CA . ALA A 1 668 ? -10.094 -29.531 -42.688 1 91.62 668 ALA A CA 1
ATOM 5134 C C . ALA A 1 668 ? -9.492 -30.297 -43.844 1 91.62 668 ALA A C 1
ATOM 5136 O O . ALA A 1 668 ? -9.578 -31.531 -43.906 1 91.62 668 ALA A O 1
ATOM 5137 N N . ARG A 1 669 ? -8.914 -29.562 -44.812 1 95.12 669 ARG A N 1
ATOM 5138 C CA . ARG A 1 669 ? -8.203 -30.172 -45.938 1 95.12 669 ARG A CA 1
ATOM 5139 C C . ARG A 1 669 ? -6.699 -30.203 -45.656 1 95.12 669 ARG A C 1
ATOM 5141 O O . ARG A 1 669 ? -6.086 -29.172 -45.375 1 95.12 669 ARG A O 1
ATOM 5148 N N . ILE A 1 670 ? -6.137 -31.422 -45.719 1 96.94 670 ILE A N 1
ATOM 5149 C CA . ILE A 1 670 ? -4.727 -31.609 -45.406 1 96.94 670 ILE A CA 1
ATOM 5150 C C . ILE A 1 670 ? -3.988 -32.156 -46.625 1 96.94 670 ILE A C 1
ATOM 5152 O O . ILE A 1 670 ? -4.41 -33.125 -47.25 1 96.94 670 ILE A O 1
ATOM 5156 N N . SER A 1 671 ? -2.965 -31.453 -47.031 1 97.19 671 SER A N 1
ATOM 5157 C CA . SER A 1 671 ? -2.072 -31.891 -48.094 1 97.19 671 SER A CA 1
ATOM 5158 C C . SER A 1 671 ? -0.649 -32.094 -47.562 1 97.19 671 SER A C 1
ATOM 5160 O O . SER A 1 671 ? -0.112 -31.203 -46.875 1 97.19 671 SER A O 1
ATOM 5162 N N . VAL A 1 672 ? -0.066 -33.281 -47.875 1 97.69 672 VAL A N 1
ATOM 5163 C CA . VAL A 1 672 ? 1.294 -33.562 -47.438 1 97.69 672 VAL A CA 1
ATOM 5164 C C . VAL A 1 672 ? 2.18 -33.812 -48.656 1 97.69 672 VAL A C 1
ATOM 5166 O O . VAL A 1 672 ? 1.814 -34.594 -49.562 1 97.69 672 VAL A O 1
ATOM 5169 N N . GLU A 1 673 ? 3.232 -33.125 -48.719 1 97.69 673 GLU A N 1
ATOM 5170 C CA . GLU A 1 673 ? 4.262 -33.375 -49.75 1 97.69 673 GLU A CA 1
ATOM 5171 C C . GLU A 1 673 ? 5.547 -33.906 -49.094 1 97.69 673 GLU A C 1
ATOM 5173 O O . GLU A 1 673 ? 6.039 -33.344 -48.125 1 97.69 673 GLU A O 1
ATOM 5178 N N . GLY A 1 674 ? 6.148 -34.938 -49.719 1 96.5 674 GLY A N 1
ATOM 5179 C CA . GLY A 1 674 ? 7.414 -35.469 -49.219 1 96.5 674 GLY A CA 1
ATOM 5180 C C . GLY A 1 674 ? 7.258 -36.438 -48.062 1 96.5 674 GLY A C 1
ATOM 5181 O O . GLY A 1 674 ? 8.234 -37.031 -47.625 1 96.5 674 GLY A O 1
ATOM 5182 N N . GLY A 1 675 ? 6.004 -36.656 -47.594 1 95.94 675 GLY A N 1
ATOM 5183 C CA . GLY A 1 675 ? 5.719 -37.562 -46.5 1 95.94 675 GLY A CA 1
ATOM 5184 C C . GLY A 1 675 ? 4.34 -38.188 -46.562 1 95.94 675 GLY A C 1
ATOM 5185 O O . GLY A 1 675 ? 3.674 -38.094 -47.594 1 95.94 675 GLY A O 1
ATOM 5186 N N . ASN A 1 676 ? 3.895 -38.938 -45.469 1 96.25 676 ASN A N 1
ATOM 5187 C CA . ASN A 1 676 ? 2.605 -39.625 -45.406 1 96.25 676 ASN A CA 1
ATOM 5188 C C . ASN A 1 676 ? 1.812 -39.219 -44.156 1 96.25 676 ASN A C 1
ATOM 5190 O O . ASN A 1 676 ? 2.34 -39.219 -43.062 1 96.25 676 ASN A O 1
ATOM 5194 N N . LEU A 1 677 ? 0.602 -38.812 -44.438 1 95.62 677 LEU A N 1
ATOM 5195 C CA . LEU A 1 677 ? -0.313 -38.531 -43.344 1 95.62 677 LEU A CA 1
ATOM 5196 C C . LEU A 1 677 ? -0.762 -39.812 -42.656 1 95.62 677 LEU A C 1
ATOM 5198 O O . LEU A 1 677 ? -1.422 -40.656 -43.25 1 95.62 677 LEU A O 1
ATOM 5202 N N . LEU A 1 678 ? -0.466 -40 -41.469 1 94 678 LEU A N 1
ATOM 5203 C CA . LEU A 1 678 ? -0.771 -41.219 -40.781 1 94 678 LEU A CA 1
ATOM 5204 C C . LEU A 1 678 ? -2.008 -41.062 -39.906 1 94 678 LEU A C 1
ATOM 5206 O O . LEU A 1 678 ? -2.652 -42.062 -39.531 1 94 678 LEU A O 1
ATOM 5210 N N . GLY A 1 679 ? -2.346 -39.844 -39.5 1 88.12 679 GLY A N 1
ATOM 5211 C CA . GLY A 1 679 ? -3.525 -39.625 -38.688 1 88.12 679 GLY A CA 1
ATOM 5212 C C . GLY A 1 679 ? -3.922 -38.156 -38.594 1 88.12 679 GLY A C 1
ATOM 5213 O O . GLY A 1 679 ? -3.062 -37.281 -38.625 1 88.12 679 GLY A O 1
ATOM 5214 N N . ALA A 1 680 ? -5.219 -37.906 -38.594 1 85.19 680 ALA A N 1
ATOM 5215 C CA . ALA A 1 680 ? -5.754 -36.531 -38.469 1 85.19 680 ALA A CA 1
ATOM 5216 C C . ALA A 1 680 ? -6.98 -36.531 -37.562 1 85.19 680 ALA A C 1
ATOM 5218 O O . ALA A 1 680 ? -7.883 -37.344 -37.719 1 85.19 680 ALA A O 1
ATOM 5219 N N . THR A 1 681 ? -6.926 -35.75 -36.531 1 85.44 681 THR A N 1
ATOM 5220 C CA . THR A 1 681 ? -8.055 -35.625 -35.625 1 85.44 681 THR A CA 1
ATOM 5221 C C . THR A 1 681 ? -8.383 -34.156 -35.375 1 85.44 681 THR A C 1
ATOM 5223 O O . THR A 1 681 ? -7.496 -33.312 -35.375 1 85.44 681 THR A O 1
ATOM 5226 N N . MET B 1 1 ? 12.516 34.719 45.625 1 35.5 1 MET B N 1
ATOM 5227 C CA . MET B 1 1 ? 12.398 35.438 44.344 1 35.5 1 MET B CA 1
ATOM 5228 C C . MET B 1 1 ? 12.742 34.531 43.188 1 35.5 1 MET B C 1
ATOM 5230 O O . MET B 1 1 ? 13.875 34.062 43.062 1 35.5 1 MET B O 1
ATOM 5234 N N . THR B 1 2 ? 11.836 33.781 42.75 1 55.41 2 THR B N 1
ATOM 5235 C CA . THR B 1 2 ? 12.039 32.75 41.75 1 55.41 2 THR B CA 1
ATOM 5236 C C . THR B 1 2 ? 12.719 33.312 40.5 1 55.41 2 THR B C 1
ATOM 5238 O O . THR B 1 2 ? 12.352 34.406 40.031 1 55.41 2 THR B O 1
ATOM 5241 N N . ASP B 1 3 ? 14.086 32.906 40.188 1 80.94 3 ASP B N 1
ATOM 5242 C CA . ASP B 1 3 ? 15.023 33.25 39.125 1 80.94 3 ASP B CA 1
ATOM 5243 C C . ASP B 1 3 ? 14.32 33.375 37.781 1 80.94 3 ASP B C 1
ATOM 5245 O O . ASP B 1 3 ? 13.445 32.562 37.469 1 80.94 3 ASP B O 1
ATOM 5249 N N . LEU B 1 4 ? 14.07 34.688 37.312 1 92.12 4 LEU B N 1
ATOM 5250 C CA . LEU B 1 4 ? 13.484 35 36.031 1 92.12 4 LEU B CA 1
ATOM 5251 C C . LEU B 1 4 ? 13.734 33.875 35.031 1 92.12 4 LEU B C 1
ATOM 5253 O O . LEU B 1 4 ? 12.852 33.5 34.25 1 92.12 4 LEU B O 1
ATOM 5257 N N . CYS B 1 5 ? 14.766 33.281 35.156 1 94.19 5 CYS B N 1
ATOM 5258 C CA . CYS B 1 5 ? 15.102 32.188 34.25 1 94.19 5 CYS B CA 1
ATOM 5259 C C . CYS B 1 5 ? 14.148 31 34.438 1 94.19 5 CYS B C 1
ATOM 5261 O O . CYS B 1 5 ? 13.727 30.375 33.469 1 94.19 5 CYS B O 1
ATOM 5263 N N . ASP B 1 6 ? 13.797 30.75 35.656 1 94.44 6 ASP B N 1
ATOM 5264 C CA . ASP B 1 6 ? 12.906 29.641 35.938 1 94.44 6 ASP B CA 1
ATOM 5265 C C . ASP B 1 6 ? 11.469 29.953 35.531 1 94.44 6 ASP B C 1
ATOM 5267 O O . ASP B 1 6 ? 10.727 29.062 35.125 1 94.44 6 ASP B O 1
ATOM 5271 N N . ARG B 1 7 ? 11.086 31.156 35.562 1 94.31 7 ARG B N 1
ATOM 5272 C CA . ARG B 1 7 ? 9.727 31.562 35.219 1 94.31 7 ARG B CA 1
ATOM 5273 C C . ARG B 1 7 ? 9.516 31.469 33.688 1 94.31 7 ARG B C 1
ATOM 5275 O O . ARG B 1 7 ? 8.375 31.391 33.25 1 94.31 7 ARG B O 1
ATOM 5282 N N . LEU B 1 8 ? 10.594 31.469 32.969 1 96.12 8 LEU B N 1
ATOM 5283 C CA . LEU B 1 8 ? 10.508 31.438 31.531 1 96.12 8 LEU B CA 1
ATOM 5284 C C . LEU B 1 8 ? 10.422 30 31.016 1 96.12 8 LEU B C 1
ATOM 5286 O O . LEU B 1 8 ? 10.219 29.781 29.828 1 96.12 8 LEU B O 1
ATOM 5290 N N . LEU B 1 9 ? 10.531 29.062 31.969 1 95.56 9 LEU B N 1
ATOM 5291 C CA . LEU B 1 9 ? 10.391 27.672 31.547 1 95.56 9 LEU B CA 1
ATOM 5292 C C . LEU B 1 9 ? 8.977 27.406 31.047 1 95.56 9 LEU B C 1
ATOM 5294 O O . LEU B 1 9 ? 8.008 27.906 31.609 1 95.56 9 LEU B O 1
ATOM 5298 N N . PRO B 1 10 ? 8.875 26.672 29.906 1 89.94 10 PRO B N 1
ATOM 5299 C CA . PRO B 1 10 ? 7.527 26.281 29.469 1 89.94 10 PRO B CA 1
ATOM 5300 C C . PRO B 1 10 ? 6.77 25.5 30.547 1 89.94 10 PRO B C 1
ATOM 5302 O O . PRO B 1 10 ? 7.387 24.859 31.406 1 89.94 10 PRO B O 1
ATOM 5305 N N . ASP B 1 11 ? 5.477 25.5 30.422 1 83.62 11 ASP B N 1
ATOM 5306 C CA . ASP B 1 11 ? 4.625 24.812 31.391 1 83.62 11 ASP B CA 1
ATOM 5307 C C . ASP B 1 11 ? 4.965 23.328 31.469 1 83.62 11 ASP B C 1
ATOM 5309 O O . ASP B 1 11 ? 5.07 22.656 30.453 1 83.62 11 ASP B O 1
ATOM 5313 N N . GLY B 1 12 ? 5.152 22.906 32.656 1 85.44 12 GLY B N 1
ATOM 5314 C CA . GLY B 1 12 ? 5.371 21.484 32.875 1 85.44 12 GLY B CA 1
ATOM 5315 C C . GLY B 1 12 ? 6.828 21.094 32.781 1 85.44 12 GLY B C 1
ATOM 5316 O O . GLY B 1 12 ? 7.18 19.938 33.062 1 85.44 12 GLY B O 1
ATOM 5317 N N . ALA B 1 13 ? 7.691 22.078 32.438 1 94.06 13 ALA B N 1
ATOM 5318 C CA . ALA B 1 13 ? 9.109 21.75 32.312 1 94.06 13 ALA B CA 1
ATOM 5319 C C . ALA B 1 13 ? 9.883 22.188 33.562 1 94.06 13 ALA B C 1
ATOM 5321 O O . ALA B 1 13 ? 9.508 23.172 34.219 1 94.06 13 ALA B O 1
ATOM 5322 N N . GLU B 1 14 ? 10.914 21.469 33.875 1 95.38 14 GLU B N 1
ATOM 5323 C CA . GLU B 1 14 ? 11.844 21.797 34.969 1 95.38 14 GLU B CA 1
ATOM 5324 C C . GLU B 1 14 ? 13.273 21.922 34.438 1 95.38 14 GLU B C 1
ATOM 5326 O O . GLU B 1 14 ? 13.656 21.234 33.5 1 95.38 14 GLU B O 1
ATOM 5331 N N . TRP B 1 15 ? 13.984 22.797 35.094 1 96.88 15 TRP B N 1
ATOM 5332 C CA . TRP B 1 15 ? 15.367 23 34.719 1 96.88 15 TRP B CA 1
ATOM 5333 C C . TRP B 1 15 ? 16.234 21.828 35.156 1 96.88 15 TRP B C 1
ATOM 5335 O O . TRP B 1 15 ? 16.219 21.422 36.312 1 96.88 15 TRP B O 1
ATOM 5345 N N . ASP B 1 16 ? 16.891 21.281 34.25 1 97.31 16 ASP B N 1
ATOM 5346 C CA . ASP B 1 16 ? 17.875 20.234 34.531 1 97.31 16 ASP B CA 1
ATOM 5347 C C . ASP B 1 16 ? 19.297 20.719 34.25 1 97.31 16 ASP B C 1
ATOM 5349 O O . ASP B 1 16 ? 19.766 20.656 33.125 1 97.31 16 ASP B O 1
ATOM 5353 N N . SER B 1 17 ? 20 21.031 35.25 1 96.25 17 SER B N 1
ATOM 5354 C CA . SER B 1 17 ? 21.312 21.656 35.094 1 96.25 17 SER B CA 1
ATOM 5355 C C . SER B 1 17 ? 22.359 20.672 34.625 1 96.25 17 SER B C 1
ATOM 5357 O O . SER B 1 17 ? 23.359 21.047 34 1 96.25 17 SER B O 1
ATOM 5359 N N . ALA B 1 18 ? 22.156 19.438 34.844 1 96.94 18 ALA B N 1
ATOM 5360 C CA . ALA B 1 18 ? 23.109 18.422 34.438 1 96.94 18 ALA B CA 1
ATOM 5361 C C . ALA B 1 18 ? 23.234 18.391 32.906 1 96.94 18 ALA B C 1
ATOM 5363 O O . ALA B 1 18 ? 24.312 18.109 32.375 1 96.94 18 ALA B O 1
ATOM 5364 N N . PHE B 1 19 ? 22.109 18.75 32.219 1 97.44 19 PHE B N 1
ATOM 5365 C CA . PHE B 1 19 ? 22.094 18.672 30.781 1 97.44 19 PHE B CA 1
ATOM 5366 C C . PHE B 1 19 ? 22.016 20.062 30.156 1 97.44 19 PHE B C 1
ATOM 5368 O O . PHE B 1 19 ? 22.109 20.219 28.938 1 97.44 19 PHE B O 1
ATOM 5375 N N . CYS B 1 20 ? 21.812 21.078 31.016 1 97.62 20 CYS B N 1
ATOM 5376 C CA . CYS B 1 20 ? 21.562 22.438 30.562 1 97.62 20 CYS B CA 1
ATOM 5377 C C . CYS B 1 20 ? 20.328 22.5 29.672 1 97.62 20 CYS B C 1
ATOM 5379 O O . CYS B 1 20 ? 20.359 23.109 28.594 1 97.62 20 CYS B O 1
ATOM 5381 N N . LEU B 1 21 ? 19.266 21.734 30.047 1 98.19 21 LEU B N 1
ATOM 5382 C CA . LEU B 1 21 ? 18.047 21.641 29.25 1 98.19 21 LEU B CA 1
ATOM 5383 C C . LEU B 1 21 ? 16.812 21.578 30.141 1 98.19 21 LEU B C 1
ATOM 5385 O O . LEU B 1 21 ? 16.891 21.125 31.281 1 98.19 21 LEU B O 1
ATOM 5389 N N . PRO B 1 22 ? 15.641 22.172 29.594 1 97.5 22 PRO B N 1
ATOM 5390 C CA . PRO B 1 22 ? 14.383 21.844 30.266 1 97.5 22 PRO B CA 1
ATOM 5391 C C . PRO B 1 22 ? 14.039 20.359 30.172 1 97.5 22 PRO B C 1
ATOM 5393 O O . PRO B 1 22 ? 14.312 19.719 29.156 1 97.5 22 PRO B O 1
ATOM 5396 N N . CYS B 1 23 ? 13.477 19.844 31.219 1 96.81 23 CYS B N 1
ATOM 5397 C CA . CYS B 1 23 ? 13.055 18.453 31.297 1 96.81 23 CYS B CA 1
ATOM 5398 C C . CYS B 1 23 ? 11.562 18.344 31.562 1 96.81 23 CYS B C 1
ATOM 5400 O O . CYS B 1 23 ? 11.016 19.078 32.375 1 96.81 23 CYS B O 1
ATOM 5402 N N . THR B 1 24 ? 10.875 17.578 30.75 1 94.5 24 THR B N 1
ATOM 5403 C CA . THR B 1 24 ? 9.461 17.281 30.969 1 94.5 24 THR B CA 1
ATOM 5404 C C . THR B 1 24 ? 9.258 15.805 31.281 1 94.5 24 THR B C 1
ATOM 5406 O O . THR B 1 24 ? 9.977 14.953 30.766 1 94.5 24 THR B O 1
ATOM 5409 N N . MET B 1 25 ? 8.289 15.531 32.156 1 92.75 25 MET B N 1
ATOM 5410 C CA . MET B 1 25 ? 7.922 14.148 32.469 1 92.75 25 MET B CA 1
ATOM 5411 C C . MET B 1 25 ? 6.777 13.688 31.562 1 92.75 25 MET B C 1
ATOM 5413 O O . MET B 1 25 ? 5.691 14.266 31.594 1 92.75 25 MET B O 1
ATOM 5417 N N . ILE B 1 26 ? 7 12.695 30.766 1 88.81 26 ILE B N 1
ATOM 5418 C CA . ILE B 1 26 ? 5.977 12.133 29.891 1 88.81 26 ILE B CA 1
ATOM 5419 C C . ILE B 1 26 ? 5.758 10.656 30.234 1 88.81 26 ILE B C 1
ATOM 5421 O O . ILE B 1 26 ? 6.668 9.836 30.094 1 88.81 26 ILE B O 1
ATOM 5425 N N . ASP B 1 27 ? 4.559 10.297 30.547 1 86.25 27 ASP B N 1
ATOM 5426 C CA . ASP B 1 27 ? 4.191 8.938 30.938 1 86.25 27 ASP B CA 1
ATOM 5427 C C . ASP B 1 27 ? 5.195 8.359 31.938 1 86.25 27 ASP B C 1
ATOM 5429 O O . ASP B 1 27 ? 5.656 7.23 31.766 1 86.25 27 ASP B O 1
ATOM 5433 N N . GLY B 1 28 ? 5.68 9.156 32.844 1 87.75 28 GLY B N 1
ATOM 5434 C CA . GLY B 1 28 ? 6.527 8.742 33.969 1 87.75 28 GLY B CA 1
ATOM 5435 C C . GLY B 1 28 ? 8.008 8.75 33.594 1 87.75 28 GLY B C 1
ATOM 5436 O O . GLY B 1 28 ? 8.844 8.383 34.438 1 87.75 28 GLY B O 1
ATOM 5437 N N . HIS B 1 29 ? 8.383 9.227 32.406 1 92.56 29 HIS B N 1
ATOM 5438 C CA . HIS B 1 29 ? 9.781 9.234 31.984 1 92.56 29 HIS B CA 1
ATOM 5439 C C . HIS B 1 29 ? 10.242 10.648 31.656 1 92.56 29 HIS B C 1
ATOM 5441 O O . HIS B 1 29 ? 9.477 11.438 31.094 1 92.56 29 HIS B O 1
ATOM 5447 N N . PRO B 1 30 ? 11.398 11.023 32 1 94.81 30 PRO B N 1
ATOM 5448 C CA . PRO B 1 30 ? 11.922 12.359 31.688 1 94.81 30 PRO B CA 1
ATOM 5449 C C . PRO B 1 30 ? 12.414 12.469 30.25 1 94.81 30 PRO B C 1
ATOM 5451 O O . PRO B 1 30 ? 13.055 11.555 29.734 1 94.81 30 PRO B O 1
ATOM 5454 N N . PHE B 1 31 ? 12.148 13.578 29.656 1 95.62 31 PHE B N 1
ATOM 5455 C CA . PHE B 1 31 ? 12.625 13.836 28.312 1 95.62 31 PHE B CA 1
ATOM 5456 C C . PHE B 1 31 ? 13.141 15.266 28.172 1 95.62 31 PHE B C 1
ATOM 5458 O O . PHE B 1 31 ? 12.555 16.203 28.734 1 95.62 31 PHE B O 1
ATOM 5465 N N . HIS B 1 32 ? 14.297 15.461 27.578 1 96.94 32 HIS B N 1
ATOM 5466 C CA . HIS B 1 32 ? 14.844 16.75 27.172 1 96.94 32 HIS B CA 1
ATOM 5467 C C . HIS B 1 32 ? 14.609 17 25.688 1 96.94 32 HIS B C 1
ATOM 5469 O O . HIS B 1 32 ? 15.391 16.547 24.844 1 96.94 32 HIS B O 1
ATOM 5475 N N . THR B 1 33 ? 13.602 17.734 25.406 1 95.69 33 THR B N 1
ATOM 5476 C CA . THR B 1 33 ? 13.094 17.859 24.047 1 95.69 33 THR B CA 1
ATOM 5477 C C . THR B 1 33 ? 13.703 19.078 23.359 1 95.69 33 THR B C 1
ATOM 5479 O O . THR B 1 33 ? 13.734 20.172 23.922 1 95.69 33 THR B O 1
ATOM 5482 N N . MET B 1 34 ? 14.117 18.859 22.172 1 96.25 34 MET B N 1
ATOM 5483 C CA . MET B 1 34 ? 14.852 19.859 21.406 1 96.25 34 MET B CA 1
ATOM 5484 C C . MET B 1 34 ? 14.031 21.125 21.219 1 96.25 34 MET B C 1
ATOM 5486 O O . MET B 1 34 ? 14.508 22.219 21.516 1 96.25 34 MET B O 1
ATOM 5490 N N . TRP B 1 35 ? 12.805 21.125 20.781 1 95.06 35 TRP B N 1
ATOM 5491 C CA . TRP B 1 35 ? 12.07 22.344 20.453 1 95.06 35 TRP B CA 1
ATOM 5492 C C . TRP B 1 35 ? 11.664 23.078 21.719 1 95.06 35 TRP B C 1
ATOM 5494 O O . TRP B 1 35 ? 11.562 24.312 21.719 1 95.06 35 TRP B O 1
ATOM 5504 N N . ILE B 1 36 ? 11.469 22.375 22.766 1 95.5 36 ILE B N 1
ATOM 5505 C CA . ILE B 1 36 ? 11.18 23.016 24.047 1 95.5 36 ILE B CA 1
ATOM 5506 C C . ILE B 1 36 ? 12.398 23.797 24.516 1 95.5 36 ILE B C 1
ATOM 5508 O O . ILE B 1 36 ? 12.266 24.938 24.969 1 95.5 36 ILE B O 1
ATOM 5512 N N . ALA B 1 37 ? 13.516 23.172 24.438 1 97.44 37 ALA B N 1
ATOM 5513 C CA . ALA B 1 37 ? 14.766 23.828 24.781 1 97.44 37 ALA B CA 1
ATOM 5514 C C . ALA B 1 37 ? 15 25.062 23.906 1 97.44 37 ALA B C 1
ATOM 5516 O O . ALA B 1 37 ? 15.469 26.094 24.375 1 97.44 37 ALA B O 1
ATOM 5517 N N . ALA B 1 38 ? 14.742 24.891 22.656 1 97.88 38 ALA B N 1
ATOM 5518 C CA . ALA B 1 38 ? 14.914 26.016 21.719 1 97.88 38 ALA B CA 1
ATOM 5519 C C . ALA B 1 38 ? 13.992 27.172 22.078 1 97.88 38 ALA B C 1
ATOM 5521 O O . ALA B 1 38 ? 14.422 28.328 22.078 1 97.88 38 ALA B O 1
ATOM 5522 N N . ASP B 1 39 ? 12.758 26.906 22.359 1 97.06 39 ASP B N 1
ATOM 5523 C CA . ASP B 1 39 ? 11.82 27.938 22.781 1 97.06 39 ASP B CA 1
ATOM 5524 C C . ASP B 1 39 ? 12.305 28.625 24.047 1 97.06 39 ASP B C 1
ATOM 5526 O O . ASP B 1 39 ? 12.188 29.844 24.188 1 97.06 39 ASP B O 1
ATOM 5530 N N . TYR B 1 40 ? 12.797 27.812 24.938 1 97.94 40 TYR B N 1
ATOM 5531 C CA . TYR B 1 40 ? 13.32 28.344 26.188 1 97.94 40 TYR B CA 1
ATOM 5532 C C . TYR B 1 40 ? 14.516 29.266 25.938 1 97.94 40 TYR B C 1
ATOM 5534 O O . TYR B 1 40 ? 14.594 30.359 26.5 1 97.94 40 TYR B O 1
ATOM 5542 N N . ALA B 1 41 ? 15.383 28.812 25.141 1 98.19 41 ALA B N 1
ATOM 5543 C CA . ALA B 1 41 ? 16.547 29.625 24.797 1 98.19 41 ALA B CA 1
ATOM 5544 C C . ALA B 1 41 ? 16.125 30.969 24.219 1 98.19 41 ALA B C 1
ATOM 5546 O O . ALA B 1 41 ? 16.688 32 24.547 1 98.19 41 ALA B O 1
ATOM 5547 N N . CYS B 1 42 ? 15.18 30.953 23.312 1 97.69 42 CYS B N 1
ATOM 5548 C CA . CYS B 1 42 ? 14.672 32.188 22.719 1 97.69 42 CYS B CA 1
ATOM 5549 C C . CYS B 1 42 ? 14.141 33.125 23.781 1 97.69 42 CYS B C 1
ATOM 5551 O O . CYS B 1 42 ? 14.461 34.312 23.781 1 97.69 42 CYS B O 1
ATOM 5553 N N . ALA B 1 43 ? 13.383 32.562 24.688 1 97.62 43 ALA B N 1
ATOM 5554 C CA . ALA B 1 43 ? 12.82 33.375 25.766 1 97.62 43 ALA B CA 1
ATOM 5555 C C . ALA B 1 43 ? 13.914 34 26.625 1 97.62 43 ALA B C 1
ATOM 5557 O O . ALA B 1 43 ? 13.82 35.156 27.031 1 97.62 43 ALA B O 1
ATOM 5558 N N . LEU B 1 44 ? 14.93 33.25 26.953 1 98.06 44 LEU B N 1
ATOM 5559 C CA . LEU B 1 44 ? 16.047 33.719 27.781 1 98.06 44 LEU B CA 1
ATOM 5560 C C . LEU B 1 44 ? 16.797 34.844 27.094 1 98.06 44 LEU B C 1
ATOM 5562 O O . LEU B 1 44 ? 17.109 35.875 27.719 1 98.06 44 LEU B O 1
ATOM 5566 N N . VAL B 1 45 ? 17.109 34.688 25.828 1 98.19 45 VAL B N 1
ATOM 5567 C CA . VAL B 1 45 ? 17.859 35.688 25.094 1 98.19 45 VAL B CA 1
ATOM 5568 C C . VAL B 1 45 ? 17.031 36.969 25 1 98.19 45 VAL B C 1
ATOM 5570 O O . VAL B 1 45 ? 17.578 38.094 25.094 1 98.19 45 VAL B O 1
ATOM 5573 N N . GLU B 1 46 ? 15.75 36.875 24.781 1 96.56 46 GLU B N 1
ATOM 5574 C CA . GLU B 1 46 ? 14.867 38.031 24.672 1 96.56 46 GLU B CA 1
ATOM 5575 C C . GLU B 1 46 ? 14.789 38.781 26 1 96.56 46 GLU B C 1
ATOM 5577 O O . GLU B 1 46 ? 14.703 40 26.031 1 96.56 46 GLU B O 1
ATOM 5582 N N . ALA B 1 47 ? 14.844 38 27.094 1 96.69 47 ALA B N 1
ATOM 5583 C CA . ALA B 1 47 ? 14.844 38.625 28.406 1 96.69 47 ALA B CA 1
ATOM 5584 C C . ALA B 1 47 ? 16.109 39.438 28.625 1 96.69 47 ALA B C 1
ATOM 5586 O O . ALA B 1 47 ? 16.094 40.469 29.328 1 96.69 47 ALA B O 1
ATOM 5587 N N . ALA B 1 48 ? 17.234 38.969 28.203 1 95.38 48 ALA B N 1
ATOM 5588 C CA . ALA B 1 48 ? 18.516 39.688 28.031 1 95.38 48 ALA B CA 1
ATOM 5589 C C . ALA B 1 48 ? 19.125 40.031 29.391 1 95.38 48 ALA B C 1
ATOM 5591 O O . ALA B 1 48 ? 20.016 40.906 29.453 1 95.38 48 ALA B O 1
ATOM 5592 N N . THR B 1 49 ? 18.703 39.469 30.516 1 96.19 49 THR B N 1
ATOM 5593 C CA . THR B 1 49 ? 19.453 39.656 31.766 1 96.19 49 THR B CA 1
ATOM 5594 C C . THR B 1 49 ? 20.75 38.875 31.75 1 96.19 49 THR B C 1
ATOM 5596 O O . THR B 1 49 ? 20.859 37.875 31.031 1 96.19 49 THR B O 1
ATOM 5599 N N . PRO B 1 50 ? 21.672 39.312 32.5 1 95.62 50 PRO B N 1
ATOM 5600 C CA . PRO B 1 50 ? 22.938 38.594 32.5 1 95.62 50 PRO B CA 1
ATOM 5601 C C . PRO B 1 50 ? 22.766 37.125 32.875 1 95.62 50 PRO B C 1
ATOM 5603 O O . PRO B 1 50 ? 23.406 36.25 32.281 1 95.62 50 PRO B O 1
ATOM 5606 N N . GLU B 1 51 ? 21.969 36.844 33.844 1 95.81 51 GLU B N 1
ATOM 5607 C CA . GLU B 1 51 ? 21.734 35.469 34.25 1 95.81 51 GLU B CA 1
ATOM 5608 C C . GLU B 1 51 ? 21.062 34.656 33.156 1 95.81 51 GLU B C 1
ATOM 5610 O O . GLU B 1 51 ? 21.422 33.5 32.906 1 95.81 51 GLU B O 1
ATOM 5615 N N . CYS B 1 52 ? 20.078 35.312 32.531 1 97.25 52 CYS B N 1
ATOM 5616 C CA . CYS B 1 52 ? 19.344 34.656 31.469 1 97.25 52 CYS B CA 1
ATOM 5617 C C . CYS B 1 52 ? 20.266 34.406 30.266 1 97.25 52 CYS B C 1
ATOM 5619 O O . CYS B 1 52 ? 20.172 33.344 29.625 1 97.25 52 CYS B O 1
ATOM 5621 N N . LEU B 1 53 ? 21.062 35.344 30 1 97.75 53 LEU B N 1
ATOM 5622 C CA . LEU B 1 53 ? 21.984 35.188 28.875 1 97.75 53 LEU B CA 1
ATOM 5623 C C . LEU B 1 53 ? 22.969 34.062 29.156 1 97.75 53 LEU B C 1
ATOM 5625 O O . LEU B 1 53 ? 23.312 33.281 28.25 1 97.75 53 LEU B O 1
ATOM 5629 N N . THR B 1 54 ? 23.469 33.969 30.375 1 96.94 54 THR B N 1
ATOM 5630 C CA . THR B 1 54 ? 24.375 32.906 30.75 1 96.94 54 THR B CA 1
ATOM 5631 C C . THR B 1 54 ? 23.688 31.531 30.578 1 96.94 54 THR B C 1
ATOM 5633 O O . THR B 1 54 ? 24.266 30.609 30.016 1 96.94 54 THR B O 1
ATOM 5636 N N . ARG B 1 55 ? 22.516 31.422 31.031 1 97.44 55 ARG B N 1
ATOM 5637 C CA . ARG B 1 55 ? 21.766 30.188 30.875 1 97.44 55 ARG B CA 1
ATOM 5638 C C . ARG B 1 55 ? 21.438 29.906 29.422 1 97.44 55 ARG B C 1
ATOM 5640 O O . ARG B 1 55 ? 21.484 28.75 28.969 1 97.44 55 ARG B O 1
ATOM 5647 N N . ALA B 1 56 ? 21.031 30.953 28.703 1 98.12 56 ALA B N 1
ATOM 5648 C CA . ALA B 1 56 ? 20.75 30.812 27.281 1 98.12 56 ALA B CA 1
ATOM 5649 C C . ALA B 1 56 ? 21.938 30.203 26.547 1 98.12 56 ALA B C 1
ATOM 5651 O O . ALA B 1 56 ? 21.766 29.328 25.688 1 98.12 56 ALA B O 1
ATOM 5652 N N . GLU B 1 57 ? 23.094 30.688 26.828 1 98.06 57 GLU B N 1
ATOM 5653 C CA . GLU B 1 57 ? 24.281 30.172 26.156 1 98.06 57 GLU B CA 1
ATOM 5654 C C . GLU B 1 57 ? 24.5 28.703 26.484 1 98.06 57 GLU B C 1
ATOM 5656 O O . GLU B 1 57 ? 24.891 27.922 25.609 1 98.06 57 GLU B O 1
ATOM 5661 N N . CYS B 1 58 ? 24.234 28.344 27.734 1 98 58 CYS B N 1
ATOM 5662 C CA . CYS B 1 58 ? 24.344 26.938 28.125 1 98 58 CYS B CA 1
ATOM 5663 C C . CYS B 1 58 ? 23.344 26.078 27.359 1 98 58 CYS B C 1
ATOM 5665 O O . CYS B 1 58 ? 23.703 25.016 26.844 1 98 58 CYS B O 1
ATOM 5667 N N . VAL B 1 59 ? 22.109 26.516 27.219 1 98.56 59 VAL B N 1
ATOM 5668 C CA . VAL B 1 59 ? 21.047 25.797 26.531 1 98.56 59 VAL B CA 1
ATOM 5669 C C . VAL B 1 59 ? 21.391 25.672 25.047 1 98.56 59 VAL B C 1
ATOM 5671 O O . VAL B 1 59 ? 21.266 24.594 24.453 1 98.56 59 VAL B O 1
ATOM 5674 N N . LEU B 1 60 ? 21.797 26.766 24.438 1 98.69 60 LEU B N 1
ATOM 5675 C CA . LEU B 1 60 ? 22.078 26.812 23 1 98.69 60 LEU B CA 1
ATOM 5676 C C . LEU B 1 60 ? 23.25 25.891 22.656 1 98.69 60 LEU B C 1
ATOM 5678 O O . LEU B 1 60 ? 23.25 25.234 21.609 1 98.69 60 LEU B O 1
ATOM 5682 N N . ARG B 1 61 ? 24.266 25.844 23.5 1 98.12 61 ARG B N 1
ATOM 5683 C CA . ARG B 1 61 ? 25.375 24.906 23.297 1 98.12 61 ARG B CA 1
ATOM 5684 C C . ARG B 1 61 ? 24.891 23.469 23.359 1 98.12 61 ARG B C 1
ATOM 5686 O O . ARG B 1 61 ? 25.328 22.625 22.562 1 98.12 61 ARG B O 1
ATOM 5693 N N . ALA B 1 62 ? 24.062 23.234 24.359 1 98.25 62 ALA B N 1
ATOM 5694 C CA . ALA B 1 62 ? 23.484 21.891 24.469 1 98.25 62 ALA B CA 1
ATOM 5695 C C . ALA B 1 62 ? 22.672 21.531 23.234 1 98.25 62 ALA B C 1
ATOM 5697 O O . ALA B 1 62 ? 22.703 20.391 22.766 1 98.25 62 ALA B O 1
ATOM 5698 N N . LEU B 1 63 ? 21.875 22.469 22.688 1 98.12 63 LEU B N 1
ATOM 5699 C CA . LEU B 1 63 ? 21.047 22.25 21.5 1 98.12 63 LEU B CA 1
ATOM 5700 C C . LEU B 1 63 ? 21.891 21.875 20.297 1 98.12 63 LEU B C 1
ATOM 5702 O O . LEU B 1 63 ? 21.5 21.016 19.5 1 98.12 63 LEU B O 1
ATOM 5706 N N . ALA B 1 64 ? 23.031 22.5 20.203 1 97.88 64 ALA B N 1
ATOM 5707 C CA . ALA B 1 64 ? 23.922 22.156 19.094 1 97.88 64 ALA B CA 1
ATOM 5708 C C . ALA B 1 64 ? 24.328 20.688 19.156 1 97.88 64 ALA B C 1
ATOM 5710 O O . ALA B 1 64 ? 24.562 20.062 18.109 1 97.88 64 ALA B O 1
ATOM 5711 N N . GLY B 1 65 ? 24.312 20.156 20.328 1 96.81 65 GLY B N 1
ATOM 5712 C CA . GLY B 1 65 ? 24.703 18.766 20.531 1 96.81 65 GLY B CA 1
ATOM 5713 C C . GLY B 1 65 ? 23.641 17.781 20.062 1 96.81 65 GLY B C 1
ATOM 5714 O O . GLY B 1 65 ? 23.922 16.594 19.891 1 96.81 65 GLY B O 1
ATOM 5715 N N . PHE B 1 66 ? 22.438 18.25 19.75 1 97.69 66 PHE B N 1
ATOM 5716 C CA . PHE B 1 66 ? 21.359 17.406 19.25 1 97.69 66 PHE B CA 1
ATOM 5717 C C . PHE B 1 66 ? 21.578 17.062 17.781 1 97.69 66 PHE B C 1
ATOM 5719 O O . PHE B 1 66 ? 20.922 16.156 17.25 1 97.69 66 PHE B O 1
ATOM 5726 N N . GLN B 1 67 ? 22.406 17.781 17.078 1 98.25 67 GLN B N 1
ATOM 5727 C CA . GLN B 1 67 ? 22.547 17.688 15.633 1 98.25 67 GLN B CA 1
ATOM 5728 C C . GLN B 1 67 ? 23.438 16.5 15.258 1 98.25 67 GLN B C 1
ATOM 5730 O O . GLN B 1 67 ? 24.469 16.25 15.898 1 98.25 67 GLN B O 1
ATOM 5735 N N . ASP B 1 68 ? 23.062 15.781 14.273 1 96.5 68 ASP B N 1
ATOM 5736 C CA . ASP B 1 68 ? 23.969 14.859 13.594 1 96.5 68 ASP B CA 1
ATOM 5737 C C . ASP B 1 68 ? 24.969 15.625 12.734 1 96.5 68 ASP B C 1
ATOM 5739 O O . ASP B 1 68 ? 24.641 16.094 11.641 1 96.5 68 ASP B O 1
ATOM 5743 N N . ALA B 1 69 ? 26.188 15.672 13.18 1 96.12 69 ALA B N 1
ATOM 5744 C CA . ALA B 1 69 ? 27.203 16.484 12.508 1 96.12 69 ALA B CA 1
ATOM 5745 C C . ALA B 1 69 ? 28.188 15.602 11.734 1 96.12 69 ALA B C 1
ATOM 5747 O O . ALA B 1 69 ? 29.203 16.094 11.234 1 96.12 69 ALA B O 1
ATOM 5748 N N . ASP B 1 70 ? 27.859 14.367 11.703 1 91.75 70 ASP B N 1
ATOM 5749 C CA . ASP B 1 70 ? 28.719 13.445 10.977 1 91.75 70 ASP B CA 1
ATOM 5750 C C . ASP B 1 70 ? 28.531 13.594 9.469 1 91.75 70 ASP B C 1
ATOM 5752 O O . ASP B 1 70 ? 27.469 13.266 8.93 1 91.75 70 ASP B O 1
ATOM 5756 N N . PRO B 1 71 ? 29.562 13.961 8.797 1 89.44 71 PRO B N 1
ATOM 5757 C CA . PRO B 1 71 ? 29.453 14.188 7.352 1 89.44 71 PRO B CA 1
ATOM 5758 C C . PRO B 1 71 ? 29.125 12.906 6.586 1 89.44 71 PRO B C 1
ATOM 5760 O O . PRO B 1 71 ? 28.656 12.961 5.449 1 89.44 71 PRO B O 1
ATOM 5763 N N . ALA B 1 72 ? 29.375 11.82 7.176 1 82.12 72 ALA B N 1
ATOM 5764 C CA . ALA B 1 72 ? 29.141 10.547 6.5 1 82.12 72 ALA B CA 1
ATOM 5765 C C . ALA B 1 72 ? 27.719 10.047 6.75 1 82.12 72 ALA B C 1
ATOM 5767 O O . ALA B 1 72 ? 27.25 9.109 6.09 1 82.12 72 ALA B O 1
ATOM 5768 N N . SER B 1 73 ? 27.078 10.695 7.625 1 83.94 73 SER B N 1
ATOM 5769 C CA . SER B 1 73 ? 25.734 10.25 7.992 1 83.94 73 SER B CA 1
ATOM 5770 C C . SER B 1 73 ? 24.703 10.703 6.965 1 83.94 73 SER B C 1
ATOM 5772 O O . SER B 1 73 ? 24.766 11.828 6.473 1 83.94 73 SER B O 1
ATOM 5774 N N . PRO B 1 74 ? 23.766 9.82 6.656 1 79.25 74 PRO B N 1
ATOM 5775 C CA . PRO B 1 74 ? 22.672 10.234 5.77 1 79.25 74 PRO B CA 1
ATOM 5776 C C . PRO B 1 74 ? 21.781 11.312 6.395 1 79.25 74 PRO B C 1
ATOM 5778 O O . PRO B 1 74 ? 21 11.953 5.691 1 79.25 74 PRO B O 1
ATOM 5781 N N . SER B 1 75 ? 21.891 11.492 7.684 1 89.69 75 SER B N 1
ATOM 5782 C CA . SER B 1 75 ? 21.062 12.469 8.359 1 89.69 75 SER B CA 1
ATOM 5783 C C . SER B 1 75 ? 21.859 13.703 8.773 1 89.69 75 SER B C 1
ATOM 5785 O O . SER B 1 75 ? 21.453 14.453 9.656 1 89.69 75 SER B O 1
ATOM 5787 N N . ILE B 1 76 ? 22.984 13.906 8.141 1 93.69 76 ILE B N 1
ATOM 5788 C CA . ILE B 1 76 ? 23.844 15.039 8.477 1 93.69 76 ILE B CA 1
ATOM 5789 C C . ILE B 1 76 ? 23.016 16.312 8.531 1 93.69 76 ILE B C 1
ATOM 5791 O O . ILE B 1 76 ? 22.203 16.578 7.648 1 93.69 76 ILE B O 1
ATOM 5795 N N . GLY B 1 77 ? 23.203 17.016 9.586 1 97.94 77 GLY B N 1
ATOM 5796 C CA . GLY B 1 77 ? 22.578 18.312 9.758 1 97.94 77 GLY B CA 1
ATOM 5797 C C . GLY B 1 77 ? 21.234 18.25 10.453 1 97.94 77 GLY B C 1
ATOM 5798 O O . GLY B 1 77 ? 20.719 19.266 10.922 1 97.94 77 GLY B O 1
ATOM 5799 N N . ASN B 1 78 ? 20.672 17.078 10.484 1 97.25 78 ASN B N 1
ATOM 5800 C CA . ASN B 1 78 ? 19.391 16.906 11.156 1 97.25 78 ASN B CA 1
ATOM 5801 C C . ASN B 1 78 ? 19.547 16.75 12.664 1 97.25 78 ASN B C 1
ATOM 5803 O O . ASN B 1 78 ? 20.672 16.781 13.172 1 97.25 78 ASN B O 1
ATOM 5807 N N . PHE B 1 79 ? 18.438 16.734 13.367 1 97.25 79 PHE B N 1
ATOM 5808 C CA . PHE B 1 79 ? 18.453 16.766 14.828 1 97.25 79 PHE B CA 1
ATOM 5809 C C . PHE B 1 79 ? 17.656 15.602 15.406 1 97.25 79 PHE B C 1
ATOM 5811 O O . PHE B 1 79 ? 16.703 15.133 14.789 1 97.25 79 PHE B O 1
ATOM 5818 N N . ARG B 1 80 ? 18.094 15.164 16.547 1 93.56 80 ARG B N 1
ATOM 5819 C CA . ARG B 1 80 ? 17.234 14.336 17.375 1 93.56 80 ARG B CA 1
ATOM 5820 C C . ARG B 1 80 ? 16.125 15.164 18.016 1 93.56 80 ARG B C 1
ATOM 5822 O O . ARG B 1 80 ? 16.328 16.344 18.328 1 93.56 80 ARG B O 1
ATOM 5829 N N . TRP B 1 81 ? 14.992 14.602 18.297 1 94.31 81 TRP B N 1
ATOM 5830 C CA . TRP B 1 81 ? 13.906 15.297 18.969 1 94.31 81 TRP B CA 1
ATOM 5831 C C . TRP B 1 81 ? 14.203 15.461 20.453 1 94.31 81 TRP B C 1
ATOM 5833 O O . TRP B 1 81 ? 13.906 16.5 21.047 1 94.31 81 TRP B O 1
ATOM 5843 N N . GLU B 1 82 ? 14.711 14.336 20.984 1 95.12 82 GLU B N 1
ATOM 5844 C CA . GLU B 1 82 ? 15.031 14.32 22.406 1 95.12 82 GLU B CA 1
ATOM 5845 C C . GLU B 1 82 ? 16.484 13.883 22.625 1 95.12 82 GLU B C 1
ATOM 5847 O O . GLU B 1 82 ? 17.031 13.109 21.844 1 95.12 82 GLU B O 1
ATOM 5852 N N . HIS B 1 83 ? 16.969 14.391 23.719 1 95.19 83 HIS B N 1
ATOM 5853 C CA . HIS B 1 83 ? 18.297 13.961 24.125 1 95.19 83 HIS B CA 1
ATOM 5854 C C . HIS B 1 83 ? 18.375 12.445 24.281 1 95.19 83 HIS B C 1
ATOM 5856 O O . HIS B 1 83 ? 19.406 11.836 23.984 1 95.19 83 HIS B O 1
ATOM 5862 N N . GLU B 1 84 ? 17.312 11.836 24.594 1 92.94 84 GLU B N 1
ATOM 5863 C CA . GLU B 1 84 ? 17.219 10.414 24.906 1 92.94 84 GLU B CA 1
ATOM 5864 C C . GLU B 1 84 ? 17.125 9.57 23.641 1 92.94 84 GLU B C 1
ATOM 5866 O O . GLU B 1 84 ? 17.266 8.344 23.688 1 92.94 84 GLU B O 1
ATOM 5871 N N . ASP B 1 85 ? 16.891 10.242 22.453 1 90.69 85 ASP B N 1
ATOM 5872 C CA . ASP B 1 85 ? 16.812 9.5 21.203 1 90.69 85 ASP B CA 1
ATOM 5873 C C . ASP B 1 85 ? 18.172 8.938 20.797 1 90.69 85 ASP B C 1
ATOM 5875 O O . ASP B 1 85 ? 19.188 9.641 20.875 1 90.69 85 ASP B O 1
ATOM 5879 N N . PRO B 1 86 ? 18.156 7.672 20.406 1 86 86 PRO B N 1
ATOM 5880 C CA . PRO B 1 86 ? 19.438 7.098 20 1 86 86 PRO B CA 1
ATOM 5881 C C . PRO B 1 86 ? 19.984 7.711 18.703 1 86 86 PRO B C 1
ATOM 5883 O O . PRO B 1 86 ? 21.172 7.629 18.438 1 86 86 PRO B O 1
ATOM 5886 N N . GLY B 1 87 ? 19.125 8.273 17.906 1 88.12 87 GLY B N 1
ATOM 5887 C CA . GLY B 1 87 ? 19.516 8.875 16.641 1 88.12 87 GLY B CA 1
ATOM 5888 C C . GLY B 1 87 ? 18.375 9.586 15.93 1 88.12 87 GLY B C 1
ATOM 5889 O O . GLY B 1 87 ? 17.281 9.688 16.469 1 88.12 87 GLY B O 1
ATOM 5890 N N . VAL B 1 88 ? 18.719 10.117 14.727 1 90.56 88 VAL B N 1
ATOM 5891 C CA . VAL B 1 88 ? 17.734 10.852 13.938 1 90.56 88 VAL B CA 1
ATOM 5892 C C . VAL B 1 88 ? 16.844 9.867 13.164 1 90.56 88 VAL B C 1
ATOM 5894 O O . VAL B 1 88 ? 17.359 9.016 12.43 1 90.56 88 VAL B O 1
ATOM 5897 N N . GLU B 1 89 ? 15.562 9.945 13.367 1 82.94 89 GLU B N 1
ATOM 5898 C CA . GLU B 1 89 ? 14.594 9.18 12.586 1 82.94 89 GLU B CA 1
ATOM 5899 C C . GLU B 1 89 ? 13.586 10.102 11.898 1 82.94 89 GLU B C 1
ATOM 5901 O O . GLU B 1 89 ? 13.391 10.016 10.688 1 82.94 89 GLU B O 1
ATOM 5906 N N . ASP B 1 90 ? 13.055 10.938 12.648 1 87.38 90 ASP B N 1
ATOM 5907 C CA . ASP B 1 90 ? 12.109 11.938 12.164 1 87.38 90 ASP B CA 1
ATOM 5908 C C . ASP B 1 90 ? 12.836 13.117 11.523 1 87.38 90 ASP B C 1
ATOM 5910 O O . ASP B 1 90 ? 13.516 13.883 12.219 1 87.38 90 ASP B O 1
ATOM 5914 N N . LEU B 1 91 ? 12.633 13.328 10.281 1 90.12 91 LEU B N 1
ATOM 5915 C CA . LEU B 1 91 ? 13.414 14.297 9.516 1 90.12 91 LEU B CA 1
ATOM 5916 C C . LEU B 1 91 ? 12.836 15.703 9.664 1 90.12 91 LEU B C 1
ATOM 5918 O O . LEU B 1 91 ? 13.391 16.656 9.117 1 90.12 91 LEU B O 1
ATOM 5922 N N . ASN B 1 92 ? 11.805 15.836 10.461 1 91.44 92 ASN B N 1
ATOM 5923 C CA . ASN B 1 92 ? 11.203 17.141 10.68 1 91.44 92 ASN B CA 1
ATOM 5924 C C . ASN B 1 92 ? 11.992 17.969 11.695 1 91.44 92 ASN B C 1
ATOM 5926 O O . ASN B 1 92 ? 11.859 19.188 11.742 1 91.44 92 ASN B O 1
ATOM 5930 N N . ALA B 1 93 ? 12.758 17.312 12.5 1 94.69 93 ALA B N 1
ATOM 5931 C CA . ALA B 1 93 ? 13.32 17.953 13.68 1 94.69 93 ALA B CA 1
ATOM 5932 C C . ALA B 1 93 ? 14.164 19.172 13.297 1 94.69 93 ALA B C 1
ATOM 5934 O O . ALA B 1 93 ? 14.141 20.188 13.984 1 94.69 93 ALA B O 1
ATOM 5935 N N . VAL B 1 94 ? 14.836 19.031 12.227 1 97.69 94 VAL B N 1
ATOM 5936 C CA . VAL B 1 94 ? 15.75 20.109 11.812 1 97.69 94 VAL B CA 1
ATOM 5937 C C . VAL B 1 94 ? 14.961 21.375 11.531 1 97.69 94 VAL B C 1
ATOM 5939 O O . VAL B 1 94 ? 15.43 22.484 11.82 1 97.69 94 VAL B O 1
ATOM 5942 N N . VAL B 1 95 ? 13.773 21.219 11.039 1 97.56 95 VAL B N 1
ATOM 5943 C CA . VAL B 1 95 ? 12.945 22.375 10.688 1 97.56 95 VAL B CA 1
ATOM 5944 C C . VAL B 1 95 ? 12.477 23.078 11.961 1 97.56 95 VAL B C 1
ATOM 5946 O O . VAL B 1 95 ? 12.461 24.312 12.031 1 97.56 95 VAL B O 1
ATOM 5949 N N . PHE B 1 96 ? 12.188 22.312 12.961 1 97.06 96 PHE B N 1
ATOM 5950 C CA . PHE B 1 96 ? 11.703 22.859 14.219 1 97.06 96 PHE B CA 1
ATOM 5951 C C . PHE B 1 96 ? 12.836 23.531 14.992 1 97.06 96 PHE B C 1
ATOM 5953 O O . PHE B 1 96 ? 12.594 24.438 15.789 1 97.06 96 PHE B O 1
ATOM 5960 N N . PHE B 1 97 ? 14.055 23.109 14.781 1 97.88 97 PHE B N 1
ATOM 5961 C CA . PHE B 1 97 ? 15.219 23.812 15.305 1 97.88 97 PHE B CA 1
ATOM 5962 C C . PHE B 1 97 ? 15.438 25.125 14.555 1 97.88 97 PHE B C 1
ATOM 5964 O O . PHE B 1 97 ? 15.539 26.188 15.172 1 97.88 97 PHE B O 1
ATOM 5971 N N . ALA B 1 98 ? 15.453 25.031 13.273 1 98.69 98 ALA B N 1
ATOM 5972 C CA . ALA B 1 98 ? 15.867 26.141 12.43 1 98.69 98 ALA B CA 1
ATOM 5973 C C . ALA B 1 98 ? 14.883 27.312 12.539 1 98.69 98 ALA B C 1
ATOM 5975 O O . ALA B 1 98 ? 15.297 28.469 12.617 1 98.69 98 ALA B O 1
ATOM 5976 N N . ILE B 1 99 ? 13.586 27.047 12.602 1 98.31 99 ILE B N 1
ATOM 5977 C CA . ILE B 1 99 ? 12.57 28.094 12.57 1 98.31 99 ILE B CA 1
ATOM 5978 C C . ILE B 1 99 ? 12.609 28.891 13.875 1 98.31 99 ILE B C 1
ATOM 5980 O O . ILE B 1 99 ? 12.102 30 13.938 1 98.31 99 ILE B O 1
ATOM 5984 N N . ARG B 1 100 ? 13.266 28.328 14.891 1 98.12 100 ARG B N 1
ATOM 5985 C CA . ARG B 1 100 ? 13.383 29 16.188 1 98.12 100 ARG B CA 1
ATOM 5986 C C . ARG B 1 100 ? 14.711 29.734 16.297 1 98.12 100 ARG B C 1
ATOM 5988 O O . ARG B 1 100 ? 14.742 30.938 16.609 1 98.12 100 ARG B O 1
ATOM 5995 N N . ILE B 1 101 ? 15.758 29.078 15.922 1 98.62 101 ILE B N 1
ATOM 5996 C CA . ILE B 1 101 ? 17.094 29.578 16.234 1 98.62 101 ILE B CA 1
ATOM 5997 C C . ILE B 1 101 ? 17.531 30.578 15.164 1 98.62 101 ILE B C 1
ATOM 5999 O O . ILE B 1 101 ? 18.219 31.547 15.469 1 98.62 101 ILE B O 1
ATOM 6003 N N . VAL B 1 102 ? 17.172 30.375 13.906 1 98.69 102 VAL B N 1
ATOM 6004 C CA . VAL B 1 102 ? 17.609 31.234 12.82 1 98.69 102 VAL B CA 1
ATOM 6005 C C . VAL B 1 102 ? 17.078 32.656 13.039 1 98.69 102 VAL B C 1
ATOM 6007 O O . VAL B 1 102 ? 17.859 33.625 13.055 1 98.69 102 VAL B O 1
ATOM 6010 N N . PRO B 1 103 ? 15.734 32.844 13.242 1 98.31 103 PRO B N 1
ATOM 6011 C CA . PRO B 1 103 ? 15.258 34.219 13.539 1 98.31 103 PRO B CA 1
ATOM 6012 C C . PRO B 1 103 ? 15.891 34.781 14.805 1 98.31 103 PRO B C 1
ATOM 6014 O O . PRO B 1 103 ? 16.172 36 14.852 1 98.31 103 PRO B O 1
ATOM 6017 N N . LEU B 1 104 ? 16.156 33.969 15.844 1 98.25 104 LEU B N 1
ATOM 6018 C CA . LEU B 1 104 ? 16.797 34.438 17.062 1 98.25 104 LEU B CA 1
ATOM 6019 C C . LEU B 1 104 ? 18.156 35.031 16.766 1 98.25 104 LEU B C 1
ATOM 6021 O O . LEU B 1 104 ? 18.469 36.156 17.219 1 98.25 104 LEU B O 1
ATOM 6025 N N . LEU B 1 105 ? 18.953 34.312 16.016 1 98.38 105 LEU B N 1
ATOM 6026 C CA . LEU B 1 105 ? 20.297 34.781 15.688 1 98.38 105 LEU B CA 1
ATOM 6027 C C . LEU B 1 105 ? 20.25 36 14.773 1 98.38 105 LEU B C 1
ATOM 6029 O O . LEU B 1 105 ? 21.078 36.906 14.898 1 98.38 105 LEU B O 1
ATOM 6033 N N . HIS B 1 106 ? 19.312 35.969 13.859 1 98 106 HIS B N 1
ATOM 6034 C CA . HIS B 1 106 ? 19.188 37.125 12.961 1 98 106 HIS B CA 1
ATOM 6035 C C . HIS B 1 106 ? 18.906 38.406 13.734 1 98 106 HIS B C 1
ATOM 6037 O O . HIS B 1 106 ? 19.453 39.438 13.43 1 98 106 HIS B O 1
ATOM 6043 N N . ARG B 1 107 ? 18.125 38.312 14.789 1 97 107 ARG B N 1
ATOM 6044 C CA . ARG B 1 107 ? 17.688 39.5 15.555 1 97 107 ARG B CA 1
ATOM 6045 C C . ARG B 1 107 ? 18.688 39.844 16.641 1 97 107 ARG B C 1
ATOM 6047 O O . ARG B 1 107 ? 18.891 41.031 16.938 1 97 107 ARG B O 1
ATOM 6054 N N . HIS B 1 108 ? 19.328 38.781 17.328 1 97.56 108 HIS B N 1
ATOM 6055 C CA . HIS B 1 108 ? 19.922 39.062 18.641 1 97.56 108 HIS B CA 1
ATOM 6056 C C . HIS B 1 108 ? 21.312 38.469 18.75 1 97.56 108 HIS B C 1
ATOM 6058 O O . HIS B 1 108 ? 21.812 38.219 19.844 1 97.56 108 HIS B O 1
ATOM 6064 N N . ARG B 1 109 ? 21.906 38.125 17.641 1 95.88 109 ARG B N 1
ATOM 6065 C CA . ARG B 1 109 ? 23.219 37.469 17.75 1 95.88 109 ARG B CA 1
ATOM 6066 C C . ARG B 1 109 ? 24.203 38.344 18.516 1 95.88 109 ARG B C 1
ATOM 6068 O O . ARG B 1 109 ? 25.141 37.844 19.141 1 95.88 109 ARG B O 1
ATOM 6075 N N . ALA B 1 110 ? 24.016 39.625 18.578 1 96.75 110 ALA B N 1
ATOM 6076 C CA . ALA B 1 110 ? 24.906 40.531 19.266 1 96.75 110 ALA B CA 1
ATOM 6077 C C . ALA B 1 110 ? 24.859 40.312 20.766 1 96.75 110 ALA B C 1
ATOM 6079 O O . ALA B 1 110 ? 25.766 40.75 21.5 1 96.75 110 ALA B O 1
ATOM 6080 N N . ARG B 1 111 ? 23.797 39.656 21.25 1 97.44 111 ARG B N 1
ATOM 6081 C CA . ARG B 1 111 ? 23.641 39.406 22.672 1 97.44 111 ARG B CA 1
ATOM 6082 C C . ARG B 1 111 ? 24.422 38.156 23.094 1 97.44 111 ARG B C 1
ATOM 6084 O O . ARG B 1 111 ? 24.562 37.875 24.297 1 97.44 111 ARG B O 1
ATOM 6091 N N . LEU B 1 112 ? 24.969 37.406 22.172 1 97.94 112 LEU B N 1
ATOM 6092 C CA . LEU B 1 112 ? 25.609 36.125 22.438 1 97.94 112 LEU B CA 1
ATOM 6093 C C . LEU B 1 112 ? 27.125 36.219 22.297 1 97.94 112 LEU B C 1
ATOM 6095 O O . LEU B 1 112 ? 27.625 37.094 21.562 1 97.94 112 LEU B O 1
ATOM 6099 N N . SER B 1 113 ? 27.859 35.406 23 1 97.75 113 SER B N 1
ATOM 6100 C CA . SER B 1 113 ? 29.328 35.406 22.969 1 97.75 113 SER B CA 1
ATOM 6101 C C . SER B 1 113 ? 29.844 34.938 21.609 1 97.75 113 SER B C 1
ATOM 6103 O O . SER B 1 113 ? 29.188 34.156 20.922 1 97.75 113 SER B O 1
ATOM 6105 N N . ALA B 1 114 ? 31 35.375 21.297 1 97.75 114 ALA B N 1
ATOM 6106 C CA . ALA B 1 114 ? 31.641 34.969 20.047 1 97.75 114 ALA B CA 1
ATOM 6107 C C . ALA B 1 114 ? 31.922 33.469 20.031 1 97.75 114 ALA B C 1
ATOM 6109 O O . ALA B 1 114 ? 31.812 32.844 18.984 1 97.75 114 ALA B O 1
ATOM 6110 N N . ASP B 1 115 ? 32.281 33 21.141 1 97.75 115 ASP B N 1
ATOM 6111 C CA . ASP B 1 115 ? 32.594 31.562 21.25 1 97.75 115 ASP B CA 1
ATOM 6112 C C . ASP B 1 115 ? 31.344 30.719 20.938 1 97.75 115 ASP B C 1
ATOM 6114 O O . ASP B 1 115 ? 31.453 29.703 20.266 1 97.75 115 ASP B O 1
ATOM 6118 N N . LEU B 1 116 ? 30.266 31.141 21.438 1 98.12 116 LEU B N 1
ATOM 6119 C CA . LEU B 1 116 ? 29.031 30.438 21.156 1 98.12 116 LEU B CA 1
ATOM 6120 C C . LEU B 1 116 ? 28.656 30.547 19.672 1 98.12 116 LEU B C 1
ATOM 6122 O O . LEU B 1 116 ? 28.203 29.562 19.062 1 98.12 116 LEU B O 1
ATOM 6126 N N . LEU B 1 117 ? 28.797 31.703 19.094 1 98.31 117 LEU B N 1
ATOM 6127 C CA . LEU B 1 117 ? 28.469 31.906 17.688 1 98.31 117 LEU B CA 1
ATOM 6128 C C . LEU B 1 117 ? 29.328 31.031 16.797 1 98.31 117 LEU B C 1
ATOM 6130 O O . LEU B 1 117 ? 28.875 30.562 15.75 1 98.31 117 LEU B O 1
ATOM 6134 N N . ASP B 1 118 ? 30.578 30.734 17.188 1 98 118 ASP B N 1
ATOM 6135 C CA . ASP B 1 118 ? 31.469 29.844 16.453 1 98 118 ASP B CA 1
ATOM 6136 C C . ASP B 1 118 ? 30.906 28.422 16.406 1 98 118 ASP B C 1
ATOM 6138 O O . ASP B 1 118 ? 31.266 27.641 15.516 1 98 118 ASP B O 1
ATOM 6142 N N . VAL B 1 119 ? 30.062 28.172 17.328 1 97.81 119 VAL B N 1
ATOM 6143 C CA . VAL B 1 119 ? 29.422 26.844 17.375 1 97.81 119 VAL B CA 1
ATOM 6144 C C . VAL B 1 119 ? 28.094 26.891 16.625 1 97.81 119 VAL B C 1
ATOM 6146 O O . VAL B 1 119 ? 27.797 26 15.828 1 97.81 119 VAL B O 1
ATOM 6149 N N . LEU B 1 120 ? 27.328 27.922 16.812 1 98.31 120 LEU B N 1
ATOM 6150 C CA . LEU B 1 120 ? 25.938 27.969 16.359 1 98.31 120 LEU B CA 1
ATOM 6151 C C . LEU B 1 120 ? 25.859 28.219 14.859 1 98.31 120 LEU B C 1
ATOM 6153 O O . LEU B 1 120 ? 25 27.656 14.18 1 98.31 120 LEU B O 1
ATOM 6157 N N . LEU B 1 121 ? 26.703 29.047 14.328 1 98.38 121 LEU B N 1
ATOM 6158 C CA . LEU B 1 121 ? 26.594 29.406 12.922 1 98.38 121 LEU B CA 1
ATOM 6159 C C . LEU B 1 121 ? 26.891 28.203 12.031 1 98.38 121 LEU B C 1
ATOM 6161 O O . LEU B 1 121 ? 26.141 27.922 11.094 1 98.38 121 LEU B O 1
ATOM 6165 N N . PRO B 1 122 ? 27.938 27.406 12.352 1 98.19 122 PRO B N 1
ATOM 6166 C CA . PRO B 1 122 ? 28.109 26.172 11.586 1 98.19 122 PRO B CA 1
ATOM 6167 C C . PRO B 1 122 ? 26.953 25.203 11.781 1 98.19 122 PRO B C 1
ATOM 6169 O O . PRO B 1 122 ? 26.578 24.484 10.844 1 98.19 122 PRO B O 1
ATOM 6172 N N . THR B 1 123 ? 26.406 25.141 12.984 1 98.56 123 THR B N 1
ATOM 6173 C CA . THR B 1 123 ? 25.25 24.297 13.258 1 98.56 123 THR B CA 1
ATOM 6174 C C . THR B 1 123 ? 24.078 24.703 12.375 1 98.56 123 THR B C 1
ATOM 6176 O O . THR B 1 123 ? 23.422 23.844 11.773 1 98.56 123 THR B O 1
ATOM 6179 N N . VAL B 1 124 ? 23.828 25.953 12.25 1 98.75 124 VAL B N 1
ATOM 6180 C CA . VAL B 1 124 ? 22.75 26.484 11.43 1 98.75 124 VAL B CA 1
ATOM 6181 C C . VAL B 1 124 ? 23 26.172 9.961 1 98.75 124 VAL B C 1
ATOM 6183 O O . VAL B 1 124 ? 22.094 25.781 9.227 1 98.75 124 VAL B O 1
ATOM 6186 N N . ARG B 1 125 ? 24.234 26.375 9.531 1 98.62 125 ARG B N 1
ATOM 6187 C CA . ARG B 1 125 ? 24.562 26.078 8.141 1 98.62 125 ARG B CA 1
ATOM 6188 C C . ARG B 1 125 ? 24.266 24.625 7.801 1 98.62 125 ARG B C 1
ATOM 6190 O O . ARG B 1 125 ? 23.672 24.328 6.762 1 98.62 125 ARG B O 1
ATOM 6197 N N . ARG B 1 126 ? 24.656 23.719 8.688 1 98.56 126 ARG B N 1
ATOM 6198 C CA . ARG B 1 126 ? 24.359 22.297 8.469 1 98.56 126 ARG B CA 1
ATOM 6199 C C . ARG B 1 126 ? 22.859 22.047 8.477 1 98.56 126 ARG B C 1
ATOM 6201 O O . ARG B 1 126 ? 22.359 21.219 7.711 1 98.56 126 ARG B O 1
ATOM 6208 N N . ALA B 1 127 ? 22.156 22.703 9.367 1 98.75 127 ALA B N 1
ATOM 6209 C CA . ALA B 1 127 ? 20.703 22.547 9.445 1 98.75 127 ALA B CA 1
ATOM 6210 C C . ALA B 1 127 ? 20.031 22.969 8.141 1 98.75 127 ALA B C 1
ATOM 6212 O O . ALA B 1 127 ? 19.156 22.266 7.629 1 98.75 127 ALA B O 1
ATOM 6213 N N . LEU B 1 128 ? 20.469 24.125 7.598 1 98.75 128 LEU B N 1
ATOM 6214 C CA . LEU B 1 128 ? 19.891 24.594 6.34 1 98.75 128 LEU B CA 1
ATOM 6215 C C . LEU B 1 128 ? 20.234 23.656 5.195 1 98.75 128 LEU B C 1
ATOM 6217 O O . LEU B 1 128 ? 19.438 23.453 4.281 1 98.75 128 LEU B O 1
ATOM 6221 N N . GLY B 1 129 ? 21.453 23.141 5.277 1 98.06 129 GLY B N 1
ATOM 6222 C CA . GLY B 1 129 ? 21.812 22.109 4.32 1 98.06 129 GLY B CA 1
ATOM 6223 C C . GLY B 1 129 ? 20.938 20.875 4.41 1 98.06 129 GLY B C 1
ATOM 6224 O O . GLY B 1 129 ? 20.562 20.297 3.389 1 98.06 129 GLY B O 1
ATOM 6225 N N . ALA B 1 130 ? 20.609 20.438 5.594 1 97.5 130 ALA B N 1
ATOM 6226 C CA . ALA B 1 130 ? 19.719 19.297 5.797 1 97.5 130 ALA B CA 1
ATOM 6227 C C . ALA B 1 130 ? 18.328 19.594 5.242 1 97.5 130 ALA B C 1
ATOM 6229 O O . ALA B 1 130 ? 17.703 18.719 4.637 1 97.5 130 ALA B O 1
ATOM 6230 N N . ILE B 1 131 ? 17.812 20.781 5.445 1 97.88 131 ILE B N 1
ATOM 6231 C CA . ILE B 1 131 ? 16.516 21.188 4.926 1 97.88 131 ILE B CA 1
ATOM 6232 C C . ILE B 1 131 ? 16.516 21.109 3.4 1 97.88 131 ILE B C 1
ATOM 6234 O O . ILE B 1 131 ? 15.547 20.641 2.793 1 97.88 131 ILE B O 1
ATOM 6238 N N . GLU B 1 132 ? 17.594 21.625 2.84 1 96.69 132 GLU B N 1
ATOM 6239 C CA . GLU B 1 132 ? 17.734 21.516 1.391 1 96.69 132 GLU B CA 1
ATOM 6240 C C . GLU B 1 132 ? 17.703 20.047 0.949 1 96.69 132 GLU B C 1
ATOM 6242 O O . GLU B 1 132 ? 17.016 19.703 -0.014 1 96.69 132 GLU B O 1
ATOM 6247 N N . SER B 1 133 ? 18.391 19.25 1.689 1 93.12 133 SER B N 1
ATOM 6248 C CA . SER B 1 133 ? 18.531 17.844 1.328 1 93.12 133 SER B CA 1
ATOM 6249 C C . SER B 1 133 ? 17.203 17.094 1.471 1 93.12 133 SER B C 1
ATOM 6251 O O . SER B 1 133 ? 16.891 16.234 0.662 1 93.12 133 SER B O 1
ATOM 6253 N N . ILE B 1 134 ? 16.5 17.375 2.473 1 91.06 134 ILE B N 1
ATOM 6254 C CA . ILE B 1 134 ? 15.234 16.703 2.717 1 91.06 134 ILE B CA 1
ATOM 6255 C C . ILE B 1 134 ? 14.227 17.094 1.633 1 91.06 134 ILE B C 1
ATOM 6257 O O . ILE B 1 134 ? 13.367 16.281 1.266 1 91.06 134 ILE B O 1
ATOM 6261 N N . ASN B 1 135 ? 14.227 18.312 1.191 1 92.19 135 ASN B N 1
ATOM 6262 C CA . ASN B 1 135 ? 13.469 18.766 0.029 1 92.19 135 ASN B CA 1
ATOM 6263 C C . ASN B 1 135 ? 12.016 18.312 0.098 1 92.19 135 ASN B C 1
ATOM 6265 O O . ASN B 1 135 ? 11.516 17.688 -0.833 1 92.19 135 ASN B O 1
ATOM 6269 N N . VAL B 1 136 ? 11.32 18.641 1.18 1 92.06 136 VAL B N 1
ATOM 6270 C CA . VAL B 1 136 ? 9.945 18.203 1.396 1 92.06 136 VAL B CA 1
ATOM 6271 C C . VAL B 1 136 ? 9.039 18.828 0.331 1 92.06 136 VAL B C 1
ATOM 6273 O O . VAL B 1 136 ? 9.312 19.906 -0.179 1 92.06 136 VAL B O 1
ATOM 6276 N N . GLY B 1 137 ? 7.973 18.156 -0.034 1 88.75 137 GLY B N 1
ATOM 6277 C CA . GLY B 1 137 ? 7.02 18.641 -1.02 1 88.75 137 GLY B CA 1
ATOM 6278 C C . GLY B 1 137 ? 6.137 19.75 -0.498 1 88.75 137 GLY B C 1
ATOM 6279 O O . GLY B 1 137 ? 5.957 19.891 0.713 1 88.75 137 GLY B O 1
ATOM 6280 N N . PRO B 1 138 ? 5.57 20.5 -1.405 1 90.69 138 PRO B N 1
ATOM 6281 C CA . PRO B 1 138 ? 4.781 21.672 -1.004 1 90.69 138 PRO B CA 1
ATOM 6282 C C . PRO B 1 138 ? 3.469 21.281 -0.323 1 90.69 138 PRO B C 1
ATOM 6284 O O . PRO B 1 138 ? 2.807 22.141 0.274 1 90.69 138 PRO B O 1
ATOM 6287 N N . GLU B 1 139 ? 3.061 20.047 -0.394 1 88.88 139 GLU B N 1
ATOM 6288 C CA . GLU B 1 139 ? 1.81 19.609 0.221 1 88.88 139 GLU B CA 1
ATOM 6289 C C . GLU B 1 139 ? 1.958 19.469 1.732 1 88.88 139 GLU B C 1
ATOM 6291 O O . GLU B 1 139 ? 0.962 19.375 2.453 1 88.88 139 GLU B O 1
ATOM 6296 N N . TYR B 1 140 ? 3.195 19.422 2.193 1 90.56 140 TYR B N 1
ATOM 6297 C CA . TYR B 1 140 ? 3.451 19.328 3.625 1 90.56 140 TYR B CA 1
ATOM 6298 C C . TYR B 1 140 ? 3.549 20.703 4.254 1 90.56 140 TYR B C 1
ATOM 6300 O O . TYR B 1 140 ? 4.617 21.109 4.719 1 90.56 140 TYR B O 1
ATOM 6308 N N . THR B 1 141 ? 2.463 21.344 4.492 1 93.56 141 THR B N 1
ATOM 6309 C CA . THR B 1 141 ? 2.307 22.781 4.762 1 93.56 141 THR B CA 1
ATOM 6310 C C . THR B 1 141 ? 3.137 23.188 5.973 1 93.56 141 THR B C 1
ATOM 6312 O O . THR B 1 141 ? 3.912 24.141 5.902 1 93.56 141 THR B O 1
ATOM 6315 N N . ASN B 1 142 ? 2.99 22.484 7.074 1 92.94 142 ASN B N 1
ATOM 6316 C CA . ASN B 1 142 ? 3.682 22.875 8.305 1 92.94 142 ASN B CA 1
ATOM 6317 C C . ASN B 1 142 ? 5.195 22.875 8.117 1 92.94 142 ASN B C 1
ATOM 6319 O O . ASN B 1 142 ? 5.875 23.828 8.5 1 92.94 142 ASN B O 1
ATOM 6323 N N . ILE B 1 143 ? 5.695 21.922 7.398 1 94.81 143 ILE B N 1
ATOM 6324 C CA . ILE B 1 143 ? 7.141 21.766 7.27 1 94.81 143 ILE B CA 1
ATOM 6325 C C . ILE B 1 143 ? 7.668 22.672 6.168 1 94.81 143 ILE B C 1
ATOM 6327 O O . ILE B 1 143 ? 8.695 23.344 6.34 1 94.81 143 ILE B O 1
ATOM 6331 N N . ILE B 1 144 ? 6.973 22.844 5.078 1 96.19 144 ILE B N 1
ATOM 6332 C CA . ILE B 1 144 ? 7.48 23.656 3.977 1 96.19 144 ILE B CA 1
ATOM 6333 C C . ILE B 1 144 ? 7.426 25.125 4.359 1 96.19 144 ILE B C 1
ATOM 6335 O O . ILE B 1 144 ? 8.328 25.906 4.016 1 96.19 144 ILE B O 1
ATOM 6339 N N . SER B 1 145 ? 6.402 25.578 5.062 1 97.75 145 SER B N 1
ATOM 6340 C CA . SER B 1 145 ? 6.328 26.969 5.469 1 97.75 145 SER B CA 1
ATOM 6341 C C . SER B 1 145 ? 7.488 27.344 6.387 1 97.75 145 SER B C 1
ATOM 6343 O O . SER B 1 145 ? 8.133 28.375 6.195 1 97.75 145 SER B O 1
ATOM 6345 N N . GLN B 1 146 ? 7.785 26.484 7.273 1 98.25 146 GLN B N 1
ATOM 6346 C CA . GLN B 1 146 ? 8.883 26.719 8.203 1 98.25 146 GLN B CA 1
ATOM 6347 C C . GLN B 1 146 ? 10.234 26.594 7.5 1 98.25 146 GLN B C 1
ATOM 6349 O O . GLN B 1 146 ? 11.164 27.359 7.789 1 98.25 146 GLN B O 1
ATOM 6354 N N . SER B 1 147 ? 10.312 25.656 6.598 1 98.31 147 SER B N 1
ATOM 6355 C CA . SER B 1 147 ? 11.547 25.469 5.84 1 98.31 147 SER B CA 1
ATOM 6356 C C . SER B 1 147 ? 11.906 26.703 5.039 1 98.31 147 SER B C 1
ATOM 6358 O O . SER B 1 147 ? 13.055 27.156 5.07 1 98.31 147 SER B O 1
ATOM 6360 N N . VAL B 1 148 ? 10.977 27.25 4.332 1 98.62 148 VAL B N 1
ATOM 6361 C CA . VAL B 1 148 ? 11.266 28.375 3.459 1 98.62 148 VAL B CA 1
ATOM 6362 C C . VAL B 1 148 ? 11.609 29.609 4.297 1 98.62 148 VAL B C 1
ATOM 6364 O O . VAL B 1 148 ? 12.477 30.406 3.926 1 98.62 148 VAL B O 1
ATOM 6367 N N . ALA B 1 149 ? 10.922 29.781 5.445 1 98.81 149 ALA B N 1
ATOM 6368 C CA . ALA B 1 149 ? 11.281 30.875 6.348 1 98.81 149 ALA B CA 1
ATOM 6369 C C . ALA B 1 149 ? 12.719 30.734 6.836 1 98.81 149 ALA B C 1
ATOM 6371 O O . ALA B 1 149 ? 13.484 31.703 6.812 1 98.81 149 ALA B O 1
ATOM 6372 N N . ALA B 1 150 ? 13.07 29.531 7.203 1 98.81 150 ALA B N 1
ATOM 6373 C CA . ALA B 1 150 ? 14.422 29.266 7.703 1 98.81 150 ALA B CA 1
ATOM 6374 C C . ALA B 1 150 ? 15.461 29.484 6.613 1 98.81 150 ALA B C 1
ATOM 6376 O O . ALA B 1 150 ? 16.531 30.031 6.875 1 98.81 150 ALA B O 1
ATOM 6377 N N . LEU B 1 151 ? 15.188 29.062 5.418 1 98.88 151 LEU B N 1
ATOM 6378 C CA . LEU B 1 151 ? 16.125 29.203 4.312 1 98.88 151 LEU B CA 1
ATOM 6379 C C . LEU B 1 151 ? 16.328 30.672 3.945 1 98.88 151 LEU B C 1
ATOM 6381 O O . LEU B 1 151 ? 17.453 31.125 3.789 1 98.88 151 LEU B O 1
ATOM 6385 N N . ILE B 1 152 ? 15.25 31.438 3.807 1 98.88 152 ILE B N 1
ATOM 6386 C CA . ILE B 1 152 ? 15.328 32.844 3.41 1 98.88 152 ILE B CA 1
ATOM 6387 C C . ILE B 1 152 ? 16.078 33.625 4.48 1 98.88 152 ILE B C 1
ATOM 6389 O O . ILE B 1 152 ? 17.062 34.312 4.188 1 98.88 152 ILE B O 1
ATOM 6393 N N . VAL B 1 153 ? 15.641 33.5 5.762 1 98.81 153 VAL B N 1
ATOM 6394 C CA . VAL B 1 153 ? 16.234 34.281 6.855 1 98.81 153 VAL B CA 1
ATOM 6395 C C . VAL B 1 153 ? 17.625 33.75 7.16 1 98.81 153 VAL B C 1
ATOM 6397 O O . VAL B 1 153 ? 18.547 34.531 7.41 1 98.81 153 VAL B O 1
ATOM 6400 N N . GLY B 1 154 ? 17.766 32.438 7.141 1 98.88 154 GLY B N 1
ATOM 6401 C CA . GLY B 1 154 ? 19.062 31.828 7.387 1 98.88 154 GLY B CA 1
ATOM 6402 C C . GLY B 1 154 ? 20.094 32.156 6.328 1 98.88 154 GLY B C 1
ATOM 6403 O O . GLY B 1 154 ? 21.266 32.375 6.637 1 98.88 154 GLY B O 1
ATOM 6404 N N . GLY B 1 155 ? 19.625 32.156 5.059 1 98.75 155 GLY B N 1
ATOM 6405 C CA . GLY B 1 155 ? 20.516 32.594 4.004 1 98.75 155 GLY B CA 1
ATOM 6406 C C . GLY B 1 155 ? 21.016 34 4.207 1 98.75 155 GLY B C 1
ATOM 6407 O O . GLY B 1 155 ? 22.188 34.281 3.957 1 98.75 155 GLY B O 1
ATOM 6408 N N . GLN B 1 156 ? 20.172 34.938 4.617 1 98.56 156 GLN B N 1
ATOM 6409 C CA . GLN B 1 156 ? 20.562 36.312 4.926 1 98.56 156 GLN B CA 1
ATOM 6410 C C . GLN B 1 156 ? 21.547 36.344 6.086 1 98.56 156 GLN B C 1
ATOM 6412 O O . GLN B 1 156 ? 22.547 37.062 6.023 1 98.56 156 GLN B O 1
ATOM 6417 N N . LEU B 1 157 ? 21.234 35.531 7.121 1 98.38 157 LEU B N 1
ATOM 6418 C CA . LEU B 1 157 ? 22.078 35.469 8.297 1 98.38 157 LEU B CA 1
ATOM 6419 C C . LEU B 1 157 ? 23.5 35.031 7.918 1 98.38 157 LEU B C 1
ATOM 6421 O O . LEU B 1 157 ? 24.469 35.594 8.422 1 98.38 157 LEU B O 1
ATOM 6425 N N . LEU B 1 158 ? 23.594 34.125 7.004 1 98.38 158 LEU B N 1
ATOM 6426 C CA . LEU B 1 158 ? 24.875 33.562 6.625 1 98.38 158 LEU B CA 1
ATOM 6427 C C . LEU B 1 158 ? 25.453 34.25 5.406 1 98.38 158 LEU B C 1
ATOM 6429 O O . LEU B 1 158 ? 26.516 33.875 4.898 1 98.38 158 LEU B O 1
ATOM 6433 N N . ASP B 1 159 ? 24.812 35.219 4.875 1 97.94 159 ASP B N 1
ATOM 6434 C CA . ASP B 1 159 ? 25.219 35.938 3.668 1 97.94 159 ASP B CA 1
ATOM 6435 C C . ASP B 1 159 ? 25.469 34.969 2.514 1 97.94 159 ASP B C 1
ATOM 6437 O O . ASP B 1 159 ? 26.531 35 1.9 1 97.94 159 ASP B O 1
ATOM 6441 N N . ASP B 1 160 ? 24.516 34.094 2.293 1 98.38 160 ASP B N 1
ATOM 6442 C CA . ASP B 1 160 ? 24.578 33.094 1.241 1 98.38 160 ASP B CA 1
ATOM 6443 C C . ASP B 1 160 ? 23.438 33.25 0.249 1 98.38 160 ASP B C 1
ATOM 6445 O O . ASP B 1 160 ? 22.328 32.75 0.477 1 98.38 160 ASP B O 1
ATOM 6449 N N . PRO B 1 161 ? 23.641 33.75 -0.916 1 98 161 PRO B N 1
ATOM 6450 C CA . PRO B 1 161 ? 22.578 34.062 -1.873 1 98 161 PRO B CA 1
ATOM 6451 C C . PRO B 1 161 ? 21.938 32.781 -2.443 1 98 161 PRO B C 1
ATOM 6453 O O . PRO B 1 161 ? 20.766 32.812 -2.832 1 98 161 PRO B O 1
ATOM 6456 N N . ASP B 1 162 ? 22.703 31.719 -2.469 1 98.31 162 ASP B N 1
ATOM 6457 C CA . ASP B 1 162 ? 22.141 30.469 -3.006 1 98.31 162 ASP B CA 1
ATOM 6458 C C . ASP B 1 162 ? 21.062 29.922 -2.09 1 98.31 162 ASP B C 1
ATOM 6460 O O . ASP B 1 162 ? 20.031 29.422 -2.564 1 98.31 162 ASP B O 1
ATOM 6464 N N . ILE B 1 163 ? 21.266 30 -0.824 1 98.5 163 ILE B N 1
ATOM 6465 C CA . ILE B 1 163 ? 20.281 29.516 0.142 1 98.5 163 ILE B CA 1
ATOM 6466 C C . ILE B 1 163 ? 19.047 30.406 0.089 1 98.5 163 ILE B C 1
ATOM 6468 O O . ILE B 1 163 ? 17.922 29.906 0.153 1 98.5 163 ILE B O 1
ATOM 6472 N N . ILE B 1 164 ? 19.266 31.719 -0.016 1 98.62 164 ILE B N 1
ATOM 6473 C CA . ILE B 1 164 ? 18.141 32.656 -0.138 1 98.62 164 ILE B CA 1
ATOM 6474 C C . ILE B 1 164 ? 17.328 32.312 -1.384 1 98.62 164 ILE B C 1
ATOM 6476 O O . ILE B 1 164 ? 16.094 32.25 -1.328 1 98.62 164 ILE B O 1
ATOM 6480 N N . ALA B 1 165 ? 18.047 32.031 -2.48 1 98.44 165 ALA B N 1
ATOM 6481 C CA . ALA B 1 165 ? 17.375 31.719 -3.744 1 98.44 165 ALA B CA 1
ATOM 6482 C C . ALA B 1 165 ? 16.578 30.438 -3.631 1 98.44 165 ALA B C 1
ATOM 6484 O O . ALA B 1 165 ? 15.461 30.344 -4.152 1 98.44 165 ALA B O 1
ATOM 6485 N N . LEU B 1 166 ? 17.156 29.453 -2.984 1 98.19 166 LEU B N 1
ATOM 6486 C CA . LEU B 1 166 ? 16.469 28.188 -2.764 1 98.19 166 LEU B CA 1
ATOM 6487 C C . LEU B 1 166 ? 15.18 28.406 -1.98 1 98.19 166 LEU B C 1
ATOM 6489 O O . LEU B 1 166 ? 14.117 27.922 -2.373 1 98.19 166 LEU B O 1
ATOM 6493 N N . GLY B 1 167 ? 15.289 29.094 -0.88 1 98.62 167 GLY B N 1
ATOM 6494 C CA . GLY B 1 167 ? 14.117 29.391 -0.072 1 98.62 167 GLY B CA 1
ATOM 6495 C C . GLY B 1 167 ? 13.047 30.156 -0.832 1 98.62 167 GLY B C 1
ATOM 6496 O O . GLY B 1 167 ? 11.859 29.828 -0.731 1 98.62 167 GLY B O 1
ATOM 6497 N N . SER B 1 168 ? 13.477 31.141 -1.595 1 98.44 168 SER B N 1
ATOM 6498 C CA . SER B 1 168 ? 12.547 31.969 -2.369 1 98.44 168 SER B CA 1
ATOM 6499 C C . SER B 1 168 ? 11.812 31.125 -3.412 1 98.44 168 SER B C 1
ATOM 6501 O O . SER B 1 168 ? 10.602 31.266 -3.594 1 98.44 168 SER B O 1
ATOM 6503 N N . CYS B 1 169 ? 12.562 30.297 -4.039 1 97.5 169 CYS B N 1
ATOM 6504 C CA . CYS B 1 169 ? 11.977 29.438 -5.059 1 97.5 169 CYS B CA 1
ATOM 6505 C C . CYS B 1 169 ? 10.945 28.484 -4.453 1 97.5 169 CYS B C 1
ATOM 6507 O O . CYS B 1 169 ? 9.828 28.375 -4.965 1 97.5 169 CYS B O 1
ATOM 6509 N N . ARG B 1 170 ? 11.266 27.859 -3.41 1 97.31 170 ARG B N 1
ATOM 6510 C CA . ARG B 1 170 ? 10.367 26.922 -2.756 1 97.31 170 ARG B CA 1
ATOM 6511 C C . ARG B 1 170 ? 9.148 27.625 -2.178 1 97.31 170 ARG B C 1
ATOM 6513 O O . ARG B 1 170 ? 8.047 27.078 -2.152 1 97.31 170 ARG B O 1
ATOM 6520 N N . PHE B 1 171 ? 9.398 28.844 -1.697 1 97.94 171 PHE B N 1
ATOM 6521 C CA . PHE B 1 171 ? 8.281 29.641 -1.201 1 97.94 171 PHE B CA 1
ATOM 6522 C C . PHE B 1 171 ? 7.266 29.891 -2.307 1 97.94 171 PHE B C 1
ATOM 6524 O O . PHE B 1 171 ? 6.062 29.719 -2.104 1 97.94 171 PHE B O 1
ATOM 6531 N N . ARG B 1 172 ? 7.738 30.234 -3.418 1 96.31 172 ARG B N 1
ATOM 6532 C CA . ARG B 1 172 ? 6.852 30.5 -4.547 1 96.31 172 ARG B CA 1
ATOM 6533 C C . ARG B 1 172 ? 6.109 29.234 -4.973 1 96.31 172 ARG B C 1
ATOM 6535 O O . ARG B 1 172 ? 4.93 29.297 -5.328 1 96.31 172 ARG B O 1
ATOM 6542 N N . GLU B 1 173 ? 6.805 28.141 -4.914 1 95.25 173 GLU B N 1
ATOM 6543 C CA . GLU B 1 173 ? 6.172 26.859 -5.23 1 95.25 173 GLU B CA 1
ATOM 6544 C C . GLU B 1 173 ? 5.027 26.547 -4.266 1 95.25 173 GLU B C 1
ATOM 6546 O O . GLU B 1 173 ? 3.943 26.141 -4.691 1 95.25 173 GLU B O 1
ATOM 6551 N N . TRP B 1 174 ? 5.301 26.672 -3.041 1 96.56 174 TRP B N 1
ATOM 6552 C CA . TRP B 1 174 ? 4.289 26.391 -2.025 1 96.56 174 TRP B CA 1
ATOM 6553 C C . TRP B 1 174 ? 3.098 27.344 -2.174 1 96.56 174 TRP B C 1
ATOM 6555 O O . TRP B 1 174 ? 1.944 26.891 -2.141 1 96.56 174 TRP B O 1
ATOM 6565 N N . VAL B 1 175 ? 3.352 28.641 -2.352 1 96.81 175 VAL B N 1
ATOM 6566 C CA . VAL B 1 175 ? 2.299 29.641 -2.48 1 96.81 175 VAL B CA 1
ATOM 6567 C C . VAL B 1 175 ? 1.445 29.344 -3.711 1 96.81 175 VAL B C 1
ATOM 6569 O O . VAL B 1 175 ? 0.222 29.5 -3.678 1 96.81 175 VAL B O 1
ATOM 6572 N N . SER B 1 176 ? 2.123 28.938 -4.727 1 95.25 176 SER B N 1
ATOM 6573 C CA . SER B 1 176 ? 1.39 28.578 -5.938 1 95.25 176 SER B CA 1
ATOM 6574 C C . SER B 1 176 ? 0.379 27.469 -5.664 1 95.25 176 SER B C 1
ATOM 6576 O O . SER B 1 176 ? -0.745 27.516 -6.172 1 95.25 176 SER B O 1
ATOM 6578 N N . LEU B 1 177 ? 0.784 26.516 -4.934 1 93.69 177 LEU B N 1
ATOM 6579 C CA . LEU B 1 177 ? -0.123 25.438 -4.59 1 93.69 177 LEU B CA 1
ATOM 6580 C C . LEU B 1 177 ? -1.295 25.938 -3.756 1 93.69 177 LEU B C 1
ATOM 6582 O O . LEU B 1 177 ? -2.441 25.547 -3.98 1 93.69 177 LEU B O 1
ATOM 6586 N N . VAL B 1 178 ? -1.028 26.75 -2.791 1 95.69 178 VAL B N 1
ATOM 6587 C CA . VAL B 1 178 ? -2.066 27.328 -1.946 1 95.69 178 VAL B CA 1
ATOM 6588 C C . VAL B 1 178 ? -3.037 28.141 -2.801 1 95.69 178 VAL B C 1
ATOM 6590 O O . VAL B 1 178 ? -4.258 28.016 -2.66 1 95.69 178 VAL B O 1
ATOM 6593 N N . ASP B 1 179 ? -2.496 28.906 -3.699 1 94.81 179 ASP B N 1
ATOM 6594 C CA . ASP B 1 179 ? -3.291 29.812 -4.523 1 94.81 179 ASP B CA 1
ATOM 6595 C C . ASP B 1 179 ? -4.145 29.031 -5.523 1 94.81 179 ASP B C 1
ATOM 6597 O O . ASP B 1 179 ? -5.191 29.516 -5.957 1 94.81 179 ASP B O 1
ATOM 6601 N N . GLU B 1 180 ? -3.686 27.906 -5.84 1 93.31 180 GLU B N 1
ATOM 6602 C CA . GLU B 1 180 ? -4.461 27.062 -6.746 1 93.31 180 GLU B CA 1
ATOM 6603 C C . GLU B 1 180 ? -5.738 26.562 -6.074 1 93.31 180 GLU B C 1
ATOM 6605 O O . GLU B 1 180 ? -6.773 26.422 -6.727 1 93.31 180 GLU B O 1
ATOM 6610 N N . SER B 1 181 ? -5.758 26.359 -4.832 1 93.88 181 SER B N 1
ATOM 6611 C CA . SER B 1 181 ? -6.879 25.75 -4.125 1 93.88 181 SER B CA 1
ATOM 6612 C C . SER B 1 181 ? -7.637 26.781 -3.297 1 93.88 181 SER B C 1
ATOM 6614 O O . SER B 1 181 ? -8.859 26.703 -3.18 1 93.88 181 SER B O 1
ATOM 6616 N N . GLY B 1 182 ? -6.867 27.703 -2.764 1 91.06 182 GLY B N 1
ATOM 6617 C CA . GLY B 1 182 ? -7.418 28.672 -1.831 1 91.06 182 GLY B CA 1
ATOM 6618 C C . GLY B 1 182 ? -6.895 28.5 -0.418 1 91.06 182 GLY B C 1
ATOM 6619 O O . GLY B 1 182 ? -6.445 29.469 0.201 1 91.06 182 GLY B O 1
ATOM 6620 N N . LEU B 1 183 ? -6.895 27.312 0.007 1 94.25 183 LEU B N 1
ATOM 6621 C CA . LEU B 1 183 ? -6.422 26.984 1.35 1 94.25 183 LEU B CA 1
ATOM 6622 C C . LEU B 1 183 ? -5.203 26.078 1.292 1 94.25 183 LEU B C 1
ATOM 6624 O O . LEU B 1 183 ? -5.016 25.344 0.319 1 94.25 183 LEU B O 1
ATOM 6628 N N . ALA B 1 184 ? -4.348 26.219 2.32 1 93.81 184 ALA B N 1
ATOM 6629 C CA . ALA B 1 184 ? -3.221 25.297 2.418 1 93.81 184 ALA B CA 1
ATOM 6630 C C . ALA B 1 184 ? -3.703 23.859 2.557 1 93.81 184 ALA B C 1
ATOM 6632 O O . ALA B 1 184 ? -4.793 23.609 3.078 1 93.81 184 ALA B O 1
ATOM 6633 N N . HIS B 1 185 ? -2.871 22.953 2.125 1 92 185 HIS B N 1
ATOM 6634 C CA . HIS B 1 185 ? -3.205 21.531 2.064 1 92 185 HIS B CA 1
ATOM 6635 C C . HIS B 1 185 ? -3.57 21 3.443 1 92 185 HIS B C 1
ATOM 6637 O O . HIS B 1 185 ? -4.535 20.25 3.584 1 92 185 HIS B O 1
ATOM 6643 N N . GLU B 1 186 ? -2.791 21.328 4.453 1 91.38 186 GLU B N 1
ATOM 6644 C CA . GLU B 1 186 ? -3.135 20.969 5.828 1 91.38 186 GLU B CA 1
ATOM 6645 C C . GLU B 1 186 ? -4.188 21.922 6.391 1 91.38 186 GLU B C 1
ATOM 6647 O O . GLU B 1 186 ? -3.857 22.875 7.09 1 91.38 186 GLU B O 1
ATOM 6652 N N . PHE B 1 187 ? -5.391 21.516 6.164 1 92.38 187 PHE B N 1
ATOM 6653 C CA . PHE B 1 187 ? -6.5 22.438 6.387 1 92.38 187 PHE B CA 1
ATOM 6654 C C . PHE B 1 187 ? -6.93 22.422 7.848 1 92.38 187 PHE B C 1
ATOM 6656 O O . PHE B 1 187 ? -6.883 21.391 8.508 1 92.38 187 PHE B O 1
ATOM 6663 N N . ASN B 1 188 ? -7.32 23.516 8.359 1 93.88 188 ASN B N 1
ATOM 6664 C CA . ASN B 1 188 ? -7.977 23.719 9.648 1 93.88 188 ASN B CA 1
ATOM 6665 C C . ASN B 1 188 ? -7.266 22.969 10.766 1 93.88 188 ASN B C 1
ATOM 6667 O O . ASN B 1 188 ? -7.91 22.297 11.578 1 93.88 188 ASN B O 1
ATOM 6671 N N . SER B 1 189 ? -5.992 22.984 10.695 1 92 189 SER B N 1
ATOM 6672 C CA . SER B 1 189 ? -5.23 22.328 11.758 1 92 189 SER B CA 1
ATOM 6673 C C . SER B 1 189 ? -5.066 23.25 12.961 1 92 189 SER B C 1
ATOM 6675 O O . SER B 1 189 ? -4.418 24.297 12.867 1 92 189 SER B O 1
ATOM 6677 N N . PRO B 1 190 ? -5.559 22.875 14.094 1 90.69 190 PRO B N 1
ATOM 6678 C CA . PRO B 1 190 ? -5.48 23.781 15.242 1 90.69 190 PRO B CA 1
ATOM 6679 C C . PRO B 1 190 ? -4.043 24.109 15.648 1 90.69 190 PRO B C 1
ATOM 6681 O O . PRO B 1 190 ? -3.744 25.234 16.031 1 90.69 190 PRO B O 1
ATOM 6684 N N . VAL B 1 191 ? -3.182 23.172 15.461 1 89.56 191 VAL B N 1
ATOM 6685 C CA . VAL B 1 191 ? -1.799 23.344 15.891 1 89.56 191 VAL B CA 1
ATOM 6686 C C . VAL B 1 191 ? -0.974 23.922 14.75 1 89.56 191 VAL B C 1
ATOM 6688 O O . VAL B 1 191 ? -0.279 24.938 14.922 1 89.56 191 VAL B O 1
ATOM 6691 N N . TYR B 1 192 ? -1.145 23.484 13.617 1 92.81 192 TYR B N 1
ATOM 6692 C CA . TYR B 1 192 ? -0.154 23.75 12.578 1 92.81 192 TYR B CA 1
ATOM 6693 C C . TYR B 1 192 ? -0.529 24.984 11.766 1 92.81 192 TYR B C 1
ATOM 6695 O O . TYR B 1 192 ? 0.317 25.562 11.086 1 92.81 192 TYR B O 1
ATOM 6703 N N . THR B 1 193 ? -1.76 25.375 11.844 1 94.75 193 THR B N 1
ATOM 6704 C CA . THR B 1 193 ? -2.082 26.656 11.242 1 94.75 193 THR B CA 1
ATOM 6705 C C . THR B 1 193 ? -1.323 27.781 11.938 1 94.75 193 THR B C 1
ATOM 6707 O O . THR B 1 193 ? -0.848 28.719 11.281 1 94.75 193 THR B O 1
ATOM 6710 N N . GLN B 1 194 ? -1.22 27.641 13.203 1 95.25 194 GLN B N 1
ATOM 6711 C CA . GLN B 1 194 ? -0.487 28.641 13.961 1 95.25 194 GLN B CA 1
ATOM 6712 C C . GLN B 1 194 ? 0.986 28.672 13.562 1 95.25 194 GLN B C 1
ATOM 6714 O O . GLN B 1 194 ? 1.587 29.734 13.445 1 95.25 194 GLN B O 1
ATOM 6719 N N . MET B 1 195 ? 1.469 27.516 13.367 1 95.56 195 MET B N 1
ATOM 6720 C CA . MET B 1 195 ? 2.869 27.422 12.961 1 95.56 195 MET B CA 1
ATOM 6721 C C . MET B 1 195 ? 3.08 28.031 11.578 1 95.56 195 MET B C 1
ATOM 6723 O O . MET B 1 195 ? 4.074 28.734 11.352 1 95.56 195 MET B O 1
ATOM 6727 N N . THR B 1 196 ? 2.178 27.781 10.75 1 97.12 196 THR B N 1
ATOM 6728 C CA . THR B 1 196 ? 2.252 28.328 9.398 1 97.12 196 THR B CA 1
ATOM 6729 C C . THR B 1 196 ? 2.17 29.844 9.414 1 97.12 196 THR B C 1
ATOM 6731 O O . THR B 1 196 ? 2.951 30.516 8.742 1 97.12 196 THR B O 1
ATOM 6734 N N . VAL B 1 197 ? 1.282 30.375 10.195 1 97.62 197 VAL B N 1
ATOM 6735 C CA . VAL B 1 197 ? 1.121 31.812 10.328 1 97.62 197 VAL B CA 1
ATOM 6736 C C . VAL B 1 197 ? 2.398 32.438 10.891 1 97.62 197 VAL B C 1
ATOM 6738 O O . VAL B 1 197 ? 2.871 33.469 10.406 1 97.62 197 VAL B O 1
ATOM 6741 N N . SER B 1 198 ? 2.963 31.75 11.844 1 97.25 198 SER B N 1
ATOM 6742 C CA . SER B 1 198 ? 4.203 32.219 12.445 1 97.25 198 SER B CA 1
ATOM 6743 C C . SER B 1 198 ? 5.348 32.219 11.438 1 97.25 198 SER B C 1
ATOM 6745 O O . SER B 1 198 ? 6.164 33.156 11.422 1 97.25 198 SER B O 1
ATOM 6747 N N . ALA B 1 199 ? 5.43 31.234 10.688 1 98.25 199 ALA B N 1
ATOM 6748 C CA . ALA B 1 199 ? 6.473 31.141 9.672 1 98.25 199 ALA B CA 1
ATOM 6749 C C . ALA B 1 199 ? 6.324 32.25 8.641 1 98.25 199 ALA B C 1
ATOM 6751 O O . ALA B 1 199 ? 7.312 32.906 8.258 1 98.25 199 ALA B O 1
ATOM 6752 N N . LEU B 1 200 ? 5.113 32.5 8.234 1 98.31 200 LEU B N 1
ATOM 6753 C CA . LEU B 1 200 ? 4.852 33.594 7.281 1 98.31 200 LEU B CA 1
ATOM 6754 C C . LEU B 1 200 ? 5.207 34.938 7.883 1 98.31 200 LEU B C 1
ATOM 6756 O O . LEU B 1 200 ? 5.758 35.812 7.195 1 98.31 200 LEU B O 1
ATOM 6760 N N . ARG B 1 201 ? 4.926 35.094 9.125 1 97.69 201 ARG B N 1
ATOM 6761 C CA . ARG B 1 201 ? 5.281 36.344 9.805 1 97.69 201 ARG B CA 1
ATOM 6762 C C . ARG B 1 201 ? 6.797 36.531 9.852 1 97.69 201 ARG B C 1
ATOM 6764 O O . ARG B 1 201 ? 7.293 37.656 9.734 1 97.69 201 ARG B O 1
ATOM 6771 N N . ALA B 1 202 ? 7.5 35.438 10.039 1 98 202 ALA B N 1
ATOM 6772 C CA . ALA B 1 202 ? 8.961 35.5 10.062 1 98 202 ALA B CA 1
ATOM 6773 C C . ALA B 1 202 ? 9.5 36 8.727 1 98 202 ALA B C 1
ATOM 6775 O O . ALA B 1 202 ? 10.422 36.844 8.688 1 98 202 ALA B O 1
ATOM 6776 N N . ILE B 1 203 ? 8.945 35.562 7.668 1 98.5 203 ILE B N 1
ATOM 6777 C CA . ILE B 1 203 ? 9.359 36.031 6.348 1 98.5 203 ILE B CA 1
ATOM 6778 C C . ILE B 1 203 ? 9.016 37.5 6.188 1 98.5 203 ILE B C 1
ATOM 6780 O O . ILE B 1 203 ? 9.852 38.281 5.742 1 98.5 203 ILE B O 1
ATOM 6784 N N . GLU B 1 204 ? 7.828 37.875 6.594 1 97.56 204 GLU B N 1
ATOM 6785 C CA . GLU B 1 204 ? 7.355 39.25 6.496 1 97.56 204 GLU B CA 1
ATOM 6786 C C . GLU B 1 204 ? 8.266 40.188 7.273 1 97.56 204 GLU B C 1
ATOM 6788 O O . GLU B 1 204 ? 8.586 41.281 6.793 1 97.56 204 GLU B O 1
ATOM 6793 N N . ASP B 1 205 ? 8.695 39.781 8.398 1 97.38 205 ASP B N 1
ATOM 6794 C CA . ASP B 1 205 ? 9.43 40.656 9.305 1 97.38 205 ASP B CA 1
ATOM 6795 C C . ASP B 1 205 ? 10.914 40.719 8.945 1 97.38 205 ASP B C 1
ATOM 6797 O O . ASP B 1 205 ? 11.578 41.719 9.164 1 97.38 205 ASP B O 1
ATOM 6801 N N . LEU B 1 206 ? 11.398 39.625 8.398 1 98.31 206 LEU B N 1
ATOM 6802 C CA . LEU B 1 206 ? 12.852 39.5 8.43 1 98.31 206 LEU B CA 1
ATOM 6803 C C . LEU B 1 206 ? 13.43 39.406 7.023 1 98.31 206 LEU B C 1
ATOM 6805 O O . LEU B 1 206 ? 14.633 39.594 6.828 1 98.31 206 LEU B O 1
ATOM 6809 N N . SER B 1 207 ? 12.609 39.125 6.055 1 98 207 SER B N 1
ATOM 6810 C CA . SER B 1 207 ? 13.141 39.031 4.699 1 98 207 SER B CA 1
ATOM 6811 C C . SER B 1 207 ? 13.625 40.406 4.219 1 98 207 SER B C 1
ATOM 6813 O O . SER B 1 207 ? 12.969 41.438 4.465 1 98 207 SER B O 1
ATOM 6815 N N . ALA B 1 208 ? 14.734 40.438 3.475 1 97.44 208 ALA B N 1
ATOM 6816 C CA . ALA B 1 208 ? 15.234 41.656 2.871 1 97.44 208 ALA B CA 1
ATOM 6817 C C . ALA B 1 208 ? 14.492 41.969 1.577 1 97.44 208 ALA B C 1
ATOM 6819 O O . ALA B 1 208 ? 14.539 43.094 1.088 1 97.44 208 ALA B O 1
ATOM 6820 N N . ASP B 1 209 ? 13.852 41.031 1.04 1 95.69 209 ASP B N 1
ATOM 6821 C CA . ASP B 1 209 ? 13.125 41.156 -0.221 1 95.69 209 ASP B CA 1
ATOM 6822 C C . ASP B 1 209 ? 11.703 41.656 0.017 1 95.69 209 ASP B C 1
ATOM 6824 O O . ASP B 1 209 ? 10.867 40.906 0.538 1 95.69 209 ASP B O 1
ATOM 6828 N N . SER B 1 210 ? 11.391 42.812 -0.458 1 93.31 210 SER B N 1
ATOM 6829 C CA . SER B 1 210 ? 10.086 43.438 -0.22 1 93.31 210 SER B CA 1
ATOM 6830 C C . SER B 1 210 ? 8.977 42.656 -0.923 1 93.31 210 SER B C 1
ATOM 6832 O O . SER B 1 210 ? 7.84 42.594 -0.438 1 93.31 210 SER B O 1
ATOM 6834 N N . GLY B 1 211 ? 9.289 42.062 -2.033 1 92.12 211 GLY B N 1
ATOM 6835 C CA . GLY B 1 211 ? 8.305 41.25 -2.725 1 92.12 211 GLY B CA 1
ATOM 6836 C C . GLY B 1 211 ? 7.898 40 -1.937 1 92.12 211 GLY B C 1
ATOM 6837 O O . GLY B 1 211 ? 6.711 39.688 -1.843 1 92.12 211 GLY B O 1
ATOM 6838 N N . LEU B 1 212 ? 8.891 39.344 -1.354 1 95.56 212 LEU B N 1
ATOM 6839 C CA . LEU B 1 212 ? 8.602 38.156 -0.537 1 95.56 212 LEU B CA 1
ATOM 6840 C C . LEU B 1 212 ? 7.805 38.562 0.704 1 95.56 212 LEU B C 1
ATOM 6842 O O . LEU B 1 212 ? 6.902 37.812 1.117 1 95.56 212 LEU B O 1
ATOM 6846 N N . ARG B 1 213 ? 8.125 39.688 1.278 1 96.38 213 ARG B N 1
ATOM 6847 C CA . ARG B 1 213 ? 7.41 40.156 2.463 1 96.38 213 ARG B CA 1
ATOM 6848 C C . ARG B 1 213 ? 5.934 40.375 2.16 1 96.38 213 ARG B C 1
ATOM 6850 O O . ARG B 1 213 ? 5.066 40 2.943 1 96.38 213 ARG B O 1
ATOM 6857 N N . ALA B 1 214 ? 5.688 40.969 1.028 1 94.88 214 ALA B N 1
ATOM 6858 C CA . ALA B 1 214 ? 4.309 41.281 0.652 1 94.88 214 ALA B CA 1
ATOM 6859 C C . ALA B 1 214 ? 3.504 40.031 0.419 1 94.88 214 ALA B C 1
ATOM 6861 O O . ALA B 1 214 ? 2.363 39.906 0.874 1 94.88 214 ALA B O 1
ATOM 6862 N N . VAL B 1 215 ? 4.113 39.094 -0.291 1 96.12 215 VAL B N 1
ATOM 6863 C CA . VAL B 1 215 ? 3.439 37.844 -0.574 1 96.12 215 VAL B CA 1
ATOM 6864 C C . VAL B 1 215 ? 3.158 37.094 0.731 1 96.12 215 VAL B C 1
ATOM 6866 O O . VAL B 1 215 ? 2.059 36.562 0.935 1 96.12 215 VAL B O 1
ATOM 6869 N N . ALA B 1 216 ? 4.152 37.031 1.598 1 97.94 216 ALA B N 1
ATOM 6870 C CA . ALA B 1 216 ? 3.984 36.375 2.891 1 97.94 216 ALA B CA 1
ATOM 6871 C C . ALA B 1 216 ? 2.838 37 3.678 1 97.94 216 ALA B C 1
ATOM 6873 O O . ALA B 1 216 ? 2.041 36.281 4.297 1 97.94 216 ALA B O 1
ATOM 6874 N N . ALA B 1 217 ? 2.768 38.25 3.656 1 97.31 217 ALA B N 1
ATOM 6875 C CA . ALA B 1 217 ? 1.724 38.969 4.383 1 97.31 217 ALA B CA 1
ATOM 6876 C C . ALA B 1 217 ? 0.341 38.625 3.836 1 97.31 217 ALA B C 1
ATOM 6878 O O . ALA B 1 217 ? -0.599 38.406 4.602 1 97.31 217 ALA B O 1
ATOM 6879 N N . GLN B 1 218 ? 0.198 38.625 2.539 1 97.06 218 GLN B N 1
ATOM 6880 C CA . GLN B 1 218 ? -1.093 38.344 1.922 1 97.06 218 GLN B CA 1
ATOM 6881 C C . GLN B 1 218 ? -1.523 36.906 2.189 1 97.06 218 GLN B C 1
ATOM 6883 O O . GLN B 1 218 ? -2.695 36.656 2.475 1 97.06 218 GLN B O 1
ATOM 6888 N N . VAL B 1 219 ? -0.572 36 2.031 1 97.19 219 VAL B N 1
ATOM 6889 C CA . VAL B 1 219 ? -0.889 34.594 2.279 1 97.19 219 VAL B CA 1
ATOM 6890 C C . VAL B 1 219 ? -1.251 34.406 3.75 1 97.19 219 VAL B C 1
ATOM 6892 O O . VAL B 1 219 ? -2.172 33.656 4.074 1 97.19 219 VAL B O 1
ATOM 6895 N N . ARG B 1 220 ? -0.498 35.031 4.641 1 97.44 220 ARG B N 1
ATOM 6896 C CA . ARG B 1 220 ? -0.819 34.969 6.062 1 97.44 220 ARG B CA 1
ATOM 6897 C C . ARG B 1 220 ? -2.252 35.438 6.316 1 97.44 220 ARG B C 1
ATOM 6899 O O . ARG B 1 220 ? -3.018 34.75 6.996 1 97.44 220 ARG B O 1
ATOM 6906 N N . LEU B 1 221 ? -2.584 36.562 5.793 1 97.69 221 LEU B N 1
ATOM 6907 C CA . LEU B 1 221 ? -3.926 37.125 5.98 1 97.69 221 LEU B CA 1
ATOM 6908 C C . LEU B 1 221 ? -4.98 36.125 5.484 1 97.69 221 LEU B C 1
ATOM 6910 O O . LEU B 1 221 ? -6.016 35.969 6.129 1 97.69 221 LEU B O 1
ATOM 6914 N N . ARG B 1 222 ? -4.723 35.562 4.363 1 97.69 222 ARG B N 1
ATOM 6915 C CA . ARG B 1 222 ? -5.68 34.594 3.801 1 97.69 222 ARG B CA 1
ATOM 6916 C C . ARG B 1 222 ? -5.859 33.406 4.719 1 97.69 222 ARG B C 1
ATOM 6918 O O . ARG B 1 222 ? -6.969 32.875 4.875 1 97.69 222 ARG B O 1
ATOM 6925 N N . GLN B 1 223 ? -4.781 32.906 5.273 1 97.06 223 GLN B N 1
ATOM 6926 C CA . GLN B 1 223 ? -4.879 31.766 6.199 1 97.06 223 GLN B CA 1
ATOM 6927 C C . GLN B 1 223 ? -5.66 32.156 7.449 1 97.06 223 GLN B C 1
ATOM 6929 O O . GLN B 1 223 ? -6.484 31.375 7.938 1 97.06 223 GLN B O 1
ATOM 6934 N N . ILE B 1 224 ? -5.371 33.344 7.953 1 98 224 ILE B N 1
ATOM 6935 C CA . ILE B 1 224 ? -6.055 33.812 9.156 1 98 224 ILE B CA 1
ATOM 6936 C C . ILE B 1 224 ? -7.539 34 8.859 1 98 224 ILE B C 1
ATOM 6938 O O . ILE B 1 224 ? -8.391 33.75 9.711 1 98 224 ILE B O 1
ATOM 6942 N N . LEU B 1 225 ? -7.852 34.5 7.633 1 98.25 225 LEU B N 1
ATOM 6943 C CA . LEU B 1 225 ? -9.242 34.625 7.203 1 98.25 225 LEU B CA 1
ATOM 6944 C C . LEU B 1 225 ? -9.992 33.312 7.355 1 98.25 225 LEU B C 1
ATOM 6946 O O . LEU B 1 225 ? -11.117 33.281 7.855 1 98.25 225 LEU B O 1
ATOM 6950 N N . SER B 1 226 ? -9.383 32.281 6.938 1 97.81 226 SER B N 1
ATOM 6951 C CA . SER B 1 226 ? -9.992 30.969 7.074 1 97.81 226 SER B CA 1
ATOM 6952 C C . SER B 1 226 ? -10.227 30.609 8.539 1 97.81 226 SER B C 1
ATOM 6954 O O . SER B 1 226 ? -11.281 30.094 8.898 1 97.81 226 SER B O 1
ATOM 6956 N N . VAL B 1 227 ? -9.219 30.844 9.352 1 97.62 227 VAL B N 1
ATOM 6957 C CA . VAL B 1 227 ? -9.359 30.562 10.781 1 97.62 227 VAL B CA 1
ATOM 6958 C C . VAL B 1 227 ? -10.57 31.312 11.336 1 97.62 227 VAL B C 1
ATOM 6960 O O . VAL B 1 227 ? -11.414 30.719 12.016 1 97.62 227 VAL B O 1
ATOM 6963 N N . ALA B 1 228 ? -10.648 32.531 11.039 1 98.38 228 ALA B N 1
ATOM 6964 C CA . ALA B 1 228 ? -11.75 33.344 11.531 1 98.38 228 ALA B CA 1
ATOM 6965 C C . ALA B 1 228 ? -13.094 32.812 11.062 1 98.38 228 ALA B C 1
ATOM 6967 O O . ALA B 1 228 ? -14.031 32.688 11.859 1 98.38 228 ALA B O 1
ATOM 6968 N N . LEU B 1 229 ? -13.164 32.469 9.828 1 98.12 229 LEU B N 1
ATOM 6969 C CA . LEU B 1 229 ? -14.414 31.984 9.242 1 98.12 229 LEU B CA 1
ATOM 6970 C C . LEU B 1 229 ? -14.82 30.641 9.836 1 98.12 229 LEU B C 1
ATOM 6972 O O . LEU B 1 229 ? -16 30.281 9.805 1 98.12 229 LEU B O 1
ATOM 6976 N N . HIS B 1 230 ? -13.898 29.969 10.414 1 97.69 230 HIS B N 1
ATOM 6977 C CA . HIS B 1 230 ? -14.211 28.641 10.93 1 97.69 230 HIS B CA 1
ATOM 6978 C C . HIS B 1 230 ? -14.344 28.656 12.445 1 97.69 230 HIS B C 1
ATOM 6980 O O . HIS B 1 230 ? -14.602 27.625 13.062 1 97.69 230 HIS B O 1
ATOM 6986 N N . ILE B 1 231 ? -14.148 29.734 13.031 1 97.38 231 ILE B N 1
ATOM 6987 C CA . ILE B 1 231 ? -14.398 29.844 14.469 1 97.38 231 ILE B CA 1
ATOM 6988 C C . ILE B 1 231 ? -15.859 30.219 14.711 1 97.38 231 ILE B C 1
ATOM 6990 O O . ILE B 1 231 ? -16.406 31.094 14.023 1 97.38 231 ILE B O 1
ATOM 6994 N N . ASN B 1 232 ? -16.5 29.531 15.586 1 96.75 232 ASN B N 1
ATOM 6995 C CA . ASN B 1 232 ? -17.812 29.891 16.109 1 96.75 232 ASN B CA 1
ATOM 6996 C C . ASN B 1 232 ? -17.703 30.625 17.453 1 96.75 232 ASN B C 1
ATOM 6998 O O . ASN B 1 232 ? -17.25 30.031 18.438 1 96.75 232 ASN B O 1
ATOM 7002 N N . SER B 1 233 ? -18.141 31.781 17.516 1 95.44 233 SER B N 1
ATOM 7003 C CA . SER B 1 233 ? -17.906 32.625 18.688 1 95.44 233 SER B CA 1
ATOM 7004 C C . SER B 1 233 ? -18.625 32.062 19.906 1 95.44 233 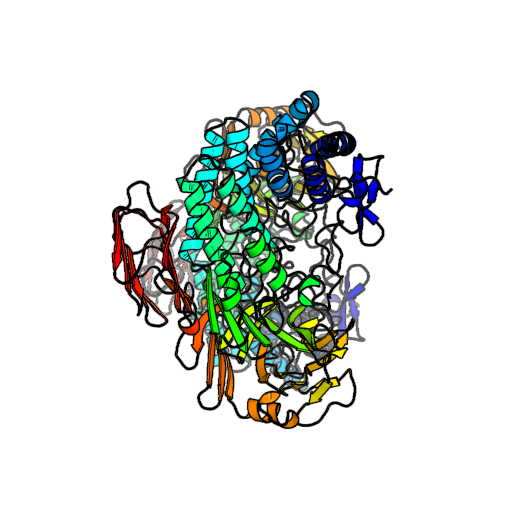SER B C 1
ATOM 7006 O O . SER B 1 233 ? -18.203 32.344 21.047 1 95.44 233 SER B O 1
ATOM 7008 N N . ALA B 1 234 ? -19.656 31.359 19.734 1 93.38 234 ALA B N 1
ATOM 7009 C CA . ALA B 1 234 ? -20.391 30.781 20.859 1 93.38 234 ALA B CA 1
ATOM 7010 C C . ALA B 1 234 ? -19.562 29.688 21.547 1 93.38 234 ALA B C 1
ATOM 7012 O O . ALA B 1 234 ? -19.531 29.609 22.781 1 93.38 234 ALA B O 1
ATOM 7013 N N . THR B 1 235 ? -18.922 28.938 20.781 1 93.12 235 THR B N 1
ATOM 7014 C CA . THR B 1 235 ? -18.109 27.859 21.344 1 93.12 235 THR B CA 1
ATOM 7015 C C . THR B 1 235 ? -16.672 28.328 21.562 1 93.12 235 THR B C 1
ATOM 7017 O O . THR B 1 235 ? -15.938 27.734 22.359 1 93.12 235 THR B O 1
ATOM 7020 N N . GLY B 1 236 ? -16.266 29.297 20.797 1 95.06 236 GLY B N 1
ATOM 7021 C CA . GLY B 1 236 ? -14.898 29.766 20.797 1 95.06 236 GLY B CA 1
ATOM 7022 C C . GLY B 1 236 ? -13.945 28.828 20.078 1 95.06 236 GLY B C 1
ATOM 7023 O O . GLY B 1 236 ? -12.727 29.016 20.109 1 95.06 236 GLY B O 1
ATOM 7024 N N . ARG B 1 237 ? -14.484 27.859 19.469 1 95.06 237 ARG B N 1
ATOM 7025 C CA . ARG B 1 237 ? -13.656 26.812 18.875 1 95.06 237 ARG B CA 1
ATOM 7026 C C . ARG B 1 237 ? -13.688 26.875 17.359 1 95.06 237 ARG B C 1
ATOM 7028 O O . ARG B 1 237 ? -14.672 27.359 16.766 1 95.06 237 ARG B O 1
ATOM 7035 N N . MET B 1 238 ? -12.578 26.406 16.766 1 95.56 238 MET B N 1
ATOM 7036 C CA . MET B 1 238 ? -12.547 26.203 15.32 1 95.56 238 MET B CA 1
ATOM 7037 C C . MET B 1 238 ? -13.414 25.016 14.914 1 95.56 238 MET B C 1
ATOM 7039 O O . MET B 1 238 ? -13.258 23.922 15.438 1 95.56 238 MET B O 1
ATOM 7043 N N . SER B 1 239 ? -14.312 25.266 14.039 1 95.31 239 SER B N 1
ATOM 7044 C CA . SER B 1 239 ? -15.219 24.219 13.57 1 95.31 239 SER B CA 1
ATOM 7045 C C . SER B 1 239 ? -14.492 23.203 12.703 1 95.31 239 SER B C 1
ATOM 7047 O O . SER B 1 239 ? -13.516 23.547 12.023 1 95.31 239 SER B O 1
ATOM 7049 N N . ALA B 1 240 ? -14.953 21.969 12.719 1 94.56 240 ALA B N 1
ATOM 7050 C CA . ALA B 1 240 ? -14.453 20.938 11.82 1 94.56 240 ALA B CA 1
ATOM 7051 C C . ALA B 1 240 ? -14.766 21.281 10.367 1 94.56 240 ALA B C 1
ATOM 7053 O O . ALA B 1 240 ? -15.555 22.188 10.094 1 94.56 240 ALA B O 1
ATOM 7054 N N . PRO B 1 241 ? -14.203 20.453 9.477 1 96 241 PRO B N 1
ATOM 7055 C CA . PRO B 1 241 ? -13.258 19.344 9.672 1 96 241 PRO B CA 1
ATOM 7056 C C . PRO B 1 241 ? -11.852 19.828 10 1 96 241 PRO B C 1
ATOM 7058 O O . PRO B 1 241 ? -11.531 21 9.797 1 96 241 PRO B O 1
ATOM 7061 N N . HIS B 1 242 ? -11.023 18.906 10.602 1 93.44 242 HIS B N 1
ATOM 7062 C CA . HIS B 1 242 ? -9.656 19.25 10.969 1 93.44 242 HIS B CA 1
ATOM 7063 C C . HIS B 1 242 ? -8.672 18.203 10.438 1 93.44 242 HIS B C 1
ATOM 7065 O O . HIS B 1 242 ? -8.961 17.016 10.453 1 93.44 242 HIS B O 1
ATOM 7071 N N . CYS B 1 243 ? -7.629 18.734 9.922 1 89.31 243 CYS B N 1
ATOM 7072 C CA . CYS B 1 243 ? -6.5 17.828 9.789 1 89.31 243 CYS B CA 1
ATOM 7073 C C . CYS B 1 243 ? -5.555 17.953 10.977 1 89.31 243 CYS B C 1
ATOM 7075 O O . CYS B 1 243 ? -5.551 18.969 11.664 1 89.31 243 CYS B O 1
ATOM 7077 N N . ARG B 1 244 ? -4.918 16.938 11.297 1 87.62 244 ARG B N 1
ATOM 7078 C CA . ARG B 1 244 ? -3.902 16.906 12.344 1 87.62 244 ARG B CA 1
ATOM 7079 C C . ARG B 1 244 ? -4.43 17.516 13.641 1 87.62 244 ARG B C 1
ATOM 7081 O O . ARG B 1 244 ? -3.777 18.375 14.242 1 87.62 244 ARG B O 1
ATOM 7088 N N . ALA B 1 245 ? -5.629 17.266 14.008 1 89 245 ALA B N 1
ATOM 7089 C CA . ALA B 1 245 ? -6.203 17.672 15.289 1 89 245 ALA B CA 1
ATOM 7090 C C . ALA B 1 245 ? -5.918 16.625 16.359 1 89 245 ALA B C 1
ATOM 7092 O O . ALA B 1 245 ? -6.457 15.516 16.328 1 89 245 ALA B O 1
ATOM 7093 N N . TYR B 1 246 ? -5.145 16.984 17.328 1 88.94 246 TYR B N 1
ATOM 7094 C CA . TYR B 1 246 ? -4.781 16.062 18.406 1 88.94 246 TYR B CA 1
ATOM 7095 C C . TYR B 1 246 ? -5.895 15.977 19.453 1 88.94 246 TYR B C 1
ATOM 7097 O O . TYR B 1 246 ? -6.707 16.891 19.578 1 88.94 246 TYR B O 1
ATOM 7105 N N . PHE B 1 247 ? -5.883 14.945 20.219 1 90.56 247 PHE B N 1
ATOM 7106 C CA . PHE B 1 247 ? -6.992 14.594 21.094 1 90.56 247 PHE B CA 1
ATOM 7107 C C . PHE B 1 247 ? -7.238 15.695 22.125 1 90.56 247 PHE B C 1
ATOM 7109 O O . PHE B 1 247 ? -8.391 16.031 22.422 1 90.56 247 PHE B O 1
ATOM 7116 N N . PRO B 1 248 ? -6.227 16.359 22.703 1 90.62 248 PRO B N 1
ATOM 7117 C CA . PRO B 1 248 ? -6.496 17.422 23.672 1 90.62 248 PRO B CA 1
ATOM 7118 C C . PRO B 1 248 ? -7.312 18.562 23.062 1 90.62 248 PRO B C 1
ATOM 7120 O O . PRO B 1 248 ? -8.102 19.203 23.766 1 90.62 248 PRO B O 1
ATOM 7123 N N . PHE B 1 249 ? -7.152 18.766 21.828 1 92.38 249 PHE B N 1
ATOM 7124 C CA . PHE B 1 249 ? -7.98 19.766 21.156 1 92.38 249 PHE B CA 1
ATOM 7125 C C . PHE B 1 249 ? -9.422 19.297 21.047 1 92.38 249 PHE B C 1
ATOM 7127 O O . PHE B 1 249 ? -10.352 20.062 21.297 1 92.38 249 PHE B O 1
ATOM 7134 N N . LEU B 1 250 ? -9.594 18.078 20.719 1 90.06 250 LEU B N 1
ATOM 7135 C CA . LEU B 1 250 ? -10.93 17.531 20.5 1 90.06 250 LEU B CA 1
ATOM 7136 C C . LEU B 1 250 ? -11.75 17.562 21.781 1 90.06 250 LEU B C 1
ATOM 7138 O O . LEU B 1 250 ? -12.977 17.688 21.734 1 90.06 250 LEU B O 1
ATOM 7142 N N . VAL B 1 251 ? -11.078 17.5 22.891 1 90.56 251 VAL B N 1
ATOM 7143 C CA . VAL B 1 251 ? -11.812 17.438 24.141 1 90.56 251 VAL B CA 1
ATOM 7144 C C . VAL B 1 251 ? -11.734 18.781 24.875 1 90.56 251 VAL B C 1
ATOM 7146 O O . VAL B 1 251 ? -11.938 18.844 26.078 1 90.56 251 VAL B O 1
ATOM 7149 N N . ALA B 1 252 ? -11.281 19.797 24.25 1 90.31 252 ALA B N 1
ATOM 7150 C CA . ALA B 1 252 ? -11.273 21.172 24.719 1 90.31 252 ALA B CA 1
ATOM 7151 C C . ALA B 1 252 ? -10.312 21.359 25.891 1 90.31 252 ALA B C 1
ATOM 7153 O O . ALA B 1 252 ? -10.602 22.094 26.828 1 90.31 252 ALA B O 1
ATOM 7154 N N . GLU B 1 253 ? -9.25 20.594 25.781 1 90.81 253 GLU B N 1
ATOM 7155 C CA . GLU B 1 253 ? -8.203 20.766 26.781 1 90.81 253 GLU B CA 1
ATOM 7156 C C . GLU B 1 253 ? -7.23 21.875 26.391 1 90.81 253 GLU B C 1
ATOM 7158 O O . GLU B 1 253 ? -6.465 22.375 27.219 1 90.81 253 GLU B O 1
ATOM 7163 N N . THR B 1 254 ? -7.258 22.297 25.188 1 92.12 254 THR B N 1
ATOM 7164 C CA . THR B 1 254 ? -6.461 23.438 24.719 1 92.12 254 THR B CA 1
ATOM 7165 C C . THR B 1 254 ? -7.238 24.734 24.875 1 92.12 254 THR B C 1
ATOM 7167 O O . THR B 1 254 ? -8.461 24.734 25 1 92.12 254 THR B O 1
ATOM 7170 N N . PRO B 1 255 ? -6.52 25.844 24.844 1 91.81 255 PRO B N 1
ATOM 7171 C CA . PRO B 1 255 ? -7.238 27.125 24.875 1 91.81 255 PRO B CA 1
ATOM 7172 C C . PRO B 1 255 ? -8.203 27.281 23.703 1 91.81 255 PRO B C 1
ATOM 7174 O O . PRO B 1 255 ? -7.977 26.719 22.625 1 91.81 255 PRO B O 1
ATOM 7177 N N . PRO B 1 256 ? -9.281 28.094 23.984 1 94.69 256 PRO B N 1
ATOM 7178 C CA . PRO B 1 256 ? -10.195 28.344 22.859 1 94.69 256 PRO B CA 1
ATOM 7179 C C . PRO B 1 256 ? -9.492 28.953 21.641 1 94.69 256 PRO B C 1
ATOM 7181 O O . PRO B 1 256 ? -8.625 29.812 21.812 1 94.69 256 PRO B O 1
ATOM 7184 N N . ASP B 1 257 ? -9.875 28.594 20.547 1 96.19 257 ASP B N 1
ATOM 7185 C CA . ASP B 1 257 ? -9.227 29.031 19.312 1 96.19 257 ASP B CA 1
ATOM 7186 C C . ASP B 1 257 ? -9.438 30.531 19.094 1 96.19 257 ASP B C 1
ATOM 7188 O O . ASP B 1 257 ? -8.586 31.203 18.5 1 96.19 257 ASP B O 1
ATOM 7192 N N . ILE B 1 258 ? -10.516 31.062 19.516 1 97.12 258 ILE B N 1
ATOM 7193 C CA . ILE B 1 258 ? -10.797 32.469 19.344 1 97.12 258 ILE B CA 1
ATOM 7194 C C . ILE B 1 258 ? -9.742 33.312 20.078 1 97.12 258 ILE B C 1
ATOM 7196 O O . ILE B 1 258 ? -9.438 34.438 19.688 1 97.12 258 ILE B O 1
ATOM 7200 N N . ASP B 1 259 ? -9.211 32.719 21.156 1 97.31 259 ASP B N 1
ATOM 7201 C CA . ASP B 1 259 ? -8.164 33.406 21.906 1 97.31 259 ASP B CA 1
ATOM 7202 C C . ASP B 1 259 ? -6.883 33.531 21.078 1 97.31 259 ASP B C 1
ATOM 7204 O O . ASP B 1 259 ? -6.129 34.5 21.234 1 97.31 259 ASP B O 1
ATOM 7208 N N . VAL B 1 260 ? -6.617 32.531 20.281 1 96.81 260 VAL B N 1
ATOM 7209 C CA . VAL B 1 260 ? -5.477 32.594 19.375 1 96.81 260 VAL B CA 1
ATOM 7210 C C . VAL B 1 260 ? -5.66 33.719 18.375 1 96.81 260 VAL B C 1
ATOM 7212 O O . VAL B 1 260 ? -4.73 34.5 18.125 1 96.81 260 VAL B O 1
ATOM 7215 N N . LEU B 1 261 ? -6.836 33.844 17.844 1 98 261 LEU B N 1
ATOM 7216 C CA . LEU B 1 261 ? -7.129 34.906 16.906 1 98 261 LEU B CA 1
ATOM 7217 C C . LEU B 1 261 ? -7.012 36.281 17.594 1 98 261 LEU B C 1
ATOM 7219 O O . LEU B 1 261 ? -6.457 37.219 17.031 1 98 261 LEU B O 1
ATOM 7223 N N . LYS B 1 262 ? -7.5 36.344 18.797 1 98.31 262 LYS B N 1
ATOM 7224 C CA . LYS B 1 262 ? -7.371 37.594 19.562 1 98.31 262 LYS B CA 1
ATOM 7225 C C . LYS B 1 262 ? -5.906 37.969 19.781 1 98.31 262 LYS B C 1
ATOM 7227 O O . LYS B 1 262 ? -5.539 39.125 19.719 1 98.31 262 LYS B O 1
ATOM 7232 N N . ASP B 1 263 ? -5.207 36.969 20.078 1 97.69 263 ASP B N 1
ATOM 7233 C CA . ASP B 1 263 ? -3.773 37.188 20.266 1 97.69 263 ASP B CA 1
ATOM 7234 C C . ASP B 1 263 ? -3.141 37.719 18.969 1 97.69 263 ASP B C 1
ATOM 7236 O O . ASP B 1 263 ? -2.314 38.625 19.016 1 97.69 263 ASP B O 1
ATOM 7240 N N . TRP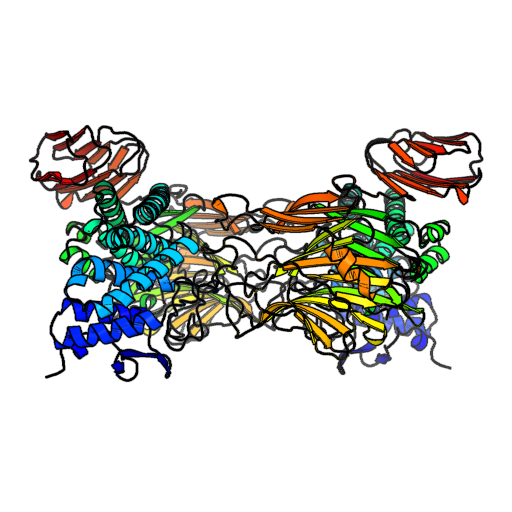 B 1 264 ? -3.48 37.125 17.812 1 98.12 264 TRP B N 1
ATOM 7241 C CA . TRP B 1 264 ? -2.969 37.594 16.531 1 98.12 264 TRP B CA 1
ATOM 7242 C C . TRP B 1 264 ? -3.365 39.062 16.297 1 98.12 264 TRP B C 1
ATOM 7244 O O . TRP B 1 264 ? -2.57 39.844 15.789 1 98.12 264 TRP B O 1
ATOM 7254 N N . VAL B 1 265 ? -4.57 39.375 16.672 1 98.19 265 VAL B N 1
ATOM 7255 C CA . VAL B 1 265 ? -5.043 40.75 16.516 1 98.19 265 VAL B CA 1
ATOM 7256 C C . VAL B 1 265 ? -4.246 41.656 17.438 1 98.19 265 VAL B C 1
ATOM 7258 O O . VAL B 1 265 ? -3.762 42.719 17.016 1 98.19 265 VAL B O 1
ATOM 7261 N N . ALA B 1 266 ? -4.098 41.25 18.625 1 98 266 ALA B N 1
ATOM 7262 C CA . ALA B 1 266 ? -3.373 42.062 19.609 1 98 266 ALA B CA 1
ATOM 7263 C C . ALA B 1 266 ? -1.936 42.312 19.172 1 98 266 ALA B C 1
ATOM 7265 O O . ALA B 1 266 ? -1.376 43.375 19.422 1 98 266 ALA B O 1
ATOM 7266 N N . ARG B 1 267 ? -1.352 41.406 18.5 1 96.31 267 ARG B N 1
ATOM 7267 C CA . ARG B 1 267 ? 0.037 41.5 18.062 1 96.31 267 ARG B CA 1
ATOM 7268 C C . ARG B 1 267 ? 0.142 42.219 16.719 1 96.31 267 ARG B C 1
ATOM 7270 O O . ARG B 1 267 ? 1.244 42.469 16.219 1 96.31 267 ARG B O 1
ATOM 7277 N N . GLY B 1 268 ? -0.986 42.5 16.094 1 96 268 GLY B N 1
ATOM 7278 C CA . GLY B 1 268 ? -0.994 43.156 14.812 1 96 268 GLY B CA 1
ATOM 7279 C C . GLY B 1 268 ? -0.801 42.219 13.641 1 96 268 GLY B C 1
ATOM 7280 O O . GLY B 1 268 ? -0.447 42.656 12.539 1 96 268 GLY B O 1
ATOM 7281 N N . TRP B 1 269 ? -0.953 40.906 13.898 1 97 269 TRP B N 1
ATOM 7282 C CA . TRP B 1 269 ? -0.798 39.906 12.844 1 97 269 TRP B CA 1
ATOM 7283 C C . TRP B 1 269 ? -2.066 39.812 12 1 97 269 TRP B C 1
ATOM 7285 O O . TRP B 1 269 ? -2.027 39.344 10.859 1 97 269 TRP B O 1
ATOM 7295 N N . ALA B 1 270 ? -3.164 40.25 12.539 1 97.31 270 ALA B N 1
ATOM 7296 C CA . ALA B 1 270 ? -4.461 40.25 11.875 1 97.31 270 ALA B CA 1
ATOM 7297 C C . ALA B 1 270 ? -5.242 41.531 12.219 1 97.31 270 ALA B C 1
ATOM 7299 O O . ALA B 1 270 ? -5.102 42.062 13.312 1 97.31 270 ALA B O 1
ATOM 7300 N N . PRO B 1 271 ? -6.012 42 11.273 1 97.06 271 PRO B N 1
ATOM 7301 C CA . PRO B 1 271 ? -6.859 43.125 11.602 1 97.06 271 PRO B CA 1
ATOM 7302 C C . PRO B 1 271 ? -7.98 42.781 12.578 1 97.06 271 PRO B C 1
ATOM 7304 O O . PRO B 1 271 ? -8.461 41.656 12.586 1 97.06 271 PRO B O 1
ATOM 7307 N N . ASP B 1 272 ? -8.43 43.656 13.32 1 96.56 272 ASP B N 1
ATOM 7308 C CA . ASP B 1 272 ? -9.414 43.438 14.383 1 96.56 272 ASP B CA 1
ATOM 7309 C C . ASP B 1 272 ? -10.766 43.031 13.805 1 96.56 272 ASP B C 1
ATOM 7311 O O . ASP B 1 272 ? -11.523 42.312 14.445 1 96.56 272 ASP B O 1
ATOM 7315 N N . TRP B 1 273 ? -11.07 43.562 12.555 1 97 273 TRP B N 1
ATOM 7316 C CA . TRP B 1 273 ? -12.375 43.25 11.969 1 97 273 TRP B CA 1
ATOM 7317 C C . TRP B 1 273 ? -12.539 41.75 11.711 1 97 273 TRP B C 1
ATOM 7319 O O . TRP B 1 273 ? -13.656 41.281 11.5 1 97 273 TRP B O 1
ATOM 7329 N N . MET B 1 274 ? -11.508 41 11.688 1 97.81 274 MET B N 1
ATOM 7330 C CA . MET B 1 274 ? -11.602 39.562 11.453 1 97.81 274 MET B CA 1
ATOM 7331 C C . MET B 1 274 ? -12.32 38.844 12.602 1 97.81 274 MET B C 1
ATOM 7333 O O . MET B 1 274 ? -12.859 37.781 12.43 1 97.81 274 MET B O 1
ATOM 7337 N N . LEU B 1 275 ? -12.281 39.406 13.789 1 97.81 275 LEU B N 1
ATOM 7338 C CA . LEU B 1 275 ? -13.023 38.875 14.914 1 97.81 275 LEU B CA 1
ATOM 7339 C C . LEU B 1 275 ? -14.523 38.844 14.633 1 97.81 275 LEU B C 1
ATOM 7341 O O . LEU B 1 275 ? -15.25 38 15.133 1 97.81 275 LEU B O 1
ATOM 7345 N N . GLU B 1 276 ? -15.008 39.781 13.789 1 97.06 276 GLU B N 1
ATOM 7346 C CA . GLU B 1 276 ? -16.422 39.875 13.445 1 97.06 276 GLU B CA 1
ATOM 7347 C C . GLU B 1 276 ? -16.844 38.656 12.594 1 97.06 276 GLU B C 1
ATOM 7349 O O . GLU B 1 276 ? -18.031 38.312 12.562 1 97.06 276 GLU B O 1
ATOM 7354 N N . LEU B 1 277 ? -15.906 38.125 11.922 1 98 277 LEU B N 1
ATOM 7355 C CA . LEU B 1 277 ? -16.188 36.969 11.062 1 98 277 LEU B CA 1
ATOM 7356 C C . LEU B 1 277 ? -16.5 35.719 11.883 1 98 277 LEU B C 1
ATOM 7358 O O . LEU B 1 277 ? -17.016 34.75 11.359 1 98 277 LEU B O 1
ATOM 7362 N N . CYS B 1 278 ? -16.188 35.75 13.188 1 97.75 278 CYS B N 1
ATOM 7363 C CA . CYS B 1 278 ? -16.391 34.594 14.062 1 97.75 278 CYS B CA 1
ATOM 7364 C C . CYS B 1 278 ? -17.828 34.5 14.516 1 97.75 278 CYS B C 1
ATOM 7366 O O . CYS B 1 278 ? -18.188 33.594 15.266 1 97.75 278 CYS B O 1
ATOM 7368 N N . ARG B 1 279 ? -18.641 35.281 14.086 1 95.19 279 ARG B N 1
ATOM 7369 C CA . ARG B 1 279 ? -20.031 35.312 14.539 1 95.19 279 ARG B CA 1
ATOM 7370 C C . ARG B 1 279 ? -20.672 33.938 14.383 1 95.19 279 ARG B C 1
ATOM 7372 O O . ARG B 1 279 ? -20.391 33.219 13.43 1 95.19 279 ARG B O 1
ATOM 7379 N N . ALA B 1 280 ? -21.562 33.531 15.266 1 90.75 280 ALA B N 1
ATOM 7380 C CA . ALA B 1 280 ? -22.062 32.188 15.422 1 90.75 280 ALA B CA 1
ATOM 7381 C C . ALA B 1 280 ? -23.078 31.844 14.328 1 90.75 280 ALA B C 1
ATOM 7383 O O . ALA B 1 280 ? -23.234 30.672 13.953 1 90.75 280 ALA B O 1
ATOM 7384 N N . ASP B 1 281 ? -23.781 32.719 13.781 1 87.88 281 ASP B N 1
ATOM 7385 C CA . ASP B 1 281 ? -24.875 32.375 12.875 1 87.88 281 ASP B CA 1
ATOM 7386 C C . ASP B 1 281 ? -24.531 32.719 11.438 1 87.88 281 ASP B C 1
ATOM 7388 O O . ASP B 1 281 ? -25.391 33.219 10.695 1 87.88 281 ASP B O 1
ATOM 7392 N N . LYS B 1 282 ? -23.281 32.469 11.008 1 93.88 282 LYS B N 1
ATOM 7393 C CA . LYS B 1 282 ? -22.828 32.906 9.688 1 93.88 282 LYS B CA 1
ATOM 7394 C C . LYS B 1 282 ? -23.172 31.844 8.625 1 93.88 282 LYS B C 1
ATOM 7396 O O . LYS B 1 282 ? -22.969 32.062 7.434 1 93.88 282 LYS B O 1
ATOM 7401 N N . GLY B 1 283 ? -23.688 30.719 9.023 1 95.75 283 GLY B N 1
ATOM 7402 C CA . GLY B 1 283 ? -24.125 29.734 8.047 1 95.75 283 GLY B CA 1
ATOM 7403 C C . GLY B 1 283 ? -22.984 28.891 7.508 1 95.75 283 GLY B C 1
ATOM 7404 O O . GLY B 1 283 ? -22.172 28.375 8.273 1 95.75 283 GLY B O 1
ATOM 7405 N N . ILE B 1 284 ? -23 28.734 6.203 1 96.88 284 ILE B N 1
ATOM 7406 C CA . ILE B 1 284 ? -22.125 27.75 5.574 1 96.88 284 ILE B CA 1
ATOM 7407 C C . ILE B 1 284 ? -20.828 28.438 5.129 1 96.88 284 ILE B C 1
ATOM 7409 O O . ILE B 1 284 ? -20.844 29.547 4.598 1 96.88 284 ILE B O 1
ATOM 7413 N N . VAL B 1 285 ? -19.688 27.812 5.371 1 97.88 285 VAL B N 1
ATOM 7414 C CA . VAL B 1 285 ? -18.391 28.141 4.824 1 97.88 285 VAL B CA 1
ATOM 7415 C C . VAL B 1 285 ? -17.812 26.953 4.074 1 97.88 285 VAL B C 1
ATOM 7417 O O . VAL B 1 285 ? -17.688 25.859 4.633 1 97.88 285 VAL B O 1
ATOM 7420 N N . ARG B 1 286 ? -17.484 27.109 2.771 1 97.44 286 ARG B N 1
ATOM 7421 C CA . ARG B 1 286 ? -16.875 26.062 1.962 1 97.44 286 ARG B CA 1
ATOM 7422 C C . ARG B 1 286 ? -15.516 26.5 1.423 1 97.44 286 ARG B C 1
ATOM 7424 O O . ARG B 1 286 ? -15.367 27.641 0.978 1 97.44 286 ARG B O 1
ATOM 7431 N N . GLU B 1 287 ? -14.562 25.688 1.557 1 97.44 287 GLU B N 1
ATOM 7432 C CA . GLU B 1 287 ? -13.227 25.969 1.05 1 97.44 287 GLU B CA 1
ATOM 7433 C C . GLU B 1 287 ? -12.586 24.719 0.443 1 97.44 287 GLU B C 1
ATOM 7435 O O . GLU B 1 287 ? -12.953 23.609 0.786 1 97.44 287 GLU B O 1
ATOM 7440 N N . THR B 1 288 ? -11.664 24.953 -0.491 1 97.31 288 THR B N 1
ATOM 7441 C CA . THR B 1 288 ? -10.891 23.875 -1.103 1 97.31 288 THR B CA 1
ATOM 7442 C C . THR B 1 288 ? -9.438 23.922 -0.643 1 97.31 288 THR B C 1
ATOM 7444 O O . THR B 1 288 ? -8.797 24.984 -0.693 1 97.31 288 THR B O 1
ATOM 7447 N N . SER B 1 289 ? -8.938 22.766 -0.214 1 95.31 289 SER B N 1
ATOM 7448 C CA . SER B 1 289 ? -7.562 22.719 0.263 1 95.31 289 SER B CA 1
ATOM 7449 C C . SER B 1 289 ? -6.656 22 -0.735 1 95.31 289 SER B C 1
ATOM 7451 O O . SER B 1 289 ? -5.43 22.125 -0.664 1 95.31 289 SER B O 1
ATOM 7453 N N . ASP B 1 290 ? -7.227 21.234 -1.629 1 93.69 290 ASP B N 1
ATOM 7454 C CA . ASP B 1 290 ? -6.473 20.516 -2.66 1 93.69 290 ASP B CA 1
ATOM 7455 C C . ASP B 1 290 ? -7.328 20.281 -3.902 1 93.69 290 ASP B C 1
ATOM 7457 O O . ASP B 1 290 ? -8.055 19.297 -3.986 1 93.69 290 ASP B O 1
ATOM 7461 N N . ARG B 1 291 ? -7.129 21.094 -4.84 1 94.5 291 ARG B N 1
ATOM 7462 C CA . ARG B 1 291 ? -7.949 21.047 -6.047 1 94.5 291 ARG B CA 1
ATOM 7463 C C . ARG B 1 291 ? -7.648 19.797 -6.867 1 94.5 291 ARG B C 1
ATOM 7465 O O . ARG B 1 291 ? -8.555 19.156 -7.414 1 94.5 291 ARG B O 1
ATOM 7472 N N . ALA B 1 292 ? -6.441 19.391 -6.938 1 89.75 292 ALA B N 1
ATOM 7473 C CA . ALA B 1 292 ? -6.02 18.25 -7.758 1 89.75 292 ALA B CA 1
ATOM 7474 C C . ALA B 1 292 ? -6.602 16.953 -7.23 1 89.75 292 ALA B C 1
ATOM 7476 O O . ALA B 1 292 ? -6.949 16.062 -8.008 1 89.75 292 ALA B O 1
ATOM 7477 N N . ARG B 1 293 ? -6.805 16.828 -5.973 1 87.69 293 ARG B N 1
ATOM 7478 C CA . ARG B 1 293 ? -7.289 15.594 -5.359 1 87.69 293 ARG B CA 1
ATOM 7479 C C . ARG B 1 293 ? -8.758 15.711 -4.98 1 87.69 293 ARG B C 1
ATOM 7481 O O . ARG B 1 293 ? -9.352 14.758 -4.469 1 87.69 293 ARG B O 1
ATOM 7488 N N . GLY B 1 294 ? -9.258 16.875 -5.133 1 91.69 294 GLY B N 1
ATOM 7489 C CA . GLY B 1 294 ? -10.68 17.078 -4.891 1 91.69 294 GLY B CA 1
ATOM 7490 C C . GLY B 1 294 ? -11.031 17.172 -3.418 1 91.69 294 GLY B C 1
ATOM 7491 O O . GLY B 1 294 ? -12.07 16.656 -2.988 1 91.69 294 GLY B O 1
ATOM 7492 N N . VAL B 1 295 ? -10.18 17.828 -2.594 1 93.81 295 VAL B N 1
ATOM 7493 C CA . VAL B 1 295 ? -10.438 17.938 -1.161 1 93.81 295 VAL B CA 1
ATOM 7494 C C . VAL B 1 295 ? -11.078 19.281 -0.849 1 93.81 295 VAL B C 1
ATOM 7496 O O . VAL B 1 295 ? -10.469 20.328 -1.089 1 93.81 295 VAL B O 1
ATOM 7499 N N . HIS B 1 296 ? -12.219 19.281 -0.376 1 95.81 296 HIS B N 1
ATOM 7500 C CA . HIS B 1 296 ? -12.891 20.5 0.1 1 95.81 296 HIS B CA 1
ATOM 7501 C C . HIS B 1 296 ? -13.484 20.281 1.489 1 95.81 296 HIS B C 1
ATOM 7503 O O . HIS B 1 296 ? -13.648 19.141 1.93 1 95.81 296 HIS B O 1
ATOM 7509 N N . LEU B 1 297 ? -13.742 21.375 2.16 1 96.44 297 LEU B N 1
ATOM 7510 C CA . LEU B 1 297 ? -14.32 21.406 3.5 1 96.44 297 LEU B CA 1
ATOM 7511 C C . LEU B 1 297 ? -15.648 22.156 3.504 1 96.44 297 LEU B C 1
ATOM 7513 O O . LEU B 1 297 ? -15.805 23.156 2.801 1 96.44 297 LEU B O 1
ATOM 7517 N N . THR B 1 298 ? -16.516 21.688 4.289 1 97.75 298 THR B N 1
ATOM 7518 C CA . THR B 1 298 ? -17.75 22.391 4.59 1 97.75 298 THR B CA 1
ATOM 7519 C C . THR B 1 298 ? -17.953 22.531 6.098 1 97.75 298 THR B C 1
ATOM 7521 O O . THR B 1 298 ? -17.875 21.531 6.828 1 97.75 298 THR B O 1
ATOM 7524 N N . SER B 1 299 ? -18.156 23.734 6.492 1 97.75 299 SER B N 1
ATOM 7525 C CA . SER B 1 299 ? -18.578 24 7.863 1 97.75 299 SER B CA 1
ATOM 7526 C C . SER B 1 299 ? -19.906 24.75 7.887 1 97.75 299 SER B C 1
ATOM 7528 O O . SER B 1 299 ? -20.172 25.594 7.035 1 97.75 299 SER B O 1
ATOM 7530 N N . PHE B 1 300 ? -20.734 24.391 8.82 1 98.06 300 PHE B N 1
ATOM 7531 C CA . PHE B 1 300 ? -21.984 25.078 9.078 1 98.06 300 PHE B CA 1
ATOM 7532 C C . PHE B 1 300 ? -22.031 25.609 10.516 1 98.06 300 PHE B C 1
ATOM 7534 O O . PHE B 1 300 ? -21.828 24.844 11.461 1 98.06 300 PHE B O 1
ATOM 7541 N N . HIS B 1 301 ? -22.297 26.891 10.617 1 97.62 301 HIS B N 1
ATOM 7542 C CA . HIS B 1 301 ? -22.359 27.531 11.93 1 97.62 301 HIS B CA 1
ATOM 7543 C C . HIS B 1 301 ? -23.781 27.922 12.281 1 97.62 301 HIS B C 1
ATOM 7545 O O . HIS B 1 301 ? -24.391 28.766 11.609 1 97.62 301 HIS B O 1
ATOM 7551 N N . GLY B 1 302 ? -24.297 27.266 13.312 1 94.19 302 GLY B N 1
ATOM 7552 C CA . GLY B 1 302 ? -25.547 27.672 13.945 1 94.19 302 GLY B CA 1
ATOM 7553 C C . GLY B 1 302 ? -25.344 28.375 15.266 1 94.19 302 GLY B C 1
ATOM 7554 O O . GLY B 1 302 ? -24.203 28.609 15.688 1 94.19 302 GLY B O 1
ATOM 7555 N N . ALA B 1 303 ? -26.531 28.75 15.867 1 89.31 303 ALA B N 1
ATOM 7556 C CA . ALA B 1 303 ? -26.438 29.453 17.156 1 89.31 303 ALA B CA 1
ATOM 7557 C C . ALA B 1 303 ? -25.922 28.516 18.25 1 89.31 303 ALA B C 1
ATOM 7559 O O . ALA B 1 303 ? -26.672 27.688 18.766 1 89.31 303 ALA B O 1
ATOM 7560 N N . GLY B 1 304 ? -24.672 28.578 18.516 1 89.44 304 GLY B N 1
ATOM 7561 C CA . GLY B 1 304 ? -24.078 27.844 19.625 1 89.44 304 GLY B CA 1
ATOM 7562 C C . GLY B 1 304 ? -23.5 26.5 19.203 1 89.44 304 GLY B C 1
ATOM 7563 O O . GLY B 1 304 ? -23.203 25.656 20.062 1 89.44 304 GLY B O 1
ATOM 7564 N N . TYR B 1 305 ? -23.438 26.203 17.969 1 95.56 305 TYR B N 1
ATOM 7565 C CA . TYR B 1 305 ? -22.859 24.953 17.516 1 95.56 305 TYR B CA 1
ATOM 7566 C C . TYR B 1 305 ? -22.344 25.078 16.094 1 95.56 305 TYR B C 1
ATOM 7568 O O . TYR B 1 305 ? -22.656 26.047 15.391 1 95.56 305 TYR B O 1
ATOM 7576 N N . SER B 1 306 ? -21.484 24.234 15.727 1 97 306 SER B N 1
ATOM 7577 C CA . SER B 1 306 ? -21.016 24.109 14.352 1 97 306 SER B CA 1
ATOM 7578 C C . SER B 1 306 ? -20.812 22.656 13.961 1 97 306 SER B C 1
ATOM 7580 O O . SER B 1 306 ? -20.625 21.797 14.828 1 97 306 SER B O 1
ATOM 7582 N N . VAL B 1 307 ? -20.953 22.359 12.734 1 97.06 307 VAL B N 1
ATOM 7583 C CA . VAL B 1 307 ? -20.703 21.047 12.18 1 97.06 307 VAL B CA 1
ATOM 7584 C C . VAL B 1 307 ? -19.812 21.156 10.945 1 97.06 307 VAL B C 1
ATOM 7586 O O . VAL B 1 307 ? -19.906 22.125 10.195 1 97.06 307 VAL B O 1
ATOM 7589 N N . GLY B 1 308 ? -18.906 20.25 10.773 1 97.81 308 GLY B N 1
ATOM 7590 C CA . GLY B 1 308 ? -18.016 20.297 9.625 1 97.81 308 GLY B CA 1
ATOM 7591 C C . GLY B 1 308 ? -17.688 18.922 9.062 1 97.81 308 GLY B C 1
ATOM 7592 O O . GLY B 1 308 ? -17.578 17.953 9.812 1 97.81 308 GLY B O 1
ATOM 7593 N N . THR B 1 309 ? -17.531 18.828 7.738 1 97.88 309 THR B N 1
ATOM 7594 C CA . THR B 1 309 ? -17.188 17.594 7.027 1 97.88 309 THR B CA 1
ATOM 7595 C C . THR B 1 309 ? -16.172 17.891 5.922 1 97.88 309 THR B C 1
ATOM 7597 O O . THR B 1 309 ? -16.328 18.844 5.156 1 97.88 309 THR B O 1
ATOM 7600 N N . ALA B 1 310 ? -15.109 17.094 5.922 1 96.62 310 ALA B N 1
ATOM 7601 C CA . ALA B 1 310 ? -14.219 17.109 4.766 1 96.62 310 ALA B CA 1
ATOM 7602 C C . ALA B 1 310 ? -14.711 16.156 3.682 1 96.62 310 ALA B C 1
ATOM 7604 O O . ALA B 1 310 ? -15.305 15.117 3.984 1 96.62 310 ALA B O 1
ATOM 7605 N N . SER B 1 311 ? -14.453 16.531 2.439 1 96.56 311 SER B N 1
ATOM 7606 C CA . SER B 1 311 ? -14.781 15.609 1.358 1 96.56 311 SER B CA 1
ATOM 7607 C C . SER B 1 311 ? -13.953 14.328 1.453 1 96.56 311 SER B C 1
ATOM 7609 O O . SER B 1 311 ? -14.398 13.266 1.018 1 96.56 311 SER B O 1
ATOM 7611 N N . ARG B 1 312 ? -12.789 14.508 1.945 1 93.88 312 ARG B N 1
ATOM 7612 C CA . ARG B 1 312 ? -11.898 13.383 2.203 1 93.88 312 ARG B CA 1
ATOM 7613 C C . ARG B 1 312 ? -10.867 13.734 3.271 1 93.88 312 ARG B C 1
ATOM 7615 O O . ARG B 1 312 ? -10.562 14.906 3.48 1 93.88 312 ARG B O 1
ATOM 7622 N N . GLU B 1 313 ? -10.312 12.672 3.914 1 90.44 313 GLU B N 1
ATOM 7623 C CA . GLU B 1 313 ? -9.258 12.898 4.906 1 90.44 313 GLU B CA 1
ATOM 7624 C C . GLU B 1 313 ? -7.973 13.375 4.242 1 90.44 313 GLU B C 1
ATOM 7626 O O . GLU B 1 313 ? -7.809 13.258 3.027 1 90.44 313 GLU B O 1
ATOM 7631 N N . LEU B 1 314 ? -7.137 13.938 5.102 1 85.94 314 LEU B N 1
ATOM 7632 C CA . LEU B 1 314 ? -5.785 14.234 4.641 1 85.94 314 LEU B CA 1
ATOM 7633 C C . LEU B 1 314 ? -4.965 12.961 4.508 1 85.94 314 LEU B C 1
ATOM 7635 O O . LEU B 1 314 ? -4.832 12.195 5.469 1 85.94 314 LEU B O 1
ATOM 7639 N N . ASP B 1 315 ? -4.457 12.492 3.26 1 72.25 315 ASP B N 1
ATOM 7640 C CA . ASP B 1 315 ? -3.734 11.234 3.094 1 72.25 315 ASP B CA 1
ATOM 7641 C C . ASP B 1 315 ? -2.371 11.469 2.447 1 72.25 315 ASP B C 1
ATOM 7643 O O . ASP B 1 315 ? -1.785 10.555 1.87 1 72.25 315 ASP B O 1
ATOM 7647 N N . THR B 1 316 ? -1.856 12.586 2.49 1 63.84 316 THR B N 1
ATOM 7648 C CA . THR B 1 316 ? -0.672 12.883 1.691 1 63.84 316 THR B CA 1
ATOM 7649 C C . THR B 1 316 ? 0.593 12.422 2.408 1 63.84 316 THR B C 1
ATOM 7651 O O . THR B 1 316 ? 1.68 12.422 1.826 1 63.84 316 THR B O 1
ATOM 7654 N N . GLN B 1 317 ? 0.414 12.094 3.664 1 64 317 GLN B N 1
ATOM 7655 C CA . GLN B 1 317 ? 1.632 11.633 4.32 1 64 317 GLN B CA 1
ATOM 7656 C C . GLN B 1 317 ? 1.515 10.164 4.734 1 64 317 GLN B C 1
ATOM 7658 O O . GLN B 1 317 ? 0.459 9.727 5.191 1 64 317 GLN B O 1
ATOM 7663 N N . ASN B 1 318 ? 2.537 9.422 4.164 1 59.25 318 ASN B N 1
ATOM 7664 C CA . ASN B 1 318 ? 2.477 7.996 4.461 1 59.25 318 ASN B CA 1
ATOM 7665 C C . ASN B 1 318 ? 3.26 7.652 5.727 1 59.25 318 ASN B C 1
ATOM 7667 O O . ASN B 1 318 ? 3.988 6.66 5.762 1 59.25 318 ASN B O 1
ATOM 7671 N N . ASN B 1 319 ? 3.236 8.617 6.59 1 62.81 319 ASN B N 1
ATOM 7672 C CA . ASN B 1 319 ? 3.744 8.289 7.918 1 62.81 319 ASN B CA 1
ATOM 7673 C C . ASN B 1 319 ? 2.609 8.055 8.914 1 62.81 319 ASN B C 1
ATOM 7675 O O . ASN B 1 319 ? 1.663 8.844 8.977 1 62.81 319 ASN B O 1
ATOM 7679 N N . ARG B 1 320 ? 2.572 6.809 9.406 1 62.81 320 ARG B N 1
ATOM 7680 C CA . ARG B 1 320 ? 1.541 6.367 10.344 1 62.81 320 ARG B CA 1
ATOM 7681 C C . ARG B 1 320 ? 1.162 7.484 11.305 1 62.81 320 ARG B C 1
ATOM 7683 O O . ARG B 1 320 ? 0.036 7.527 11.805 1 62.81 320 ARG B O 1
ATOM 7690 N N . TYR B 1 321 ? 2.051 8.477 11.391 1 63.22 321 TYR B N 1
ATOM 7691 C CA . TYR B 1 321 ? 1.847 9.516 12.398 1 63.22 321 TYR B CA 1
ATOM 7692 C C . TYR B 1 321 ? 0.962 10.633 11.852 1 63.22 321 TYR B C 1
ATOM 7694 O O . TYR B 1 321 ? 0.28 11.32 12.617 1 63.22 321 TYR B O 1
ATOM 7702 N N . ILE B 1 322 ? 0.911 10.617 10.547 1 68.12 322 ILE B N 1
ATOM 7703 C CA . ILE B 1 322 ? 0.29 11.812 9.984 1 68.12 322 ILE B CA 1
ATOM 7704 C C . ILE B 1 322 ? -0.967 11.422 9.211 1 68.12 322 ILE B C 1
ATOM 7706 O O . ILE B 1 322 ? -1.986 12.109 9.281 1 68.12 322 ILE B O 1
ATOM 7710 N N . ALA B 1 323 ? -1.003 10.188 8.672 1 62.78 323 ALA B N 1
ATOM 7711 C CA . ALA B 1 323 ? -2.08 9.773 7.773 1 62.78 323 ALA B CA 1
ATOM 7712 C C . ALA B 1 323 ? -3.354 9.461 8.555 1 62.78 323 ALA B C 1
ATOM 7714 O O . ALA B 1 323 ? -4.457 9.57 8.023 1 62.78 323 ALA B O 1
ATOM 7715 N N . ALA B 1 324 ? -3.285 9.344 9.852 1 69.25 324 ALA B N 1
ATOM 7716 C CA . ALA B 1 324 ? -4.473 8.805 10.508 1 69.25 324 ALA B CA 1
ATOM 7717 C C . ALA B 1 324 ? -4.949 9.727 11.625 1 69.25 324 ALA B C 1
ATOM 7719 O O . ALA B 1 324 ? -5.605 9.289 12.57 1 69.25 324 ALA B O 1
ATOM 7720 N N . GLN B 1 325 ? -4.699 11.07 11.305 1 77.25 325 GLN B N 1
ATOM 7721 C CA . GLN B 1 325 ? -5.078 11.984 12.383 1 77.25 325 GLN B CA 1
ATOM 7722 C C . GLN B 1 325 ? -6.082 13.016 11.891 1 77.25 325 GLN B C 1
ATOM 7724 O O . GLN B 1 325 ? -6.23 14.086 12.5 1 77.25 325 GLN B O 1
ATOM 7729 N N . THR B 1 326 ? -6.781 12.664 10.93 1 86.06 326 THR B N 1
ATOM 7730 C CA . THR B 1 326 ? -7.793 13.594 10.445 1 86.06 326 THR B CA 1
ATOM 7731 C C . THR B 1 326 ? -9.109 13.391 11.188 1 86.06 326 THR B C 1
ATOM 7733 O O . THR B 1 326 ? -9.516 12.258 11.445 1 86.06 326 THR B O 1
ATOM 7736 N N . THR B 1 327 ? -9.656 14.414 11.68 1 92.56 327 THR B N 1
ATOM 7737 C CA . THR B 1 327 ? -11.062 14.445 12.047 1 92.56 327 THR B CA 1
ATOM 7738 C C . THR B 1 327 ? -11.914 14.984 10.906 1 92.56 327 THR B C 1
ATOM 7740 O O . THR B 1 327 ? -12.125 16.188 10.797 1 92.56 327 THR B O 1
ATOM 7743 N N . ALA B 1 328 ? -12.328 14.062 10.125 1 93.62 328 ALA B N 1
ATOM 7744 C CA . ALA B 1 328 ? -12.922 14.422 8.844 1 93.62 328 ALA B CA 1
ATOM 7745 C C . ALA B 1 328 ? -14.352 14.938 9.023 1 93.62 328 ALA B C 1
ATOM 7747 O O . ALA B 1 328 ? -14.898 15.594 8.133 1 93.62 328 ALA B O 1
ATOM 7748 N N . ILE B 1 329 ? -14.93 14.602 10.133 1 95.25 329 ILE B N 1
ATOM 7749 C CA . ILE B 1 329 ? -16.281 15.07 10.461 1 95.25 329 ILE B CA 1
ATOM 7750 C C . ILE B 1 329 ? -16.391 15.281 11.969 1 95.25 329 ILE B C 1
ATOM 7752 O O . ILE B 1 329 ? -15.875 14.484 12.758 1 95.25 329 ILE B O 1
ATOM 7756 N N . ALA B 1 330 ? -17.016 16.422 12.375 1 96.81 330 ALA B N 1
ATOM 7757 C CA . ALA B 1 330 ? -17.266 16.641 13.805 1 96.81 330 ALA B CA 1
ATOM 7758 C C . ALA B 1 330 ? -18.344 17.688 14.031 1 96.81 330 ALA B C 1
ATOM 7760 O O . ALA B 1 330 ? -18.625 18.484 13.141 1 96.81 330 ALA B O 1
ATOM 7761 N N . VAL B 1 331 ? -18.953 17.578 15.156 1 97.38 331 VAL B N 1
ATOM 7762 C CA . VAL B 1 331 ? -19.891 18.562 15.688 1 97.38 331 VAL B CA 1
ATOM 7763 C C . VAL B 1 331 ? -19.312 19.203 16.953 1 97.38 331 VAL B C 1
ATOM 7765 O O . VAL B 1 331 ? -18.891 18.5 17.859 1 97.38 331 VAL B O 1
ATOM 7768 N N . GLN B 1 332 ? -19.281 20.469 16.906 1 96 332 GLN B N 1
ATOM 7769 C CA . GLN B 1 332 ? -18.938 21.219 18.109 1 96 332 GLN B CA 1
ATOM 7770 C C . GLN B 1 332 ? -20.156 21.938 18.688 1 96 332 GLN B C 1
ATOM 7772 O O . GLN B 1 332 ? -20.969 22.484 17.938 1 96 332 GLN B O 1
ATOM 7777 N N . PHE B 1 333 ? -20.297 21.828 20 1 95.75 333 PHE B N 1
ATOM 7778 C CA . PHE B 1 333 ? -21.5 22.375 20.594 1 95.75 333 PHE B CA 1
ATOM 7779 C C . PHE B 1 333 ? -21.219 22.891 22 1 95.75 333 PHE B C 1
ATOM 7781 O O . PHE B 1 333 ? -20.125 22.703 22.531 1 95.75 333 PHE B O 1
ATOM 7788 N N . MET B 1 334 ? -22.203 23.625 22.438 1 92.06 334 MET B N 1
ATOM 7789 C CA . MET B 1 334 ? -22.188 24.031 23.844 1 92.06 334 MET B CA 1
ATOM 7790 C C . MET B 1 334 ? -23.016 23.078 24.703 1 92.06 334 MET B C 1
ATOM 7792 O O . MET B 1 334 ? -24.219 22.969 24.516 1 92.06 334 MET B O 1
ATOM 7796 N N . GLY B 1 335 ? -22.328 22.5 25.625 1 86.38 335 GLY B N 1
ATOM 7797 C CA . GLY B 1 335 ? -22.969 21.5 26.453 1 86.38 335 GLY B CA 1
ATOM 7798 C C . GLY B 1 335 ? -23.812 22.094 27.578 1 86.38 335 GLY B C 1
ATOM 7799 O O . GLY B 1 335 ? -24.016 23.312 27.625 1 86.38 335 GLY B O 1
ATOM 7800 N N . LYS B 1 336 ? -24.406 21.266 28.406 1 78.75 336 LYS B N 1
ATOM 7801 C CA . LYS B 1 336 ? -25.328 21.625 29.484 1 78.75 336 LYS B CA 1
ATOM 7802 C C . LYS B 1 336 ? -24.672 22.609 30.453 1 78.75 336 LYS B C 1
ATOM 7804 O O . LYS B 1 336 ? -25.328 23.516 30.953 1 78.75 336 LYS B O 1
ATOM 7809 N N . ASP B 1 337 ? -23.484 22.484 30.75 1 78.44 337 ASP B N 1
ATOM 7810 C CA . ASP B 1 337 ? -22.797 23.375 31.688 1 78.44 337 ASP B CA 1
ATOM 7811 C C . ASP B 1 337 ? -22.094 24.516 30.953 1 78.44 337 ASP B C 1
ATOM 7813 O O . ASP B 1 337 ? -21.125 25.094 31.453 1 78.44 337 ASP B O 1
ATOM 7817 N N . LYS B 1 338 ? -22.531 24.672 29.703 1 80.69 338 LYS B N 1
ATOM 7818 C CA . LYS B 1 338 ? -21.984 25.734 28.859 1 80.69 338 LYS B CA 1
ATOM 7819 C C . LYS B 1 338 ? -20.516 25.469 28.531 1 80.69 338 LYS B C 1
ATOM 7821 O O . LYS B 1 338 ? -19.734 26.406 28.391 1 80.69 338 LYS B O 1
ATOM 7826 N N . ALA B 1 339 ? -20.141 24.281 28.719 1 86.5 339 ALA B N 1
ATOM 7827 C CA . ALA B 1 339 ? -18.812 23.875 28.297 1 86.5 339 ALA B CA 1
ATOM 7828 C C . ALA B 1 339 ? -18.812 23.359 26.859 1 86.5 339 ALA B C 1
ATOM 7830 O O . ALA B 1 339 ? -19.766 22.688 26.438 1 86.5 339 ALA B O 1
ATOM 7831 N N . PRO B 1 340 ? -17.797 23.734 26.141 1 91.31 340 PRO B N 1
ATOM 7832 C CA . PRO B 1 340 ? -17.766 23.219 24.766 1 91.31 340 PRO B CA 1
ATOM 7833 C C . PRO B 1 340 ? -17.641 21.703 24.703 1 91.31 340 PRO B C 1
ATOM 7835 O O . PRO B 1 340 ? -16.953 21.094 25.547 1 91.31 340 PRO B O 1
ATOM 7838 N N . GLY B 1 341 ? -18.312 21.078 23.797 1 93.81 341 GLY B N 1
ATOM 7839 C CA . GLY B 1 341 ? -18.25 19.641 23.547 1 93.81 341 GLY B CA 1
ATOM 7840 C C . GLY B 1 341 ? -18.062 19.312 22.078 1 93.81 341 GLY B C 1
ATOM 7841 O O . GLY B 1 341 ? -18.156 20.188 21.219 1 93.81 341 GLY B O 1
ATOM 7842 N N . THR B 1 342 ? -17.672 18.062 21.875 1 96.31 342 THR B N 1
ATOM 7843 C CA . THR B 1 342 ? -17.422 17.641 20.5 1 96.31 342 THR B CA 1
ATOM 7844 C C . THR B 1 342 ? -17.969 16.234 20.266 1 96.31 342 THR B C 1
ATOM 7846 O O . THR B 1 342 ? -17.891 15.383 21.156 1 96.31 342 THR B O 1
ATOM 7849 N N . LEU B 1 343 ? -18.578 16 19.172 1 97.56 343 LEU B N 1
ATOM 7850 C CA . LEU B 1 343 ? -18.906 14.695 18.609 1 97.56 343 LEU B CA 1
ATOM 7851 C C . LEU B 1 343 ? -18.141 14.461 17.312 1 97.56 343 LEU B C 1
ATOM 7853 O O . LEU B 1 343 ? -18.125 15.328 16.422 1 97.56 343 LEU B O 1
ATOM 7857 N N . PHE B 1 344 ? -17.406 13.391 17.188 1 96.88 344 PHE B N 1
ATOM 7858 C CA . PHE B 1 344 ? -16.625 13.109 15.992 1 96.88 344 PHE B CA 1
ATOM 7859 C C . PHE B 1 344 ? -16.672 11.625 15.648 1 96.88 344 PHE B C 1
ATOM 7861 O O . PHE B 1 344 ? -17.219 10.82 16.422 1 96.88 344 PHE B O 1
ATOM 7868 N N . CYS B 1 345 ? -16.141 11.273 14.484 1 95.81 345 CYS B N 1
ATOM 7869 C CA . CYS B 1 345 ? -16.172 9.867 14.109 1 95.81 345 CYS B CA 1
ATOM 7870 C C . CYS B 1 345 ? -14.75 9.312 13.945 1 95.81 345 CYS B C 1
ATOM 7872 O O . CYS B 1 345 ? -13.805 10.078 13.727 1 95.81 345 CYS B O 1
ATOM 7874 N N . LYS B 1 346 ? -14.562 8.086 14.18 1 95 346 LYS B N 1
ATOM 7875 C CA . LYS B 1 346 ? -13.367 7.285 13.945 1 95 346 LYS B CA 1
ATOM 7876 C C . LYS B 1 346 ? -13.734 5.887 13.453 1 95 346 LYS B C 1
ATOM 7878 O O . LYS B 1 346 ? -14.773 5.348 13.82 1 95 346 LYS B O 1
ATOM 7883 N N . TYR B 1 347 ? -12.906 5.406 12.602 1 95.31 347 TYR B N 1
ATOM 7884 C CA . TYR B 1 347 ? -12.984 3.975 12.344 1 95.31 347 TYR B CA 1
ATOM 7885 C C . TYR B 1 347 ? -12.023 3.205 13.242 1 95.31 347 TYR B C 1
ATOM 7887 O O . TYR B 1 347 ? -10.828 3.504 13.289 1 95.31 347 TYR B O 1
ATOM 7895 N N . VAL B 1 348 ? -12.531 2.234 13.914 1 95.69 348 VAL B N 1
ATOM 7896 C CA . VAL B 1 348 ? -11.75 1.507 14.914 1 95.69 348 VAL B CA 1
ATOM 7897 C C . VAL B 1 348 ? -11.539 0.068 14.445 1 95.69 348 VAL B C 1
ATOM 7899 O O . VAL B 1 348 ? -12.492 -0.615 14.062 1 95.69 348 VAL B O 1
ATOM 7902 N N . TRP B 1 349 ? -10.305 -0.367 14.469 1 95.25 349 TRP B N 1
ATOM 7903 C CA . TRP B 1 349 ? -9.898 -1.705 14.047 1 95.25 349 TRP B CA 1
ATOM 7904 C C . TRP B 1 349 ? -9.289 -2.479 15.211 1 95.25 349 TRP B C 1
ATOM 7906 O O . TRP B 1 349 ? -8.414 -1.971 15.914 1 95.25 349 TRP B O 1
ATOM 7916 N N . ASN B 1 350 ? -9.812 -3.654 15.523 1 96.56 350 ASN B N 1
ATOM 7917 C CA . ASN B 1 350 ? -9.367 -4.566 16.562 1 96.56 350 ASN B CA 1
ATOM 7918 C C . ASN B 1 350 ? -9.336 -3.879 17.938 1 96.56 350 ASN B C 1
ATOM 7920 O O . ASN B 1 350 ? -8.398 -4.062 18.703 1 96.56 350 ASN B O 1
ATOM 7924 N N . ASP B 1 351 ? -10.195 -2.934 18.109 1 95.38 351 ASP B N 1
ATOM 7925 C CA . ASP B 1 351 ? -10.453 -2.24 19.375 1 95.38 351 ASP B CA 1
ATOM 7926 C C . ASP B 1 351 ? -9.242 -1.41 19.797 1 95.38 351 ASP B C 1
ATOM 7928 O O . ASP B 1 351 ? -9.055 -1.153 20.984 1 95.38 351 ASP B O 1
ATOM 7932 N N . GLU B 1 352 ? -8.422 -1.129 18.844 1 92.56 352 GLU B N 1
ATOM 7933 C CA . GLU B 1 352 ? -7.375 -0.158 19.141 1 92.56 352 GLU B CA 1
ATOM 7934 C C . GLU B 1 352 ? -7.965 1.202 19.5 1 92.56 352 GLU B C 1
ATOM 7936 O O . GLU B 1 352 ? -8.68 1.806 18.703 1 92.56 352 GLU B O 1
ATOM 7941 N N . TRP B 1 353 ? -7.695 1.639 20.609 1 93.12 353 TRP B N 1
ATOM 7942 C CA . TRP B 1 353 ? -8.352 2.801 21.203 1 93.12 353 TRP B CA 1
ATOM 7943 C C . TRP B 1 353 ? -7.332 3.863 21.594 1 93.12 353 TRP B C 1
ATOM 7945 O O . TRP B 1 353 ? -6.133 3.705 21.344 1 93.12 353 TRP B O 1
ATOM 7955 N N . LEU B 1 354 ? -7.867 4.973 21.969 1 89.25 354 LEU B N 1
ATOM 7956 C CA . LEU B 1 354 ? -7.016 6.039 22.484 1 89.25 354 LEU B CA 1
ATOM 7957 C C . LEU B 1 354 ? -6.031 5.492 23.516 1 89.25 354 LEU B C 1
ATOM 7959 O O . LEU B 1 354 ? -6.41 4.719 24.391 1 89.25 354 LEU B O 1
ATOM 7963 N N . GLY B 1 355 ? -4.738 5.863 23.312 1 85.75 355 GLY B N 1
ATOM 7964 C CA . GLY B 1 355 ? -3.707 5.414 24.234 1 85.75 355 GLY B CA 1
ATOM 7965 C C . GLY B 1 355 ? -2.896 4.246 23.688 1 85.75 355 GLY B C 1
ATOM 7966 O O . GLY B 1 355 ? -1.811 3.957 24.203 1 85.75 355 GLY B O 1
ATOM 7967 N N . ASP B 1 356 ? -3.4 3.598 22.656 1 82.94 356 ASP B N 1
ATOM 7968 C CA . ASP B 1 356 ? -2.729 2.406 22.156 1 82.94 356 ASP B CA 1
ATOM 7969 C C . ASP B 1 356 ? -1.668 2.773 21.109 1 82.94 356 ASP B C 1
ATOM 7971 O O . ASP B 1 356 ? -0.933 1.906 20.641 1 82.94 356 ASP B O 1
ATOM 7975 N N . TYR B 1 357 ? -1.586 4.047 20.828 1 76.25 357 TYR B N 1
ATOM 7976 C CA . TYR B 1 357 ? -0.6 4.484 19.859 1 76.25 357 TYR B CA 1
ATOM 7977 C C . TYR B 1 357 ? 0.129 5.734 20.328 1 76.25 357 TYR B C 1
ATOM 7979 O O . TYR B 1 357 ? -0.482 6.629 20.922 1 76.25 357 TYR B O 1
ATOM 7987 N N . ALA B 1 358 ? 1.484 5.645 20.125 1 73.88 358 ALA B N 1
ATOM 7988 C CA . ALA B 1 358 ? 2.289 6.832 20.406 1 73.88 358 ALA B CA 1
ATOM 7989 C C . ALA B 1 358 ? 3.164 7.191 19.203 1 73.88 358 ALA B C 1
ATOM 7991 O O . ALA B 1 358 ? 3.748 6.309 18.578 1 73.88 358 ALA B O 1
ATOM 7992 N N . THR B 1 359 ? 3.248 8.414 18.906 1 70.62 359 THR B N 1
ATOM 7993 C CA . THR B 1 359 ? 4.035 8.883 17.766 1 70.62 359 THR B CA 1
ATOM 7994 C C . THR B 1 359 ? 5.52 8.922 18.125 1 70.62 359 THR B C 1
ATOM 7996 O O . THR B 1 359 ? 6.375 8.703 17.25 1 70.62 359 THR B O 1
ATOM 7999 N N . ALA B 1 360 ? 5.824 9.32 19.297 1 73.38 360 ALA B N 1
ATOM 8000 C CA . ALA B 1 360 ? 7.191 9.391 19.797 1 73.38 360 ALA B CA 1
ATOM 8001 C C . ALA B 1 360 ? 7.238 9.18 21.312 1 73.38 360 ALA B C 1
ATOM 8003 O O . ALA B 1 360 ? 6.227 9.352 22 1 73.38 360 ALA B O 1
ATOM 8004 N N . PRO B 1 361 ? 8.414 8.883 21.75 1 72.44 361 PRO B N 1
ATOM 8005 C CA . PRO B 1 361 ? 8.508 8.641 23.188 1 72.44 361 PRO B CA 1
ATOM 8006 C C . PRO B 1 361 ? 8.148 9.867 24.016 1 72.44 361 PRO B C 1
ATOM 8008 O O . PRO B 1 361 ? 7.656 9.734 25.141 1 72.44 361 PRO B O 1
ATOM 8011 N N . SER B 1 362 ? 8.391 11.039 23.453 1 78.88 362 SER B N 1
ATOM 8012 C CA . SER B 1 362 ? 8.172 12.258 24.234 1 78.88 362 SER B CA 1
ATOM 8013 C C . SER B 1 362 ? 6.762 12.805 24.031 1 78.88 362 SER B C 1
ATOM 8015 O O . SER B 1 362 ? 6.477 13.945 24.391 1 78.88 362 SER B O 1
ATOM 8017 N N . ARG B 1 363 ? 5.883 12.023 23.375 1 81.25 363 ARG B N 1
ATOM 8018 C CA . ARG B 1 363 ? 4.488 12.414 23.219 1 81.25 363 ARG B CA 1
ATOM 8019 C C . ARG B 1 363 ? 3.57 11.477 24.016 1 81.25 363 ARG B C 1
ATOM 8021 O O . ARG B 1 363 ? 3.781 10.266 24.031 1 81.25 363 ARG B O 1
ATOM 8028 N N . PRO B 1 364 ? 2.691 12.141 24.609 1 81.88 364 PRO B N 1
ATOM 8029 C CA . PRO B 1 364 ? 1.775 11.305 25.391 1 81.88 364 PRO B CA 1
ATOM 8030 C C . PRO B 1 364 ? 0.984 10.328 24.531 1 81.88 364 PRO B C 1
ATOM 8032 O O . PRO B 1 364 ? 0.609 10.656 23.406 1 81.88 364 PRO B O 1
ATOM 8035 N N . SER B 1 365 ? 0.664 9.133 25.047 1 82.56 365 SER B N 1
ATOM 8036 C CA . SER B 1 365 ? -0.064 8.102 24.312 1 82.56 365 SER B CA 1
ATOM 8037 C C . SER B 1 365 ? -1.491 8.547 24 1 82.56 365 SER B C 1
ATOM 8039 O O . SER B 1 365 ? -2.133 8.008 23.094 1 82.56 365 SER B O 1
ATOM 8041 N N . ARG B 1 366 ? -1.98 9.555 24.734 1 85.25 366 ARG B N 1
ATOM 8042 C CA . ARG B 1 366 ? -3.355 9.992 24.516 1 85.25 366 ARG B CA 1
ATOM 8043 C C . ARG B 1 366 ? -3.414 11.156 23.531 1 85.25 366 ARG B C 1
ATOM 8045 O O . ARG B 1 366 ? -4.469 11.773 23.359 1 85.25 366 ARG B O 1
ATOM 8052 N N . GLN B 1 367 ? -2.383 11.375 22.922 1 86.19 367 GLN B N 1
ATOM 8053 C CA . GLN B 1 367 ? -2.303 12.539 22.047 1 86.19 367 GLN B CA 1
ATOM 8054 C C . GLN B 1 367 ? -3.043 12.289 20.734 1 86.19 367 GLN B C 1
ATOM 8056 O O . GLN B 1 367 ? -3.615 13.211 20.156 1 86.19 367 GLN B O 1
ATOM 8061 N N . VAL B 1 368 ? -3.002 11.023 20.312 1 85.44 368 VAL B N 1
ATOM 8062 C CA . VAL B 1 368 ? -3.566 10.727 19 1 85.44 368 VAL B CA 1
ATOM 8063 C C . VAL B 1 368 ? -4.641 9.656 19.125 1 85.44 368 VAL B C 1
ATOM 8065 O O . VAL B 1 368 ? -4.395 8.586 19.688 1 85.44 368 VAL B O 1
ATOM 8068 N N . PHE B 1 369 ? -5.773 10 18.688 1 88.88 369 PHE B N 1
ATOM 8069 C CA . PHE B 1 369 ? -6.816 9 18.5 1 88.88 369 PHE B CA 1
ATOM 8070 C C . PHE B 1 369 ? -6.863 8.539 17.047 1 88.88 369 PHE B C 1
ATOM 8072 O O . PHE B 1 369 ? -7.484 9.188 16.203 1 88.88 369 PHE B O 1
ATOM 8079 N N . PHE B 1 370 ? -6.332 7.41 16.797 1 86 370 PHE B N 1
ATOM 8080 C CA . PHE B 1 370 ? -6.039 6.934 15.453 1 86 370 PHE B CA 1
ATOM 8081 C C . PHE B 1 370 ? -7.324 6.559 14.727 1 86 370 PHE B C 1
ATOM 8083 O O . PHE B 1 370 ? -8.211 5.918 15.297 1 86 370 PHE B O 1
ATOM 8090 N N . ASP B 1 371 ? -7.434 7.047 13.43 1 90.81 371 ASP B N 1
ATOM 8091 C CA . ASP B 1 371 ? -8.516 6.641 12.531 1 90.81 371 ASP B CA 1
ATOM 8092 C C . ASP B 1 371 ? -8.047 5.562 11.562 1 90.81 371 ASP B C 1
ATOM 8094 O O . ASP B 1 371 ? -7.23 5.832 10.672 1 90.81 371 ASP B O 1
ATOM 8098 N N . HIS B 1 372 ? -8.609 4.41 11.656 1 91.06 372 HIS B N 1
ATOM 8099 C CA . HIS B 1 372 ? -8.18 3.271 10.852 1 91.06 372 HIS B CA 1
ATOM 8100 C C . HIS B 1 372 ? -8.969 3.191 9.547 1 91.06 372 HIS B C 1
ATOM 8102 O O . HIS B 1 372 ? -8.875 2.199 8.82 1 91.06 372 HIS B O 1
ATOM 8108 N N . GLY B 1 373 ? -9.719 4.199 9.234 1 91.94 373 GLY B N 1
ATOM 8109 C CA . GLY B 1 373 ? -10.492 4.207 8 1 91.94 373 GLY B CA 1
ATOM 8110 C C . GLY B 1 373 ? -10.086 5.312 7.047 1 91.94 373 GLY B C 1
ATOM 8111 O O . GLY B 1 373 ? -9.555 6.344 7.473 1 91.94 373 GLY B O 1
ATOM 8112 N N . ALA B 1 374 ? -10.258 5.047 5.77 1 92.5 374 ALA B N 1
ATOM 8113 C CA . ALA B 1 374 ? -10.305 6.121 4.777 1 92.5 374 ALA B CA 1
ATOM 8114 C C . ALA B 1 374 ? -11.703 6.73 4.695 1 92.5 374 ALA B C 1
ATOM 8116 O O . ALA B 1 374 ? -12.703 6.016 4.762 1 92.5 374 ALA B O 1
ATOM 8117 N N . PHE B 1 375 ? -11.727 8 4.586 1 94.88 375 PHE B N 1
ATOM 8118 C CA . PHE B 1 375 ? -13 8.688 4.777 1 94.88 375 PHE B CA 1
ATOM 8119 C C . PHE B 1 375 ? -13.383 9.469 3.527 1 94.88 375 PHE B C 1
ATOM 8121 O O . PHE B 1 375 ? -12.523 10.047 2.863 1 94.88 375 PHE B O 1
ATOM 8128 N N . LEU B 1 376 ? -14.703 9.469 3.197 1 96.81 376 LEU B N 1
ATOM 8129 C CA . LEU B 1 376 ? -15.344 10.391 2.268 1 96.81 376 LEU B CA 1
ATOM 8130 C C . LEU B 1 376 ? -16.609 10.992 2.883 1 96.81 376 LEU B C 1
ATOM 8132 O O . LEU B 1 376 ? -17.344 10.305 3.592 1 96.81 376 LEU B O 1
ATOM 8136 N N . GLY B 1 377 ? -16.812 12.227 2.662 1 97.44 377 GLY B N 1
ATOM 8137 C CA . GLY B 1 377 ? -17.953 12.867 3.293 1 97.44 377 GLY B CA 1
ATOM 8138 C C . GLY B 1 377 ? -18.594 13.93 2.42 1 97.44 377 GLY B C 1
ATOM 8139 O O . GLY B 1 377 ? -18 14.367 1.43 1 97.44 377 GLY B O 1
ATOM 8140 N N . VAL B 1 378 ? -19.828 14.242 2.725 1 98 378 VAL B N 1
ATOM 8141 C CA . VAL B 1 378 ? -20.594 15.312 2.104 1 98 378 VAL B CA 1
ATOM 8142 C C . VAL B 1 378 ? -21.484 15.984 3.146 1 98 378 VAL B C 1
ATOM 8144 O O . VAL B 1 378 ? -21.953 15.328 4.078 1 98 378 VAL B O 1
ATOM 8147 N N . GLN B 1 379 ? -21.656 17.25 3.01 1 98.06 379 GLN B N 1
ATOM 8148 C CA . GLN B 1 379 ? -22.422 18.016 3.98 1 98.06 379 GLN B CA 1
ATOM 8149 C C . GLN B 1 379 ? -23.281 19.078 3.291 1 98.06 379 GLN B C 1
ATOM 8151 O O . GLN B 1 379 ? -22.875 19.656 2.279 1 98.06 379 GLN B O 1
ATOM 8156 N N . ASP B 1 380 ? -24.453 19.312 3.838 1 96.75 380 ASP B N 1
ATOM 8157 C CA . ASP B 1 380 ? -25.312 20.453 3.529 1 96.75 380 ASP B CA 1
ATOM 8158 C C . ASP B 1 380 ? -25.984 21 4.793 1 96.75 380 ASP B C 1
ATOM 8160 O O . ASP B 1 380 ? -26.938 20.422 5.301 1 96.75 380 ASP B O 1
ATOM 8164 N N . GLY B 1 381 ? -25.531 22.172 5.168 1 95.94 381 GLY B N 1
ATOM 8165 C CA . GLY B 1 381 ? -25.984 22.672 6.445 1 95.94 381 GLY B CA 1
ATOM 8166 C C . GLY B 1 381 ? -25.672 21.766 7.609 1 95.94 381 GLY B C 1
ATOM 8167 O O . GLY B 1 381 ? -24.516 21.359 7.793 1 95.94 381 GLY B O 1
ATOM 8168 N N . PRO B 1 382 ? -26.719 21.438 8.422 1 96.56 382 PRO B N 1
ATOM 8169 C CA . PRO B 1 382 ? -26.469 20.594 9.594 1 96.56 382 PRO B CA 1
ATOM 8170 C C . PRO B 1 382 ? -26.562 19.109 9.273 1 96.56 382 PRO B C 1
ATOM 8172 O O . PRO B 1 382 ? -26.609 18.281 10.188 1 96.56 382 PRO B O 1
ATOM 8175 N N . ARG B 1 383 ? -26.656 18.734 7.965 1 97.75 383 ARG B N 1
ATOM 8176 C CA . ARG B 1 383 ? -26.797 17.359 7.523 1 97.75 383 ARG B CA 1
ATOM 8177 C C . ARG B 1 383 ? -25.5 16.844 6.922 1 97.75 383 ARG B C 1
ATOM 8179 O O . ARG B 1 383 ? -24.844 17.531 6.152 1 97.75 383 ARG B O 1
ATOM 8186 N N . MET B 1 384 ? -25.156 15.648 7.316 1 97.81 384 MET B N 1
ATOM 8187 C CA . MET B 1 384 ? -23.875 15.102 6.859 1 97.81 384 MET B CA 1
ATOM 8188 C C . MET B 1 384 ? -23.984 13.609 6.57 1 97.81 384 MET B C 1
ATOM 8190 O O . MET B 1 384 ? -24.766 12.906 7.215 1 97.81 384 MET B O 1
ATOM 8194 N N . ILE B 1 385 ? -23.266 13.164 5.605 1 98.12 385 ILE B N 1
ATOM 8195 C CA . ILE B 1 385 ? -23.031 11.742 5.344 1 98.12 385 ILE B CA 1
ATOM 8196 C C . ILE B 1 385 ? -21.547 11.438 5.406 1 98.12 385 ILE B C 1
ATOM 8198 O O . ILE B 1 385 ? -20.734 12.148 4.816 1 98.12 385 ILE B O 1
ATOM 8202 N N . GLY B 1 386 ? -21.141 10.477 6.215 1 97.5 386 GLY B N 1
ATOM 8203 C CA . GLY B 1 386 ? -19.781 9.969 6.262 1 97.5 386 GLY B CA 1
ATOM 8204 C C . GLY B 1 386 ? -19.672 8.516 5.828 1 97.5 386 GLY B C 1
ATOM 8205 O O . GLY B 1 386 ? -20.5 7.684 6.207 1 97.5 386 GLY B O 1
ATOM 8206 N N . ALA B 1 387 ? -18.688 8.266 4.957 1 97.12 387 ALA B N 1
ATOM 8207 C CA . ALA B 1 387 ? -18.406 6.906 4.496 1 97.12 387 ALA B CA 1
ATOM 8208 C C . ALA B 1 387 ? -16.984 6.492 4.863 1 97.12 387 ALA B C 1
ATOM 8210 O O . ALA B 1 387 ? -16.062 7.309 4.832 1 97.12 387 ALA B O 1
ATOM 8211 N N . TYR B 1 388 ? -16.828 5.195 5.195 1 95.56 388 TYR B N 1
ATOM 8212 C CA . TYR B 1 388 ? -15.516 4.672 5.551 1 95.56 388 TYR B CA 1
ATOM 8213 C C . TYR B 1 388 ? -15.172 3.451 4.703 1 95.56 388 TYR B C 1
ATOM 8215 O O . TYR B 1 388 ? -16.031 2.623 4.414 1 95.56 388 TYR B O 1
ATOM 8223 N N . ARG B 1 389 ? -13.953 3.398 4.359 1 93.81 389 ARG B N 1
ATOM 8224 C CA . ARG B 1 389 ? -13.289 2.162 3.959 1 93.81 389 ARG B CA 1
ATOM 8225 C C . ARG B 1 389 ? -12.242 1.747 4.98 1 93.81 389 ARG B C 1
ATOM 8227 O O . ARG B 1 389 ? -11.328 2.514 5.285 1 93.81 389 ARG B O 1
ATOM 8234 N N . PRO B 1 390 ? -12.344 0.569 5.559 1 92.44 390 PRO B N 1
ATOM 8235 C CA . PRO B 1 390 ? -11.297 0.136 6.484 1 92.44 390 PRO B CA 1
ATOM 8236 C C . PRO B 1 390 ? -9.938 -0.026 5.805 1 92.44 390 PRO B C 1
ATOM 8238 O O . PRO B 1 390 ? -9.852 -0.614 4.723 1 92.44 390 PRO B O 1
ATOM 8241 N N . ARG B 1 391 ? -8.852 0.382 6.445 1 88.38 391 ARG B N 1
ATOM 8242 C CA . ARG B 1 391 ? -7.512 0.308 5.867 1 88.38 391 ARG B CA 1
ATOM 8243 C C . ARG B 1 391 ? -6.895 -1.067 6.09 1 88.38 391 ARG B C 1
ATOM 8245 O O . ARG B 1 391 ? -6.086 -1.529 5.281 1 88.38 391 ARG B O 1
ATOM 8252 N N . ARG B 1 392 ? -7.312 -1.754 7.133 1 88.69 392 ARG B N 1
ATOM 8253 C CA . ARG B 1 392 ? -6.586 -2.953 7.539 1 88.69 392 ARG B CA 1
ATOM 8254 C C . ARG B 1 392 ? -7.453 -4.199 7.379 1 88.69 392 ARG B C 1
ATOM 8256 O O . ARG B 1 392 ? -7.109 -5.27 7.887 1 88.69 392 ARG B O 1
ATOM 8263 N N . LEU B 1 393 ? -8.562 -4.094 6.762 1 91.19 393 LEU B N 1
ATOM 8264 C CA . LEU B 1 393 ? -9.367 -5.258 6.398 1 91.19 393 LEU B CA 1
ATOM 8265 C C . LEU B 1 393 ? -8.844 -5.895 5.117 1 91.19 393 LEU B C 1
ATOM 8267 O O . LEU B 1 393 ? -9.234 -5.496 4.016 1 91.19 393 LEU B O 1
ATOM 8271 N N . ASP B 1 394 ? -7.969 -6.91 5.297 1 87.31 394 ASP B N 1
ATOM 8272 C CA . ASP B 1 394 ? -7.289 -7.492 4.145 1 87.31 394 ASP B CA 1
ATOM 8273 C C . ASP B 1 394 ? -6.773 -8.891 4.465 1 87.31 394 ASP B C 1
ATOM 8275 O O . ASP B 1 394 ? -7.27 -9.547 5.387 1 87.31 394 ASP B O 1
ATOM 8279 N N . ALA B 1 395 ? -5.863 -9.398 3.654 1 83.75 395 ALA B N 1
ATOM 8280 C CA . ALA B 1 395 ? -5.379 -10.773 3.809 1 83.75 395 ALA B CA 1
ATOM 8281 C C . ALA B 1 395 ? -4.137 -10.812 4.695 1 83.75 395 ALA B C 1
ATOM 8283 O O . ALA B 1 395 ? -3.66 -11.898 5.051 1 83.75 395 ALA B O 1
ATOM 8284 N N . TRP B 1 396 ? -3.641 -9.68 5.164 1 79.31 396 TRP B N 1
ATOM 8285 C CA . TRP B 1 396 ? -2.395 -9.625 5.922 1 79.31 396 TRP B CA 1
ATOM 8286 C C . TRP B 1 396 ? -2.668 -9.547 7.418 1 79.31 396 TRP B C 1
ATOM 8288 O O . TRP B 1 396 ? -1.89 -10.055 8.227 1 79.31 396 TRP B O 1
ATOM 8298 N N . ASN B 1 397 ? -3.744 -8.875 7.711 1 85.5 397 ASN B N 1
ATOM 8299 C CA . ASN B 1 397 ? -4.035 -8.57 9.109 1 85.5 397 ASN B CA 1
ATOM 8300 C C . ASN B 1 397 ? -5.25 -9.344 9.609 1 85.5 397 ASN B C 1
ATOM 8302 O O . ASN B 1 397 ? -6.324 -9.281 9.008 1 85.5 397 ASN B O 1
ATOM 8306 N N . ARG B 1 398 ? -5.074 -10.008 10.695 1 89.25 398 ARG B N 1
ATOM 8307 C CA . ARG B 1 398 ? -6.23 -10.648 11.328 1 89.25 398 ARG B CA 1
ATOM 8308 C C . ARG B 1 398 ? -7.137 -9.609 11.977 1 89.25 398 ARG B C 1
ATOM 8310 O O . ARG B 1 398 ? -6.656 -8.68 12.633 1 89.25 398 ARG B O 1
ATOM 8317 N N . THR B 1 399 ? -8.398 -9.758 11.773 1 94.12 399 THR B N 1
ATOM 8318 C CA . THR B 1 399 ? -9.383 -8.805 12.266 1 94.12 399 THR B CA 1
ATOM 8319 C C . THR B 1 399 ? -10.414 -9.492 13.148 1 94.12 399 THR B C 1
ATOM 8321 O O . THR B 1 399 ? -11.039 -10.469 12.734 1 94.12 399 THR B O 1
ATOM 8324 N N . ALA B 1 400 ? -10.492 -9 14.383 1 95.94 400 ALA B N 1
ATOM 8325 C CA . ALA B 1 400 ? -11.508 -9.508 15.297 1 95.94 400 ALA B CA 1
ATOM 8326 C C . ALA B 1 400 ? -12.672 -8.531 15.438 1 95.94 400 ALA B C 1
ATOM 8328 O O . ALA B 1 400 ? -13.758 -8.914 15.875 1 95.94 400 ALA B O 1
ATOM 8329 N N . SER B 1 401 ? -12.344 -7.312 15.086 1 96.31 401 SER B N 1
ATOM 8330 C CA . SER B 1 401 ? -13.375 -6.285 15.141 1 96.31 401 SER B CA 1
ATOM 8331 C C . SER B 1 401 ? -13.07 -5.137 14.18 1 96.31 401 SER B C 1
ATOM 8333 O O . SER B 1 401 ? -11.914 -4.758 14.008 1 96.31 401 SER B O 1
ATOM 8335 N N . ALA B 1 402 ? -14.031 -4.594 13.516 1 96.19 402 ALA B N 1
ATOM 8336 C CA . ALA B 1 402 ? -13.992 -3.432 12.625 1 96.19 402 ALA B CA 1
ATOM 8337 C C . ALA B 1 402 ? -15.297 -2.645 12.695 1 96.19 402 ALA B C 1
ATOM 8339 O O . ALA B 1 402 ? -16.375 -3.201 12.484 1 96.19 402 ALA B O 1
ATOM 8340 N N . LYS B 1 403 ? -15.211 -1.377 13.023 1 96.31 403 LYS B N 1
ATOM 8341 C CA . LYS B 1 403 ? -16.469 -0.663 13.25 1 96.31 403 LYS B CA 1
ATOM 8342 C C . LYS B 1 403 ? -16.281 0.84 13.047 1 96.31 403 LYS B C 1
ATOM 8344 O O . LYS B 1 403 ? -15.219 1.386 13.344 1 96.31 403 LYS B O 1
ATOM 8349 N N . THR B 1 404 ? -17.312 1.459 12.562 1 96.38 404 THR B N 1
ATOM 8350 C CA . THR B 1 404 ? -17.453 2.91 12.617 1 96.38 404 THR B CA 1
ATOM 8351 C C . THR B 1 404 ? -17.906 3.355 14 1 96.38 404 THR B C 1
ATOM 8353 O O . THR B 1 404 ? -18.875 2.805 14.555 1 96.38 404 THR B O 1
ATOM 8356 N N . CYS B 1 405 ? -17.25 4.316 14.531 1 97 405 CYS B N 1
ATOM 8357 C CA . CYS B 1 405 ? -17.609 4.828 15.844 1 97 405 CYS B CA 1
ATOM 8358 C C . CYS B 1 405 ? -17.922 6.32 15.789 1 97 405 CYS B C 1
ATOM 8360 O O . CYS B 1 405 ? -17.141 7.098 15.234 1 97 405 CYS B O 1
ATOM 8362 N N . LEU B 1 406 ? -19.031 6.668 16.266 1 97.94 406 LEU B N 1
ATOM 8363 C CA . LEU B 1 406 ? -19.344 8.055 16.578 1 97.94 406 LEU B CA 1
ATOM 8364 C C . LEU B 1 406 ? -19.172 8.336 18.078 1 97.94 406 LEU B C 1
ATOM 8366 O O . LEU B 1 406 ? -19.797 7.676 18.906 1 97.94 406 LEU B O 1
ATOM 8370 N N . VAL B 1 407 ? -18.406 9.305 18.375 1 97.69 407 VAL B N 1
ATOM 8371 C CA . VAL B 1 407 ? -17.906 9.453 19.734 1 97.69 407 VAL B CA 1
ATOM 8372 C C . VAL B 1 407 ? -18.266 10.844 20.266 1 97.69 407 VAL B C 1
ATOM 8374 O O . VAL B 1 407 ? -17.906 11.859 19.672 1 97.69 407 VAL B O 1
ATOM 8377 N N . VAL B 1 408 ? -18.969 10.883 21.312 1 97.38 408 VAL B N 1
ATOM 8378 C CA . VAL B 1 408 ? -19.078 12.102 22.094 1 97.38 408 VAL B CA 1
ATOM 8379 C C . VAL B 1 408 ? -17.938 12.172 23.109 1 97.38 408 VAL B C 1
ATOM 8381 O O . VAL B 1 408 ? -17.828 11.312 24 1 97.38 408 VAL B O 1
ATOM 8384 N N . ALA B 1 409 ? -17.188 13.172 23.031 1 95.44 409 ALA B N 1
ATOM 8385 C CA . ALA B 1 409 ? -15.906 13.25 23.734 1 95.44 409 ALA B CA 1
ATOM 8386 C C . ALA B 1 409 ? -16.109 13.219 25.25 1 95.44 409 ALA B C 1
ATOM 8388 O O . ALA B 1 409 ? -15.242 12.734 25.984 1 95.44 409 ALA B O 1
ATOM 8389 N N . ASP B 1 410 ? -17.188 13.711 25.766 1 95 410 ASP B N 1
ATOM 8390 C CA . ASP B 1 410 ? -17.516 13.734 27.188 1 95 410 ASP B CA 1
ATOM 8391 C C . ASP B 1 410 ? -18.922 13.195 27.422 1 95 410 ASP B C 1
ATOM 8393 O O . ASP B 1 410 ? -19.906 13.914 27.219 1 95 410 ASP B O 1
ATOM 8397 N N . ALA B 1 411 ? -18.953 12.031 27.984 1 95.12 411 ALA B N 1
ATOM 8398 C CA . ALA B 1 411 ? -20.234 11.352 28.188 1 95.12 411 ALA B CA 1
ATOM 8399 C C . ALA B 1 411 ? -21.125 12.148 29.125 1 95.12 411 ALA B C 1
ATOM 8401 O O . ALA B 1 411 ? -22.359 12.086 29.031 1 95.12 411 ALA B O 1
ATOM 8402 N N . ARG B 1 412 ? -20.703 12.984 30.109 1 93.12 412 ARG B N 1
ATOM 8403 C CA . ARG B 1 412 ? -21.469 13.742 31.094 1 93.12 412 ARG B CA 1
ATOM 8404 C C . ARG B 1 412 ? -22.312 14.82 30.422 1 93.12 412 ARG B C 1
ATOM 8406 O O . ARG B 1 412 ? -23.25 15.352 31.016 1 93.12 412 ARG B O 1
ATOM 8413 N N . GLN B 1 413 ? -21.891 15.039 29.016 1 91.88 413 GLN B N 1
ATOM 8414 C CA . GLN B 1 413 ? -22.625 16.078 28.281 1 91.88 413 GLN B CA 1
ATOM 8415 C C . GLN B 1 413 ? -23.875 15.5 27.641 1 91.88 413 GLN B C 1
ATOM 8417 O O . GLN B 1 413 ? -24.703 16.25 27.094 1 91.88 413 GLN B O 1
ATOM 8422 N N . VAL B 1 414 ? -24.016 14.273 27.688 1 95.44 414 VAL B N 1
ATOM 8423 C CA . VAL B 1 414 ? -25.188 13.633 27.078 1 95.44 414 VAL B CA 1
ATOM 8424 C C . VAL B 1 414 ? -26.328 13.578 28.094 1 95.44 414 VAL B C 1
ATOM 8426 O O . VAL B 1 414 ? -26.219 12.914 29.125 1 95.44 414 VAL B O 1
ATOM 8429 N N . GLY B 1 415 ? -27.391 14.211 27.797 1 93.5 415 GLY B N 1
ATOM 8430 C CA . GLY B 1 415 ? -28.547 14.227 28.672 1 93.5 415 GLY B CA 1
ATOM 8431 C C . GLY B 1 415 ? -29.391 12.969 28.594 1 93.5 415 GLY B C 1
ATOM 8432 O O . GLY B 1 415 ? -29.703 12.352 29.609 1 93.5 415 GLY B O 1
ATOM 8433 N N . ALA B 1 416 ? -29.828 12.648 27.438 1 95.44 416 ALA B N 1
ATOM 8434 C CA . ALA B 1 416 ? -30.656 11.469 27.172 1 95.44 416 ALA B CA 1
ATOM 8435 C C . ALA B 1 416 ? -30.391 10.914 25.781 1 95.44 416 ALA B C 1
ATOM 8437 O O . ALA B 1 416 ? -29.844 11.609 24.922 1 95.44 416 ALA B O 1
ATOM 8438 N N . VAL B 1 417 ? -30.703 9.703 25.703 1 97.75 417 VAL B N 1
ATOM 8439 C CA . VAL B 1 417 ? -30.609 9.016 24.422 1 97.75 417 VAL B CA 1
ATOM 8440 C C . VAL B 1 417 ? -31.953 8.352 24.094 1 97.75 417 VAL B C 1
ATOM 8442 O O . VAL B 1 417 ? -32.594 7.758 24.969 1 97.75 417 VAL B O 1
ATOM 8445 N N . TRP B 1 418 ? -32.406 8.523 22.875 1 97.75 418 TRP B N 1
ATOM 8446 C CA . TRP B 1 418 ? -33.656 7.883 22.438 1 97.75 418 TRP B CA 1
ATOM 8447 C C . TRP B 1 418 ? -33.375 6.961 21.25 1 97.75 418 TRP B C 1
ATOM 8449 O O . TRP B 1 418 ? -32.594 7.277 20.375 1 97.75 418 TRP B O 1
ATOM 8459 N N . VAL B 1 419 ? -34.031 5.895 21.234 1 95.75 419 VAL B N 1
ATOM 8460 C CA . VAL B 1 419 ? -34.094 4.957 20.109 1 95.75 419 VAL B CA 1
ATOM 8461 C C . VAL B 1 419 ? -35.562 4.586 19.844 1 95.75 419 VAL B C 1
ATOM 8463 O O . VAL B 1 419 ? -36.25 4.125 20.75 1 95.75 419 VAL B O 1
ATOM 8466 N N . LYS B 1 420 ? -35.969 4.75 18.703 1 92.31 420 LYS B N 1
ATOM 8467 C CA . LYS B 1 420 ? -37.344 4.484 18.328 1 92.31 420 LYS B CA 1
ATOM 8468 C C . LYS B 1 420 ? -38.312 5.188 19.266 1 92.31 420 LYS B C 1
ATOM 8470 O O . LYS B 1 420 ? -39.281 4.574 19.766 1 92.31 420 LYS B O 1
ATOM 8475 N N . GLY B 1 421 ? -37.938 6.359 19.625 1 92.94 421 GLY B N 1
ATOM 8476 C CA . GLY B 1 421 ? -38.781 7.211 20.422 1 92.94 421 GLY B CA 1
ATOM 8477 C C . GLY B 1 421 ? -38.75 6.883 21.906 1 92.94 421 GLY B C 1
ATOM 8478 O O . GLY B 1 421 ? -39.406 7.555 22.719 1 92.94 421 GLY B O 1
ATOM 8479 N N . GLN B 1 422 ? -38 5.93 22.266 1 95.25 422 GLN B N 1
ATOM 8480 C CA . GLN B 1 422 ? -37.906 5.531 23.672 1 95.25 422 GLN B CA 1
ATOM 8481 C C . GLN B 1 422 ? -36.562 5.918 24.266 1 95.25 422 GLN B C 1
ATOM 8483 O O . GLN B 1 422 ? -35.5 5.699 23.641 1 95.25 422 GLN B O 1
ATOM 8488 N N . LYS B 1 423 ? -36.688 6.406 25.375 1 96.19 423 LYS B N 1
ATOM 8489 C CA . LYS B 1 423 ? -35.438 6.75 26.094 1 96.19 423 LYS B CA 1
ATOM 8490 C C . LYS B 1 423 ? -34.719 5.496 26.547 1 96.19 423 LYS B C 1
ATOM 8492 O O . LYS B 1 423 ? -35.312 4.574 27.094 1 96.19 423 LYS B O 1
ATOM 8497 N N . LEU B 1 424 ? -33.469 5.477 26.25 1 94.88 424 LEU B N 1
ATOM 8498 C CA . LEU B 1 424 ? -32.656 4.336 26.688 1 94.88 424 LEU B CA 1
ATOM 8499 C C . LEU B 1 424 ? -32.438 4.398 28.188 1 94.88 424 LEU B C 1
ATOM 8501 O O . LEU B 1 424 ? -31.984 5.422 28.703 1 94.88 424 LEU B O 1
ATOM 8505 N N . PRO B 1 425 ? -32.625 3.346 28.922 1 88.06 425 PRO B N 1
ATOM 8506 C CA . PRO B 1 425 ? -32.562 3.383 30.375 1 88.06 425 PRO B CA 1
ATOM 8507 C C . PRO B 1 425 ? -31.125 3.191 30.891 1 88.06 425 PRO B C 1
ATOM 8509 O O . PRO B 1 425 ? -30.781 3.689 31.969 1 88.06 425 PRO B O 1
ATOM 8512 N N . HIS B 1 426 ? -30.297 2.352 30.188 1 90.88 426 HIS B N 1
ATOM 8513 C CA . HIS B 1 426 ? -28.938 2.078 30.672 1 90.88 426 HIS B CA 1
ATOM 8514 C C . HIS B 1 426 ? -28 1.77 29.516 1 90.88 426 HIS B C 1
ATOM 8516 O O . HIS B 1 426 ? -28.453 1.46 28.406 1 90.88 426 HIS B O 1
ATOM 8522 N N . LEU B 1 427 ? -26.75 1.872 29.812 1 92.25 427 LEU B N 1
ATOM 8523 C CA . LEU B 1 427 ? -25.656 1.479 28.922 1 92.25 427 LEU B CA 1
ATOM 8524 C C . LEU B 1 427 ? -24.844 0.341 29.531 1 92.25 427 LEU B C 1
ATOM 8526 O O . LEU B 1 427 ? -24.781 0.205 30.75 1 92.25 427 LEU B O 1
ATOM 8530 N N . PRO B 1 428 ? -24.219 -0.471 28.812 1 96.06 428 PRO B N 1
ATOM 8531 C CA . PRO B 1 428 ? -24.281 -0.497 27.344 1 96.06 428 PRO B CA 1
ATOM 8532 C C . PRO B 1 428 ? -25.641 -0.973 26.828 1 96.06 428 PRO B C 1
ATOM 8534 O O . PRO B 1 428 ? -26.391 -1.616 27.547 1 96.06 428 PRO B O 1
ATOM 8537 N N . ALA B 1 429 ? -25.953 -0.625 25.641 1 96.75 429 ALA B N 1
ATOM 8538 C CA . ALA B 1 429 ? -27.203 -1.026 24.984 1 96.75 429 ALA B CA 1
ATOM 8539 C C . ALA B 1 429 ? -26.953 -1.53 23.578 1 96.75 429 ALA B C 1
ATOM 8541 O O . ALA B 1 429 ? -26.125 -0.964 22.844 1 96.75 429 ALA B O 1
ATOM 8542 N N . GLU B 1 430 ? -27.609 -2.57 23.172 1 95.81 430 GLU B N 1
ATOM 8543 C CA . GLU B 1 430 ? -27.656 -3.016 21.781 1 95.81 430 GLU B CA 1
ATOM 8544 C C . GLU B 1 430 ? -28.797 -2.342 21.016 1 95.81 430 GLU B C 1
ATOM 8546 O O . GLU B 1 430 ? -29.891 -2.16 21.562 1 95.81 430 GLU B O 1
ATOM 8551 N N . ILE B 1 431 ? -28.438 -1.914 19.922 1 94.69 431 ILE B N 1
ATOM 8552 C CA . ILE B 1 431 ? -29.375 -1.16 19.125 1 94.69 431 ILE B CA 1
ATOM 8553 C C . ILE B 1 431 ? -29.609 -1.872 17.781 1 94.69 431 ILE B C 1
ATOM 8555 O O . ILE B 1 431 ? -28.656 -2.35 17.172 1 94.69 431 ILE B O 1
ATOM 8559 N N . ASP B 1 432 ? -30.844 -1.904 17.359 1 92.44 432 ASP B N 1
ATOM 8560 C CA . ASP B 1 432 ? -31.172 -2.471 16.047 1 92.44 432 ASP B CA 1
ATOM 8561 C C . ASP B 1 432 ? -30.297 -1.878 14.953 1 92.44 432 ASP B C 1
ATOM 8563 O O . ASP B 1 432 ? -30.047 -0.671 14.93 1 92.44 432 ASP B O 1
ATOM 8567 N N . PRO B 1 433 ? -29.844 -2.699 14.023 1 90.69 433 PRO B N 1
ATOM 8568 C CA . PRO B 1 433 ? -28.875 -2.279 13.016 1 90.69 433 PRO B CA 1
ATOM 8569 C C . PRO B 1 433 ? -29.359 -1.099 12.18 1 90.69 433 PRO B C 1
ATOM 8571 O O . PRO B 1 433 ? -28.547 -0.343 11.641 1 90.69 433 PRO B O 1
ATOM 8574 N N . THR B 1 434 ? -30.672 -0.875 12.062 1 88.62 434 THR B N 1
ATOM 8575 C CA . THR B 1 434 ? -31.156 0.168 11.164 1 88.62 434 THR B CA 1
ATOM 8576 C C . THR B 1 434 ? -31.75 1.33 11.961 1 88.62 434 THR B C 1
ATOM 8578 O O . THR B 1 434 ? -32.188 2.322 11.375 1 88.62 434 THR B O 1
ATOM 8581 N N . ALA B 1 435 ? -31.734 1.199 13.25 1 92.94 435 ALA B N 1
ATOM 8582 C CA . ALA B 1 435 ? -32.375 2.213 14.07 1 92.94 435 ALA B CA 1
ATOM 8583 C C . ALA B 1 435 ? -31.516 3.455 14.219 1 92.94 435 ALA B C 1
ATOM 8585 O O . ALA B 1 435 ? -30.297 3.346 14.414 1 92.94 435 ALA B O 1
ATOM 8586 N N . ALA B 1 436 ? -32.188 4.574 14.078 1 96 436 ALA B N 1
ATOM 8587 C CA . ALA B 1 436 ? -31.5 5.832 14.367 1 96 436 ALA B CA 1
ATOM 8588 C C . ALA B 1 436 ? -31.469 6.105 15.867 1 96 436 ALA B C 1
ATOM 8590 O O . ALA B 1 436 ? -32.312 5.613 16.609 1 96 436 ALA B O 1
ATOM 8591 N N . VAL B 1 437 ? -30.453 6.832 16.25 1 97.12 437 VAL B N 1
ATOM 8592 C CA . VAL B 1 437 ? -30.266 7.207 17.656 1 97.12 437 VAL B CA 1
ATOM 8593 C C . VAL B 1 437 ? -30.281 8.727 17.781 1 97.12 437 VAL B C 1
ATOM 8595 O O . VAL B 1 437 ? -29.672 9.438 16.984 1 97.12 437 VAL B O 1
ATOM 8598 N N . THR B 1 438 ? -31.031 9.203 18.75 1 98.38 438 THR B N 1
ATOM 8599 C CA . THR B 1 438 ? -31.047 10.633 19.047 1 98.38 438 THR B CA 1
ATOM 8600 C C . THR B 1 438 ? -30.281 10.922 20.344 1 98.38 438 THR B C 1
ATOM 8602 O O . THR B 1 438 ? -30.547 10.312 21.375 1 98.38 438 THR B O 1
ATOM 8605 N N . LEU B 1 439 ? -29.375 11.805 20.281 1 97.81 439 LEU B N 1
ATOM 8606 C CA . LEU B 1 439 ? -28.594 12.242 21.438 1 97.81 439 LEU B CA 1
ATOM 8607 C C . LEU B 1 439 ? -29 13.656 21.859 1 97.81 439 LEU B C 1
ATOM 8609 O O . LEU B 1 439 ? -29.078 14.555 21.031 1 97.81 439 LEU B O 1
ATOM 8613 N N . ASP B 1 440 ? -29.25 13.789 23.078 1 96.5 440 ASP B N 1
ATOM 8614 C CA . ASP B 1 440 ? -29.406 15.117 23.656 1 96.5 440 ASP B CA 1
ATOM 8615 C C . ASP B 1 440 ? -28.062 15.656 24.172 1 96.5 440 ASP B C 1
ATOM 8617 O O . ASP B 1 440 ? -27.547 15.18 25.188 1 96.5 440 ASP B O 1
ATOM 8621 N N . LEU B 1 441 ? -27.594 16.672 23.547 1 95.31 441 LEU B N 1
ATOM 8622 C CA . LEU B 1 441 ? -26.281 17.203 23.891 1 95.31 441 LEU B CA 1
ATOM 8623 C C . LEU B 1 441 ? -26.391 18.609 24.484 1 95.31 441 LEU B C 1
ATOM 8625 O O . LEU B 1 441 ? -25.453 19.391 24.406 1 95.31 441 LEU B O 1
ATOM 8629 N N . GLY B 1 442 ? -27.547 18.906 25 1 91.31 442 GLY B N 1
ATOM 8630 C CA . GLY B 1 442 ? -27.75 20.219 25.609 1 91.31 442 GLY B CA 1
ATOM 8631 C C . GLY B 1 442 ? -28.391 21.219 24.672 1 91.31 442 GLY B C 1
ATOM 8632 O O . GLY B 1 442 ? -29.609 21.234 24.5 1 91.31 442 GLY B O 1
ATOM 8633 N N . ASN B 1 443 ? -27.562 21.938 23.984 1 92.5 443 ASN B N 1
ATOM 8634 C CA . ASN B 1 443 ? -28.141 22.969 23.125 1 92.5 443 ASN B CA 1
ATOM 8635 C C . ASN B 1 443 ? -28.516 22.438 21.75 1 92.5 443 ASN B C 1
ATOM 8637 O O . ASN B 1 443 ? -29.156 23.125 20.969 1 92.5 443 ASN B O 1
ATOM 8641 N N . VAL B 1 444 ? -28.062 21.219 21.516 1 96.38 444 VAL B N 1
ATOM 8642 C CA . VAL B 1 444 ? -28.438 20.594 20.25 1 96.38 444 VAL B CA 1
ATOM 8643 C C . VAL B 1 444 ? -28.859 19.141 20.5 1 96.38 444 VAL B C 1
ATOM 8645 O O . VAL B 1 444 ? -28.484 18.547 21.516 1 96.38 444 VAL B O 1
ATOM 8648 N N . HIS B 1 445 ? -29.609 18.641 19.594 1 97.5 445 HIS B N 1
ATOM 8649 C CA . HIS B 1 445 ? -29.875 17.219 19.438 1 97.5 445 HIS B CA 1
ATOM 8650 C C . HIS B 1 445 ? -29.266 16.672 18.141 1 97.5 445 HIS B C 1
ATOM 8652 O O . HIS B 1 445 ? -29.312 17.344 17.109 1 97.5 445 HIS B O 1
ATOM 8658 N N . VAL B 1 446 ? -28.641 15.531 18.266 1 98.19 446 VAL B N 1
ATOM 8659 C CA . VAL B 1 446 ? -28.047 14.914 17.094 1 98.19 446 VAL B CA 1
ATOM 8660 C C . VAL B 1 446 ? -28.719 13.562 16.812 1 98.19 446 VAL B C 1
ATOM 8662 O O . VAL B 1 446 ? -28.859 12.75 17.734 1 98.19 446 VAL B O 1
ATOM 8665 N N . VAL B 1 447 ? -29.141 13.391 15.633 1 98.56 447 VAL B N 1
ATOM 8666 C CA . VAL B 1 447 ? -29.641 12.094 15.203 1 98.56 447 VAL B CA 1
ATOM 8667 C C . VAL B 1 447 ? -28.578 11.375 14.367 1 98.56 447 VAL B C 1
ATOM 8669 O O . VAL B 1 447 ? -28.047 11.938 13.414 1 98.56 447 VAL B O 1
ATOM 8672 N N . LEU B 1 448 ? -28.234 10.203 14.797 1 98.06 448 LEU B N 1
ATOM 8673 C CA . LEU B 1 448 ? -27.297 9.344 14.094 1 98.06 448 LEU B CA 1
ATOM 8674 C C . LEU B 1 448 ? -28.016 8.156 13.461 1 98.06 448 LEU B C 1
ATOM 8676 O O . LEU B 1 448 ? -28.672 7.379 14.156 1 98.06 448 LEU B O 1
ATOM 8680 N N . LYS B 1 449 ? -27.906 8.039 12.203 1 97.06 449 LYS B N 1
ATOM 8681 C CA . LYS B 1 449 ? -28.547 6.945 11.477 1 97.06 449 LYS B CA 1
ATOM 8682 C C . LYS B 1 449 ? -27.5 6.09 10.758 1 97.06 449 LYS B C 1
ATOM 8684 O O . LYS B 1 449 ? -26.859 6.543 9.805 1 97.06 449 LYS B O 1
ATOM 8689 N N . PRO B 1 450 ? -27.266 4.809 11.242 1 94.12 450 PRO B N 1
ATOM 8690 C CA . PRO B 1 450 ? -26.312 3.924 10.562 1 94.12 450 PRO B CA 1
ATOM 8691 C C . PRO B 1 450 ? -26.75 3.564 9.141 1 94.12 450 PRO B C 1
ATOM 8693 O O . PRO B 1 450 ? -27.938 3.633 8.828 1 94.12 450 PRO B O 1
ATOM 8696 N N . LEU B 1 451 ? -25.734 3.275 8.297 1 88.81 451 LEU B N 1
ATOM 8697 C CA . LEU B 1 451 ? -26.078 2.758 6.973 1 88.81 451 LEU B CA 1
ATOM 8698 C C . LEU B 1 451 ? -26.609 1.332 7.066 1 88.81 451 LEU B C 1
ATOM 8700 O O . LEU B 1 451 ? -26.406 0.66 8.086 1 88.81 451 LEU B O 1
ATOM 8704 N N . SER B 1 452 ? -27.25 0.867 6.121 1 67.62 452 SER B N 1
ATOM 8705 C CA . SER B 1 452 ? -27.875 -0.446 6.074 1 67.62 452 SER B CA 1
ATOM 8706 C C . SER B 1 452 ? -26.906 -1.518 5.602 1 67.62 452 SER B C 1
ATOM 8708 O O . SER B 1 452 ? -27.219 -2.709 5.637 1 67.62 452 SER B O 1
ATOM 8710 N N . SER B 1 453 ? -25.641 -1.212 5.219 1 64.38 453 SER B N 1
ATOM 8711 C CA . SER B 1 453 ? -24.844 -2.086 4.355 1 64.38 453 SER B CA 1
ATOM 8712 C C . SER B 1 453 ? -24 -3.047 5.18 1 64.38 453 SER B C 1
ATOM 8714 O O . SER B 1 453 ? -23.203 -3.812 4.621 1 64.38 453 SER B O 1
ATOM 8716 N N . LYS B 1 454 ? -24.312 -3.525 6.305 1 76.62 454 LYS B N 1
ATOM 8717 C CA . LYS B 1 454 ? -23.516 -4.484 7.051 1 76.62 454 LYS B CA 1
ATOM 8718 C C . LYS B 1 454 ? -23.25 -5.746 6.23 1 76.62 454 LYS B C 1
ATOM 8720 O O . LYS B 1 454 ? -23.703 -6.832 6.598 1 76.62 454 LYS B O 1
ATOM 8725 N N . GLU B 1 455 ? -22.375 -5.609 5.215 1 81 455 GLU B N 1
ATOM 8726 C CA . GLU B 1 455 ? -22.156 -6.613 4.18 1 81 455 GLU B CA 1
ATOM 8727 C C . GLU B 1 455 ? -21.484 -7.859 4.746 1 81 455 GLU B C 1
ATOM 8729 O O . GLU B 1 455 ? -21.766 -8.977 4.316 1 81 455 GLU B O 1
ATOM 8734 N N . LEU B 1 456 ? -20.703 -7.66 5.754 1 86.81 456 LEU B N 1
ATOM 8735 C CA . LEU B 1 456 ? -19.953 -8.797 6.285 1 86.81 456 LEU B CA 1
ATOM 8736 C C . LEU B 1 456 ? -20.812 -9.594 7.27 1 86.81 456 LEU B C 1
ATOM 8738 O O . LEU B 1 456 ? -20.734 -10.828 7.301 1 86.81 456 LEU B O 1
ATOM 8742 N N . GLN B 1 457 ? -21.562 -8.852 8.086 1 88.12 457 GLN B N 1
ATOM 8743 C CA . GLN B 1 457 ? -22.453 -9.461 9.062 1 88.12 457 GLN B CA 1
ATOM 8744 C C . GLN B 1 457 ? -23.734 -8.641 9.219 1 88.12 457 GLN B C 1
ATOM 8746 O O . GLN B 1 457 ? -23.844 -7.82 10.133 1 88.12 457 GLN B O 1
ATOM 8751 N N . PRO B 1 458 ? -24.719 -8.898 8.461 1 80 458 PRO B N 1
ATOM 8752 C CA . PRO B 1 458 ? -25.922 -8.062 8.414 1 80 458 PRO B CA 1
ATOM 8753 C C . PRO B 1 458 ? -26.688 -8.055 9.734 1 80 458 PRO B C 1
ATOM 8755 O O . PRO B 1 458 ? -27.391 -7.082 10.039 1 80 458 PRO B O 1
ATOM 8758 N N . GLU B 1 459 ? -26.562 -9.07 10.578 1 83.94 459 GLU B N 1
ATOM 8759 C CA . GLU B 1 459 ? -27.422 -9.172 11.75 1 83.94 459 GLU B CA 1
ATOM 8760 C C . GLU B 1 459 ? -26.734 -8.602 12.984 1 83.94 459 GLU B C 1
ATOM 8762 O O . GLU B 1 459 ? -27.344 -8.531 14.062 1 83.94 459 GLU B O 1
ATOM 8767 N N . LEU B 1 460 ? -25.625 -8.07 12.82 1 89.75 460 LEU B N 1
ATOM 8768 C CA . LEU B 1 460 ? -24.891 -7.555 13.969 1 89.75 460 LEU B CA 1
ATOM 8769 C C . LEU B 1 460 ? -25.547 -6.289 14.508 1 89.75 460 LEU B C 1
ATOM 8771 O O . LEU B 1 460 ? -25.75 -5.32 13.773 1 89.75 460 LEU B O 1
ATOM 8775 N N . PRO B 1 461 ? -25.922 -6.266 15.703 1 93.88 461 PRO B N 1
ATOM 8776 C CA . PRO B 1 461 ? -26.5 -5.051 16.281 1 93.88 461 PRO B CA 1
ATOM 8777 C C . PRO B 1 461 ? -25.484 -3.926 16.438 1 93.88 461 PRO B C 1
ATOM 8779 O O . PRO B 1 461 ? -24.281 -4.188 16.562 1 93.88 461 PRO B O 1
ATOM 8782 N N . ASN B 1 462 ? -26 -2.723 16.375 1 95.81 462 ASN B N 1
ATOM 8783 C CA . ASN B 1 462 ? -25.203 -1.597 16.844 1 95.81 462 ASN B CA 1
ATOM 8784 C C . ASN B 1 462 ? -25.125 -1.549 18.359 1 95.81 462 ASN B C 1
ATOM 8786 O O . ASN B 1 462 ? -25.844 -2.277 19.047 1 95.81 462 ASN B O 1
ATOM 8790 N N . ARG B 1 463 ? -24.188 -0.8 18.859 1 95.75 463 ARG B N 1
ATOM 8791 C CA . ARG B 1 463 ? -24.031 -0.717 20.312 1 95.75 463 ARG B CA 1
ATOM 8792 C C . ARG B 1 463 ? -23.797 0.723 20.75 1 95.75 463 ARG B C 1
ATOM 8794 O O . ARG B 1 463 ? -23.156 1.502 20.047 1 95.75 463 ARG B O 1
ATOM 8801 N N . LEU B 1 464 ? -24.297 1.061 21.797 1 97.62 464 LEU B N 1
ATOM 8802 C CA . LEU B 1 464 ? -23.984 2.289 22.516 1 97.62 464 LEU B CA 1
ATOM 8803 C C . LEU B 1 464 ? -23.297 1.979 23.844 1 97.62 464 LEU B C 1
ATOM 8805 O O . LEU B 1 464 ? -23.844 1.257 24.688 1 97.62 464 LEU B O 1
ATOM 8809 N N . VAL B 1 465 ? -22.078 2.516 24 1 97.81 465 VAL B N 1
ATOM 8810 C CA . VAL B 1 465 ? -21.281 2.162 25.172 1 97.81 465 VAL B CA 1
ATOM 8811 C C . VAL B 1 465 ? -20.578 3.402 25.703 1 97.81 465 VAL B C 1
ATOM 8813 O O . VAL B 1 465 ? -20.438 4.402 25 1 97.81 465 VAL B O 1
ATOM 8816 N N . GLU B 1 466 ? -20.25 3.383 26.953 1 97.06 466 GLU B N 1
ATOM 8817 C CA . GLU B 1 466 ? -19.328 4.355 27.516 1 97.06 466 GLU B CA 1
ATOM 8818 C C . GLU B 1 466 ? -17.938 3.758 27.688 1 97.06 466 GLU B C 1
ATOM 8820 O O . GLU B 1 466 ? -17.781 2.643 28.203 1 97.06 466 GLU B O 1
ATOM 8825 N N . ARG B 1 467 ? -16.984 4.43 27.156 1 95.19 467 ARG B N 1
ATOM 8826 C CA . ARG B 1 467 ? -15.586 3.99 27.234 1 95.19 467 ARG B CA 1
ATOM 8827 C C . ARG B 1 467 ? -14.656 5.164 27.516 1 95.19 467 ARG B C 1
ATOM 8829 O O . ARG B 1 467 ? -14.602 6.117 26.734 1 95.19 467 ARG B O 1
ATOM 8836 N N . ASP B 1 468 ? -13.922 5.16 28.609 1 93.19 468 ASP B N 1
ATOM 8837 C CA . ASP B 1 468 ? -12.93 6.164 29 1 93.19 468 ASP B CA 1
ATOM 8838 C C . ASP B 1 468 ? -13.555 7.555 29.047 1 93.19 468 ASP B C 1
ATOM 8840 O O . ASP B 1 468 ? -12.977 8.523 28.547 1 93.19 468 ASP B O 1
ATOM 8844 N N . GLY B 1 469 ? -14.773 7.555 29.516 1 94.25 469 GLY B N 1
ATOM 8845 C CA . GLY B 1 469 ? -15.445 8.828 29.719 1 94.25 469 GLY B CA 1
ATOM 8846 C C . GLY B 1 469 ? -16.094 9.359 28.453 1 94.25 469 GLY B C 1
ATOM 8847 O O . GLY B 1 469 ? -16.625 10.469 28.438 1 94.25 469 GLY B O 1
ATOM 8848 N N . MET B 1 470 ? -16.078 8.562 27.438 1 96.81 470 MET B N 1
ATOM 8849 C CA . MET B 1 470 ? -16.688 8.938 26.172 1 96.81 470 MET B CA 1
ATOM 8850 C C . MET B 1 470 ? -17.938 8.094 25.891 1 96.81 470 MET B C 1
ATOM 8852 O O . MET B 1 470 ? -18.016 6.949 26.344 1 96.81 470 MET B O 1
ATOM 8856 N N . LEU B 1 471 ? -18.891 8.68 25.312 1 97.75 471 LEU B N 1
ATOM 8857 C CA . LEU B 1 471 ? -20.016 7.898 24.781 1 97.75 471 LEU B CA 1
ATOM 8858 C C . LEU B 1 471 ? -19.75 7.496 23.328 1 97.75 471 LEU B C 1
ATOM 8860 O O . LEU B 1 471 ? -19.453 8.344 22.5 1 97.75 471 LEU B O 1
ATOM 8864 N N . VAL B 1 472 ? -19.859 6.246 23.078 1 98.25 472 VAL B N 1
ATOM 8865 C CA . VAL B 1 472 ? -19.5 5.742 21.766 1 98.25 472 VAL B CA 1
ATOM 8866 C C . VAL B 1 472 ? -20.688 5 21.141 1 98.25 472 VAL B C 1
ATOM 8868 O O . VAL B 1 472 ? -21.203 4.047 21.734 1 98.25 472 VAL B O 1
ATOM 8871 N N . PHE B 1 473 ? -21.188 5.473 20.031 1 97.94 473 PHE B N 1
ATOM 8872 C CA . PHE B 1 473 ? -22.094 4.703 19.188 1 97.94 473 PHE B CA 1
ATOM 8873 C C . PHE B 1 473 ? -21.312 3.875 18.172 1 97.94 473 PHE B C 1
ATOM 8875 O O . PHE B 1 473 ? -20.703 4.426 17.25 1 97.94 473 PHE B O 1
ATOM 8882 N N . GLU B 1 474 ? -21.297 2.564 18.344 1 97 474 GLU B N 1
ATOM 8883 C CA . GLU B 1 474 ? -20.531 1.643 17.516 1 97 474 GLU B CA 1
ATOM 8884 C C . GLU B 1 474 ? -21.406 1.023 16.422 1 97 474 GLU B C 1
ATOM 8886 O O . GLU B 1 474 ? -22.438 0.405 16.719 1 97 474 GLU B O 1
ATOM 8891 N N . ILE B 1 475 ? -20.969 1.164 15.227 1 96.38 475 ILE B N 1
ATOM 8892 C CA . ILE B 1 475 ? -21.578 0.513 14.07 1 96.38 475 ILE B CA 1
ATOM 8893 C C . ILE B 1 475 ? -20.625 -0.542 13.508 1 96.38 475 ILE B C 1
ATOM 8895 O O . ILE B 1 475 ? -19.828 -0.251 12.625 1 96.38 475 ILE B O 1
ATOM 8899 N N . PRO B 1 476 ? -20.75 -1.76 13.984 1 95.56 476 PRO B N 1
ATOM 8900 C CA . PRO B 1 476 ? -19.766 -2.775 13.617 1 95.56 476 PRO B CA 1
ATOM 8901 C C . PRO B 1 476 ? -19.984 -3.34 12.219 1 95.56 476 PRO B C 1
ATOM 8903 O O . PRO B 1 476 ? -21.125 -3.604 11.828 1 95.56 476 PRO B O 1
ATOM 8906 N N . ASP B 1 477 ? -18.953 -3.502 11.445 1 94 477 ASP B N 1
ATOM 8907 C CA . ASP B 1 477 ? -18.938 -4.25 10.195 1 94 477 ASP B CA 1
ATOM 8908 C C . ASP B 1 477 ? -18.578 -5.715 10.43 1 94 477 ASP B C 1
ATOM 8910 O O . ASP B 1 477 ? -19 -6.598 9.68 1 94 477 ASP B O 1
ATOM 8914 N N . TYR B 1 478 ? -17.75 -5.906 11.422 1 94.19 478 TYR B N 1
ATOM 8915 C CA . TYR B 1 478 ? -17.359 -7.262 11.789 1 94.19 478 TYR B CA 1
ATOM 8916 C C . TYR B 1 478 ? -17.078 -7.363 13.281 1 94.19 478 TYR B C 1
ATOM 8918 O O . TYR B 1 478 ? -16.453 -6.469 13.859 1 94.19 478 TYR B O 1
ATOM 8926 N N . LEU B 1 479 ? -17.609 -8.336 13.906 1 94.19 479 LEU B N 1
ATOM 8927 C CA . LEU B 1 479 ? -17.297 -8.734 15.273 1 94.19 479 LEU B CA 1
ATOM 8928 C C . LEU B 1 479 ? -17.328 -10.25 15.414 1 94.19 479 LEU B C 1
ATOM 8930 O O . LEU B 1 479 ? -18.359 -10.883 15.18 1 94.19 479 LEU B O 1
ATOM 8934 N N . GLY B 1 480 ? -16.188 -10.82 15.695 1 91.31 480 GLY B N 1
ATOM 8935 C CA . GLY B 1 480 ? -16.125 -12.266 15.812 1 91.31 480 GLY B CA 1
ATOM 8936 C C . GLY B 1 480 ? -14.703 -12.789 15.953 1 91.31 480 GLY B C 1
ATOM 8937 O O . GLY B 1 480 ? -13.805 -12.055 16.375 1 91.31 480 GLY B O 1
ATOM 8938 N N . PRO B 1 481 ? -14.516 -14.047 15.734 1 89.81 481 PRO B N 1
ATOM 8939 C CA . PRO B 1 481 ? -13.156 -14.594 15.773 1 89.81 481 PRO B CA 1
ATOM 8940 C C . PRO B 1 481 ? -12.219 -13.922 14.766 1 89.81 481 PRO B C 1
ATOM 8942 O O . PRO B 1 481 ? -12.648 -13.578 13.664 1 89.81 481 PRO B O 1
ATOM 8945 N N . ALA B 1 482 ? -10.977 -13.789 15.297 1 92.38 482 ALA B N 1
ATOM 8946 C CA . ALA B 1 482 ? -9.992 -13.133 14.43 1 92.38 482 ALA B CA 1
ATOM 8947 C C . ALA B 1 482 ? -9.805 -13.906 13.133 1 92.38 482 ALA B C 1
ATOM 8949 O O . ALA B 1 482 ? -9.609 -15.125 13.148 1 92.38 482 ALA B O 1
ATOM 8950 N N . ARG B 1 483 ? -9.852 -13.211 12.031 1 89.19 483 ARG B N 1
ATOM 8951 C CA . ARG B 1 483 ? -9.672 -13.82 10.711 1 89.19 483 ARG B CA 1
ATOM 8952 C C . ARG B 1 483 ? -9.156 -12.797 9.703 1 89.19 483 ARG B C 1
ATOM 8954 O O . ARG B 1 483 ? -9.07 -11.609 10.008 1 89.19 483 ARG B O 1
ATOM 8961 N N . THR B 1 484 ? -8.75 -13.289 8.555 1 86.56 484 THR B N 1
ATOM 8962 C CA . THR B 1 484 ? -8.367 -12.414 7.449 1 86.56 484 THR B CA 1
ATOM 8963 C C . THR B 1 484 ? -9.477 -12.336 6.41 1 86.56 484 THR B C 1
ATOM 8965 O O . THR B 1 484 ? -10.344 -13.211 6.348 1 86.56 484 THR B O 1
ATOM 8968 N N . PHE B 1 485 ? -9.516 -11.273 5.668 1 88.69 485 PHE B N 1
ATOM 8969 C CA . PHE B 1 485 ? -10.523 -11.055 4.641 1 88.69 485 PHE B CA 1
ATOM 8970 C C . PHE B 1 485 ? -9.883 -10.977 3.26 1 88.69 485 PHE B C 1
ATOM 8972 O O . PHE B 1 485 ? -9.562 -9.891 2.779 1 88.69 485 PHE B O 1
ATOM 8979 N N . TRP B 1 486 ? -9.836 -12.062 2.553 1 85.75 486 TRP B N 1
ATOM 8980 C CA . TRP B 1 486 ? -9.125 -12.18 1.283 1 85.75 486 TRP B CA 1
ATOM 8981 C C . TRP B 1 486 ? -9.852 -11.406 0.182 1 85.75 486 TRP B C 1
ATOM 8983 O O . TRP B 1 486 ? -9.211 -10.883 -0.736 1 85.75 486 TRP B O 1
ATOM 8993 N N . ASN B 1 487 ? -11.133 -11.297 0.255 1 85.81 487 ASN B N 1
ATOM 8994 C CA . ASN B 1 487 ? -11.922 -10.586 -0.743 1 85.81 487 ASN B CA 1
ATOM 8995 C C . ASN B 1 487 ? -11.766 -9.07 -0.607 1 85.81 487 ASN B C 1
ATOM 8997 O O . ASN B 1 487 ? -12.242 -8.312 -1.454 1 85.81 487 ASN B O 1
ATOM 9001 N N . GLN B 1 488 ? -11.008 -8.641 0.452 1 88.62 488 GLN B N 1
ATOM 9002 C CA . GLN B 1 488 ? -10.789 -7.215 0.662 1 88.62 488 GLN B CA 1
ATOM 9003 C C . GLN B 1 488 ? -9.328 -6.848 0.433 1 88.62 488 GLN B C 1
ATOM 9005 O O . GLN B 1 488 ? -8.93 -5.703 0.654 1 88.62 488 GLN B O 1
ATOM 9010 N N . ALA B 1 489 ? -8.562 -7.824 0.076 1 85.56 489 ALA B N 1
ATOM 9011 C CA . ALA B 1 489 ? -7.148 -7.57 -0.177 1 85.56 489 ALA B CA 1
ATOM 9012 C C . ALA B 1 489 ? -6.941 -6.918 -1.541 1 85.56 489 ALA B C 1
ATOM 9014 O O . ALA B 1 489 ? -7.188 -7.539 -2.578 1 85.56 489 ALA B O 1
ATOM 9015 N N . LYS B 1 490 ? -6.531 -5.617 -1.607 1 79.94 490 LYS B N 1
ATOM 9016 C CA . LYS B 1 490 ? -6.207 -4.902 -2.838 1 79.94 490 LYS B CA 1
ATOM 9017 C C . LYS B 1 490 ? -4.699 -4.68 -2.963 1 79.94 490 LYS B C 1
ATOM 9019 O O . LYS B 1 490 ? -4.043 -4.293 -1.996 1 79.94 490 LYS B O 1
ATOM 9024 N N . PRO B 1 491 ? -3.994 -4.918 -4.105 1 74.94 491 PRO B N 1
ATOM 9025 C CA . PRO B 1 491 ? -4.539 -5.598 -5.285 1 74.94 491 PRO B CA 1
ATOM 9026 C C . PRO B 1 491 ? -4.668 -7.105 -5.086 1 74.94 491 PRO B C 1
ATOM 9028 O O . PRO B 1 491 ? -3.969 -7.684 -4.25 1 74.94 491 PRO B O 1
ATOM 9031 N N . GLY B 1 492 ? -5.723 -7.723 -5.492 1 75.69 492 GLY B N 1
ATOM 9032 C CA . GLY B 1 492 ? -5.883 -9.164 -5.379 1 75.69 492 GLY B CA 1
ATOM 9033 C C . GLY B 1 492 ? -6.848 -9.734 -6.402 1 75.69 492 GLY B C 1
ATOM 9034 O O . GLY B 1 492 ? -7.754 -9.039 -6.867 1 75.69 492 GLY B O 1
ATOM 9035 N N . ALA B 1 493 ? -6.559 -10.938 -6.543 1 81.12 493 ALA B N 1
ATOM 9036 C CA . ALA B 1 493 ? -7.332 -11.609 -7.586 1 81.12 493 ALA B CA 1
ATOM 9037 C C . ALA B 1 493 ? -8.781 -11.805 -7.156 1 81.12 493 ALA B C 1
ATOM 9039 O O . ALA B 1 493 ? -9.664 -12.008 -7.996 1 81.12 493 ALA B O 1
ATOM 9040 N N . PHE B 1 494 ? -9.047 -11.695 -5.801 1 88.19 494 PHE B N 1
ATOM 9041 C CA . PHE B 1 494 ? -10.398 -11.922 -5.297 1 88.19 494 PHE B CA 1
ATOM 9042 C C . PHE B 1 494 ? -11.133 -10.594 -5.121 1 88.19 494 PHE B C 1
ATOM 9044 O O . PHE B 1 494 ? -12.352 -10.578 -4.914 1 88.19 494 PHE B O 1
ATOM 9051 N N . PHE B 1 495 ? -10.414 -9.5 -5.227 1 91.5 495 PHE B N 1
ATOM 9052 C CA . PHE B 1 495 ? -10.945 -8.195 -4.852 1 91.5 495 PHE 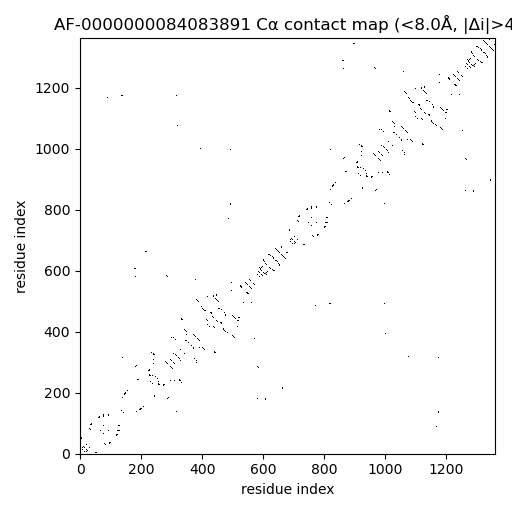B CA 1
ATOM 9053 C C . PHE B 1 495 ? -12.023 -7.75 -5.828 1 91.5 495 PHE B C 1
ATOM 9055 O O . PHE B 1 495 ? -11.805 -7.719 -7.039 1 91.5 495 PHE B O 1
ATOM 9062 N N . GLN B 1 496 ? -13.156 -7.391 -5.27 1 92.5 496 GLN B N 1
ATOM 9063 C CA . GLN B 1 496 ? -14.266 -6.941 -6.109 1 92.5 496 GLN B CA 1
ATOM 9064 C C . GLN B 1 496 ? -14.844 -5.625 -5.594 1 92.5 496 GLN B C 1
ATOM 9066 O O . GLN B 1 496 ? -16 -5.297 -5.871 1 92.5 496 GLN B O 1
ATOM 9071 N N . GLY B 1 497 ? -14.07 -4.945 -4.75 1 92.81 497 GLY B N 1
ATOM 9072 C CA . GLY B 1 497 ? -14.5 -3.674 -4.191 1 92.81 497 GLY B CA 1
ATOM 9073 C C . GLY B 1 497 ? -14.5 -3.658 -2.672 1 92.81 497 GLY B C 1
ATOM 9074 O O . GLY B 1 497 ? -14.68 -4.699 -2.037 1 92.81 497 GLY B O 1
ATOM 9075 N N . HIS B 1 498 ? -14.414 -2.521 -2.078 1 94.56 498 HIS B N 1
ATOM 9076 C CA . HIS B 1 498 ? -14.43 -2.34 -0.631 1 94.56 498 HIS B CA 1
ATOM 9077 C C . HIS B 1 498 ? -15.844 -2.496 -0.077 1 94.56 498 HIS B C 1
ATOM 9079 O O . HIS B 1 498 ? -16.828 -2.344 -0.81 1 94.56 498 HIS B O 1
ATOM 9085 N N . ILE B 1 499 ? -15.883 -2.762 1.193 1 93.44 499 ILE B N 1
ATOM 9086 C CA . ILE B 1 499 ? -17.172 -2.822 1.858 1 93.44 499 ILE B CA 1
ATOM 9087 C C . ILE B 1 499 ? -17.734 -1.411 2.035 1 93.44 499 ILE B C 1
ATOM 9089 O O . ILE B 1 499 ? -16.984 -0.432 1.974 1 93.44 499 ILE B O 1
ATOM 9093 N N . ARG B 1 500 ? -19.031 -1.354 2.268 1 92.44 500 ARG B N 1
ATOM 9094 C CA . ARG B 1 500 ? -19.734 -0.095 2.496 1 92.44 500 ARG B CA 1
ATOM 9095 C C . ARG B 1 500 ? -19.969 0.142 3.984 1 92.44 500 ARG B C 1
ATOM 9097 O O . ARG B 1 500 ? -20.656 -0.644 4.645 1 92.44 500 ARG B O 1
ATOM 9104 N N . ALA B 1 501 ? -19.312 1.143 4.535 1 93.94 501 ALA B N 1
ATOM 9105 C CA . ALA B 1 501 ? -19.484 1.554 5.926 1 93.94 501 ALA B CA 1
ATOM 9106 C C . ALA B 1 501 ? -19.703 3.061 6.027 1 93.94 501 ALA B C 1
ATOM 9108 O O . ALA B 1 501 ? -19.125 3.832 5.258 1 93.94 501 ALA B O 1
ATOM 9109 N N . GLY B 1 502 ? -20.594 3.406 6.988 1 94.31 502 GLY B N 1
ATOM 9110 C CA . GLY B 1 502 ? -20.797 4.836 7.152 1 94.31 502 GLY B CA 1
ATOM 9111 C C . GLY B 1 502 ? -22.062 5.164 7.934 1 94.31 502 GLY B C 1
ATOM 9112 O O . GLY B 1 502 ? -22.531 4.352 8.734 1 94.31 502 GLY B O 1
ATOM 9113 N N . PHE B 1 503 ? -22.516 6.426 7.789 1 97 503 PHE B N 1
ATOM 9114 C CA . PHE B 1 503 ? -23.656 6.906 8.562 1 97 503 PHE B CA 1
ATOM 9115 C C . PHE B 1 503 ? -24.188 8.211 7.988 1 97 503 PHE B C 1
ATOM 9117 O O . PHE B 1 503 ? -23.531 8.859 7.176 1 97 503 PHE B O 1
ATOM 9124 N N . TYR B 1 504 ? -25.391 8.469 8.266 1 97.81 504 TYR B N 1
ATOM 9125 C CA . TYR B 1 504 ? -26.016 9.781 8.133 1 97.81 504 TYR B CA 1
ATOM 9126 C C . TYR B 1 504 ? -26.188 10.438 9.492 1 97.81 504 TYR B C 1
ATOM 9128 O O . TYR B 1 504 ? -26.484 9.758 10.484 1 97.81 504 TYR B O 1
ATOM 9136 N N . ALA B 1 505 ? -25.984 11.734 9.594 1 98.31 505 ALA B N 1
ATOM 9137 C CA . ALA B 1 505 ? -26.188 12.477 10.836 1 98.31 505 ALA B CA 1
ATOM 9138 C C . ALA B 1 505 ? -26.828 13.844 10.555 1 98.31 505 ALA B C 1
ATOM 9140 O O . ALA B 1 505 ? -26.578 14.445 9.516 1 98.31 505 ALA B O 1
ATOM 9141 N N . GLU B 1 506 ? -27.578 14.281 11.516 1 98.19 506 GLU B N 1
ATOM 9142 C CA . GLU B 1 506 ? -28.25 15.57 11.422 1 98.19 506 GLU B CA 1
ATOM 9143 C C . GLU B 1 506 ? -28.328 16.25 12.789 1 98.19 506 GLU B C 1
ATOM 9145 O O . GLU B 1 506 ? -28.609 15.586 13.797 1 98.19 506 GLU B O 1
ATOM 9150 N N . VAL B 1 507 ? -28.047 17.5 12.805 1 98 507 VAL B N 1
ATOM 9151 C CA . VAL B 1 507 ? -28.047 18.266 14.055 1 98 507 VAL B CA 1
ATOM 9152 C C . VAL B 1 507 ? -29.266 19.188 14.094 1 98 507 VAL B C 1
ATOM 9154 O O . VAL B 1 507 ? -29.562 19.875 13.117 1 98 507 VAL B O 1
ATOM 9157 N N . PHE B 1 508 ? -29.969 19.188 15.242 1 97.19 508 PHE B N 1
ATOM 9158 C CA . PHE B 1 508 ? -31.109 20.047 15.508 1 97.19 508 PHE B CA 1
ATOM 9159 C C . PHE B 1 508 ? -30.844 20.953 16.719 1 97.19 508 PHE B C 1
ATOM 9161 O O . PHE B 1 508 ? -30.531 20.453 17.797 1 97.19 508 PHE B O 1
ATOM 9168 N N . PRO B 1 509 ? -31 22.25 16.484 1 95.31 509 PRO B N 1
ATOM 9169 C CA . PRO B 1 509 ? -30.906 23.094 17.688 1 95.31 509 PRO B CA 1
ATOM 9170 C C . PRO B 1 509 ? -32.062 22.859 18.656 1 95.31 509 PRO B C 1
ATOM 9172 O O . PRO B 1 509 ? -33.188 22.688 18.234 1 95.31 509 PRO B O 1
ATOM 9175 N N . SER B 1 510 ? -31.766 22.812 19.906 1 93.81 510 SER B N 1
ATOM 9176 C CA . SER B 1 510 ? -32.812 22.609 20.922 1 93.81 510 SER B CA 1
ATOM 9177 C C . SER B 1 510 ? -33.844 23.734 20.875 1 93.81 510 SER B C 1
ATOM 9179 O O . SER B 1 510 ? -35 23.531 21.219 1 93.81 510 SER B O 1
ATOM 9181 N N . SER B 1 511 ? -33.469 24.797 20.438 1 91.5 511 SER B N 1
ATOM 9182 C CA . SER B 1 511 ? -34.312 25.969 20.359 1 91.5 511 SER B CA 1
ATOM 9183 C C . SER B 1 511 ? -35.438 25.781 19.328 1 91.5 511 SER B C 1
ATOM 9185 O O . SER B 1 511 ? -36.406 26.547 19.312 1 91.5 511 SER B O 1
ATOM 9187 N N . ALA B 1 512 ? -35.219 24.812 18.5 1 91.25 512 ALA B N 1
ATOM 9188 C CA . ALA B 1 512 ? -36.25 24.531 17.5 1 91.25 512 ALA B CA 1
ATOM 9189 C C . ALA B 1 512 ? -37.531 24.016 18.172 1 91.25 512 ALA B C 1
ATOM 9191 O O . ALA B 1 512 ? -38.594 24.016 17.562 1 91.25 512 ALA B O 1
ATOM 9192 N N . GLY B 1 513 ? -37.469 23.516 19.312 1 92.44 513 GLY B N 1
ATOM 9193 C CA . GLY B 1 513 ? -38.625 23.109 20.094 1 92.44 513 GLY B CA 1
ATOM 9194 C C . GLY B 1 513 ? -39.219 21.781 19.672 1 92.44 513 GLY B C 1
ATOM 9195 O O . GLY B 1 513 ? -40.375 21.484 19.938 1 92.44 513 GLY B O 1
ATOM 9196 N N . ILE B 1 514 ? -38.5 21.062 18.953 1 94.69 514 ILE B N 1
ATOM 9197 C CA . ILE B 1 514 ? -38.969 19.734 18.547 1 94.69 514 ILE B CA 1
ATOM 9198 C C . ILE B 1 514 ? -38.688 18.734 19.656 1 94.69 514 ILE B C 1
ATOM 9200 O O . ILE B 1 514 ? -37.594 18.703 20.234 1 94.69 514 ILE B O 1
ATOM 9204 N N . ASP B 1 515 ? -39.656 17.906 19.922 1 96.12 515 ASP B N 1
ATOM 9205 C CA . ASP B 1 515 ? -39.469 16.828 20.891 1 96.12 515 ASP B CA 1
ATOM 9206 C C . ASP B 1 515 ? -38.375 15.859 20.438 1 96.12 515 ASP B C 1
ATOM 9208 O O . ASP B 1 515 ? -38.5 15.227 19.391 1 96.12 515 ASP B O 1
ATOM 9212 N N . PRO B 1 516 ? -37.344 15.773 21.203 1 96.06 516 PRO B N 1
ATOM 9213 C CA . PRO B 1 516 ? -36.25 14.93 20.766 1 96.06 516 PRO B CA 1
ATOM 9214 C C . PRO B 1 516 ? -36.656 13.477 20.531 1 96.06 516 PRO B C 1
ATOM 9216 O O . PRO B 1 516 ? -36.062 12.797 19.703 1 96.06 516 PRO B O 1
ATOM 9219 N N . SER B 1 517 ? -37.656 12.984 21.219 1 96.31 517 SER B N 1
ATOM 9220 C CA . SER B 1 517 ? -38.094 11.602 21.047 1 96.31 517 SER B CA 1
ATOM 9221 C C . SER B 1 517 ? -38.688 11.367 19.672 1 96.31 517 SER B C 1
ATOM 9223 O O . SER B 1 517 ? -38.844 10.227 19.234 1 96.31 517 SER B O 1
ATOM 9225 N N . THR B 1 518 ? -38.938 12.453 18.938 1 97.38 518 THR B N 1
ATOM 9226 C CA . THR B 1 518 ? -39.562 12.32 17.625 1 97.38 518 THR B CA 1
ATOM 9227 C C . THR B 1 518 ? -38.562 12.547 16.516 1 97.38 518 THR B C 1
ATOM 9229 O O . THR B 1 518 ? -38.875 12.344 15.336 1 97.38 518 THR B O 1
ATOM 9232 N N . LEU B 1 519 ? -37.406 12.961 16.828 1 97.56 519 LEU B N 1
ATOM 9233 C CA . LEU B 1 519 ? -36.438 13.383 15.82 1 97.56 519 LEU B CA 1
ATOM 9234 C C . LEU B 1 519 ? -36 12.195 14.977 1 97.56 519 LEU B C 1
ATOM 9236 O O . LEU B 1 519 ? -35.812 12.328 13.766 1 97.56 519 LEU B O 1
ATOM 9240 N N . ALA B 1 520 ? -35.781 11.078 15.609 1 96.94 520 ALA B N 1
ATOM 9241 C CA . ALA B 1 520 ? -35.406 9.891 14.844 1 96.94 520 ALA B CA 1
ATOM 9242 C C . ALA B 1 520 ? -36.5 9.539 13.82 1 96.94 520 ALA B C 1
ATOM 9244 O O . ALA B 1 520 ? -36.188 9.164 12.688 1 96.94 520 ALA B O 1
ATOM 9245 N N . THR B 1 521 ? -37.688 9.648 14.234 1 95.94 521 THR B N 1
ATOM 9246 C CA . THR B 1 521 ? -38.812 9.391 13.336 1 95.94 521 THR B CA 1
ATOM 9247 C C . THR B 1 521 ? -38.812 10.391 12.188 1 95.94 521 THR B C 1
ATOM 9249 O O . THR B 1 521 ? -39.094 10.031 11.039 1 95.94 521 THR B O 1
ATOM 9252 N N . LEU B 1 522 ? -38.594 11.586 12.555 1 96.38 522 LEU B N 1
ATOM 9253 C CA . LEU B 1 522 ? -38.5 12.617 11.531 1 96.38 522 LEU B CA 1
ATOM 9254 C C . LEU B 1 522 ? -37.438 12.281 10.5 1 96.38 522 LEU B C 1
ATOM 9256 O O . LEU B 1 522 ? -37.688 12.336 9.297 1 96.38 522 LEU B O 1
ATOM 9260 N N . VAL B 1 523 ? -36.281 11.93 10.914 1 96.81 523 VAL B N 1
ATOM 9261 C CA . VAL B 1 523 ? -35.188 11.578 10.023 1 96.81 523 VAL B CA 1
ATOM 9262 C C . VAL B 1 523 ? -35.531 10.336 9.219 1 96.81 523 VAL B C 1
ATOM 9264 O O . VAL B 1 523 ? -35.281 10.258 8.016 1 96.81 523 VAL B O 1
ATOM 9267 N N . ASP B 1 524 ? -36.25 9.414 9.844 1 95.44 524 ASP B N 1
ATOM 9268 C CA . ASP B 1 524 ? -36.625 8.172 9.188 1 95.44 524 ASP B CA 1
ATOM 9269 C C . ASP B 1 524 ? -37.688 8.414 8.125 1 95.44 524 ASP B C 1
ATOM 9271 O O . ASP B 1 524 ? -37.938 7.559 7.262 1 95.44 524 ASP B O 1
ATOM 9275 N N . SER B 1 525 ? -38.312 9.5 8.273 1 95.62 525 SER B N 1
ATOM 9276 C CA . SER B 1 525 ? -39.344 9.812 7.281 1 95.62 525 SER B CA 1
ATOM 9277 C C . SER B 1 525 ? -38.719 10.195 5.945 1 95.62 525 SER B C 1
ATOM 9279 O O . SER B 1 525 ? -39.375 10.195 4.914 1 95.62 525 SER B O 1
ATOM 9281 N N . GLY B 1 526 ? -37.406 10.57 5.945 1 96.81 526 GLY B N 1
ATOM 9282 C CA . GLY B 1 526 ? -36.688 10.789 4.699 1 96.81 526 GLY B CA 1
ATOM 9283 C C . GLY B 1 526 ? -36.25 9.5 4.043 1 96.81 526 GLY B C 1
ATOM 9284 O O . GLY B 1 526 ? -36.531 8.406 4.523 1 96.81 526 GLY B O 1
ATOM 9285 N N . LEU B 1 527 ? -35.656 9.656 2.887 1 96.44 527 LEU B N 1
ATOM 9286 C CA . LEU B 1 527 ? -35.125 8.516 2.137 1 96.44 527 LEU B CA 1
ATOM 9287 C C . LEU B 1 527 ? -33.594 8.469 2.195 1 96.44 527 LEU B C 1
ATOM 9289 O O . LEU B 1 527 ? -32.938 9.344 1.655 1 96.44 527 LEU B O 1
ATOM 9293 N N . LEU B 1 528 ? -33.094 7.477 2.896 1 95.88 528 LEU B N 1
ATOM 9294 C CA . LEU B 1 528 ? -31.672 7.191 2.875 1 95.88 528 LEU B CA 1
ATOM 9295 C C . LEU B 1 528 ? -31.344 6.176 1.787 1 95.88 528 LEU B C 1
ATOM 9297 O O . LEU B 1 528 ? -31.797 5.031 1.837 1 95.88 528 LEU B O 1
ATOM 9301 N N . THR B 1 529 ? -30.609 6.605 0.782 1 96.12 529 THR B N 1
ATOM 9302 C CA . THR B 1 529 ? -30.172 5.738 -0.305 1 96.12 529 THR B CA 1
ATOM 9303 C C . THR B 1 529 ? -28.781 5.168 -0.015 1 96.12 529 THR B C 1
ATOM 9305 O O . THR B 1 529 ? -27.828 5.918 0.188 1 96.12 529 THR B O 1
ATOM 9308 N N . ASP B 1 530 ? -28.641 3.924 0.112 1 95.69 530 ASP B N 1
ATOM 9309 C CA . ASP B 1 530 ? -27.422 3.131 0.214 1 95.69 530 ASP B CA 1
ATOM 9310 C C . ASP B 1 530 ? -27.422 1.992 -0.804 1 95.69 530 ASP B C 1
ATOM 9312 O O . ASP B 1 530 ? -27.734 0.848 -0.464 1 95.69 530 ASP B O 1
ATOM 9316 N N . GLU B 1 531 ? -27 2.324 -2.08 1 95.56 531 GLU B N 1
ATOM 9317 C CA . GLU B 1 531 ? -27.094 1.374 -3.182 1 95.56 531 GLU B CA 1
ATOM 9318 C C . GLU B 1 531 ? -25.781 1.242 -3.928 1 95.56 531 GLU B C 1
ATOM 9320 O O . GLU B 1 531 ? -25.125 2.244 -4.219 1 95.56 531 GLU B O 1
ATOM 9325 N N . SER B 1 532 ? -25.391 0.063 -4.152 1 95.38 532 SER B N 1
ATOM 9326 C CA . SER B 1 532 ? -24.172 -0.158 -4.93 1 95.38 532 SER B CA 1
ATOM 9327 C C . SER B 1 532 ? -24.438 -1.098 -6.105 1 95.38 532 SER B C 1
ATOM 9329 O O . SER B 1 532 ? -25.391 -1.867 -6.09 1 95.38 532 SER B O 1
ATOM 9331 N N . ASP B 1 533 ? -23.562 -1.026 -7.125 1 96.19 533 ASP B N 1
ATOM 9332 C CA . ASP B 1 533 ? -23.531 -2.039 -8.18 1 96.19 533 ASP B CA 1
ATOM 9333 C C . ASP B 1 533 ? -23.109 -3.396 -7.621 1 96.19 533 ASP B C 1
ATOM 9335 O O . ASP B 1 533 ? -22.469 -3.469 -6.566 1 96.19 533 ASP B O 1
ATOM 9339 N N . PRO B 1 534 ? -23.547 -4.492 -8.312 1 92.94 534 PRO B N 1
ATOM 9340 C CA . PRO B 1 534 ? -23.031 -5.801 -7.895 1 92.94 534 PRO B CA 1
ATOM 9341 C C . PRO B 1 534 ? -21.516 -5.895 -7.973 1 92.94 534 PRO B C 1
ATOM 9343 O O . PRO B 1 534 ? -20.875 -5.121 -8.695 1 92.94 534 PRO B O 1
ATOM 9346 N N . PRO B 1 535 ? -20.969 -6.812 -7.18 1 92.38 535 PRO B N 1
ATOM 9347 C CA . PRO B 1 535 ? -19.516 -6.965 -7.211 1 92.38 535 PRO B CA 1
ATOM 9348 C C . PRO B 1 535 ? -18.984 -7.391 -8.578 1 92.38 535 PRO B C 1
ATOM 9350 O O . PRO B 1 535 ? -19.578 -8.266 -9.227 1 92.38 535 PRO B O 1
ATOM 9353 N N . ILE B 1 536 ? -17.938 -6.758 -9.016 1 93.19 536 ILE B N 1
ATOM 9354 C CA . ILE B 1 536 ? -17.203 -7.105 -10.227 1 93.19 536 ILE B CA 1
ATOM 9355 C C . ILE B 1 536 ? -15.703 -6.938 -9.984 1 93.19 536 ILE B C 1
ATOM 9357 O O . ILE B 1 536 ? -15.297 -6.262 -9.039 1 93.19 536 ILE B O 1
ATOM 9361 N N . ARG B 1 537 ? -14.922 -7.488 -10.82 1 91.62 537 ARG B N 1
ATOM 9362 C CA . ARG B 1 537 ? -13.484 -7.262 -10.742 1 91.62 537 ARG B CA 1
ATOM 9363 C C . ARG B 1 537 ? -13.117 -5.867 -11.242 1 91.62 537 ARG B C 1
ATOM 9365 O O . ARG B 1 537 ? -13.82 -5.301 -12.078 1 91.62 537 ARG B O 1
ATOM 9372 N N . PRO B 1 538 ? -11.953 -5.332 -10.766 1 90.38 538 PRO B N 1
ATOM 9373 C CA . PRO B 1 538 ? -11.57 -3.975 -11.156 1 90.38 538 PRO B CA 1
ATOM 9374 C C . PRO B 1 538 ? -11.391 -3.822 -12.664 1 90.38 538 PRO B C 1
ATOM 9376 O O . PRO B 1 538 ? -11.617 -2.738 -13.211 1 90.38 538 PRO B O 1
ATOM 9379 N N . ASP B 1 539 ? -11.031 -4.828 -13.344 1 86.81 539 ASP B N 1
ATOM 9380 C CA . ASP B 1 539 ? -10.781 -4.738 -14.781 1 86.81 539 ASP B CA 1
ATOM 9381 C C . ASP B 1 539 ? -12.094 -4.766 -15.562 1 86.81 539 ASP B C 1
ATOM 9383 O O . ASP B 1 539 ? -12.102 -4.523 -16.766 1 86.81 539 ASP B O 1
ATOM 9387 N N . GLN B 1 540 ? -13.172 -4.977 -14.961 1 90.12 540 GLN B N 1
ATOM 9388 C CA . GLN B 1 540 ? -14.461 -5.109 -15.625 1 90.12 540 GLN B CA 1
ATOM 9389 C C . GLN B 1 540 ? -15.25 -3.801 -15.578 1 90.12 540 GLN B C 1
ATOM 9391 O O . GLN B 1 540 ? -16.359 -3.711 -16.109 1 90.12 540 GLN B O 1
ATOM 9396 N N . GLY B 1 541 ? -14.742 -2.773 -14.875 1 91.88 541 GLY B N 1
ATOM 9397 C CA . GLY B 1 541 ? -15.406 -1.482 -14.828 1 91.88 541 GLY B CA 1
ATOM 9398 C C . GLY B 1 541 ? -15.359 -0.835 -13.453 1 91.88 541 GLY B C 1
ATOM 9399 O O . GLY B 1 541 ? -14.5 -1.17 -12.633 1 91.88 541 GLY B O 1
ATOM 9400 N N . VAL B 1 542 ? -16.219 0.193 -13.352 1 95.5 542 VAL B N 1
ATOM 9401 C CA . VAL B 1 542 ? -16.344 0.915 -12.086 1 95.5 542 VAL B CA 1
ATOM 9402 C C . VAL B 1 542 ? -17.484 0.326 -11.258 1 95.5 542 VAL B C 1
ATOM 9404 O O . VAL B 1 542 ? -18.547 -0.001 -11.797 1 95.5 542 VAL B O 1
ATOM 9407 N N . ARG B 1 543 ? -17.266 0.113 -10.039 1 97 543 ARG B N 1
ATOM 9408 C CA . ARG B 1 543 ? -18.328 -0.307 -9.133 1 97 543 ARG B CA 1
ATOM 9409 C C . ARG B 1 543 ? -18.859 0.877 -8.336 1 97 543 ARG B C 1
ATOM 9411 O O . ARG B 1 543 ? -18.266 1.288 -7.34 1 97 543 ARG B O 1
ATOM 9418 N N . ASN B 1 544 ? -20.047 1.346 -8.633 1 97.81 544 ASN B N 1
ATOM 9419 C CA . ASN B 1 544 ? -20.625 2.562 -8.062 1 97.81 544 ASN B CA 1
ATOM 9420 C C . ASN B 1 544 ? -21.344 2.283 -6.746 1 97.81 544 ASN B C 1
ATOM 9422 O O . ASN B 1 544 ? -22 1.258 -6.605 1 97.81 544 ASN B O 1
ATOM 9426 N N . TRP B 1 545 ? -21.156 3.133 -5.828 1 97.56 545 TRP B N 1
ATOM 9427 C CA . TRP B 1 545 ? -21.906 3.203 -4.586 1 97.56 545 TRP B CA 1
ATOM 9428 C C . TRP B 1 545 ? -22.547 4.578 -4.418 1 97.56 545 TRP B C 1
ATOM 9430 O O . TRP B 1 545 ? -21.859 5.594 -4.363 1 97.56 545 TRP B O 1
ATOM 9440 N N . THR B 1 546 ? -23.859 4.637 -4.375 1 97.88 546 THR B N 1
ATOM 9441 C CA . THR B 1 546 ? -24.594 5.883 -4.176 1 97.88 546 THR B CA 1
ATOM 9442 C C . THR B 1 546 ? -25.062 6 -2.73 1 97.88 546 THR B C 1
ATOM 9444 O O . THR B 1 546 ? -25.781 5.133 -2.236 1 97.88 546 THR B O 1
ATOM 9447 N N . LEU B 1 547 ? -24.672 7.039 -2.059 1 97.19 547 LEU B N 1
ATOM 9448 C CA . LEU B 1 547 ? -25.109 7.418 -0.72 1 97.19 547 LEU B CA 1
ATOM 9449 C C . LEU B 1 547 ? -25.812 8.773 -0.74 1 97.19 547 LEU B C 1
ATOM 9451 O O . LEU B 1 547 ? -25.203 9.781 -1.129 1 97.19 547 LEU B O 1
ATOM 9455 N N . ALA B 1 548 ? -27.047 8.758 -0.302 1 97.62 548 ALA B N 1
ATOM 9456 C CA . ALA B 1 548 ? -27.797 10.016 -0.359 1 97.62 548 ALA B CA 1
ATOM 9457 C C . ALA B 1 548 ? -28.906 10.039 0.683 1 97.62 548 ALA B C 1
ATOM 9459 O O . ALA B 1 548 ? -29.328 8.992 1.181 1 97.62 548 ALA B O 1
ATOM 9460 N N . TYR B 1 549 ? -29.312 11.195 1.063 1 98.06 549 TYR B N 1
ATOM 9461 C CA . TYR B 1 549 ? -30.453 11.43 1.927 1 98.06 549 TYR B CA 1
ATOM 9462 C C . TYR B 1 549 ? -31.328 12.555 1.384 1 98.06 549 TYR B C 1
ATOM 9464 O O . TYR B 1 549 ? -30.812 13.57 0.909 1 98.06 549 TYR B O 1
ATOM 9472 N N . ALA B 1 550 ? -32.625 12.297 1.393 1 98 550 ALA B N 1
ATOM 9473 C CA . ALA B 1 550 ? -33.562 13.312 0.956 1 98 550 ALA B CA 1
ATOM 9474 C C . ALA B 1 550 ? -34.781 13.352 1.872 1 98 550 ALA B C 1
ATOM 9476 O O . ALA B 1 550 ? -35.281 12.305 2.307 1 98 550 ALA B O 1
ATOM 9477 N N . ARG B 1 551 ? -35.188 14.484 2.256 1 97.25 551 ARG B N 1
ATOM 9478 C CA . ARG B 1 551 ? -36.406 14.734 3.043 1 97.25 551 ARG B CA 1
ATOM 9479 C C . ARG B 1 551 ? -37 16.094 2.707 1 97.25 551 ARG B C 1
ATOM 9481 O O . ARG B 1 551 ? -36.375 17.141 3 1 97.25 551 ARG B O 1
ATOM 9488 N N . GLY B 1 552 ? -38.188 16.109 2.09 1 94.5 552 GLY B N 1
ATOM 9489 C CA . GLY B 1 552 ? -38.75 17.375 1.642 1 94.5 552 GLY B CA 1
ATOM 9490 C C . GLY B 1 552 ? -37.875 18.078 0.603 1 94.5 552 GLY B C 1
ATOM 9491 O O . GLY B 1 552 ? -37.562 17.5 -0.442 1 94.5 552 GLY B O 1
ATOM 9492 N N . GLU B 1 553 ? -37.469 19.25 1.044 1 91.38 553 GLU B N 1
ATOM 9493 C CA . GLU B 1 553 ? -36.656 20.047 0.113 1 91.38 553 GLU B CA 1
ATOM 9494 C C . GLU B 1 553 ? -35.156 19.797 0.306 1 91.38 553 GLU B C 1
ATOM 9496 O O . GLU B 1 553 ? -34.344 20.312 -0.458 1 91.38 553 GLU B O 1
ATOM 9501 N N . TYR B 1 554 ? -34.844 19.047 1.268 1 93.81 554 TYR B N 1
ATOM 9502 C CA . TYR B 1 554 ? -33.438 18.797 1.568 1 93.81 554 TYR B CA 1
ATOM 9503 C C . TYR B 1 554 ? -32.938 17.562 0.841 1 93.81 554 TYR B C 1
ATOM 9505 O O . TYR B 1 554 ? -33.656 16.547 0.756 1 93.81 554 TYR B O 1
ATOM 9513 N N . SER B 1 555 ? -31.828 17.75 0.218 1 96.56 555 SER B N 1
ATOM 9514 C CA . SER B 1 555 ? -31.172 16.609 -0.422 1 96.56 555 SER B CA 1
ATOM 9515 C C . SER B 1 555 ? -29.656 16.75 -0.415 1 96.56 555 SER B C 1
ATOM 9517 O O . SER B 1 555 ? -29.141 17.859 -0.586 1 96.56 555 SER B O 1
ATOM 9519 N N . LEU B 1 556 ? -28.969 15.719 -0.158 1 98.06 556 LEU B N 1
ATOM 9520 C CA . LEU B 1 556 ? -27.516 15.656 -0.313 1 98.06 556 LEU B CA 1
ATOM 9521 C C . LEU B 1 556 ? -27.062 14.227 -0.597 1 98.06 556 LEU B C 1
ATOM 9523 O O . LEU B 1 556 ? -27.75 13.273 -0.242 1 98.06 556 LEU B O 1
ATOM 9527 N N . GLY B 1 557 ? -25.953 14.141 -1.314 1 98.31 557 GLY B N 1
ATOM 9528 C CA . GLY B 1 557 ? -25.438 12.805 -1.583 1 98.31 557 GLY B CA 1
ATOM 9529 C C . GLY B 1 557 ? -24.109 12.797 -2.316 1 98.31 557 GLY B C 1
ATOM 9530 O O . GLY B 1 557 ? -23.562 13.859 -2.613 1 98.31 557 GLY B O 1
ATOM 9531 N N . MET B 1 558 ? -23.562 11.602 -2.506 1 98.31 558 MET B N 1
ATOM 9532 C CA . MET B 1 558 ? -22.328 11.391 -3.258 1 98.31 558 MET B CA 1
ATOM 9533 C C . MET B 1 558 ? -22.312 10.008 -3.91 1 98.31 558 MET B C 1
ATOM 9535 O O . MET B 1 558 ? -23.078 9.125 -3.51 1 98.31 558 MET B O 1
ATOM 9539 N N . LYS B 1 559 ? -21.609 9.914 -4.953 1 98.19 559 LYS B N 1
ATOM 9540 C CA . LYS B 1 559 ? -21.312 8.664 -5.648 1 98.19 559 LYS B CA 1
ATOM 9541 C C . LYS B 1 559 ? -19.844 8.289 -5.5 1 98.19 559 LYS B C 1
ATOM 9543 O O . LYS B 1 559 ? -18.953 9.125 -5.672 1 98.19 559 LYS B O 1
ATOM 9548 N N . ILE B 1 560 ? -19.594 7.039 -5.16 1 98 560 ILE B N 1
ATOM 9549 C CA . ILE B 1 560 ? -18.25 6.594 -4.809 1 98 560 ILE B CA 1
ATOM 9550 C C . ILE B 1 560 ? -17.859 5.398 -5.68 1 98 560 ILE B C 1
ATOM 9552 O O . ILE B 1 560 ? -18.672 4.512 -5.93 1 98 560 ILE B O 1
ATOM 9556 N N . ASP B 1 561 ? -16.641 5.352 -6.18 1 97.81 561 ASP B N 1
ATOM 9557 C CA . ASP B 1 561 ? -16.031 4.172 -6.789 1 97.81 561 ASP B CA 1
ATOM 9558 C C . ASP B 1 561 ? -15.469 3.23 -5.723 1 97.81 561 ASP B C 1
ATOM 9560 O O . ASP B 1 561 ? -14.445 3.525 -5.102 1 97.81 561 ASP B O 1
ATOM 9564 N N . LEU B 1 562 ? -16.031 2.059 -5.625 1 96.75 562 LEU B N 1
ATOM 9565 C CA . LEU B 1 562 ? -15.664 1.148 -4.543 1 96.75 562 LEU B CA 1
ATOM 9566 C C . LEU B 1 562 ? -14.336 0.464 -4.832 1 96.75 562 LEU B C 1
ATOM 9568 O O . LEU B 1 562 ? -13.727 -0.126 -3.934 1 96.75 562 LEU B O 1
ATOM 9572 N N . HIS B 1 563 ? -13.852 0.493 -6.094 1 95.94 563 HIS B N 1
ATOM 9573 C CA . HIS B 1 563 ? -12.555 -0.105 -6.414 1 95.94 563 HIS B CA 1
ATOM 9574 C C . HIS B 1 563 ? -11.406 0.799 -5.977 1 95.94 563 HIS B C 1
ATOM 9576 O O . HIS B 1 563 ? -10.461 0.341 -5.336 1 95.94 563 HIS B O 1
ATOM 9582 N N . ASN B 1 564 ? -11.547 2.105 -6.242 1 94.5 564 ASN B N 1
ATOM 9583 C CA . ASN B 1 564 ? -10.43 3.02 -6.016 1 94.5 564 ASN B CA 1
ATOM 9584 C C . ASN B 1 564 ? -10.727 3.99 -4.875 1 94.5 564 ASN B C 1
ATOM 9586 O O . ASN B 1 564 ? -9.922 4.871 -4.578 1 94.5 564 ASN B O 1
ATOM 9590 N N . TRP B 1 565 ? -11.844 3.91 -4.215 1 95.06 565 TRP B N 1
ATOM 9591 C CA . TRP B 1 565 ? -12.281 4.758 -3.111 1 95.06 565 TRP B CA 1
ATOM 9592 C C . TRP B 1 565 ? -12.188 6.234 -3.486 1 95.06 565 TRP B C 1
ATOM 9594 O O . TRP B 1 565 ? -11.547 7.023 -2.779 1 95.06 565 TRP B O 1
ATOM 9604 N N . ARG B 1 566 ? -12.828 6.559 -4.559 1 94.69 566 ARG B N 1
ATOM 9605 C CA . ARG B 1 566 ? -12.836 7.918 -5.086 1 94.69 566 ARG B CA 1
ATOM 9606 C C . ARG B 1 566 ? -14.266 8.445 -5.219 1 94.69 566 ARG B C 1
ATOM 9608 O O . ARG B 1 566 ? -15.172 7.715 -5.621 1 94.69 566 ARG B O 1
ATOM 9615 N N . ARG B 1 567 ? -14.391 9.609 -4.801 1 96.19 567 ARG B N 1
ATOM 9616 C CA . ARG B 1 567 ? -15.672 10.266 -5.043 1 96.19 567 ARG B CA 1
ATOM 9617 C C . ARG B 1 567 ? -15.852 10.594 -6.52 1 96.19 567 ARG B C 1
ATOM 9619 O O . ARG B 1 567 ? -15 11.273 -7.113 1 96.19 567 ARG B O 1
ATOM 9626 N N . LEU B 1 568 ? -16.906 10.203 -7.082 1 96.62 568 LEU B N 1
ATOM 9627 C CA . LEU B 1 568 ? -17.188 10.445 -8.492 1 96.62 568 LEU B CA 1
ATOM 9628 C C . LEU B 1 568 ? -18.062 11.68 -8.664 1 96.62 568 LEU B C 1
ATOM 9630 O O . LEU B 1 568 ? -17.984 12.359 -9.688 1 96.62 568 LEU B O 1
ATOM 9634 N N . ALA B 1 569 ? -18.906 11.891 -7.676 1 97.25 569 ALA B N 1
ATOM 9635 C CA . ALA B 1 569 ? -19.812 13.039 -7.688 1 97.25 569 ALA B CA 1
ATOM 9636 C C . ALA B 1 569 ? -20.359 13.328 -6.289 1 97.25 569 ALA B C 1
ATOM 9638 O O . ALA B 1 569 ? -20.328 12.461 -5.414 1 97.25 569 ALA B O 1
ATOM 9639 N N . ASP B 1 570 ? -20.75 14.523 -6.09 1 97.62 570 ASP B N 1
ATOM 9640 C CA . ASP B 1 570 ? -21.516 14.914 -4.902 1 97.62 570 ASP B CA 1
ATOM 9641 C C . ASP B 1 570 ? -22.609 15.914 -5.262 1 97.62 570 ASP B C 1
ATOM 9643 O O . ASP B 1 570 ? -22.641 16.438 -6.375 1 97.62 570 ASP B O 1
ATOM 9647 N N . TRP B 1 571 ? -23.609 16.094 -4.359 1 97.38 571 TRP B N 1
ATOM 9648 C CA . TRP B 1 571 ? -24.656 17.078 -4.598 1 97.38 571 TRP B CA 1
ATOM 9649 C C . TRP B 1 571 ? -25.312 17.5 -3.289 1 97.38 571 TRP B C 1
ATOM 9651 O O . TRP B 1 571 ? -25.203 16.797 -2.279 1 97.38 571 TRP B O 1
ATOM 9661 N N . THR B 1 572 ? -25.906 18.609 -3.336 1 96.19 572 THR B N 1
ATOM 9662 C CA . THR B 1 572 ? -26.844 19.125 -2.352 1 96.19 572 THR B CA 1
ATOM 9663 C C . THR B 1 572 ? -28.156 19.531 -3.018 1 96.19 572 THR B C 1
ATOM 9665 O O . THR B 1 572 ? -28.359 19.297 -4.211 1 96.19 572 THR B O 1
ATOM 9668 N N . GLY B 1 573 ? -29.062 20.047 -2.186 1 91.69 573 GLY B N 1
ATOM 9669 C CA . GLY B 1 573 ? -30.328 20.5 -2.736 1 91.69 573 GLY B CA 1
ATOM 9670 C C . GLY B 1 573 ? -30.172 21.547 -3.816 1 91.69 573 GLY B C 1
ATOM 9671 O O . GLY B 1 573 ? -31.062 21.75 -4.641 1 91.69 573 GLY B O 1
ATOM 9672 N N . VAL B 1 574 ? -29 22.141 -3.842 1 91.25 574 VAL B N 1
ATOM 9673 C CA . VAL B 1 574 ? -28.828 23.25 -4.781 1 91.25 574 VAL B CA 1
ATOM 9674 C C . VAL B 1 574 ? -27.812 22.844 -5.848 1 91.25 574 VAL B C 1
ATOM 9676 O O . VAL B 1 574 ? -27.328 23.703 -6.594 1 91.25 574 VAL B O 1
ATOM 9679 N N . GLY B 1 575 ? -27.438 21.609 -5.895 1 93.5 575 GLY B N 1
ATOM 9680 C CA . GLY B 1 575 ? -26.5 21.156 -6.906 1 93.5 575 GLY B CA 1
ATOM 9681 C C . GLY B 1 575 ? -25.203 20.641 -6.324 1 93.5 575 GLY B C 1
ATOM 9682 O O . GLY B 1 575 ?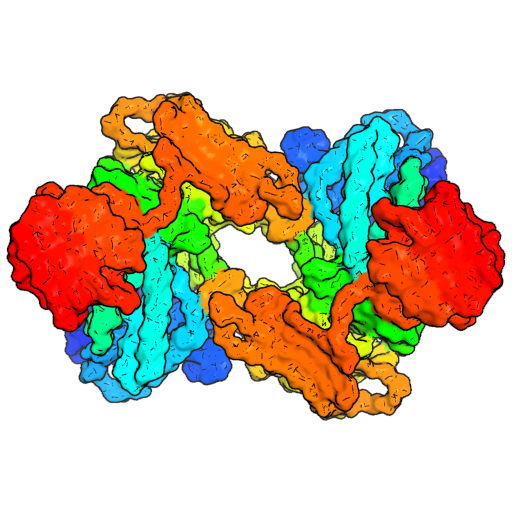 -25.094 20.422 -5.113 1 93.5 575 GLY B O 1
ATOM 9683 N N . PRO B 1 576 ? -24.203 20.438 -7.258 1 95.75 576 PRO B N 1
ATOM 9684 C CA . PRO B 1 576 ? -22.891 19.969 -6.789 1 95.75 576 PRO B CA 1
ATOM 9685 C C . PRO B 1 576 ? -22.172 21.016 -5.934 1 95.75 576 PRO B C 1
ATOM 9687 O O . PRO B 1 576 ? -22.312 22.219 -6.156 1 95.75 576 PRO B O 1
ATOM 9690 N N . ILE B 1 577 ? -21.469 20.531 -4.992 1 94.62 577 ILE B N 1
ATOM 9691 C CA . ILE B 1 577 ? -20.719 21.422 -4.105 1 94.62 577 ILE B CA 1
ATOM 9692 C C . ILE B 1 577 ? -19.562 22.062 -4.867 1 94.62 577 ILE B C 1
ATOM 9694 O O . ILE B 1 577 ? -19.234 23.219 -4.648 1 94.62 577 ILE B O 1
ATOM 9698 N N . GLY B 1 578 ? -18.906 21.203 -5.758 1 92.75 578 GLY B N 1
ATOM 9699 C CA . GLY B 1 578 ? -17.75 21.703 -6.492 1 92.75 578 GLY B CA 1
ATOM 9700 C C . GLY B 1 578 ? -16.531 21.891 -5.617 1 92.75 578 GLY B C 1
ATOM 9701 O O . GLY B 1 578 ? -16.344 21.172 -4.625 1 92.75 578 GLY B O 1
ATOM 9702 N N . LEU B 1 579 ? -15.609 22.719 -6.129 1 95.69 579 LEU B N 1
ATOM 9703 C CA . LEU B 1 579 ? -14.367 23 -5.43 1 95.69 579 LEU B CA 1
ATOM 9704 C C . LEU B 1 579 ? -14.133 24.516 -5.324 1 95.69 579 LEU B C 1
ATOM 9706 O O . LEU B 1 579 ? -13.141 25.031 -5.84 1 95.69 579 LEU B O 1
ATOM 9710 N N . PRO B 1 580 ? -15.016 25.141 -4.582 1 96 580 PRO B N 1
ATOM 9711 C CA . PRO B 1 580 ? -14.789 26.578 -4.43 1 96 580 PRO B CA 1
ATOM 9712 C C . PRO B 1 580 ? -13.523 26.891 -3.633 1 96 580 PRO B C 1
ATOM 9714 O O . PRO B 1 580 ? -13.234 26.234 -2.637 1 96 580 PRO B O 1
ATOM 9717 N N . MET B 1 581 ? -12.82 27.969 -4.09 1 97.44 581 MET B N 1
ATOM 9718 C CA . MET B 1 581 ? -11.68 28.391 -3.285 1 97.44 581 MET B CA 1
ATOM 9719 C C . MET B 1 581 ? -12.125 28.828 -1.894 1 97.44 581 MET B C 1
ATOM 9721 O O . MET B 1 581 ? -11.594 28.359 -0.889 1 97.44 581 MET B O 1
ATOM 9725 N N . LEU B 1 582 ? -13.055 29.672 -1.812 1 98.31 582 LEU B N 1
ATOM 9726 C CA . LEU B 1 582 ? -13.758 30.109 -0.615 1 98.31 582 LEU B CA 1
ATOM 9727 C C . LEU B 1 582 ? -15.148 30.625 -0.967 1 98.31 582 LEU B C 1
ATOM 9729 O O . LEU B 1 582 ? -15.297 31.5 -1.823 1 98.31 582 LEU B O 1
ATOM 9733 N N . GLU B 1 583 ? -16.141 30.078 -0.348 1 97.5 583 GLU B N 1
ATOM 9734 C CA . GLU B 1 583 ? -17.516 30.516 -0.524 1 97.5 583 GLU B CA 1
ATOM 9735 C C . GLU B 1 583 ? -18.234 30.609 0.815 1 97.5 583 GLU B C 1
ATOM 9737 O O . GLU B 1 583 ? -18.344 29.625 1.543 1 97.5 583 GLU B O 1
ATOM 9742 N N . SER B 1 584 ? -18.719 31.719 1.149 1 97.62 584 SER B N 1
ATOM 9743 C CA . SER B 1 584 ? -19.531 31.969 2.33 1 97.62 584 SER B CA 1
ATOM 9744 C C . SER B 1 584 ? -20.359 33.25 2.16 1 97.62 584 SER B C 1
ATOM 9746 O O . SER B 1 584 ? -20.234 33.938 1.151 1 97.62 584 SER B O 1
ATOM 9748 N N . SER B 1 585 ? -21.203 33.5 3.119 1 96.56 585 SER B N 1
ATOM 9749 C CA . SER B 1 585 ? -22.016 34.719 3.078 1 96.56 585 SER B CA 1
ATOM 9750 C C . SER B 1 585 ? -21.172 35.938 3.434 1 96.56 585 SER B C 1
ATOM 9752 O O . SER B 1 585 ? -21.578 37.062 3.137 1 96.56 585 SER B O 1
ATOM 9754 N N . LEU B 1 586 ? -19.969 35.719 3.984 1 98.19 586 LEU B N 1
ATOM 9755 C CA . LEU B 1 586 ? -19.172 36.812 4.496 1 98.19 586 LEU B CA 1
ATOM 9756 C C . LEU B 1 586 ? -17.922 37.031 3.645 1 98.19 586 LEU B C 1
ATOM 9758 O O . LEU B 1 586 ? -17.328 38.094 3.654 1 98.19 586 LEU B O 1
ATOM 9762 N N . ALA B 1 587 ? -17.516 36.031 2.994 1 98.62 587 ALA B N 1
ATOM 9763 C CA . ALA B 1 587 ? -16.266 36.094 2.248 1 98.62 587 ALA B CA 1
ATOM 9764 C C . ALA B 1 587 ? -16.312 35.156 1.047 1 98.62 587 ALA B C 1
ATOM 9766 O O . ALA B 1 587 ? -16.891 34.062 1.117 1 98.62 587 ALA B O 1
ATOM 9767 N N . LYS B 1 588 ? -15.68 35.5 0.003 1 98.44 588 LYS B N 1
ATOM 9768 C CA . LYS B 1 588 ? -15.547 34.719 -1.218 1 98.44 588 LYS B CA 1
ATOM 9769 C C . LYS B 1 588 ? -14.156 34.875 -1.82 1 98.44 588 LYS B C 1
ATOM 9771 O O . LYS B 1 588 ? -13.523 35.906 -1.685 1 98.44 588 LYS B O 1
ATOM 9776 N N . GLN B 1 589 ? -13.625 33.844 -2.367 1 98.38 589 GLN B N 1
ATOM 9777 C CA . GLN B 1 589 ? -12.383 33.875 -3.125 1 98.38 589 GLN B CA 1
ATOM 9778 C C . GLN B 1 589 ? -12.562 33.25 -4.504 1 98.38 589 GLN B C 1
ATOM 9780 O O . GLN B 1 589 ? -13.297 32.25 -4.648 1 98.38 589 GLN B O 1
ATOM 9785 N N . SER B 1 590 ? -11.922 33.812 -5.496 1 96.31 590 SER B N 1
ATOM 9786 C CA . SER B 1 590 ? -11.969 33.312 -6.871 1 96.31 590 SER B CA 1
ATOM 9787 C C . SER B 1 590 ? -10.727 33.719 -7.648 1 96.31 590 SER B C 1
ATOM 9789 O O . SER B 1 590 ? -9.969 34.594 -7.199 1 96.31 590 SER B O 1
ATOM 9791 N N . CYS B 1 591 ? -10.531 33.062 -8.734 1 94.69 591 CYS B N 1
ATOM 9792 C CA . CYS B 1 591 ? -9.5 33.469 -9.688 1 94.69 591 CYS B CA 1
ATOM 9793 C C . CYS B 1 591 ? -10.117 33.938 -11 1 94.69 591 CYS B C 1
ATOM 9795 O O . CYS B 1 591 ? -9.422 34.094 -12 1 94.69 591 CYS B O 1
ATOM 9797 N N . GLY B 1 592 ? -11.414 34.219 -10.953 1 92.94 592 GLY B N 1
ATOM 9798 C CA . GLY B 1 592 ? -12.156 34.438 -12.18 1 92.94 592 GLY B CA 1
ATOM 9799 C C . GLY B 1 592 ? -12.164 35.875 -12.625 1 92.94 592 GLY B C 1
ATOM 9800 O O . GLY B 1 592 ? -12.695 36.219 -13.68 1 92.94 592 GLY B O 1
ATOM 9801 N N . GLY B 1 593 ? -11.688 36.812 -11.883 1 95 593 GLY B N 1
ATOM 9802 C CA . GLY B 1 593 ? -11.57 38.188 -12.289 1 95 593 GLY B CA 1
ATOM 9803 C C . GLY B 1 593 ? -12.641 39.094 -11.695 1 95 593 GLY B C 1
ATOM 9804 O O . GLY B 1 593 ? -12.586 40.312 -11.828 1 95 593 GLY B O 1
ATOM 9805 N N . ARG B 1 594 ? -13.617 38.375 -11.086 1 97.44 594 ARG B N 1
ATOM 9806 C CA . ARG B 1 594 ? -14.703 39.156 -10.484 1 97.44 594 ARG B CA 1
ATOM 9807 C C . ARG B 1 594 ? -15.273 38.438 -9.273 1 97.44 594 ARG B C 1
ATOM 9809 O O . ARG B 1 594 ? -15.438 37.188 -9.281 1 97.44 594 ARG B O 1
ATOM 9816 N N . ILE B 1 595 ? -15.531 39.188 -8.227 1 98.38 595 ILE B N 1
ATOM 9817 C CA . ILE B 1 595 ? -16.234 38.688 -7.051 1 98.38 595 ILE B CA 1
ATOM 9818 C C . ILE B 1 595 ? -17.312 39.656 -6.629 1 98.38 595 ILE B C 1
ATOM 9820 O O . ILE B 1 595 ? -17.047 40.875 -6.465 1 98.38 595 ILE B O 1
ATOM 9824 N N . ASP B 1 596 ? -18.516 39.219 -6.539 1 98.56 596 ASP B N 1
ATOM 9825 C CA . ASP B 1 596 ? -19.641 39.969 -6 1 98.56 596 ASP B CA 1
ATOM 9826 C C . ASP B 1 596 ? -20.031 39.469 -4.613 1 98.56 596 ASP B C 1
ATOM 9828 O O . ASP B 1 596 ? -20.328 38.281 -4.438 1 98.56 596 ASP B O 1
ATOM 9832 N N . LEU B 1 597 ? -20.109 40.375 -3.65 1 98.38 597 LEU B N 1
ATOM 9833 C CA . LEU B 1 597 ? -20.453 39.969 -2.295 1 98.38 597 LEU B CA 1
ATOM 9834 C C . LEU B 1 597 ? -20.906 41.188 -1.467 1 98.38 597 LEU B C 1
ATOM 9836 O O . LEU B 1 597 ? -20.234 42.188 -1.429 1 98.38 597 LEU B O 1
ATOM 9840 N N . GLY B 1 598 ? -21.984 41.094 -0.751 1 97.5 598 GLY B N 1
ATOM 9841 C CA . GLY B 1 598 ? -22.453 42.062 0.203 1 97.5 598 GLY B CA 1
ATOM 9842 C C . GLY B 1 598 ? -22.609 43.469 -0.399 1 97.5 598 GLY B C 1
ATOM 9843 O O . GLY B 1 598 ? -22.188 44.469 0.208 1 97.5 598 GLY B O 1
ATOM 9844 N N . GLY B 1 599 ? -22.984 43.562 -1.587 1 97.19 599 GLY B N 1
ATOM 9845 C CA . GLY B 1 599 ? -23.203 44.812 -2.256 1 97.19 599 GLY B CA 1
ATOM 9846 C C . GLY B 1 599 ? -21.953 45.375 -2.898 1 97.19 599 GLY B C 1
ATOM 9847 O O . GLY B 1 599 ? -21.984 46.469 -3.502 1 97.19 599 GLY B O 1
ATOM 9848 N N . ALA B 1 600 ? -20.875 44.656 -2.721 1 98.56 600 ALA B N 1
ATOM 9849 C CA . ALA B 1 600 ? -19.625 45.125 -3.299 1 98.56 600 ALA B CA 1
ATOM 9850 C C . ALA B 1 600 ? -19.188 44.25 -4.461 1 98.56 600 ALA B C 1
ATOM 9852 O O . ALA B 1 600 ? -19.672 43.125 -4.598 1 98.56 600 ALA B O 1
ATOM 9853 N N . THR B 1 601 ? -18.359 44.781 -5.293 1 98.69 601 THR B N 1
ATOM 9854 C CA . THR B 1 601 ? -17.781 44.062 -6.422 1 98.69 601 THR B CA 1
ATOM 9855 C C . THR B 1 601 ? -16.266 44.312 -6.496 1 98.69 601 THR B C 1
ATOM 9857 O O . THR B 1 601 ? -15.812 45.438 -6.473 1 98.69 601 THR B O 1
ATOM 9860 N N . LEU B 1 602 ? -15.531 43.25 -6.539 1 98.62 602 LEU B N 1
ATOM 9861 C CA . LEU B 1 602 ? -14.094 43.312 -6.781 1 98.62 602 LEU B CA 1
ATOM 9862 C C . LEU B 1 602 ? -13.766 42.875 -8.195 1 98.62 602 LEU B C 1
ATOM 9864 O O . LEU B 1 602 ? -14.148 41.75 -8.609 1 98.62 602 LEU B O 1
ATOM 9868 N N . ILE B 1 603 ? -13.086 43.656 -8.945 1 98 603 ILE B N 1
ATOM 9869 C CA . ILE B 1 603 ? -12.648 43.344 -10.297 1 98 603 ILE B CA 1
ATOM 9870 C C . ILE B 1 603 ? -11.117 43.281 -10.336 1 98 603 ILE B C 1
ATOM 9872 O O . ILE B 1 603 ? -10.438 44.188 -9.828 1 98 603 ILE B O 1
ATOM 9876 N N . PHE B 1 604 ? -10.547 42.344 -10.914 1 95.69 604 PHE B N 1
ATOM 9877 C CA . PHE B 1 604 ? -9.109 42.094 -10.961 1 95.69 604 PHE B CA 1
ATOM 9878 C C . PHE B 1 604 ? -8.766 41.188 -12.133 1 95.69 604 PHE B C 1
ATOM 9880 O O . PHE B 1 604 ? -9.648 40.719 -12.859 1 95.69 604 PHE B O 1
ATOM 9887 N N . ASN B 1 605 ? -7.469 40.906 -12.422 1 91.75 605 ASN B N 1
ATOM 9888 C CA . ASN B 1 605 ? -7.039 39.969 -13.438 1 91.75 605 ASN B CA 1
ATOM 9889 C C . ASN B 1 605 ? -7.234 38.531 -12.977 1 91.75 605 ASN B C 1
ATOM 9891 O O . ASN B 1 605 ? -7.59 38.281 -11.82 1 91.75 605 ASN B O 1
ATOM 9895 N N . ALA B 1 606 ? -7.008 37.562 -13.898 1 88 606 ALA B N 1
ATOM 9896 C CA . ALA B 1 606 ? -7.223 36.125 -13.602 1 88 606 ALA B CA 1
ATOM 9897 C C . ALA B 1 606 ? -6.156 35.625 -12.641 1 88 606 ALA B C 1
ATOM 9899 O O . ALA B 1 606 ? -5.293 34.812 -13.039 1 88 606 ALA B O 1
ATOM 9900 N N . GLN B 1 607 ? -6.141 36.062 -11.445 1 94 607 GLN B N 1
ATOM 9901 C CA . GLN B 1 607 ? -5.297 35.656 -10.32 1 94 607 GLN B CA 1
ATOM 9902 C C . GLN B 1 607 ? -6.121 35.5 -9.047 1 94 607 GLN B C 1
ATOM 9904 O O . GLN B 1 607 ? -7.289 35.906 -9 1 94 607 GLN B O 1
ATOM 9909 N N . PRO B 1 608 ? -5.582 34.906 -8.047 1 95.88 608 PRO B N 1
ATOM 9910 C CA . PRO B 1 608 ? -6.375 34.656 -6.836 1 95.88 608 PRO B CA 1
ATOM 9911 C C . PRO B 1 608 ? -6.703 35.938 -6.078 1 95.88 608 PRO B C 1
ATOM 9913 O O . PRO B 1 608 ? -5.82 36.781 -5.859 1 95.88 608 PRO B O 1
ATOM 9916 N N . ALA B 1 609 ? -7.945 36.062 -5.691 1 97.81 609 ALA B N 1
ATOM 9917 C CA . ALA B 1 609 ? -8.398 37.219 -4.926 1 97.81 609 ALA B CA 1
ATOM 9918 C C . ALA B 1 609 ? -9.539 36.844 -3.986 1 97.81 609 ALA B C 1
ATOM 9920 O O . ALA B 1 609 ? -10.273 35.906 -4.242 1 97.81 609 ALA B O 1
ATOM 9921 N N . TRP B 1 610 ? -9.602 37.562 -2.895 1 98.56 610 TRP B N 1
ATOM 9922 C CA . TRP B 1 610 ? -10.734 37.312 -2.002 1 98.56 610 TRP B CA 1
ATOM 9923 C C . TRP B 1 610 ? -11.367 38.656 -1.579 1 98.56 610 TRP B C 1
ATOM 9925 O O . TRP B 1 610 ? -10.727 39.688 -1.645 1 98.56 610 TRP B O 1
ATOM 9935 N N . LEU B 1 611 ? -12.617 38.594 -1.312 1 98.81 611 LEU B N 1
ATOM 9936 C CA . LEU B 1 611 ? -13.438 39.719 -0.876 1 98.81 611 LEU B CA 1
ATOM 9937 C C . LEU B 1 611 ? -14.227 39.375 0.381 1 98.81 611 LEU B C 1
ATOM 9939 O O . LEU B 1 611 ? -14.844 38.312 0.45 1 98.81 611 LEU B O 1
ATOM 9943 N N . VAL B 1 612 ? -14.078 40.188 1.426 1 98.81 612 VAL B N 1
ATOM 9944 C CA . VAL B 1 612 ? -14.859 40.094 2.65 1 98.81 612 VAL B CA 1
ATOM 9945 C C . VAL B 1 612 ? -15.867 41.25 2.699 1 98.81 612 VAL B C 1
ATOM 9947 O O . VAL B 1 612 ? -15.539 42.375 2.342 1 98.81 612 VAL B O 1
ATOM 9950 N N . ALA B 1 613 ? -17.094 40.969 3.107 1 98.38 613 ALA B N 1
ATOM 9951 C CA . ALA B 1 613 ? -18.125 42 3.221 1 98.38 613 ALA B CA 1
ATOM 9952 C C . ALA B 1 613 ? -18.812 41.938 4.582 1 98.38 613 ALA B C 1
ATOM 9954 O O . ALA B 1 613 ? -19.359 40.906 4.961 1 98.38 613 ALA B O 1
ATOM 9955 N N . LEU B 1 614 ? -18.766 42.969 5.301 1 97.56 614 LEU B N 1
ATOM 9956 C CA . LEU B 1 614 ? -19.484 43.219 6.543 1 97.56 614 LEU B CA 1
ATOM 9957 C C . LEU B 1 614 ? -20.312 44.5 6.453 1 97.56 614 LEU B C 1
ATOM 9959 O O . LEU B 1 614 ? -20 45.469 7.133 1 97.56 614 LEU B O 1
ATOM 9963 N N . PRO B 1 615 ? -21.375 44.406 5.762 1 95.81 615 PRO B N 1
ATOM 9964 C CA . PRO B 1 615 ? -22.141 45.625 5.473 1 95.81 615 PRO B CA 1
ATOM 9965 C C . PRO B 1 615 ? -22.641 46.344 6.738 1 95.81 615 PRO B C 1
ATOM 9967 O O . PRO B 1 615 ? -22.703 47.562 6.789 1 95.81 615 PRO B O 1
ATOM 9970 N N . ASP B 1 616 ? -23.062 45.562 7.742 1 93.12 616 ASP B N 1
ATOM 9971 C CA . ASP B 1 616 ? -23.578 46.125 8.984 1 93.12 616 ASP B CA 1
ATOM 9972 C C . ASP B 1 616 ? -22.531 47 9.656 1 93.12 616 ASP B C 1
ATOM 9974 O O . ASP B 1 616 ? -22.875 47.938 10.391 1 93.12 616 ASP B O 1
ATOM 9978 N N . SER B 1 617 ? -21.297 46.812 9.344 1 94.62 617 SER B N 1
ATOM 9979 C CA . SER B 1 617 ? -20.203 47.594 9.922 1 94.62 617 SER B CA 1
ATOM 9980 C C . SER B 1 617 ? -19.609 48.562 8.891 1 94.62 617 SER B C 1
ATOM 9982 O O . SER B 1 617 ? -18.547 49.156 9.133 1 94.62 617 SER B O 1
ATOM 9984 N N . GLY B 1 618 ? -20.203 48.625 7.719 1 95.69 618 GLY B N 1
ATOM 9985 C CA . GLY B 1 618 ? -19.672 49.438 6.652 1 95.69 618 GLY B CA 1
ATOM 9986 C C . GLY B 1 618 ? -18.281 49.062 6.211 1 95.69 618 GLY B C 1
ATOM 9987 O O . GLY B 1 618 ? -17.453 49.906 5.887 1 95.69 618 GLY B O 1
ATOM 9988 N N . LEU B 1 619 ? -18 47.812 6.289 1 98.12 619 LEU B N 1
ATOM 9989 C CA . LEU B 1 619 ? -16.625 47.375 6.074 1 98.12 619 LEU B CA 1
ATOM 9990 C C . LEU B 1 619 ? -16.547 46.375 4.918 1 98.12 619 LEU B C 1
ATOM 9992 O O . LEU B 1 619 ? -17.328 45.438 4.859 1 98.12 619 LEU B O 1
ATOM 9996 N N . TRP B 1 620 ? -15.672 46.594 3.951 1 98.62 620 TRP B N 1
ATOM 9997 C CA . TRP B 1 620 ? -15.273 45.656 2.895 1 98.62 620 TRP B CA 1
ATOM 9998 C C . TRP B 1 620 ? -13.758 45.562 2.805 1 98.62 620 TRP B C 1
ATOM 10000 O O . TRP B 1 620 ? -13.055 46.562 2.824 1 98.62 620 TRP B O 1
ATOM 10010 N N . ALA B 1 621 ? -13.242 44.406 2.834 1 98.69 621 ALA B N 1
ATOM 10011 C CA . ALA B 1 621 ? -11.812 44.156 2.676 1 98.69 621 ALA B CA 1
ATOM 10012 C C . ALA B 1 621 ? -11.547 43.219 1.5 1 98.69 621 ALA B C 1
ATOM 10014 O O . ALA B 1 621 ? -12.297 42.25 1.276 1 98.69 621 ALA B O 1
ATOM 10015 N N . ALA B 1 622 ? -10.531 43.469 0.733 1 98.56 622 ALA B N 1
ATOM 10016 C CA . ALA B 1 622 ? -10.188 42.656 -0.423 1 98.56 622 ALA B CA 1
ATOM 10017 C C . ALA B 1 622 ? -8.672 42.469 -0.543 1 98.56 622 ALA B C 1
ATOM 10019 O O . ALA B 1 622 ? -7.914 43.344 -0.15 1 98.56 622 ALA B O 1
ATOM 10020 N N . SER B 1 623 ? -8.258 41.406 -1.006 1 98.19 623 SER B N 1
ATOM 10021 C CA . SER B 1 623 ? -6.855 41.156 -1.326 1 98.19 623 SER B CA 1
ATOM 10022 C C . SER B 1 623 ? -6.707 40.469 -2.68 1 98.19 623 SER B C 1
ATOM 10024 O O . SER B 1 623 ? -7.387 39.469 -2.957 1 98.19 623 SER B O 1
ATOM 10026 N N . VAL B 1 624 ? -5.918 41.031 -3.533 1 97.19 624 VAL B N 1
ATOM 10027 C CA . VAL B 1 624 ? -5.535 40.469 -4.816 1 97.19 624 VAL B CA 1
ATOM 10028 C C . VAL B 1 624 ? -4.07 40.031 -4.766 1 97.19 624 VAL B C 1
ATOM 10030 O O . VAL B 1 624 ? -3.172 40.844 -4.645 1 97.19 624 VAL B O 1
ATOM 10033 N N . HIS B 1 625 ? -3.832 38.688 -4.848 1 95.75 625 HIS B N 1
ATOM 10034 C CA . HIS B 1 625 ? -2.471 38.188 -4.809 1 95.75 625 HIS B CA 1
ATOM 10035 C C . HIS B 1 625 ? -1.717 38.5 -6.094 1 95.75 625 HIS B C 1
ATOM 10037 O O . HIS B 1 625 ? -2.322 38.625 -7.16 1 95.75 625 HIS B O 1
ATOM 10043 N N . PRO B 1 626 ? -0.431 38.656 -5.965 1 91.38 626 PRO B N 1
ATOM 10044 C CA . PRO B 1 626 ? 0.314 39.094 -7.148 1 91.38 626 PRO B CA 1
ATOM 10045 C C . PRO B 1 626 ? 0.321 38.031 -8.258 1 91.38 626 PRO B C 1
ATOM 10047 O O . PRO B 1 626 ? 0.509 36.844 -7.992 1 91.38 626 PRO B O 1
ATOM 10050 N N . GLY B 1 627 ? 0.077 38.438 -9.484 1 84.69 627 GLY B N 1
ATOM 10051 C CA . GLY B 1 627 ? 0.184 37.625 -10.68 1 84.69 627 GLY B CA 1
ATOM 10052 C C . GLY B 1 627 ? 1.357 38 -11.562 1 84.69 627 GLY B C 1
ATOM 10053 O O . GLY B 1 627 ? 2.24 38.75 -11.141 1 84.69 627 GLY B O 1
ATOM 10054 N N . ASP B 1 628 ? 1.381 37.406 -12.656 1 79.62 628 ASP B N 1
ATOM 10055 C CA . ASP B 1 628 ? 2.475 37.625 -13.594 1 79.62 628 ASP B CA 1
ATOM 10056 C C . ASP B 1 628 ? 2.357 39 -14.258 1 79.62 628 ASP B C 1
ATOM 10058 O O . ASP B 1 628 ? 3.369 39.625 -14.609 1 79.62 628 ASP B O 1
ATOM 10062 N N . LEU B 1 629 ? 1.067 39.5 -14.367 1 80 629 LEU B N 1
ATOM 10063 C CA . LEU B 1 629 ? 0.859 40.75 -15.094 1 80 629 LEU B CA 1
ATOM 10064 C C . LEU B 1 629 ? 0.247 41.812 -14.195 1 80 629 LEU B C 1
ATOM 10066 O O . LEU B 1 629 ? -0.599 41.5 -13.352 1 80 629 LEU B O 1
ATOM 10070 N N . ALA B 1 630 ? 0.812 42.969 -14.406 1 83.44 630 ALA B N 1
ATOM 10071 C CA . ALA B 1 630 ? 0.169 44.125 -13.75 1 83.44 630 ALA B CA 1
ATOM 10072 C C . ALA B 1 630 ? -1.162 44.438 -14.414 1 83.44 630 ALA B C 1
ATOM 10074 O O . ALA B 1 630 ? -1.293 44.344 -15.633 1 83.44 630 ALA B O 1
ATOM 10075 N N . GLY B 1 631 ? -2.234 44.656 -13.695 1 83.31 631 GLY B N 1
ATOM 10076 C CA . GLY B 1 631 ? -3.541 45.062 -14.211 1 83.31 631 GLY B CA 1
ATOM 10077 C C . GLY B 1 631 ? -4.363 45.844 -13.211 1 83.31 631 GLY B C 1
ATOM 10078 O O . GLY B 1 631 ? -3.941 46.031 -12.07 1 83.31 631 GLY B O 1
ATOM 10079 N N . PRO B 1 632 ? -5.391 46.375 -13.727 1 92.75 632 PRO B N 1
ATOM 10080 C CA . PRO B 1 632 ? -6.242 47.188 -12.844 1 92.75 632 PRO B CA 1
ATOM 10081 C C . PRO B 1 632 ? -6.953 46.312 -11.789 1 92.75 632 PRO B C 1
ATOM 10083 O O . PRO B 1 632 ? -7.371 45.219 -12.078 1 92.75 632 PRO B O 1
ATOM 10086 N N . ILE B 1 633 ? -7.031 46.844 -10.57 1 97.06 633 ILE B N 1
ATOM 10087 C CA . ILE B 1 633 ? -7.809 46.312 -9.461 1 97.06 633 ILE B CA 1
ATOM 10088 C C . ILE B 1 633 ? -8.852 47.312 -9.016 1 97.06 633 ILE B C 1
ATOM 10090 O O . ILE B 1 633 ? -8.523 48.5 -8.773 1 97.06 633 ILE B O 1
ATOM 10094 N N . ARG B 1 634 ? -10.102 46.906 -8.969 1 98.25 634 ARG B N 1
ATOM 10095 C CA . ARG B 1 634 ? -11.148 47.844 -8.57 1 98.25 634 ARG B CA 1
ATOM 10096 C C . ARG B 1 634 ? -12.07 47.219 -7.523 1 98.25 634 ARG B C 1
ATOM 10098 O O . ARG B 1 634 ? -12.617 46.125 -7.742 1 98.25 634 ARG B O 1
ATOM 10105 N N . LEU B 1 635 ? -12.188 47.875 -6.414 1 98.62 635 LEU B N 1
ATOM 10106 C CA . LEU B 1 635 ? -13.18 47.531 -5.402 1 98.62 635 LEU B CA 1
ATOM 10107 C C . LEU B 1 635 ? -14.305 48.562 -5.355 1 98.62 635 LEU B C 1
ATOM 10109 O O . LEU B 1 635 ? -14.07 49.719 -5.031 1 98.62 635 LEU B O 1
ATOM 10113 N N . GLN B 1 636 ? -15.469 48.094 -5.75 1 98.5 636 GLN B N 1
ATOM 10114 C CA . GLN B 1 636 ? -16.656 48.906 -5.672 1 98.5 636 GLN B CA 1
ATOM 10115 C C . GLN B 1 636 ? -17.516 48.531 -4.473 1 98.5 636 GLN B C 1
ATOM 10117 O O . GLN B 1 636 ? -17.906 47.375 -4.32 1 98.5 636 GLN B O 1
ATOM 10122 N N . THR B 1 637 ? -17.75 49.5 -3.582 1 98.06 637 THR B N 1
ATOM 10123 C CA . THR B 1 637 ? -18.641 49.281 -2.436 1 98.06 637 THR B CA 1
ATOM 10124 C C . THR B 1 637 ? -19.875 50.188 -2.549 1 98.06 637 THR B C 1
ATOM 10126 O O . THR B 1 637 ? -19.922 51.062 -3.408 1 98.06 637 THR B O 1
ATOM 10129 N N . PRO B 1 638 ? -20.875 50 -1.72 1 97.06 638 PRO B N 1
ATOM 10130 C CA . PRO B 1 638 ? -22.031 50.875 -1.728 1 97.06 638 PRO B CA 1
ATOM 10131 C C . PRO B 1 638 ? -21.672 52.344 -1.411 1 97.06 638 PRO B C 1
ATOM 10133 O O . PRO B 1 638 ? -22.359 53.25 -1.843 1 97.06 638 PRO B O 1
ATOM 10136 N N . GLY B 1 639 ? -20.562 52.562 -0.745 1 96.19 639 GLY B N 1
ATOM 10137 C CA . GLY B 1 639 ? -20.172 53.906 -0.321 1 96.19 639 GLY B CA 1
ATOM 10138 C C . GLY B 1 639 ? -19.172 54.562 -1.259 1 96.19 639 GLY B C 1
ATOM 10139 O O . GLY B 1 639 ? -18.875 55.75 -1.124 1 96.19 639 GLY B O 1
ATOM 10140 N N . GLY B 1 640 ? -18.625 53.812 -2.174 1 97.56 640 GLY B N 1
ATOM 10141 C CA . GLY B 1 640 ? -17.609 54.344 -3.068 1 97.56 640 GLY B CA 1
ATOM 10142 C C . GLY B 1 640 ? -16.75 53.281 -3.715 1 97.56 640 GLY B C 1
ATOM 10143 O O . GLY B 1 640 ? -17.156 52.094 -3.789 1 97.56 640 GLY B O 1
ATOM 10144 N N . SER B 1 641 ? -15.688 53.75 -4.297 1 97.75 641 SER B N 1
ATOM 10145 C CA . SER B 1 641 ? -14.844 52.812 -5.02 1 97.75 641 SER B CA 1
ATOM 10146 C C . SER B 1 641 ? -13.367 53.156 -4.879 1 97.75 641 SER B C 1
ATOM 10148 O O . SER B 1 641 ? -13.016 54.312 -4.582 1 97.75 641 SER B O 1
ATOM 10150 N N . VAL B 1 642 ? -12.562 52.188 -4.984 1 98.06 642 VAL B N 1
ATOM 10151 C CA . VAL B 1 642 ? -11.109 52.281 -5.023 1 98.06 642 VAL B CA 1
ATOM 10152 C C . VAL B 1 642 ? -10.578 51.625 -6.293 1 98.06 642 VAL B C 1
ATOM 10154 O O . VAL B 1 642 ? -10.969 50.5 -6.625 1 98.06 642 VAL B O 1
ATOM 10157 N N . GLU B 1 643 ? -9.742 52.25 -7.047 1 97.56 643 GLU B N 1
ATOM 10158 C CA . GLU B 1 643 ? -9.117 51.719 -8.242 1 97.56 643 GLU B CA 1
ATOM 10159 C C . GLU B 1 643 ? -7.594 51.812 -8.164 1 97.56 643 GLU B C 1
ATOM 10161 O O . GLU B 1 643 ? -7.051 52.844 -7.805 1 97.56 643 GLU B O 1
ATOM 10166 N N . LEU B 1 644 ? -6.973 50.75 -8.406 1 96.81 644 LEU B N 1
ATOM 10167 C CA . LEU B 1 644 ? -5.516 50.688 -8.43 1 96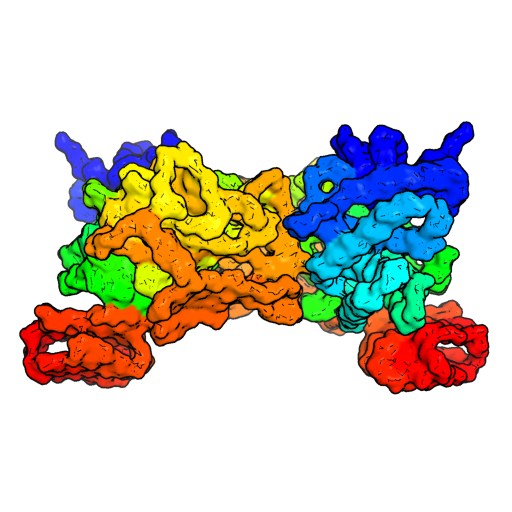.81 644 LEU B CA 1
ATOM 10168 C C . LEU B 1 644 ? -5.012 50.312 -9.828 1 96.81 644 LEU B C 1
ATOM 10170 O O . LEU B 1 644 ? -5.594 49.469 -10.492 1 96.81 644 LEU B O 1
ATOM 10174 N N . ARG B 1 645 ? -3.922 50.969 -10.242 1 94.62 645 ARG B N 1
ATOM 10175 C CA . ARG B 1 645 ? -3.209 50.656 -11.477 1 94.62 645 ARG B CA 1
ATOM 10176 C C . ARG B 1 645 ? -1.711 50.5 -11.227 1 94.62 645 ARG B C 1
ATOM 10178 O O . ARG B 1 645 ? -1.216 50.906 -10.172 1 94.62 645 ARG B O 1
ATOM 10185 N N . GLN B 1 646 ? -1.034 49.844 -12.172 1 91.25 646 GLN B N 1
ATOM 10186 C CA . GLN B 1 646 ? 0.413 49.656 -12.125 1 91.25 646 GLN B CA 1
ATOM 10187 C C . GLN B 1 646 ? 0.833 48.875 -10.883 1 91.25 646 GLN B C 1
ATOM 10189 O O . GLN B 1 646 ? 1.753 49.281 -10.172 1 91.25 646 GLN B O 1
ATOM 10194 N N . THR B 1 647 ? 0.068 47.906 -10.531 1 92 647 THR B N 1
ATOM 10195 C CA . THR B 1 647 ? 0.388 46.969 -9.461 1 92 647 THR B CA 1
ATOM 10196 C C . THR B 1 647 ? 0.011 45.562 -9.852 1 92 647 THR B C 1
ATOM 10198 O O . THR B 1 647 ? -0.881 45.344 -10.672 1 92 647 THR B O 1
ATOM 10201 N N . ARG B 1 648 ? 0.737 44.625 -9.328 1 91.81 648 ARG B N 1
ATOM 10202 C CA . ARG B 1 648 ? 0.459 43.219 -9.602 1 91.81 648 ARG B CA 1
ATOM 10203 C C . ARG B 1 648 ? -0.48 42.625 -8.555 1 91.81 648 ARG B C 1
ATOM 10205 O O . ARG B 1 648 ? -1.019 41.531 -8.742 1 91.81 648 ARG B O 1
ATOM 10212 N N . GLY B 1 649 ? -0.705 43.312 -7.445 1 93.75 649 GLY B N 1
ATOM 10213 C CA . GLY B 1 649 ? -1.546 42.906 -6.332 1 93.75 649 GLY B CA 1
ATOM 10214 C C . GLY B 1 649 ? -1.708 43.969 -5.277 1 93.75 649 GLY B C 1
ATOM 10215 O O . GLY B 1 649 ? -1.048 45.031 -5.34 1 93.75 649 GLY B O 1
ATOM 10216 N N . ALA B 1 650 ? -2.629 43.719 -4.367 1 96.25 650 ALA B N 1
ATOM 10217 C CA . ALA B 1 650 ? -2.867 44.688 -3.293 1 96.25 650 ALA B CA 1
ATOM 10218 C C . ALA B 1 650 ? -3.85 44.125 -2.266 1 96.25 650 ALA B C 1
ATOM 10220 O O . ALA B 1 650 ? -4.547 43.156 -2.533 1 96.25 650 ALA B O 1
ATOM 10221 N N . THR B 1 651 ? -3.781 44.719 -1.11 1 97.69 651 THR B N 1
ATOM 10222 C CA . THR B 1 651 ? -4.816 44.531 -0.097 1 97.69 651 THR B CA 1
ATOM 10223 C C . THR B 1 651 ? -5.523 45.844 0.19 1 97.69 651 THR B C 1
ATOM 10225 O O . THR B 1 651 ? -4.871 46.875 0.457 1 97.69 651 THR B O 1
ATOM 10228 N N . ILE B 1 652 ? -6.832 45.812 0.082 1 98.19 652 ILE B N 1
ATOM 10229 C CA . ILE B 1 652 ? -7.637 47.031 0.224 1 98.19 652 ILE B CA 1
ATOM 10230 C C . ILE B 1 652 ? -8.578 46.875 1.416 1 98.19 652 ILE B C 1
ATOM 10232 O O . ILE B 1 652 ? -9.227 45.844 1.583 1 98.19 652 ILE B O 1
ATOM 10236 N N . LEU B 1 653 ? -8.641 47.875 2.273 1 98.12 653 LEU B N 1
ATOM 10237 C CA . LEU B 1 653 ? -9.648 47.969 3.318 1 98.12 653 LEU B CA 1
ATOM 10238 C C . LEU B 1 653 ? -10.492 49.219 3.133 1 98.12 653 LEU B C 1
ATOM 10240 O O . LEU B 1 653 ? -9.953 50.344 3.021 1 98.12 653 LEU B O 1
ATOM 10244 N N . TRP B 1 654 ? -11.758 49.094 2.963 1 98.25 654 TRP B N 1
ATOM 10245 C CA . TRP B 1 654 ? -12.742 50.156 2.982 1 98.25 654 TRP B CA 1
ATOM 10246 C C . TRP B 1 654 ? -13.602 50.094 4.234 1 98.25 654 TRP B C 1
ATOM 10248 O O . TRP B 1 654 ? -14.328 49.094 4.438 1 98.25 654 TRP B O 1
ATOM 10258 N N . GLN B 1 655 ? -13.586 51.062 5.051 1 97.25 655 GLN B N 1
ATOM 10259 C CA . GLN B 1 655 ? -14.43 51.094 6.242 1 97.25 655 GLN B CA 1
ATOM 10260 C C . GLN B 1 655 ? -15.031 52.5 6.43 1 97.25 655 GLN B C 1
ATOM 10262 O O . GLN B 1 655 ? -14.328 53.438 6.816 1 97.25 655 GLN B O 1
ATOM 10267 N N . ASP B 1 656 ? -16.266 52.688 6.238 1 95 656 ASP B N 1
ATOM 10268 C CA . ASP B 1 656 ? -17.016 53.938 6.426 1 95 656 ASP B CA 1
ATOM 10269 C C . ASP B 1 656 ? -16.328 55.094 5.738 1 95 656 ASP B C 1
ATOM 10271 O O . ASP B 1 656 ? -16.094 56.156 6.359 1 95 656 ASP B O 1
ATOM 10275 N N . GLY B 1 657 ? -15.898 54.844 4.566 1 94.62 657 GLY B N 1
ATOM 10276 C CA . GLY B 1 657 ? -15.312 55.875 3.748 1 94.62 657 GLY B CA 1
ATOM 10277 C C . GLY B 1 657 ? -13.82 56.031 3.957 1 94.62 657 GLY B C 1
ATOM 10278 O O . GLY B 1 657 ? -13.172 56.812 3.27 1 94.62 657 GLY B O 1
ATOM 10279 N N . LYS B 1 658 ? -13.273 55.406 4.871 1 97.56 658 LYS B N 1
ATOM 10280 C CA . LYS B 1 658 ? -11.828 55.375 5.082 1 97.56 658 LYS B CA 1
ATOM 10281 C C . LYS B 1 658 ? -11.188 54.219 4.32 1 97.56 658 LYS B C 1
ATOM 10283 O O . LYS B 1 658 ? -11.664 53.062 4.387 1 97.56 658 LYS B O 1
ATOM 10288 N N . VAL B 1 659 ? -10.133 54.5 3.586 1 97.69 659 VAL B N 1
ATOM 10289 C CA . VAL B 1 659 ? -9.547 53.5 2.701 1 97.69 659 VAL B CA 1
ATOM 10290 C C . VAL B 1 659 ? -8.07 53.312 3.043 1 97.69 659 VAL B C 1
ATOM 10292 O O . VAL B 1 659 ? -7.34 54.281 3.24 1 97.69 659 VAL B O 1
ATOM 10295 N N . TRP B 1 660 ? -7.621 52.125 3.197 1 97.31 660 TRP B N 1
ATOM 10296 C CA . TRP B 1 660 ? -6.219 51.75 3.311 1 97.31 660 TRP B CA 1
ATOM 10297 C C . TRP B 1 660 ? -5.828 50.781 2.201 1 97.31 660 TRP B C 1
ATOM 10299 O O . TRP B 1 660 ? -6.605 49.906 1.832 1 97.31 660 TRP B O 1
ATOM 10309 N N . VAL B 1 661 ? -4.715 50.938 1.618 1 96.75 661 VAL B N 1
ATOM 10310 C CA . VAL B 1 661 ? -4.191 50.031 0.593 1 96.75 661 VAL B CA 1
ATOM 10311 C C . VAL B 1 661 ? -2.795 49.562 0.984 1 96.75 661 VAL B C 1
ATOM 10313 O O . VAL B 1 661 ? -1.902 50.375 1.23 1 96.75 661 VAL B O 1
ATOM 10316 N N . ASP B 1 662 ? -2.676 48.25 1.083 1 94.94 662 ASP B N 1
ATOM 10317 C CA . ASP B 1 662 ? -1.394 47.656 1.439 1 94.94 662 ASP B CA 1
ATOM 10318 C C . ASP B 1 662 ? -0.935 46.688 0.373 1 94.94 662 ASP B C 1
ATOM 10320 O O . ASP B 1 662 ? -1.729 46.25 -0.468 1 94.94 662 ASP B O 1
ATOM 10324 N N . HIS B 1 663 ? 0.465 46.344 0.392 1 94.5 663 HIS B N 1
ATOM 10325 C CA . HIS B 1 663 ? 1.073 45.281 -0.41 1 94.5 663 HIS B CA 1
ATOM 10326 C C . HIS B 1 663 ? 1.017 45.625 -1.896 1 94.5 663 HIS B C 1
ATOM 10328 O O . HIS B 1 663 ? 0.757 44.75 -2.725 1 94.5 663 HIS B O 1
ATOM 10334 N N . THR B 1 664 ? 1.012 46.781 -2.232 1 91.06 664 THR B N 1
ATOM 10335 C CA . THR B 1 664 ? 1.042 47.219 -3.621 1 91.06 664 THR B CA 1
ATOM 10336 C C . THR B 1 664 ? 2.471 47.531 -4.062 1 91.06 664 THR B C 1
ATOM 10338 O O . THR B 1 664 ? 3.377 47.625 -3.23 1 91.06 664 THR B O 1
ATOM 10341 N N . ALA B 1 665 ? 2.678 47.531 -5.352 1 85.88 665 ALA B N 1
ATOM 10342 C CA . ALA B 1 665 ? 3.99 47.875 -5.898 1 85.88 665 ALA B CA 1
ATOM 10343 C C . ALA B 1 665 ? 4.332 49.312 -5.637 1 85.88 665 ALA B C 1
ATOM 10345 O O . ALA B 1 665 ? 3.439 50.156 -5.527 1 85.88 665 ALA B O 1
ATOM 10346 N N . PRO B 1 666 ? 5.723 49.5 -5.559 1 83.06 666 PRO B N 1
ATOM 10347 C CA . PRO B 1 666 ? 6.109 50.906 -5.543 1 83.06 666 PRO B CA 1
ATOM 10348 C C . PRO B 1 666 ? 5.66 51.656 -6.793 1 83.06 666 PRO B C 1
ATOM 10350 O O . PRO B 1 666 ? 5.805 51.156 -7.906 1 83.06 666 PRO B O 1
ATOM 10353 N N . GLY B 1 667 ? 4.906 52.75 -6.688 1 84.31 667 GLY B N 1
ATOM 10354 C CA . GLY B 1 667 ? 4.484 53.531 -7.82 1 84.31 667 GLY B CA 1
ATOM 10355 C C . GLY B 1 667 ? 3.051 53.281 -8.242 1 84.31 667 GLY B C 1
ATOM 10356 O O . GLY B 1 667 ? 2.562 53.844 -9.211 1 84.31 667 GLY B O 1
ATOM 10357 N N . ALA B 1 668 ? 2.416 52.406 -7.535 1 91.5 668 ALA B N 1
ATOM 10358 C CA . ALA B 1 668 ? 1.013 52.125 -7.844 1 91.5 668 ALA B CA 1
ATOM 10359 C C . ALA B 1 668 ? 0.194 53.438 -7.816 1 91.5 668 ALA B C 1
ATOM 10361 O O . ALA B 1 668 ? 0.418 54.281 -6.969 1 91.5 668 ALA B O 1
ATOM 10362 N N . ARG B 1 669 ? -0.709 53.562 -8.789 1 95.06 669 ARG B N 1
ATOM 10363 C CA . ARG B 1 669 ? -1.642 54.688 -8.812 1 95.06 669 ARG B CA 1
ATOM 10364 C C . ARG B 1 669 ? -2.971 54.312 -8.172 1 95.06 669 ARG B C 1
ATOM 10366 O O . ARG B 1 669 ? -3.613 53.344 -8.578 1 95.06 669 ARG B O 1
ATOM 10373 N N . ILE B 1 670 ? -3.352 55.062 -7.156 1 96.94 670 ILE B N 1
ATOM 10374 C CA . ILE B 1 670 ? -4.559 54.781 -6.395 1 96.94 670 ILE B CA 1
ATOM 10375 C C . ILE B 1 670 ? -5.559 55.906 -6.539 1 96.94 670 ILE B C 1
ATOM 10377 O O . ILE B 1 670 ? -5.211 57.094 -6.316 1 96.94 670 ILE B O 1
ATOM 10381 N N . SER B 1 671 ? -6.73 55.594 -6.984 1 97.19 671 SER B N 1
ATOM 10382 C CA . SER B 1 671 ? -7.836 56.562 -7.051 1 97.19 671 SER B CA 1
ATOM 10383 C C . SER B 1 671 ? -9 56.094 -6.168 1 97.19 671 SER B C 1
ATOM 10385 O O . SER B 1 671 ? -9.406 54.938 -6.211 1 97.19 671 SER B O 1
ATOM 10387 N N . VAL B 1 672 ? -9.477 57.031 -5.301 1 97.75 672 VAL B N 1
ATOM 10388 C CA . VAL B 1 672 ? -10.586 56.75 -4.402 1 97.75 672 VAL B CA 1
ATOM 10389 C C . VAL B 1 672 ? -11.758 57.688 -4.703 1 97.75 672 VAL B C 1
ATOM 10391 O O . VAL B 1 672 ? -11.578 58.875 -4.809 1 97.75 672 VAL B O 1
ATOM 10394 N N . GLU B 1 673 ? -12.859 57.125 -4.938 1 97.69 673 GLU B N 1
ATOM 10395 C CA . GLU B 1 673 ? -14.109 57.875 -5.082 1 97.69 673 GLU B CA 1
ATOM 10396 C C . GLU B 1 673 ? -15.055 57.594 -3.92 1 97.69 673 GLU B C 1
ATOM 10398 O O . GLU B 1 673 ? -15.297 56.438 -3.578 1 97.69 673 GLU B O 1
ATOM 10403 N N . GLY B 1 674 ? -15.656 58.656 -3.348 1 96.5 674 GLY B N 1
ATOM 10404 C CA . GLY B 1 674 ? -16.641 58.5 -2.283 1 96.5 674 GLY B CA 1
ATOM 10405 C C . GLY B 1 674 ? -16.016 58.312 -0.915 1 96.5 674 GLY B C 1
ATOM 10406 O O . GLY B 1 674 ? -16.719 58.219 0.092 1 96.5 674 GLY B O 1
ATOM 10407 N N . GLY B 1 675 ? -14.664 58.281 -0.835 1 95.94 675 GLY B N 1
ATOM 10408 C CA . GLY B 1 675 ? -13.938 58.094 0.412 1 95.94 675 GLY B CA 1
ATOM 10409 C C . GLY B 1 675 ? -12.578 58.781 0.41 1 95.94 675 GLY B C 1
ATOM 10410 O O . GLY B 1 675 ? -12.266 59.562 -0.484 1 95.94 675 GLY B O 1
ATOM 10411 N N . ASN B 1 676 ? -11.719 58.562 1.508 1 96.25 676 ASN B N 1
ATOM 10412 C CA . ASN B 1 676 ? -10.391 59.125 1.658 1 96.25 676 ASN B CA 1
ATOM 10413 C C . ASN B 1 676 ? -9.328 58.062 1.878 1 96.25 676 ASN B C 1
ATOM 10415 O O . ASN B 1 676 ? -9.5 57.188 2.715 1 96.25 676 ASN B O 1
ATOM 10419 N N . LEU B 1 677 ? -8.32 58.156 1.062 1 95.56 677 LEU B N 1
ATOM 10420 C CA . LEU B 1 677 ? -7.164 57.281 1.246 1 95.56 677 LEU B CA 1
ATOM 10421 C C . LEU B 1 677 ? -6.363 57.719 2.473 1 95.56 677 LEU B C 1
ATOM 10423 O O . LEU B 1 677 ? -5.812 58.812 2.516 1 95.56 677 LEU B O 1
ATOM 10427 N N . LEU B 1 678 ? -6.262 56.906 3.408 1 94.06 678 LEU B N 1
ATOM 10428 C CA . LEU B 1 678 ? -5.594 57.281 4.656 1 94.06 678 LEU B CA 1
ATOM 10429 C C . LEU B 1 678 ? -4.18 56.719 4.703 1 94.06 678 LEU B C 1
ATOM 10431 O O . LEU B 1 678 ? -3.334 57.188 5.453 1 94.06 678 LEU B O 1
ATOM 10435 N N . GLY B 1 679 ? -3.906 55.656 3.943 1 88.31 679 GLY B N 1
ATOM 10436 C CA . GLY B 1 679 ? -2.578 55.062 3.916 1 88.31 679 GLY B CA 1
ATOM 10437 C C . GLY B 1 679 ? -2.379 54.094 2.77 1 88.31 679 GLY B C 1
ATOM 10438 O O . GLY B 1 679 ? -3.314 53.375 2.369 1 88.31 679 GLY B O 1
ATOM 10439 N N . ALA B 1 680 ? -1.201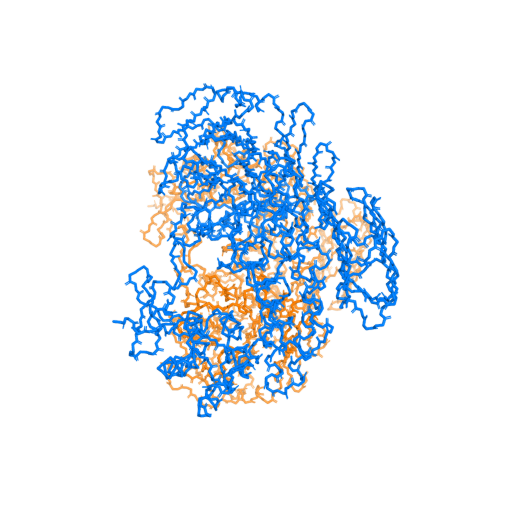 54.094 2.203 1 85.19 680 ALA B N 1
ATOM 10440 C CA . ALA B 1 680 ? -0.833 53.156 1.139 1 85.19 680 ALA B CA 1
ATOM 10441 C C . ALA B 1 680 ? 0.595 52.656 1.321 1 85.19 680 ALA B C 1
ATOM 10443 O O . ALA B 1 680 ? 1.513 53.438 1.559 1 85.19 680 ALA B O 1
ATOM 10444 N N . THR B 1 681 ? 0.745 51.375 1.417 1 85.81 681 THR B N 1
ATOM 10445 C CA . THR B 1 681 ? 2.064 50.75 1.558 1 85.81 681 THR B CA 1
ATOM 10446 C C . THR B 1 681 ? 2.254 49.625 0.542 1 85.81 681 THR B C 1
ATOM 10448 O O . THR B 1 681 ? 1.3 48.938 0.197 1 85.81 681 THR B O 1
#

Organism: NCBI:txid1280846

pLDDT: mean 93.71, std 6.69, range [35.5, 98.88]

Secondary structure (DSSP, 8-state):
---HHHHTSPTTEEEETTTTEEEEEETTEEE-BHHHHHHHHHHHHHH--HHHHHHHHHHHHHHHTTB---TTSTTTT-B-SBTT-SS---TTHHHHHHHHHHHHHHHHGGGS-HHHHHHHHHHHHHHHHHHHHH---TT-HHHHHHHHHHHHHHHHHTT-HHHHHHHHHHHHHHHHHHHHHBS-SSTT-TTHHHHHHHHHHHHHHH-S-HHHHHHHHHHHHHHHHHHHHHEETTTTEEPSPBSS--HHHHTT-SPPHHHHHHHHHHTTSS-GGGGGGG-TT-EEEEEEEETTTTEEEEEEEETTEEEEEESB---S---TTTTT--B-EEEEEE-TTS-EEEEEEEEEETT--TTS--SSTTS-TTS-----EEEEEEEETTEEEEEEEESS-SSSS-EEEEEEEEEES-GGG---EEETTEE--SSSEEE-TT--EEEE-SSEEEEEEE-S---S-TTPPEEEEEETTEEEEEEEEEEEEEE--GGG-SS-TT------EEEEEEEEEGGG---HHHHHHHHHTSEEEEEEPPP--GGG---EEEEEEEETTEEEEEEEETTTTEEEEEEETTB-----SEEESSEEEESSSEEEETTEEEE--SS-EEEEEEGGGTEEEEEE---SS---EEEEETTEEEEEES-S-EEEEEETTEEEEESPPTT-EEEEESSEEEEE-/---HHHHTSPTTEEEETTTTEEEEEETTEEE-BHHHHHHHHHHHHHH--HHHHHHHHHHHHHHHTTB---TTSTTTT-B-SBTT-SS---TTHHHHHHHHHHHHHHHHGGGS-HHHHHHHHHHHHHHHHHHHHH---TT-HHHHHHHHHHHHHHHHHTT-HHHHHHHHHHHHHHHHHHHHHBS-SSTT-TTHHHHHHHHHHHHHHH-S-HHHHHHHHHHHHHHHHHHHHHEETTTTEEPSPBSS--HHHHTT-SPPHHHHHHHHHHTTSS-GGGGGGG-TT-EEEEEEEETTTTEEEEEEEETTEEEEEESB------SHHHHT--B-EEEEEE-TTS-EEEEEEEEEETT--TTS--SSTTS-GGG-----EEEEEEEETTEEEEEEEESS-SSSS-EEEEEEEEEES-GGG---EEETTEE--SSSEEE-TT--EEEE-SSEEEEEEE-S---S-TTPPEEEEEETTEEEEEEEEEEEEEE--GGG-SS-TT------EEEEEEEEEGGG---HHHHHHHHHTSEEEEEEPPP--GGG---EEEEEEEETTEEEEEEEETTTTEEEEEEETTB-----SEEESSEEEESSSEEEETTEEEE--SS-EEEEEEGGGTEEEEEE---SS---EEEEETTEEEEEES-S-EEEEEETTEEEEESPPTT-EEEEESSEEEEE-

Foldseek 3Di:
DPPPLQVLQPPQWDQDPVLLATWHAFPNDIWGFLLSLLSSLLSLVVVLDPVSQVSSLSSLVSSLVQAQCDPVDPQHLAGDGTPPDPDDDDLLRLLSNLLRVLLSCLVRVVSHDPVSCVSVLVSLVRSLVSLVVVVDDLLPQLRLLSNLLSQLSNCVSNVHVVSNVVSVVSVVVNLVQCQVFQHANQPPALPRLVSSLSSLVSCLPRGPDLQSNLQSLQNSASSLLRQLLQAAPLQLAGADWGALHWLCNQAVVDDRSLVVVVVCCVVVSYPPCSNVSNYQQQAKKKATNGQVQFWIKIKTGDDFKIKIAIQWYRAPDVDQLRGAQTQRIKMWGQFAVRHIWMKTKAKDFQNDAQLNDDSDPRDHSNTGGGHQWIWGKDDDHQKIKIKTFGNQQAQPFWTQWIWMKIKISAPVRWDFKAWLLDTDDDPWDWAFLQIWMWTDRHQKIKIKGWDQFLPQDNGGTWTWHDDPRMTMTINISHHHDIDHDHCQHPPHPNDQFTGIGIIMMGMGGVVVVDDRSCVRVQQVVKDWDFDWDDTDHPVVDFIKTKTKIDDVLWIWIWIAGRRVGGTPFIAISVGGPRRANIDTQFKGKAQPQWDDHQQKIKGGHSGIKMWGDDVVQQKIKMKGRFDPDWDKIKMGHPQWIKIKGPWRIWIWIGTPQEIEIESTDPPIDMDIDNHDDPYYD/DPPPLQVLQPPQWDQDPVLLATWHAFPNDIWGFLLSLLSSLLSLLVVLDPVSQVSSLSSLVSSLVQAQCDPVDPQHLAGDGTPPDPDDDDLLRLLSNLLRVLLSCLVRVVSHDPVSCVSVLVSLVRSLVSLVVVVDDLLPQLRLLSNLLSQLSNCVSVVHVVSNVVSVVSVVVNLVQCQVFQHRNQPPALPRLVSNLSSLVSCLVRGPDLQSNLQSLQVSASSLLRQLLQAAPLQLAGADFGFPHWLCNQAVVDDRSLVVSVVCCVVVSYPPCSNVSNYQQQAKKKATNGQVQFWIKIKTGDDFKIKIAIQWYRQPDPDQNGRFATQRIKMWGQFAVRHIWMKTKAKDFQNDAQLNDDPDPRDHSNTGGGHQWIWGKDDDHQKIKIKTFGNPQAQPFWTQWIWMKIKISAPVRWDFKAWLLDTDDDPWDWAFLQIWMWTDRHQKIKIKGWDQFLPQDNRGTWTWHDDPRMIMTINISHHHDIDHDHCCHPPDPNDQFTGIGIIMMGMGGVVVVDDRSCVRVQQVVKDWDFDWDDTDHVVVDFIKTKTKIDDVLWIWIWIAGRNVGGTPFIAISVGGPRRANIDTQFKGKAQPQWDDHQQKIKGGHSGIKMWGDDVVQQKIKMKGRFDPDWDKIKMGHPQWIKIKGPWRIWIWITTPQEIEIESTDVPIDMDIDNHDDPYYD